Protein 5TUI (pdb70)

Nearest PDB structures (foldseek):
  5tue-assembly1_A  TM=1.002E+00  e=2.661E-87  uncultured bacterium
  8twf-assembly1_C  TM=9.209E-01  e=4.257E-73  Legionella massiliensis
  8twf-assembly1_A  TM=9.353E-01  e=1.758E-71  Legionella massiliensis
  8twg-assembly1_B  TM=9.298E-01  e=1.982E-71  Legionella clemsonensis
  8twf-assembly1_D  TM=9.293E-01  e=1.826E-70  Legionella massiliensis

B-factor: mean 25.85, std 11.7, range [9.49, 98.24]

Secondary structure (DSSP, 8-state):
-GGG-EEEEE-SSSHHHHHHHHHHHTT-EEEEE-SSSSPPPS-SEEEE-THHHHHHHHHT-HHHHHHT-----EEEEE-TT--EEEEEEHHHHTT--TT-EEEEHHHHHHHHHHHTTTS-EESS--EEEEEE-SS-EEEEETTS-EEEESEEEE---TT-HHHHHHS-GGG-EEEEEEEEEEEEEEE-TT---SEEEEEE-SSEEEEEEE-S-TTEEEEEEEEE-----SSTT-HHHHHHHHHHHHTT--TTHHHHHHTGGG-SS-EEEEEEEEE-S-SEETTEEE-THHHH---TTTS-HHHHHHHHHHHHHHHHHHTTT-HHHHHHHHHHHHHHHHHHHHHHHHHHHHHSS-SSS---HHHHHHHHHHHHHHHHHHHT-S------/--EEEEE-SSSHHHHHHHHHHHTT-EEEEE-SSSSPPPS-SEEEE-THHHHHHHHTT-HHHHHHT-----EEEEE-TT--EEEEEEHHHHTT--TT-EEEEHHHHHHHHHHHTTTS-EESS--EEEEEE-SS-EEEEETTS-EEEESEEEE---TT-HHHHHHS-GGG-EEEEEEEEEEEEEEE-TT---SEEEEEEETTEEEEEEE-S-TTEEEEEEEEE---HHHHHHHHHHHTTT--TTHHHHHTTSTT-SS-EEEEEEEEE-S-SEETTEEE-THHHH---TTTS-HHHHHHHHHHHHHHHHHHTTT-HHHHHHHHHHHHHHHHHHHHHHHHHHHH--HHHHHHHHHHHHHHHHHHTT-S------

Organism: Unknown prokaryotic organism (NCBI:txid2725)

Foldseek 3Di:
DQQPAEEEFEALFQLRLLLCLLLVVLRYAYAYEHQAPDQDPFADKAKQAAPSLVLCVVLVCLVVQQVQFWQQQKEFEAELVGDGFAMDGDQLVVLHDDSMTIHGRSSVSVSSCVSVVVHHYYYSKDFPAWDDDQQWIWTAIPVGDIDTGQAYEYAPAQVDPVCVRPDDPVFKDKAFLQKKKKKFKFFPPVQAESYKYWYDDQFKIKMWHDTDDRGMIMIMIMGGHPDDFPDQPPVVSVLVVVCVVCVPVHHCVVVVNVRVVVTDPIDMDTFIWMGGLAQDDNRYGYAQSNHTNLGPLLSCRSVRSNQLSNQLSLLCSVVVNPNVRSSVRSSVQCPVLSVLSSVSSSCSSPPVGNNPDDDGSVNVVVSSVVNSVSSNCSSNVHPRDDRD/DAEEEEEALFQLRLLLVLLLVVLPHAYAYEAQAQDQDPFADKAKQAAPSLVLCVVLVQLVVQQVQFFQQQKEFEAELVRHTLDMDGDQLLVLHDDSMTMHGRSSNSVSSCVSVVPRHYYYNKDFDAWDDDQAWIWTAIPVGDIDTGQAYEYAPAQVDPVCPRPDDPVFKDKAFLFKKKKKFKFFPPVQAESYKYWYDDDQKIKMWHDTPDSGMIMIMIMGGHVPPVVQLVVVLVRCVVVHHCSVVVSVRPVVTPPIDMDTFIWMGGLFQDDNRYGYAASNHTQLGVLLSCRSVRSNQLSNQLSLLCSVVVNPNVRSRVCSSVQCPVLSVLSSVLSSVSSVHGSVVVVVVSVVNSVSVVCRSNVHPRDDSD

Solvent-accessible surface area: 33813 Å² total; per-residue (Å²): 181,20,117,146,32,83,1,0,0,16,7,5,11,14,6,0,0,0,0,0,33,0,0,70,97,14,20,0,43,3,42,2,5,26,131,25,44,62,37,168,188,24,40,111,46,24,17,0,6,11,24,0,6,93,1,0,98,65,8,57,2,33,116,79,0,30,123,89,72,14,109,25,131,18,0,70,4,7,41,72,176,42,84,74,36,10,85,16,143,6,55,48,15,19,35,8,52,115,49,10,0,28,0,47,57,3,31,0,0,78,10,1,34,130,37,4,90,99,9,83,43,87,60,110,20,20,14,19,64,22,101,64,95,154,110,24,0,44,0,8,14,83,67,3,164,80,65,65,10,47,1,0,0,0,12,45,26,36,91,2,33,2,12,6,12,20,11,56,86,148,60,13,102,76,48,103,14,19,5,14,16,0,25,0,32,3,70,19,59,74,55,23,95,40,39,31,21,15,0,11,40,41,84,42,9,0,24,0,45,3,21,91,108,89,99,77,2,66,0,11,1,58,4,87,29,198,90,123,10,174,34,61,69,56,80,110,38,14,26,127,25,0,88,55,20,1,123,119,17,32,42,33,1,119,61,0,10,109,76,8,92,148,14,145,68,30,103,16,24,13,0,22,3,2,91,6,196,42,2,16,76,46,32,2,0,0,0,2,52,0,0,1,7,1,4,74,24,2,30,0,22,11,2,0,6,0,0,0,0,12,0,0,0,0,9,0,58,116,11,114,10,74,30,121,98,0,6,67,103,0,19,110,58,0,28,84,4,4,79,37,0,11,102,10,0,31,54,17,9,128,53,23,34,25,151,120,92,136,28,41,102,142,77,0,66,61,20,2,81,116,4,37,64,56,6,88,79,18,0,69,65,25,146,25,34,160,6,138,216,41,73,0,0,0,17,8,6,11,16,8,0,0,0,0,0,36,1,0,113,94,21,60,16,48,3,34,2,5,26,143,38,71,59,41,172,187,24,36,114,47,24,18,0,12,18,25,0,7,84,2,0,93,82,9,66,5,33,110,79,0,28,108,81,65,10,98,20,124,13,0,71,17,7,40,53,175,36,83,66,37,30,82,18,126,6,53,52,13,17,37,8,74,132,51,15,0,27,0,52,57,3,33,0,0,114,14,2,27,166,46,8,68,144,15,83,43,53,51,87,7,26,17,20,65,27,102,62,99,154,111,25,0,44,0,11,2,82,65,2,112,70,49,71,8,48,2,0,0,0,10,44,26,33,111,3,36,4,12,5,14,22,9,57,84,150,63,10,112,75,53,95,35,22,14,61,15,1,28,0,32,1,61,20,66,76,56,20,99,49,33,33,19,26,0,77,35,104,117,48,42,0,29,2,38,3,20,95,105,87,95,77,2,62,0,12,3,37,8,122,29,219,64,84,103,113,49,15,119,90,0,74,61,22,3,93,156,14,37,46,35,5,137,60,0,5,90,66,6,93,140,9,144,62,23,99,27,31,31,0,21,0,3,63,11,195,38,3,17,72,47,30,1,0,0,0,2,56,0,0,1,8,1,4,69,28,4,31,2,21,11,2,0,6,0,0,0,0,22,0,0,0,0,3,0,78,142,19,139,16,72,35,116,85,0,5,58,69,0,16,96,52,0,30,82,4,4,74,31,0,2,111,11,0,43,66,35,42,145,100,75,137,144,89,8,78,60,126,2,82,123,44,30,60,68,5,96,73,12,6,96,58,24,150,31,33,164,19,139

Radius of gyration: 29.06 Å; Cα contacts (8 Å, |Δi|>4): 1616; chains: 2; bounding box: 58×61×89 Å

InterPro domains:
  IPR002938 FAD-binding domain [PF01494] (6-316)
  IPR036188 FAD/NAD(P)-binding domain superfamily [G3DSA:3.50.50.60] (9-342)
  IPR036188 FAD/NAD(P)-binding domain superfamily [SSF51905] (5-356)
  IPR051704 Flavin-dependent aromatic-ring hydroxylase [PTHR46865] (2-348)

Structure (mmCIF, N/CA/C/O backbone):
data_5TUI
#
_entry.id   5TUI
#
_cell.length_a   51.100
_cell.length_b   107.220
_cell.length_c   152.630
_cell.angle_alpha   90.00
_cell.angle_beta   90.00
_cell.angle_gamma   90.00
#
_symmetry.space_group_name_H-M   'P 21 21 21'
#
loop_
_entity.id
_entity.type
_entity.pdbx_description
1 polymer 'Tetracycline destructase Tet(50)'
2 non-polymer 'SULFATE ION'
3 non-polymer 'FLAVIN-ADENINE DINUCLEOTIDE'
4 non-polymer 7-CHLOROTETRACYCLINE
5 water water
#
loop_
_atom_site.group_PDB
_atom_site.id
_atom_site.type_symbol
_atom_site.label_atom_id
_atom_site.label_alt_id
_atom_site.label_comp_id
_atom_site.label_asym_id
_atom_site.label_entity_id
_atom_site.label_seq_id
_atom_site.pdbx_PDB_ins_code
_atom_site.Cartn_x
_atom_site.Cartn_y
_atom_site.Cartn_z
_atom_site.occupancy
_atom_site.B_iso_or_equiv
_atom_site.auth_seq_id
_atom_site.auth_comp_id
_atom_site.auth_asym_id
_atom_site.auth_atom_id
_atom_site.pdbx_PDB_model_num
ATOM 1 N N . MET A 1 22 ? 35.269 26.532 93.327 1.00 62.66 1 MET A N 1
ATOM 2 C CA . MET A 1 22 ? 35.605 27.288 94.570 1.00 63.80 1 MET A CA 1
ATOM 3 C C . MET A 1 22 ? 34.795 28.592 94.640 1.00 52.87 1 MET A C 1
ATOM 4 O O . MET A 1 22 ? 34.046 28.911 93.709 1.00 51.72 1 MET A O 1
ATOM 18 N N . THR A 1 23 ? 34.932 29.342 95.744 1.00 49.12 2 THR A N 1
ATOM 19 C CA . THR A 1 23 ? 34.200 30.600 95.865 1.00 43.35 2 THR A CA 1
ATOM 20 C C . THR A 1 23 ? 34.577 31.560 94.741 1.00 40.36 2 THR A C 1
ATOM 21 O O . THR A 1 23 ? 33.731 32.325 94.271 1.00 36.23 2 THR A O 1
ATOM 32 N N . LYS A 1 24 ? 35.828 31.503 94.270 1.00 43.47 3 LYS A N 1
ATOM 33 C CA . LYS A 1 24 ? 36.261 32.342 93.153 1.00 43.70 3 LYS A CA 1
ATOM 34 C C . LYS A 1 24 ? 35.368 32.187 91.929 1.00 42.85 3 LYS A C 1
ATOM 35 O O . LYS A 1 24 ? 35.168 33.149 91.182 1.00 37.79 3 LYS A O 1
ATOM 54 N N . HIS A 1 25 ? 34.835 30.996 91.691 1.00 34.54 4 HIS A N 1
ATOM 55 C CA . HIS A 1 25 ? 34.081 30.748 90.474 1.00 39.21 4 HIS A CA 1
ATOM 56 C C . HIS A 1 25 ? 32.594 31.022 90.638 1.00 40.16 4 HIS A C 1
ATOM 57 O O . HIS A 1 25 ? 31.838 30.847 89.675 1.00 35.02 4 HIS A O 1
ATOM 70 N N . ILE A 1 26 ? 32.161 31.467 91.822 1.00 32.99 5 ILE A N 1
ATOM 71 C CA . ILE A 1 26 ? 30.782 31.907 91.986 1.00 31.37 5 ILE A CA 1
ATOM 72 C C . ILE A 1 26 ? 30.589 33.234 91.262 1.00 24.21 5 ILE A C 1
ATOM 73 O O . ILE A 1 26 ? 31.346 34.187 91.472 1.00 29.04 5 ILE A O 1
ATOM 89 N N . LYS A 1 27 ? 29.576 33.301 90.402 1.00 24.08 6 LYS A N 1
ATOM 90 C CA . LYS A 1 27 ? 29.288 34.511 89.632 1.00 24.56 6 LYS A CA 1
ATOM 91 C C . LYS A 1 27 ? 28.315 35.396 90.405 1.00 16.72 6 LYS A C 1
ATOM 92 O O . LYS A 1 27 ? 27.173 34.989 90.636 1.00 24.24 6 LYS A O 1
ATOM 111 N N . ILE A 1 28 ? 28.739 36.610 90.759 1.00 19.65 7 ILE A N 1
ATOM 112 C CA . ILE A 1 28 ? 27.900 37.533 91.521 1.00 17.70 7 ILE A CA 1
ATOM 113 C C . ILE A 1 28 ? 27.756 38.844 90.769 1.00 19.59 7 ILE A C 1
ATOM 114 O O . ILE A 1 28 ? 28.756 39.524 90.498 1.00 24.27 7 ILE A O 1
ATOM 130 N N . LEU A 1 29 ? 26.508 39.235 90.512 1.00 16.35 8 LEU A N 1
ATOM 131 C CA . LEU A 1 29 ? 26.184 40.523 89.893 1.00 17.43 8 LEU A CA 1
ATOM 132 C C . LEU A 1 29 ? 25.810 41.488 91.009 1.00 20.89 8 LEU A C 1
ATOM 133 O O . LEU A 1 29 ? 24.879 41.214 91.780 1.00 16.80 8 LEU A O 1
ATOM 149 N N . VAL A 1 30 ? 26.506 42.617 91.075 1.00 14.59 9 VAL A N 1
ATOM 150 C CA . VAL A 1 30 ? 26.164 43.704 91.989 1.00 14.61 9 VAL A CA 1
ATOM 151 C C . VAL A 1 30 ? 25.582 44.877 91.209 1.00 18.31 9 VAL A C 1
ATOM 152 O O . VAL A 1 30 ? 26.231 45.420 90.304 1.00 16.02 9 VAL A O 1
ATOM 165 N N . ILE A 1 31 ? 24.359 45.273 91.562 1.00 15.02 10 ILE A N 1
ATOM 166 C CA . ILE A 1 31 ? 23.628 46.313 90.844 1.00 16.59 10 ILE A CA 1
ATOM 167 C C . ILE A 1 31 ? 23.699 47.617 91.629 1.00 17.95 10 ILE A C 1
ATOM 168 O O . ILE A 1 31 ? 23.097 47.770 92.707 1.00 15.14 10 ILE A O 1
ATOM 184 N N . GLY A 1 32 ? 24.335 48.592 91.004 1.00 13.18 11 GLY A N 1
ATOM 185 C CA . GLY A 1 32 ? 24.467 50.013 91.309 1.00 17.91 11 GLY A CA 1
ATOM 186 C C . GLY A 1 32 ? 25.806 50.436 91.869 1.00 23.06 11 GLY A C 1
ATOM 187 O O . GLY A 1 32 ? 26.363 49.808 92.786 1.00 16.64 11 GLY A O 1
ATOM 191 N N . VAL A 1 33 ? 26.279 51.597 91.384 1.00 14.13 12 VAL A N 1
ATOM 192 C CA . VAL A 1 33 ? 27.507 52.161 91.911 1.00 20.86 12 VAL A CA 1
ATOM 193 C C . VAL A 1 33 ? 27.104 53.380 92.723 1.00 27.11 12 VAL A C 1
ATOM 194 O O . VAL A 1 33 ? 27.345 54.542 92.357 1.00 22.92 12 VAL A O 1
ATOM 207 N N . GLY A 1 34 ? 26.746 53.078 93.946 1.00 16.71 13 GLY A N 1
ATOM 208 C CA . GLY A 1 34 ? 26.487 53.928 95.071 1.00 20.96 13 GLY A CA 1
ATOM 209 C C . GLY A 1 34 ? 27.557 53.719 96.083 1.00 17.18 13 GLY A C 1
ATOM 210 O O . GLY A 1 34 ? 28.742 53.641 95.789 1.00 14.94 13 GLY A O 1
ATOM 214 N N . VAL A 1 35 ? 27.098 53.682 97.332 1.00 12.80 14 VAL A N 1
ATOM 215 C CA . VAL A 1 35 ? 27.916 53.256 98.447 1.00 14.34 14 VAL A CA 1
ATOM 216 C C . VAL A 1 35 ? 27.897 51.741 98.628 1.00 13.95 14 VAL A C 1
ATOM 217 O O . VAL A 1 35 ? 28.941 51.114 98.680 1.00 12.95 14 VAL A O 1
ATOM 230 N N . ALA A 1 36 ? 26.704 51.175 98.846 1.00 15.93 15 ALA A N 1
ATOM 231 C CA . ALA A 1 36 ? 26.585 49.765 99.215 1.00 13.84 15 ALA A CA 1
ATOM 232 C C . ALA A 1 36 ? 27.131 48.820 98.158 1.00 13.56 15 ALA A C 1
ATOM 233 O O . ALA A 1 36 ? 27.757 47.813 98.492 1.00 13.65 15 ALA A O 1
ATOM 240 N N . GLY A 1 37 ? 26.882 49.106 96.867 1.00 14.87 16 GLY A N 1
ATOM 241 C CA . GLY A 1 37 ? 27.301 48.224 95.797 1.00 16.09 16 GLY A CA 1
ATOM 242 C C . GLY A 1 37 ? 28.810 48.091 95.744 1.00 12.39 16 GLY A C 1
ATOM 243 O O . GLY A 1 37 ? 29.358 46.993 95.837 1.00 12.83 16 GLY A O 1
ATOM 247 N N . PRO A 1 38 ? 29.504 49.228 95.609 1.00 13.99 17 PRO A N 1
ATOM 248 C CA . PRO A 1 38 ? 30.968 49.202 95.603 1.00 11.48 17 PRO A CA 1
ATOM 249 C C . PRO A 1 38 ? 31.570 48.686 96.904 1.00 12.74 17 PRO A C 1
ATOM 250 O O . PRO A 1 38 ? 32.595 47.992 96.864 1.00 14.59 17 PRO A O 1
ATOM 261 N N . ALA A 1 39 ? 30.928 48.947 98.042 1.00 14.52 18 ALA A N 1
ATOM 262 C CA . ALA A 1 39 ? 31.445 48.428 99.301 1.00 14.97 18 ALA A CA 1
ATOM 263 C C . ALA A 1 39 ? 31.279 46.918 99.395 1.00 17.68 18 ALA A C 1
ATOM 264 O O . ALA A 1 39 ? 32.194 46.230 99.845 1.00 14.61 18 ALA A O 1
ATOM 271 N N . VAL A 1 40 ? 30.127 46.376 98.983 1.00 12.98 19 VAL A N 1
ATOM 272 C CA . VAL A 1 40 ? 29.968 44.925 99.077 1.00 16.29 19 VAL A CA 1
ATOM 273 C C . VAL A 1 40 ? 30.845 44.260 98.042 1.00 17.48 19 VAL A C 1
ATOM 274 O O . VAL A 1 40 ? 31.384 43.173 98.280 1.00 15.93 19 VAL A O 1
ATOM 287 N N . ALA A 1 41 ? 31.073 44.929 96.906 1.00 12.96 20 ALA A N 1
ATOM 288 C CA . ALA A 1 41 ? 31.978 44.370 95.908 1.00 13.60 20 ALA A CA 1
ATOM 289 C C . ALA A 1 41 ? 33.391 44.305 96.463 1.00 12.80 20 ALA A C 1
ATOM 290 O O . ALA A 1 41 ? 34.096 43.309 96.268 1.00 16.66 20 ALA A O 1
ATOM 297 N N . TYR A 1 42 ? 33.823 45.368 97.131 1.00 12.25 21 TYR A N 1
ATOM 298 C CA . TYR A 1 42 ? 35.119 45.373 97.785 1.00 16.50 21 TYR A CA 1
ATOM 299 C C . TYR A 1 42 ? 35.247 44.162 98.716 1.00 20.52 21 TYR A C 1
ATOM 300 O O . TYR A 1 42 ? 36.222 43.402 98.646 1.00 17.36 21 TYR A O 1
ATOM 318 N N . TRP A 1 43 ? 34.259 43.958 99.590 1.00 15.20 22 TRP A N 1
ATOM 319 C CA . TRP A 1 43 ? 34.431 42.936 100.612 1.00 16.13 22 TRP A CA 1
ATOM 320 C C . TRP A 1 43 ? 34.324 41.544 100.021 1.00 17.40 22 TRP A C 1
ATOM 321 O O . TRP A 1 43 ? 35.051 40.636 100.433 1.00 19.83 22 TRP A O 1
ATOM 342 N N . LEU A 1 44 ? 33.450 41.362 99.035 1.00 15.64 23 LEU A N 1
ATOM 343 C CA . LEU A 1 44 ? 33.328 40.063 98.396 1.00 18.60 23 LEU A CA 1
ATOM 344 C C . LEU A 1 44 ? 34.643 39.656 97.762 1.00 17.44 23 LEU A C 1
ATOM 345 O O . LEU A 1 44 ? 35.083 38.508 97.906 1.00 17.57 23 LEU A O 1
ATOM 361 N N . LYS A 1 45 ? 35.284 40.594 97.047 1.00 19.32 24 LYS A N 1
ATOM 362 C CA . LYS A 1 45 ? 36.559 40.322 96.398 1.00 22.21 24 LYS A CA 1
ATOM 363 C C . LYS A 1 45 ? 37.621 39.967 97.427 1.00 21.59 24 LYS A C 1
ATOM 364 O O . LYS A 1 45 ? 38.336 38.961 97.280 1.00 19.85 24 LYS A O 1
ATOM 383 N N . ARG A 1 46 ? 37.719 40.770 98.490 1.00 19.01 25 ARG A N 1
ATOM 384 C CA . ARG A 1 46 ? 38.705 40.536 99.532 1.00 23.29 25 ARG A CA 1
ATOM 385 C C . ARG A 1 46 ? 38.505 39.168 100.168 1.00 23.77 25 ARG A C 1
ATOM 386 O O . ARG A 1 46 ? 39.473 38.525 100.589 1.00 22.49 25 ARG A O 1
ATOM 407 N N . PHE A 1 47 ? 37.267 38.718 100.222 1.00 17.69 26 PHE A N 1
ATOM 408 C CA . PHE A 1 47 ? 36.876 37.476 100.858 1.00 21.60 26 PHE A CA 1
ATOM 409 C C . PHE A 1 47 ? 36.883 36.308 99.899 1.00 21.64 26 PHE A C 1
ATOM 410 O O . PHE A 1 47 ? 36.370 35.238 100.252 1.00 20.78 26 PHE A O 1
ATOM 427 N N . GLY A 1 48 ? 37.373 36.497 98.668 1.00 21.12 27 GLY A N 1
ATOM 428 C CA . GLY A 1 48 ? 37.590 35.401 97.738 1.00 24.13 27 GLY A CA 1
ATOM 429 C C . GLY A 1 48 ? 36.561 35.203 96.652 1.00 23.94 27 GLY A C 1
ATOM 430 O O . GLY A 1 48 ? 36.627 34.190 95.940 1.00 30.84 27 GLY A O 1
ATOM 434 N N . PHE A 1 49 ? 35.632 36.130 96.477 1.00 24.44 28 PHE A N 1
ATOM 435 C CA . PHE A 1 49 ? 34.649 36.012 95.419 1.00 23.19 28 PHE A CA 1
ATOM 436 C C . PHE A 1 49 ? 35.008 36.935 94.242 1.00 20.26 28 PHE A C 1
ATOM 437 O O . PHE A 1 49 ? 35.960 37.724 94.292 1.00 24.33 28 PHE A O 1
ATOM 454 N N . SER A 1 50 ? 34.188 36.851 93.199 1.00 21.37 29 SER A N 1
ATOM 455 C CA . SER A 1 50 ? 34.451 37.472 91.896 1.00 22.88 29 SER A CA 1
ATOM 456 C C . SER A 1 50 ? 33.229 38.263 91.466 1.00 25.59 29 SER A C 1
ATOM 457 O O . SER A 1 50 ? 32.530 37.882 90.524 1.00 32.63 29 SER A O 1
ATOM 465 N N . PRO A 1 51 ? 32.922 39.362 92.157 1.00 18.91 30 PRO A N 1
ATOM 466 C CA . PRO A 1 51 ? 31.770 40.186 91.774 1.00 18.81 30 PRO A CA 1
ATOM 467 C C . PRO A 1 51 ? 32.054 41.016 90.531 1.00 22.47 30 PRO A C 1
ATOM 468 O O . PRO A 1 51 ? 33.203 41.321 90.213 1.00 22.57 30 PRO A O 1
ATOM 479 N N . VAL A 1 52 ? 30.967 41.389 89.842 1.00 18.69 31 VAL A N 1
ATOM 480 C CA . VAL A 1 52 ? 30.985 42.392 88.784 1.00 20.83 31 VAL A CA 1
ATOM 481 C C . VAL A 1 52 ? 29.891 43.406 89.095 1.00 17.43 31 VAL A C 1
ATOM 482 O O . VAL A 1 52 ? 28.895 43.083 89.755 1.00 20.58 31 VAL A O 1
ATOM 495 N N . LEU A 1 53 ? 30.087 44.652 88.640 1.00 18.25 32 LEU A N 1
ATOM 496 C CA . LEU A 1 53 ? 29.159 45.745 88.915 1.00 17.26 32 LEU A CA 1
ATOM 497 C C . LEU A 1 53 ? 28.528 46.312 87.649 1.00 21.81 32 LEU A C 1
ATOM 498 O O . LEU A 1 53 ? 29.157 46.370 86.592 1.00 20.14 32 LEU A O 1
ATOM 514 N N . ILE A 1 54 ? 27.289 46.778 87.774 1.00 18.73 33 ILE A N 1
ATOM 515 C CA . ILE A 1 54 ? 26.658 47.574 86.731 1.00 17.25 33 ILE A CA 1
ATOM 516 C C . ILE A 1 54 ? 26.086 48.835 87.370 1.00 21.16 33 ILE A C 1
ATOM 517 O O . ILE A 1 54 ? 25.818 48.894 88.572 1.00 18.17 33 ILE A O 1
ATOM 533 N N . GLU A 1 55 ? 25.953 49.872 86.551 1.00 16.80 34 GLU A N 1
ATOM 534 C CA . GLU A 1 55 ? 25.374 51.138 86.952 1.00 14.98 34 GLU A CA 1
ATOM 535 C C . GLU A 1 55 ? 24.549 51.691 85.789 1.00 18.00 34 GLU A C 1
ATOM 536 O O . GLU A 1 55 ? 25.020 51.718 84.650 1.00 19.83 34 GLU A O 1
ATOM 548 N N . LYS A 1 56 ? 23.321 52.108 86.079 1.00 18.94 35 LYS A N 1
ATOM 549 C CA . LYS A 1 56 ? 22.439 52.669 85.050 1.00 21.10 35 LYS A CA 1
ATOM 550 C C . LYS A 1 56 ? 22.971 53.983 84.488 1.00 29.89 35 LYS A C 1
ATOM 551 O O . LYS A 1 56 ? 22.880 54.218 83.276 1.00 24.56 35 LYS A O 1
ATOM 570 N N . SER A 1 57 ? 23.521 54.838 85.352 1.00 20.53 36 SER A N 1
ATOM 571 C CA . SER A 1 57 ? 24.027 56.163 84.985 1.00 24.89 36 SER A CA 1
ATOM 572 C C . SER A 1 57 ? 25.293 56.053 84.156 1.00 27.16 36 SER A C 1
ATOM 573 O O . SER A 1 57 ? 25.970 55.022 84.139 1.00 21.22 36 SER A O 1
ATOM 581 N N . ALA A 1 58 ? 25.624 57.150 83.456 1.00 20.27 37 ALA A N 1
ATOM 582 C CA . ALA A 1 58 ? 26.837 57.132 82.650 1.00 26.23 37 ALA A CA 1
ATOM 583 C C . ALA A 1 58 ? 28.101 57.163 83.504 1.00 22.00 37 ALA A C 1
ATOM 584 O O . ALA A 1 58 ? 29.135 56.622 83.094 1.00 26.18 37 ALA A O 1
ATOM 591 N N . ALA A 1 59 ? 28.055 57.800 84.669 1.00 20.48 38 ALA A N 1
ATOM 592 C CA . ALA A 1 59 ? 29.238 57.920 85.508 1.00 27.89 38 ALA A CA 1
ATOM 593 C C . ALA A 1 59 ? 28.802 58.241 86.925 1.00 22.14 38 ALA A C 1
ATOM 594 O O . ALA A 1 59 ? 27.659 58.634 87.177 1.00 27.99 38 ALA A O 1
ATOM 601 N N . VAL A 1 60 ? 29.753 58.081 87.844 1.00 31.51 39 VAL A N 1
ATOM 602 C CA . VAL A 1 60 ? 29.562 58.529 89.217 1.00 29.64 39 VAL A CA 1
ATOM 603 C C . VAL A 1 60 ? 29.103 59.979 89.220 1.00 27.86 39 VAL A C 1
ATOM 604 O O . VAL A 1 60 ? 29.742 60.849 88.623 1.00 34.07 39 VAL A O 1
ATOM 617 N N . ARG A 1 61 ? 28.007 60.250 89.923 1.00 27.89 40 ARG A N 1
ATOM 618 C CA . ARG A 1 61 ? 27.502 61.616 90.038 1.00 28.48 40 ARG A CA 1
ATOM 619 C C . ARG A 1 61 ? 28.388 62.401 90.992 1.00 29.04 40 ARG A C 1
ATOM 620 O O . ARG A 1 61 ? 28.641 61.969 92.113 1.00 30.48 40 ARG A O 1
ATOM 641 N N . LYS A 1 62 ? 28.882 63.544 90.545 1.00 30.00 41 LYS A N 1
ATOM 642 C CA . LYS A 1 62 ? 29.732 64.352 91.404 1.00 33.27 41 LYS A CA 1
ATOM 643 C C . LYS A 1 62 ? 28.910 65.078 92.474 1.00 28.73 41 LYS A C 1
ATOM 644 O O . LYS A 1 62 ? 27.721 65.347 92.315 1.00 26.84 41 LYS A O 1
ATOM 663 N N . GLY A 1 63 ? 29.560 65.384 93.583 1.00 27.33 42 GLY A N 1
ATOM 664 C CA . GLY A 1 63 ? 28.896 66.145 94.634 1.00 25.64 42 GLY A CA 1
ATOM 665 C C . GLY A 1 63 ? 27.755 65.363 95.260 1.00 24.46 42 GLY A C 1
ATOM 666 O O . GLY A 1 63 ? 27.881 64.173 95.558 1.00 28.64 42 GLY A O 1
ATOM 670 N N . GLY A 1 64 ? 26.615 66.018 95.439 1.00 19.61 43 GLY A N 1
ATOM 671 C CA . GLY A 1 64 ? 25.474 65.389 96.054 1.00 26.23 43 GLY A CA 1
ATOM 672 C C . GLY A 1 64 ? 25.428 65.616 97.552 1.00 24.44 43 GLY A C 1
ATOM 673 O O . GLY A 1 64 ? 26.103 66.478 98.129 1.00 19.23 43 GLY A O 1
ATOM 677 N N . GLN A 1 65 ? 24.575 64.829 98.185 1.00 23.97 44 GLN A N 1
ATOM 678 C CA . GLN A 1 65 ? 24.346 64.966 99.613 1.00 20.80 44 GLN A CA 1
ATOM 679 C C . GLN A 1 65 ? 25.605 64.596 100.405 1.00 18.46 44 GLN A C 1
ATOM 680 O O . GLN A 1 65 ? 26.441 63.801 99.961 1.00 16.45 44 GLN A O 1
ATOM 694 N N . ALA A 1 66 ? 25.714 65.173 101.601 1.00 17.46 45 ALA A N 1
ATOM 695 C CA . ALA A 1 66 ? 26.817 64.926 102.511 1.00 17.87 45 ALA A CA 1
ATOM 696 C C . ALA A 1 66 ? 26.499 63.682 103.335 1.00 19.33 45 ALA A C 1
ATOM 697 O O . ALA A 1 66 ? 25.449 63.612 103.965 1.00 20.82 45 ALA A O 1
ATOM 704 N N . LEU A 1 67 ? 27.401 62.709 103.320 1.00 17.85 46 LEU A N 1
ATOM 705 C CA . LEU A 1 67 ? 27.237 61.439 104.027 1.00 16.01 46 LEU A CA 1
ATOM 706 C C . LEU A 1 67 ? 28.117 61.404 105.265 1.00 20.76 46 LEU A C 1
ATOM 707 O O . LEU A 1 67 ? 29.250 61.872 105.240 1.00 17.05 46 LEU A O 1
ATOM 723 N N . ASP A 1 68 ? 27.602 60.798 106.337 1.00 18.81 47 ASP A N 1
ATOM 724 C CA . ASP A 1 68 ? 28.335 60.636 107.585 1.00 17.68 47 ASP A CA 1
ATOM 725 C C . ASP A 1 68 ? 28.864 59.220 107.715 1.00 18.37 47 ASP A C 1
ATOM 726 O O . ASP A 1 68 ? 28.211 58.263 107.287 1.00 17.62 47 ASP A O 1
ATOM 735 N N . ILE A 1 69 ? 30.080 59.096 108.246 1.00 18.70 48 ILE A N 1
ATOM 736 C CA . ILE A 1 69 ? 30.626 57.835 108.701 1.00 15.44 48 ILE A CA 1
ATOM 737 C C . ILE A 1 69 ? 30.817 57.951 110.201 1.00 19.90 48 ILE A C 1
ATOM 738 O O . ILE A 1 69 ? 31.675 58.715 110.666 1.00 19.49 48 ILE A O 1
ATOM 754 N N . ARG A 1 70 ? 30.008 57.202 110.957 1.00 18.94 49 ARG A N 1
ATOM 755 C CA . ARG A 1 70 ? 29.945 57.309 112.404 1.00 19.78 49 ARG A CA 1
ATOM 756 C C . ARG A 1 70 ? 30.053 55.931 113.040 1.00 21.01 49 ARG A C 1
ATOM 757 O O . ARG A 1 70 ? 29.813 54.901 112.395 1.00 24.48 49 ARG A O 1
ATOM 778 N N . GLY A 1 71 ? 30.405 55.931 114.327 1.00 20.61 50 GLY A N 1
ATOM 779 C CA . GLY A 1 71 ? 30.411 54.692 115.106 1.00 18.97 50 GLY A CA 1
ATOM 780 C C . GLY A 1 71 ? 31.206 53.575 114.445 1.00 24.64 50 GLY A C 1
ATOM 781 O O . GLY A 1 71 ? 32.315 53.786 113.946 1.00 22.40 50 GLY A O 1
ATOM 785 N N . ILE A 1 72 ? 30.621 52.365 114.426 1.00 22.44 51 ILE A N 1
ATOM 786 C CA A ILE A 1 72 ? 31.341 51.202 113.920 0.22 23.13 51 ILE A CA 1
ATOM 787 C CA B ILE A 1 72 ? 31.289 51.167 113.894 0.78 23.06 51 ILE A CA 1
ATOM 788 C C . ILE A 1 72 ? 31.741 51.353 112.454 1.00 25.35 51 ILE A C 1
ATOM 789 O O . ILE A 1 72 ? 32.685 50.694 112.001 1.00 23.66 51 ILE A O 1
ATOM 820 N N . ALA A 1 73 ? 31.047 52.195 111.680 1.00 20.04 52 ALA A N 1
ATOM 821 C CA . ALA A 1 73 ? 31.395 52.311 110.279 1.00 21.56 52 ALA A CA 1
ATOM 822 C C . ALA A 1 73 ? 32.783 52.909 110.054 1.00 18.77 52 ALA A C 1
ATOM 823 O O . ALA A 1 73 ? 33.382 52.643 109.013 1.00 18.96 52 ALA A O 1
ATOM 830 N N . THR A 1 74 ? 33.331 53.683 110.995 1.00 19.90 53 THR A N 1
ATOM 831 C CA . THR A 1 74 ? 34.692 54.173 110.797 1.00 21.37 53 THR A CA 1
ATOM 832 C C . THR A 1 74 ? 35.685 53.015 110.837 1.00 18.94 53 THR A C 1
ATOM 833 O O . THR A 1 74 ? 36.652 52.999 110.078 1.00 20.16 53 THR A O 1
ATOM 844 N N . HIS A 1 75 ? 35.430 52.016 111.687 1.00 20.18 54 HIS A N 1
ATOM 845 C CA . HIS A 1 75 ? 36.272 50.828 111.715 1.00 25.05 54 HIS A CA 1
ATOM 846 C C . HIS A 1 75 ? 36.283 50.143 110.362 1.00 22.03 54 HIS A C 1
ATOM 847 O O . HIS A 1 75 ? 37.341 49.748 109.868 1.00 17.20 54 HIS A O 1
ATOM 860 N N . ILE A 1 76 ? 35.105 49.994 109.740 1.00 16.66 55 ILE A N 1
ATOM 861 C CA . ILE A 1 76 ? 35.026 49.299 108.465 1.00 18.79 55 ILE A CA 1
ATOM 862 C C . ILE A 1 76 ? 35.795 50.084 107.413 1.00 17.53 55 ILE A C 1
ATOM 863 O O . ILE A 1 76 ? 36.562 49.520 106.622 1.00 16.03 55 ILE A O 1
ATOM 879 N N . ALA A 1 77 ? 35.621 51.410 107.400 1.00 19.36 56 ALA A N 1
ATOM 880 C CA . ALA A 1 77 ? 36.334 52.220 106.424 1.00 19.29 56 ALA A CA 1
ATOM 881 C C . ALA A 1 77 ? 37.833 52.097 106.612 1.00 16.82 56 ALA A C 1
ATOM 882 O O . ALA A 1 77 ? 38.579 52.022 105.630 1.00 21.11 56 ALA A O 1
ATOM 889 N N . LYS A 1 78 ? 38.296 52.122 107.867 1.00 18.49 57 LYS A N 1
ATOM 890 C CA . LYS A 1 78 ? 39.725 51.952 108.124 1.00 18.54 57 LYS A CA 1
ATOM 891 C C . LYS A 1 78 ? 40.215 50.599 107.622 1.00 19.42 57 LYS A C 1
ATOM 892 O O . LYS A 1 78 ? 41.264 50.517 106.974 1.00 18.05 57 LYS A O 1
ATOM 911 N N . GLU A 1 79 ? 39.444 49.535 107.836 1.00 18.58 58 GLU A N 1
ATOM 912 C CA . GLU A 1 79 ? 39.878 48.226 107.326 1.00 18.38 58 GLU A CA 1
ATOM 913 C C . GLU A 1 79 ? 39.923 48.159 105.799 1.00 20.67 58 GLU A C 1
ATOM 914 O O . GLU A 1 79 ? 40.753 47.428 105.240 1.00 24.45 58 GLU A O 1
ATOM 926 N N . MET A 1 80 ? 39.036 48.887 105.108 1.00 19.08 59 MET A N 1
ATOM 927 C CA . MET A 1 80 ? 39.006 48.918 103.650 1.00 18.81 59 MET A CA 1
ATOM 928 C C . MET A 1 80 ? 40.181 49.686 103.075 1.00 16.90 59 MET A C 1
ATOM 929 O O . MET A 1 80 ? 40.391 49.651 101.858 1.00 19.51 59 MET A O 1
ATOM 943 N N . GLY A 1 81 ? 40.907 50.424 103.918 1.00 19.60 60 GLY A N 1
ATOM 944 C CA . GLY A 1 81 ? 42.066 51.169 103.501 1.00 21.38 60 GLY A CA 1
ATOM 945 C C . GLY A 1 81 ? 41.766 52.531 102.923 1.00 29.27 60 GLY A C 1
ATOM 946 O O . GLY A 1 81 ? 42.609 53.078 102.200 1.00 23.28 60 GLY A O 1
ATOM 950 N N . ILE A 1 82 ? 40.532 53.001 103.066 1.00 22.06 61 ILE A N 1
ATOM 951 C CA . ILE A 1 82 ? 40.063 54.246 102.471 1.00 22.72 61 ILE A CA 1
ATOM 952 C C . ILE A 1 82 ? 39.896 55.384 103.473 1.00 20.99 61 ILE A C 1
ATOM 953 O O . ILE A 1 82 ? 39.470 56.470 103.072 1.00 17.13 61 ILE A O 1
ATOM 969 N N . TYR A 1 83 ? 40.143 55.165 104.765 1.00 21.22 62 TYR A N 1
ATOM 970 C CA . TYR A 1 83 ? 39.741 56.163 105.749 1.00 23.74 62 TYR A CA 1
ATOM 971 C C . TYR A 1 83 ? 40.506 57.468 105.558 1.00 23.41 62 TYR A C 1
ATOM 972 O O . TYR A 1 83 ? 39.917 58.555 105.578 1.00 17.56 62 TYR A O 1
ATOM 990 N N . ASP A 1 84 ? 41.822 57.384 105.350 1.00 21.64 63 ASP A N 1
ATOM 991 C CA . ASP A 1 84 ? 42.594 58.605 105.147 1.00 23.46 63 ASP A CA 1
ATOM 992 C C . ASP A 1 84 ? 42.146 59.340 103.890 1.00 21.86 63 ASP A C 1
ATOM 993 O O . ASP A 1 84 ? 42.117 60.577 103.873 1.00 21.86 63 ASP A O 1
ATOM 1002 N N . GLN A 1 85 ? 41.809 58.602 102.818 1.00 20.13 64 GLN A N 1
ATOM 1003 C CA . GLN A 1 85 ? 41.364 59.267 101.594 1.00 19.71 64 GLN A CA 1
ATOM 1004 C C . GLN A 1 85 ? 40.045 59.976 101.831 1.00 19.17 64 GLN A C 1
ATOM 1005 O O . GLN A 1 85 ? 39.848 61.103 101.367 1.00 20.78 64 GLN A O 1
ATOM 1019 N N . ILE A 1 86 ? 39.138 59.348 102.584 1.00 16.94 65 ILE A N 1
ATOM 1020 C CA . ILE A 1 86 ? 37.897 60.029 102.952 1.00 13.95 65 ILE A CA 1
ATOM 1021 C C . ILE A 1 86 ? 38.201 61.311 103.717 1.00 14.42 65 ILE A C 1
ATOM 1022 O O . ILE A 1 86 ? 37.625 62.379 103.437 1.00 20.45 65 ILE A O 1
ATOM 1038 N N . CYS A 1 87 ? 39.109 61.239 104.697 1.00 16.94 66 CYS A N 1
ATOM 1039 C CA . CYS A 1 87 ? 39.370 62.418 105.508 1.00 19.89 66 CYS A CA 1
ATOM 1040 C C . CYS A 1 87 ? 39.976 63.537 104.654 1.00 20.83 66 CYS A C 1
ATOM 1041 O O . CYS A 1 87 ? 39.673 64.715 104.873 1.00 17.37 66 CYS A O 1
ATOM 1049 N N . ASN A 1 88 ? 40.779 63.184 103.642 1.00 23.18 67 ASN A N 1
ATOM 1050 C CA . ASN A 1 88 ? 41.339 64.196 102.744 1.00 22.22 67 ASN A CA 1
ATOM 1051 C C . ASN A 1 88 ? 40.246 64.942 101.980 1.00 26.22 67 ASN A C 1
ATOM 1052 O O . ASN A 1 88 ? 40.395 66.131 101.686 1.00 24.93 67 ASN A O 1
ATOM 1063 N N . MET A 1 89 ? 39.158 64.254 101.628 1.00 18.81 68 MET A N 1
ATOM 1064 C CA . MET A 1 89 ? 38.014 64.794 100.911 1.00 23.63 68 MET A CA 1
ATOM 1065 C C . MET A 1 89 ? 36.856 65.215 101.818 1.00 17.60 68 MET A C 1
ATOM 1066 O O . MET A 1 89 ? 35.748 65.393 101.326 1.00 21.46 68 MET A O 1
ATOM 1080 N N . ARG A 1 90 ? 37.051 65.281 103.133 1.00 18.08 69 ARG A N 1
ATOM 1081 C CA . ARG A 1 90 ? 35.954 65.551 104.041 1.00 16.43 69 ARG A CA 1
ATOM 1082 C C . ARG A 1 90 ? 35.381 66.961 103.846 1.00 20.05 69 ARG A C 1
ATOM 1083 O O . ARG A 1 90 ? 36.046 67.882 103.344 1.00 18.59 69 ARG A O 1
ATOM 1104 N N . THR A 1 91 ? 34.114 67.111 104.248 1.00 14.84 70 THR A N 1
ATOM 1105 C CA . THR A 1 91 ? 33.485 68.420 104.335 1.00 15.15 70 THR A CA 1
ATOM 1106 C C . THR A 1 91 ? 34.184 69.262 105.398 1.00 17.07 70 THR A C 1
ATOM 1107 O O . THR A 1 91 ? 34.749 68.739 106.375 1.00 19.20 70 THR A O 1
ATOM 1118 N N . GLN A 1 92 ? 34.305 70.542 105.081 1.00 13.62 71 GLN A N 1
ATOM 1119 C CA . GLN A 1 92 ? 35.060 71.544 105.835 1.00 19.79 71 GLN A CA 1
ATOM 1120 C C . GLN A 1 92 ? 34.259 72.646 106.528 1.00 20.62 71 GLN A C 1
ATOM 1121 O O . GLN A 1 92 ? 34.723 73.793 106.512 1.00 19.13 71 GLN A O 1
ATOM 1135 N N . ILE A 1 93 ? 32.974 72.454 106.833 1.00 17.50 72 ILE A N 1
ATOM 1136 C CA . ILE A 1 93 ? 32.262 73.489 107.583 1.00 16.04 72 ILE A CA 1
ATOM 1137 C C . ILE A 1 93 ? 33.001 73.790 108.876 1.00 19.29 72 ILE A C 1
ATOM 1138 O O . ILE A 1 93 ? 33.241 72.883 109.680 1.00 17.58 72 ILE A O 1
ATOM 1154 N N . LYS A 1 94 ? 33.337 75.067 109.096 1.00 16.72 73 LYS A N 1
ATOM 1155 C CA . LYS A 1 94 ? 34.024 75.496 110.322 1.00 16.55 73 LYS A CA 1
ATOM 1156 C C . LYS A 1 94 ? 33.057 75.739 111.458 1.00 13.98 73 LYS A C 1
ATOM 1157 O O . LYS A 1 94 ? 33.395 75.460 112.621 1.00 17.71 73 LYS A O 1
ATOM 1176 N N . CYS A 1 95 ? 31.889 76.322 111.173 1.00 15.75 74 CYS A N 1
ATOM 1177 C CA . CYS A 1 95 ? 30.904 76.493 112.220 1.00 17.54 74 CYS A CA 1
ATOM 1178 C C . CYS A 1 95 ? 29.497 76.501 111.626 1.00 19.92 74 CYS A C 1
ATOM 1179 O O . CYS A 1 95 ? 29.310 76.805 110.443 1.00 16.69 74 CYS A O 1
ATOM 1187 N N . GLY A 1 96 ? 28.580 75.888 112.351 1.00 19.09 75 GLY A N 1
ATOM 1188 C CA . GLY A 1 96 ? 27.156 76.030 112.105 1.00 14.50 75 GLY A CA 1
ATOM 1189 C C . GLY A 1 96 ? 26.498 76.960 113.117 1.00 17.56 75 GLY A C 1
ATOM 1190 O O . GLY A 1 96 ? 26.803 76.894 114.298 1.00 16.68 75 GLY A O 1
ATOM 1194 N N . ARG A 1 97 ? 25.451 77.626 112.684 1.00 12.30 76 ARG A N 1
ATOM 1195 C CA . ARG A 1 97 ? 24.698 78.509 113.545 1.00 12.77 76 ARG A CA 1
ATOM 1196 C C . ARG A 1 97 ? 23.214 78.244 113.409 1.00 15.65 76 ARG A C 1
ATOM 1197 O O . ARG A 1 97 ? 22.681 78.260 112.295 1.00 16.81 76 ARG A O 1
ATOM 1218 N N . TYR A 1 98 ? 22.565 78.092 114.548 1.00 10.06 77 TYR A N 1
ATOM 1219 C CA . TYR A 1 98 ? 21.130 78.187 114.682 1.00 10.22 77 TYR A CA 1
ATOM 1220 C C . TYR A 1 98 ? 20.783 79.675 114.764 1.00 13.91 77 TYR A C 1
ATOM 1221 O O . TYR A 1 98 ? 21.236 80.369 115.681 1.00 14.98 77 TYR A O 1
ATOM 1239 N N . VAL A 1 99 ? 19.982 80.164 113.821 1.00 11.75 78 VAL A N 1
ATOM 1240 C CA . VAL A 1 99 ? 19.601 81.571 113.761 1.00 12.55 78 VAL A CA 1
ATOM 1241 C C . VAL A 1 99 ? 18.081 81.700 113.806 1.00 15.47 78 VAL A C 1
ATOM 1242 O O . VAL A 1 99 ? 17.343 80.838 113.312 1.00 15.38 78 VAL A O 1
ATOM 1255 N N . ASP A 1 100 ? 17.604 82.801 114.396 1.00 12.27 79 ASP A N 1
ATOM 1256 C CA . ASP A 1 100 ? 16.191 83.114 114.323 1.00 16.96 79 ASP A CA 1
ATOM 1257 C C . ASP A 1 100 ? 15.885 83.797 112.982 1.00 12.42 79 ASP A C 1
ATOM 1258 O O . ASP A 1 100 ? 16.778 84.076 112.175 1.00 14.52 79 ASP A O 1
ATOM 1267 N N . VAL A 1 101 ? 14.604 84.081 112.732 1.00 14.78 80 VAL A N 1
ATOM 1268 C CA . VAL A 1 101 ? 14.207 84.605 111.437 1.00 15.21 80 VAL A CA 1
ATOM 1269 C C . VAL A 1 101 ? 14.727 86.009 111.199 1.00 16.93 80 VAL A C 1
ATOM 1270 O O . VAL A 1 101 ? 14.744 86.463 110.042 1.00 15.74 80 VAL A O 1
ATOM 1283 N N . LYS A 1 102 ? 15.172 86.706 112.256 1.00 14.79 81 LYS A N 1
ATOM 1284 C CA . LYS A 1 102 ? 15.777 88.016 112.122 1.00 16.64 81 LYS A CA 1
ATOM 1285 C C . LYS A 1 102 ? 17.296 87.952 112.031 1.00 19.05 81 LYS A C 1
ATOM 1286 O O . LYS A 1 102 ? 17.950 88.991 112.077 1.00 18.99 81 LYS A O 1
ATOM 1305 N N . GLY A 1 103 ? 17.869 86.762 111.943 1.00 17.03 82 GLY A N 1
ATOM 1306 C CA . GLY A 1 103 ? 19.289 86.606 111.704 1.00 17.71 82 GLY A CA 1
ATOM 1307 C C . GLY A 1 103 ? 20.152 86.649 112.946 1.00 12.44 82 GLY A C 1
ATOM 1308 O O . GLY A 1 103 ? 21.378 86.544 112.825 1.00 15.86 82 GLY A O 1
ATOM 1312 N N . ASN A 1 104 ? 19.555 86.762 114.121 1.00 13.60 83 ASN A N 1
ATOM 1313 C CA . ASN A 1 104 ? 20.321 86.661 115.362 1.00 13.35 83 ASN A CA 1
ATOM 1314 C C . ASN A 1 104 ? 20.812 85.234 115.548 1.00 14.41 83 ASN A C 1
ATOM 1315 O O . ASN A 1 104 ? 20.084 84.272 115.291 1.00 14.52 83 ASN A O 1
ATOM 1326 N N . VAL A 1 105 ? 22.039 85.103 116.030 1.00 15.69 84 VAL A N 1
ATOM 1327 C CA . VAL A 1 105 ? 22.583 83.798 116.385 1.00 16.64 84 VAL A CA 1
ATOM 1328 C C . VAL A 1 105 ? 22.052 83.358 117.739 1.00 19.57 84 VAL A C 1
ATOM 1329 O O . VAL A 1 105 ? 22.265 84.021 118.760 1.00 14.36 84 VAL A O 1
ATOM 1342 N N . LEU A 1 106 ? 21.333 82.256 117.744 1.00 14.86 85 LEU A N 1
ATOM 1343 C CA . LEU A 1 106 ? 20.916 81.603 118.980 1.00 14.97 85 LEU A CA 1
ATOM 1344 C C . LEU A 1 106 ? 21.970 80.654 119.551 1.00 18.55 85 LEU A C 1
ATOM 1345 O O . LEU A 1 106 ? 22.163 80.593 120.765 1.00 17.09 85 LEU A O 1
ATOM 1361 N N . HIS A 1 107 ? 22.563 79.818 118.705 1.00 13.63 86 HIS A N 1
ATOM 1362 C CA . HIS A 1 107 ? 23.521 78.825 119.156 1.00 17.67 86 HIS A CA 1
ATOM 1363 C C . HIS A 1 107 ? 24.488 78.553 118.027 1.00 17.94 86 HIS A C 1
ATOM 1364 O O . HIS A 1 107 ? 24.041 78.306 116.906 1.00 19.22 86 HIS A O 1
ATOM 1377 N N . GLU A 1 108 ? 25.777 78.533 118.328 1.00 17.88 87 GLU A N 1
ATOM 1378 C CA . GLU A 1 108 ? 26.829 78.268 117.359 1.00 16.83 87 GLU A CA 1
ATOM 1379 C C . GLU A 1 108 ? 27.659 77.072 117.829 1.00 15.29 87 GLU A C 1
ATOM 1380 O O . GLU A 1 108 ? 27.990 76.975 119.013 1.00 17.47 87 GLU A O 1
ATOM 1392 N N . GLU A 1 109 ? 27.998 76.169 116.898 1.00 14.84 88 GLU A N 1
ATOM 1393 C CA . GLU A 1 109 ? 28.878 75.043 117.166 1.00 14.56 88 GLU A CA 1
ATOM 1394 C C . GLU A 1 109 ? 29.942 74.908 116.086 1.00 15.39 88 GLU A C 1
ATOM 1395 O O . GLU A 1 109 ? 29.733 75.280 114.923 1.00 14.57 88 GLU A O 1
ATOM 1407 N N . GLN A 1 110 ? 31.094 74.365 116.492 1.00 14.48 89 GLN A N 1
ATOM 1408 C CA . GLN A 1 110 ? 32.118 73.974 115.542 1.00 15.61 89 GLN A CA 1
ATOM 1409 C C . GLN A 1 110 ? 31.531 72.934 114.600 1.00 13.11 89 GLN A C 1
ATOM 1410 O O . GLN A 1 110 ? 30.586 72.221 114.943 1.00 16.62 89 GLN A O 1
ATOM 1424 N N . GLY A 1 111 ? 32.096 72.863 113.398 1.00 14.56 90 GLY A N 1
ATOM 1425 C CA . GLY A 1 111 ? 31.436 72.138 112.312 1.00 17.34 90 GLY A CA 1
ATOM 1426 C C . GLY A 1 111 ? 31.116 70.668 112.606 1.00 18.18 90 GLY A C 1
ATOM 1427 O O . GLY A 1 111 ? 30.022 70.188 112.292 1.00 16.72 90 GLY A O 1
ATOM 1431 N N . GLU A 1 112 ? 32.074 69.914 113.155 1.00 15.73 91 GLU A N 1
ATOM 1432 C CA . GLU A 1 112 ? 31.818 68.490 113.414 1.00 19.79 91 GLU A CA 1
ATOM 1433 C C . GLU A 1 112 ? 30.731 68.309 114.466 1.00 1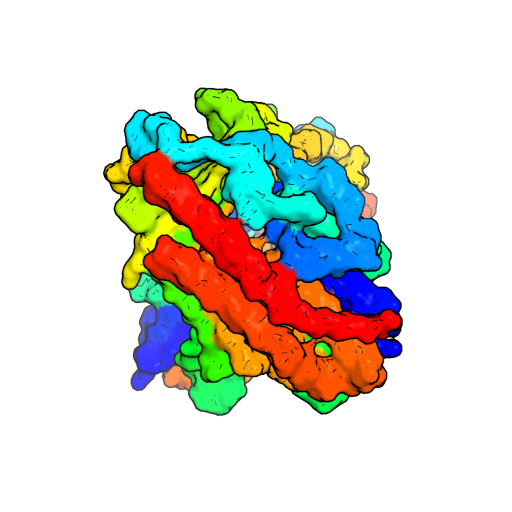9.06 91 GLU A C 1
ATOM 1434 O O . GLU A 1 112 ? 29.785 67.543 114.267 1.00 15.97 91 GLU A O 1
ATOM 1446 N N . THR A 1 113 ? 30.844 69.031 115.582 1.00 19.47 92 THR A N 1
ATOM 1447 C CA . THR A 1 113 ? 29.801 69.013 116.595 1.00 15.13 92 THR A CA 1
ATOM 1448 C C . THR A 1 113 ? 28.444 69.407 116.015 1.00 19.65 92 THR A C 1
ATOM 1449 O O . THR A 1 113 ? 27.417 68.795 116.345 1.00 16.79 92 THR A O 1
ATOM 1460 N N . PHE A 1 114 ? 28.421 70.435 115.161 1.00 15.47 93 PHE A N 1
ATOM 1461 C CA . PHE A 1 114 ? 27.181 70.898 114.562 1.00 13.28 93 PHE A CA 1
ATOM 1462 C C . PHE A 1 114 ? 26.481 69.781 113.800 1.00 14.10 93 PHE A C 1
ATOM 1463 O O . PHE A 1 114 ? 25.247 69.712 113.784 1.00 14.81 93 PHE A O 1
ATOM 1480 N N . GLY A 1 115 ? 27.255 68.943 113.123 1.00 13.94 94 GLY A N 1
ATOM 1481 C CA . GLY A 1 115 ? 26.801 67.810 112.358 1.00 18.57 94 GLY A CA 1
ATOM 1482 C C . GLY A 1 115 ? 26.624 66.531 113.148 1.00 18.37 94 GLY A C 1
ATOM 1483 O O . GLY A 1 115 ? 26.380 65.474 112.555 1.00 15.83 94 GLY A O 1
ATOM 1487 N N . PHE A 1 116 ? 26.726 66.605 114.459 1.00 15.11 95 PHE A N 1
ATOM 1488 C CA . PHE A 1 116 ? 26.551 65.459 115.372 1.00 14.67 95 PHE A CA 1
ATOM 1489 C C . PHE A 1 116 ? 27.614 64.378 115.143 1.00 14.85 95 PHE A C 1
ATOM 1490 O O . PHE A 1 116 ? 27.323 63.173 115.141 1.00 18.39 95 PHE A O 1
ATOM 1507 N N . ARG A 1 117 ? 28.861 64.817 114.925 1.00 14.72 96 ARG A N 1
ATOM 1508 C CA . ARG A 1 117 ? 30.027 63.962 114.771 1.00 14.23 96 ARG A CA 1
ATOM 1509 C C . ARG A 1 117 ? 31.049 64.267 115.857 1.00 22.41 96 ARG A C 1
ATOM 1510 O O . ARG A 1 117 ? 31.127 65.391 116.366 1.00 19.44 96 ARG A O 1
ATOM 1531 N N . GLN A 1 118 ? 31.826 63.247 116.219 1.00 17.55 97 GLN A N 1
ATOM 1532 C CA . GLN A 1 118 ? 32.882 63.388 117.217 1.00 22.04 97 GLN A CA 1
ATOM 1533 C C . GLN A 1 118 ? 33.956 62.352 116.918 1.00 18.86 97 GLN A C 1
ATOM 1534 O O . GLN A 1 118 ? 33.770 61.456 116.090 1.00 17.95 97 GLN A O 1
ATOM 1548 N N . ASP A 1 119 ? 35.107 62.501 117.561 1.00 28.92 98 ASP A N 1
ATOM 1549 C CA . ASP A 1 119 ? 36.155 61.462 117.518 1.00 29.70 98 ASP A CA 1
ATOM 1550 C C . ASP A 1 119 ? 36.642 61.312 116.078 1.00 23.83 98 ASP A C 1
ATOM 1551 O O . ASP A 1 119 ? 36.983 62.309 115.428 1.00 24.64 98 ASP A O 1
ATOM 1560 N N . ASP A 1 120 ? 36.683 60.095 115.544 1.00 21.85 99 ASP A N 1
ATOM 1561 C CA . ASP A 1 120 ? 37.207 59.789 114.228 1.00 23.22 99 ASP A CA 1
ATOM 1562 C C . ASP A 1 120 ? 36.130 59.886 113.161 1.00 21.84 99 ASP A C 1
ATOM 1563 O O . ASP A 1 120 ? 36.378 59.521 112.005 1.00 19.31 99 ASP A O 1
ATOM 1572 N N . GLU A 1 121 ? 34.930 60.316 113.536 1.00 17.86 100 GLU A N 1
ATOM 1573 C CA . GLU A 1 121 ? 33.814 60.338 112.606 1.00 15.05 100 GLU A CA 1
ATOM 1574 C C . GLU A 1 121 ? 34.030 61.453 111.584 1.00 14.59 100 GLU A C 1
ATOM 1575 O O . GLU A 1 121 ? 34.763 62.405 111.835 1.00 18.46 100 GLU A O 1
ATOM 1587 N N . VAL A 1 122 ? 33.442 61.299 110.398 1.00 18.40 101 VAL A N 1
ATOM 1588 C CA . VAL A 1 122 ? 33.777 62.186 109.280 1.00 17.08 101 VAL A CA 1
ATOM 1589 C C . VAL A 1 122 ? 32.591 62.287 108.333 1.00 16.19 101 VAL A C 1
ATOM 1590 O O . VAL A 1 122 ? 31.778 61.371 108.215 1.00 18.88 101 VAL A O 1
ATOM 1603 N N . GLU A 1 123 ? 32.528 63.395 107.591 1.00 18.23 102 GLU A N 1
ATOM 1604 C CA . GLU A 1 123 ? 31.476 63.623 1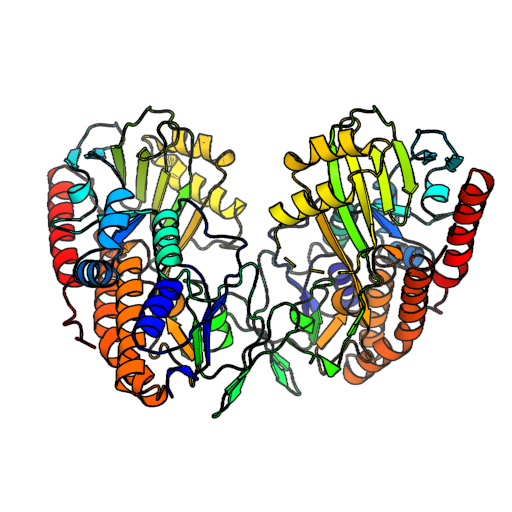06.620 1.00 12.91 102 GLU A CA 1
ATOM 1605 C C . GLU A 1 123 ? 32.095 63.899 105.257 1.00 13.82 102 GLU A C 1
ATOM 1606 O O . GLU A 1 123 ? 33.146 64.544 105.164 1.00 16.41 102 GLU A O 1
ATOM 1618 N N . ILE A 1 124 ? 31.457 63.381 104.210 1.00 14.92 103 ILE A N 1
ATOM 1619 C CA . ILE A 1 124 ? 32.008 63.470 102.863 1.00 16.05 103 ILE A CA 1
ATOM 1620 C C . ILE A 1 124 ? 30.840 63.531 101.884 1.00 13.42 103 ILE A C 1
ATOM 1621 O O . ILE A 1 124 ? 29.849 62.811 102.039 1.00 14.63 103 ILE A O 1
ATOM 1637 N N . LEU A 1 125 ? 30.958 64.341 100.825 1.00 13.97 104 LEU A N 1
ATOM 1638 C CA . LEU A 1 125 ? 29.916 64.328 99.814 1.00 14.66 104 LEU A CA 1
ATOM 1639 C C . LEU A 1 125 ? 29.859 62.979 99.101 1.00 12.39 104 LEU A C 1
ATOM 1640 O O . LEU A 1 125 ? 30.888 62.334 98.859 1.00 15.51 104 LEU A O 1
ATOM 1656 N N . ARG A 1 126 ? 28.636 62.548 98.777 1.00 15.26 105 ARG A N 1
ATOM 1657 C CA . ARG A 1 126 ? 28.417 61.211 98.222 1.00 14.37 105 ARG A CA 1
ATOM 1658 C C . ARG A 1 126 ? 29.355 60.949 97.040 1.00 14.62 105 ARG A C 1
ATOM 1659 O O . ARG A 1 126 ? 30.006 59.897 96.953 1.00 14.04 105 ARG A O 1
ATOM 1680 N N . GLY A 1 127 ? 29.411 61.885 96.090 1.00 13.90 106 GLY A N 1
ATOM 1681 C CA . GLY A 1 127 ? 30.189 61.640 94.893 1.00 14.22 106 GLY A CA 1
ATOM 1682 C C . GLY A 1 127 ? 31.659 61.448 95.179 1.00 16.59 106 GLY A C 1
ATOM 1683 O O . GLY A 1 127 ? 32.345 60.692 94.479 1.00 16.38 106 GLY A O 1
ATO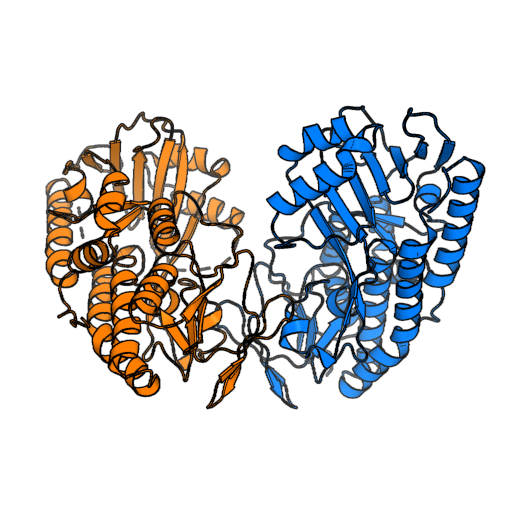M 1687 N N . ASP A 1 128 ? 32.183 62.189 96.146 1.00 15.48 107 ASP A N 1
ATOM 1688 C CA . ASP A 1 128 ? 33.585 62.020 96.509 1.00 16.27 107 ASP A CA 1
ATOM 1689 C C . ASP 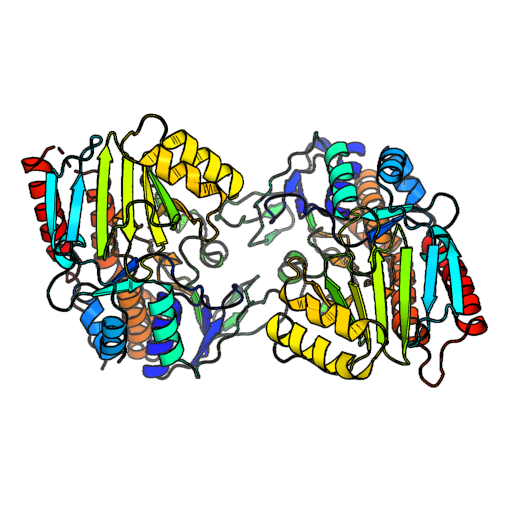A 1 128 ? 33.820 60.670 97.191 1.00 17.21 107 ASP A C 1
ATOM 1690 O O . ASP A 1 128 ? 34.856 60.031 96.979 1.00 13.50 107 ASP A O 1
ATOM 1699 N N . LEU A 1 129 ? 32.843 60.201 97.967 1.00 13.09 108 LEU A N 1
ATOM 1700 C CA . LEU A 1 129 ? 32.988 58.888 98.602 1.00 15.20 108 LEU A CA 1
ATOM 1701 C C . LEU A 1 129 ? 32.930 57.779 97.560 1.00 12.58 108 LEU A C 1
ATOM 1702 O O . LEU A 1 129 ? 33.698 56.798 97.622 1.00 17.54 108 LEU A O 1
ATOM 1718 N N . VAL A 1 130 ? 32.003 57.891 96.620 1.00 13.63 109 VAL A N 1
ATOM 1719 C CA . VAL A 1 130 ? 31.855 56.848 95.613 1.00 13.20 109 VAL A CA 1
ATOM 1720 C C . VAL A 1 130 ? 33.109 56.766 94.751 1.00 12.72 109 VAL A C 1
ATOM 1721 O O . VAL A 1 130 ? 33.565 55.673 94.398 1.00 16.48 109 VAL A O 1
ATOM 1734 N N . GLU A 1 131 ? 33.700 57.912 94.428 1.00 15.13 110 GLU A N 1
ATOM 1735 C CA . GLU A 1 131 ? 34.961 57.927 93.690 1.00 16.65 110 GLU A CA 1
ATOM 1736 C C . GLU A 1 131 ? 36.043 57.124 94.417 1.00 15.02 110 GLU A C 1
ATOM 1737 O O . GLU A 1 131 ? 36.761 56.319 93.810 1.00 17.71 110 GLU A O 1
ATOM 1749 N N . ILE A 1 132 ? 36.185 57.351 95.716 1.00 15.25 111 ILE A N 1
ATOM 1750 C CA . ILE A 1 132 ? 37.159 56.628 96.529 1.00 15.36 111 ILE A CA 1
ATOM 1751 C C . ILE A 1 132 ? 36.847 55.146 96.562 1.00 16.54 111 ILE A C 1
ATOM 1752 O O . ILE A 1 132 ? 37.757 54.304 96.524 1.00 16.08 111 ILE A O 1
ATOM 1768 N N . LEU A 1 133 ? 35.568 54.803 96.734 1.00 17.12 112 LEU A N 1
ATOM 1769 C CA . LEU A 1 133 ? 35.186 53.395 96.746 1.00 16.03 112 LEU A CA 1
ATOM 1770 C C . LEU A 1 133 ? 35.556 52.729 95.427 1.00 19.67 112 LEU A C 1
ATOM 1771 O O . LEU A 1 133 ? 36.097 51.620 95.414 1.00 19.97 112 LEU A O 1
ATOM 1787 N N . MET A 1 134 ? 35.317 53.415 94.304 1.00 15.53 113 MET A N 1
ATOM 1788 C CA . MET A 1 134 ? 35.598 52.807 93.011 1.00 17.78 113 MET A CA 1
ATOM 1789 C C . MET A 1 134 ? 37.096 52.690 92.768 1.00 17.14 113 MET A C 1
ATOM 1790 O O . MET A 1 134 ? 37.539 51.712 92.157 1.00 18.78 113 MET A O 1
ATOM 1804 N N . LYS A 1 135 ? 37.891 53.655 93.247 1.00 19.19 114 LYS A N 1
ATOM 1805 C CA . LYS A 1 135 ? 39.346 53.526 93.157 1.00 17.27 114 LYS A CA 1
ATOM 1806 C C . LYS A 1 135 ? 39.854 52.357 93.994 1.00 26.71 114 LYS A C 1
ATOM 1807 O O . LYS A 1 135 ? 40.880 51.756 93.657 1.00 25.56 114 LYS A O 1
ATOM 1826 N N . ALA A 1 136 ? 39.124 51.964 95.041 1.00 21.14 115 ALA A N 1
ATOM 1827 C CA . ALA A 1 136 ? 39.578 50.845 95.845 1.00 20.27 115 ALA A CA 1
ATOM 1828 C C . ALA A 1 136 ? 39.270 49.485 95.219 1.00 22.41 115 ALA A C 1
ATOM 1829 O O . ALA A 1 136 ? 39.809 48.474 95.682 1.00 25.28 115 ALA A O 1
ATOM 1836 N N . ILE A 1 137 ? 38.323 49.428 94.293 1.00 18.97 116 ILE A N 1
ATOM 1837 C CA . ILE A 1 137 ? 37.939 48.249 93.526 1.00 23.17 116 ILE A CA 1
ATOM 1838 C C . ILE A 1 137 ? 38.403 48.294 92.058 1.00 20.19 116 ILE A C 1
ATOM 1839 O O . ILE A 1 137 ? 37.656 47.873 91.188 1.00 22.19 116 ILE A O 1
ATOM 1855 N N . ALA A 1 138 ? 39.430 49.070 91.732 1.00 25.70 117 ALA A N 1
ATOM 1856 C CA . ALA A 1 138 ? 39.806 49.256 90.326 1.00 25.73 117 ALA A CA 1
ATOM 1857 C C . ALA A 1 138 ? 39.904 47.935 89.565 1.00 26.65 117 ALA A C 1
ATOM 1858 O O . ALA A 1 138 ? 39.730 47.910 88.342 1.00 30.69 117 ALA A O 1
ATOM 1865 N N . ASP A 1 139 ? 40.197 46.841 90.259 1.00 32.02 118 ASP A N 1
ATOM 1866 C CA . ASP A 1 139 ? 40.315 45.525 89.645 1.00 30.94 118 ASP A CA 1
ATOM 1867 C C . ASP A 1 139 ? 38.972 44.845 89.339 1.00 33.26 118 ASP A C 1
ATOM 1868 O O . ASP A 1 139 ? 38.976 43.781 88.716 1.00 40.85 118 ASP A O 1
ATOM 1877 N N . ILE A 1 140 ? 37.837 45.403 89.739 1.00 25.43 119 ILE A N 1
ATOM 1878 C CA . ILE A 1 140 ? 36.535 44.735 89.620 1.00 27.04 119 ILE A CA 1
ATOM 1879 C C . ILE A 1 140 ? 35.836 45.237 88.359 1.00 22.53 119 ILE A C 1
ATOM 1880 O O . ILE A 1 140 ? 35.678 46.447 88.206 1.00 23.36 119 ILE A O 1
ATOM 1896 N N . PRO A 1 141 ? 35.365 44.352 87.475 1.00 18.68 120 PRO A N 1
ATOM 1897 C CA . PRO A 1 141 ? 34.670 44.827 86.269 1.00 21.97 120 PRO A CA 1
ATOM 1898 C C . PRO A 1 141 ? 33.440 45.645 86.622 1.00 29.49 120 PRO A C 1
ATOM 1899 O O . PRO A 1 141 ? 32.647 45.259 87.487 1.00 22.05 120 PRO A O 1
ATOM 1910 N N . CYS A 1 142 ? 33.282 46.781 85.935 1.00 22.87 121 CYS A N 1
ATOM 1911 C CA . CYS A 1 142 ? 32.154 47.675 86.130 1.00 20.55 121 CYS A CA 1
ATOM 1912 C C . CYS A 1 142 ? 31.664 48.183 84.777 1.00 27.49 121 CYS A C 1
ATOM 1913 O O . CYS A 1 142 ? 32.464 48.684 83.985 1.00 30.44 121 CYS A O 1
ATOM 1921 N N . GLU A 1 143 ? 30.361 48.075 84.527 1.00 24.53 122 GLU A N 1
ATOM 1922 C CA . GLU A 1 143 ? 29.730 48.537 83.294 1.00 23.84 122 GLU A CA 1
ATOM 1923 C C . GLU A 1 143 ? 28.736 49.646 83.634 1.00 27.03 122 GLU A C 1
ATOM 1924 O O . GLU A 1 143 ? 27.731 49.390 84.315 1.00 22.25 122 GLU A O 1
ATOM 1936 N N . PHE A 1 144 ? 29.009 50.879 83.169 1.00 23.81 123 PHE A N 1
ATOM 1937 C CA . PHE A 1 144 ? 28.035 51.956 83.290 1.00 22.31 123 PHE A CA 1
ATOM 1938 C C . PHE A 1 144 ? 27.079 51.941 82.100 1.00 21.03 123 PHE A C 1
ATOM 1939 O O . PHE A 1 144 ? 27.278 51.217 81.138 1.00 21.44 123 PHE A O 1
ATOM 1956 N N . LYS A 1 145 ? 26.063 52.797 82.162 1.00 24.49 124 LYS A N 1
ATOM 1957 C CA . LYS A 1 145 ? 24.982 52.802 81.174 1.00 23.27 124 LYS A CA 1
ATOM 1958 C C . LYS A 1 145 ? 24.360 51.425 80.995 1.00 26.06 124 LYS A C 1
ATOM 1959 O O . LYS A 1 145 ? 24.102 50.983 79.875 1.00 23.10 124 LYS A O 1
ATOM 1978 N N . GLN A 1 146 ? 24.149 50.705 82.098 1.00 19.48 125 GLN A N 1
ATOM 1979 C CA . GLN A 1 146 ? 23.667 49.337 82.001 1.00 18.16 125 GLN A CA 1
ATOM 1980 C C . GLN A 1 146 ? 22.616 49.141 83.081 1.00 28.48 125 GLN A C 1
ATOM 1981 O O . GLN A 1 146 ? 22.744 49.708 84.171 1.00 22.07 125 GLN A O 1
ATOM 1995 N N . SER A 1 147 ? 21.575 48.367 82.773 1.00 22.01 126 SER A N 1
ATOM 1996 C CA . SER A 1 147 ? 20.520 48.076 83.745 1.00 25.08 126 SER A CA 1
ATOM 1997 C C . SER A 1 147 ? 19.847 46.766 83.370 1.00 21.96 126 SER A C 1
ATOM 1998 O O . SER A 1 147 ? 19.911 46.324 82.218 1.00 22.31 126 SER A O 1
ATOM 2006 N N . VAL A 1 148 ? 19.199 46.158 84.363 1.00 19.32 127 VAL A N 1
ATOM 2007 C CA . VAL A 1 148 ? 18.500 44.883 84.223 1.00 20.26 127 VAL A CA 1
ATOM 2008 C C . VAL A 1 148 ? 17.012 45.168 84.026 1.00 24.56 127 VAL A C 1
ATOM 2009 O O . VAL A 1 148 ? 16.410 45.879 84.834 1.00 22.67 127 VAL A O 1
ATOM 2022 N N . ILE A 1 149 ? 16.410 44.661 82.952 1.00 18.51 128 ILE A N 1
ATOM 2023 C CA . ILE A 1 149 ? 14.964 44.846 82.778 1.00 16.23 128 ILE A CA 1
ATOM 2024 C C . ILE A 1 149 ? 14.118 43.635 83.140 1.00 17.57 128 ILE A C 1
ATOM 2025 O O . ILE A 1 149 ? 12.885 43.771 83.192 1.00 18.14 128 ILE A O 1
ATOM 2041 N N . LYS A 1 150 ? 14.720 42.475 83.414 1.00 17.18 129 LYS A N 1
ATOM 2042 C CA . LYS A 1 150 ? 14.001 41.276 83.812 1.00 18.03 129 LYS A CA 1
ATOM 2043 C C . LYS A 1 150 ? 14.929 40.390 84.636 1.00 20.26 129 LYS A C 1
ATOM 2044 O O . LYS A 1 150 ? 16.120 40.263 84.316 1.00 17.33 129 LYS A O 1
ATOM 2063 N N . ILE A 1 151 ? 14.362 39.754 85.672 1.00 18.21 130 ILE A N 1
ATOM 2064 C CA . ILE A 1 151 ? 15.072 38.808 86.531 1.00 19.06 130 ILE A CA 1
ATOM 2065 C C . ILE A 1 151 ? 14.172 37.613 86.710 1.00 21.98 130 ILE A C 1
ATOM 2066 O O . ILE A 1 151 ? 12.988 37.758 87.047 1.00 23.45 130 ILE A O 1
ATOM 2082 N N . GLU A 1 152 ? 14.746 36.444 86.546 1.00 21.20 131 GLU A N 1
ATOM 2083 C CA . GLU A 1 152 ? 14.056 35.204 86.798 1.00 26.29 131 GLU A CA 1
ATOM 2084 C C . GLU A 1 152 ? 15.035 34.318 87.532 1.00 23.92 131 GLU A C 1
ATOM 2085 O O . GLU A 1 152 ? 16.243 34.401 87.313 1.00 28.67 131 GLU A O 1
ATOM 2097 N N . GLN A 1 153 ? 14.523 33.503 88.429 1.00 22.86 132 GLN A N 1
ATOM 2098 C CA . GLN A 1 153 ? 15.436 32.610 89.118 1.00 21.57 132 GLN A CA 1
ATOM 2099 C C . GLN A 1 153 ? 14.775 31.255 89.313 1.00 19.22 132 GLN A C 1
ATOM 2100 O O . GLN A 1 153 ? 13.556 31.119 89.301 1.00 26.02 132 GLN A O 1
ATOM 2114 N N . ASN A 1 154 ? 15.631 30.256 89.457 1.00 26.69 133 ASN A N 1
ATOM 2115 C CA . ASN A 1 154 ? 15.256 28.898 89.804 1.00 29.65 133 ASN A CA 1
ATOM 2116 C C . ASN A 1 154 ? 16.268 28.440 90.849 1.00 32.77 133 ASN A C 1
ATOM 2117 O O . ASN A 1 154 ? 17.061 29.241 91.352 1.00 24.15 133 ASN A O 1
ATOM 2128 N N . GLU A 1 155 ? 16.232 27.159 91.221 1.00 33.22 134 GLU A N 1
ATOM 2129 C CA . GLU A 1 155 ? 17.148 26.702 92.258 1.00 29.42 134 GLU A CA 1
ATOM 2130 C C . GLU A 1 155 ? 18.612 26.822 91.830 1.00 33.31 134 GLU A C 1
ATOM 2131 O O . GLU A 1 155 ? 19.489 26.966 92.684 1.00 35.28 134 GLU A O 1
ATOM 2143 N N . ASP A 1 156 ? 18.907 26.703 90.533 1.00 34.81 135 ASP A N 1
ATOM 2144 C CA . ASP A 1 156 ? 20.283 26.713 90.042 1.00 34.49 135 ASP A CA 1
ATOM 2145 C C . ASP A 1 156 ? 20.882 28.086 89.758 1.00 28.81 135 ASP A C 1
ATOM 2146 O O . ASP A 1 156 ? 22.106 28.224 89.805 1.00 27.18 135 ASP A O 1
ATOM 2155 N N . SER A 1 157 ? 20.090 29.073 89.339 1.00 27.34 136 SER A N 1
ATOM 2156 C CA . SER A 1 157 ? 20.679 30.219 88.661 1.00 24.37 136 SER A CA 1
ATOM 2157 C C . SER A 1 157 ? 19.759 31.432 88.737 1.00 18.19 136 SER A C 1
ATOM 2158 O O . SER A 1 157 ? 18.545 31.300 88.902 1.00 25.17 136 SER A O 1
ATOM 2166 N N . VAL A 1 158 ? 20.349 32.624 88.593 1.00 20.29 137 VAL A N 1
ATOM 2167 C CA . VAL A 1 158 ? 19.587 33.836 88.309 1.00 22.40 137 VAL A CA 1
ATOM 2168 C C . VAL A 1 158 ? 19.842 34.219 86.863 1.00 20.18 137 VAL A C 1
ATOM 2169 O O . VAL A 1 158 ? 20.989 34.459 86.467 1.00 22.88 137 VAL A O 1
ATOM 2182 N N . THR A 1 159 ? 18.777 34.238 86.067 1.00 23.24 138 THR A N 1
ATOM 2183 C CA . THR A 1 159 ? 18.842 34.731 84.702 1.00 23.61 138 THR A CA 1
ATOM 2184 C C . THR A 1 159 ? 18.469 36.208 84.679 1.00 18.67 138 THR A C 1
ATOM 2185 O O . THR A 1 159 ? 17.341 36.577 85.030 1.00 18.39 138 THR A O 1
ATOM 2196 N N . VAL A 1 160 ? 19.389 37.029 84.194 1.00 18.91 139 VAL A N 1
ATOM 2197 C CA A VAL A 1 160 ? 19.228 38.474 84.101 0.64 20.55 139 VAL A CA 1
ATOM 2198 C CA B VAL A 1 160 ? 19.190 38.468 84.104 0.36 20.55 139 VAL A CA 1
ATOM 2199 C C . VAL A 1 160 ? 19.099 38.868 82.637 1.00 26.60 139 VAL A C 1
ATOM 2200 O O . VAL A 1 160 ? 19.870 38.390 81.801 1.00 23.96 139 VAL A O 1
ATOM 2225 N N . THR A 1 161 ? 18.148 39.754 82.328 1.00 19.58 140 THR A N 1
ATOM 2226 C CA . THR A 1 161 ? 18.026 40.339 80.996 1.00 16.58 140 THR A CA 1
ATOM 2227 C C . THR A 1 161 ? 18.428 41.800 81.094 1.00 18.29 140 THR A C 1
ATOM 2228 O O . THR A 1 161 ? 17.815 42.569 81.838 1.00 18.20 140 THR A O 1
ATOM 2239 N N . TYR A 1 162 ? 19.453 42.182 80.347 1.00 18.94 141 TYR A N 1
ATOM 2240 C CA . TYR A 1 162 ? 19.856 43.570 80.312 1.00 23.55 141 TYR A CA 1
ATOM 2241 C C . TYR A 1 162 ? 18.944 44.382 79.394 1.00 22.84 141 TYR A C 1
ATOM 2242 O O . TYR A 1 162 ? 18.120 43.841 78.649 1.00 23.86 141 TYR A O 1
ATOM 2260 N N . LYS A 1 163 ? 19.162 45.700 79.397 1.00 21.86 142 LYS A N 1
ATOM 2261 C CA . LYS A 1 163 ? 18.213 46.606 78.759 1.00 18.77 142 LYS A CA 1
ATOM 2262 C C . LYS A 1 163 ? 18.118 46.337 77.260 1.00 22.99 142 LYS A C 1
ATOM 2263 O O . LYS A 1 163 ? 17.057 46.547 76.653 1.00 23.55 142 LYS A O 1
ATOM 2282 N N . ASP A 1 164 ? 19.196 45.860 76.653 1.00 25.75 143 ASP A N 1
ATOM 2283 C CA . ASP A 1 164 ? 19.219 45.628 75.209 1.00 27.69 143 ASP A CA 1
ATOM 2284 C C . ASP A 1 164 ? 18.767 44.226 74.815 1.00 33.83 143 ASP A C 1
ATOM 2285 O O . ASP A 1 164 ? 18.890 43.856 73.648 1.00 32.26 143 ASP A O 1
ATOM 2294 N N . GLY A 1 165 ? 18.295 43.427 75.754 1.00 26.12 144 GLY A N 1
ATOM 2295 C CA . GLY A 1 165 ? 17.832 42.082 75.485 1.00 28.25 144 GLY A CA 1
ATOM 2296 C C . GLY A 1 165 ? 18.842 40.986 75.767 1.00 21.74 144 GLY A C 1
ATOM 2297 O O . GLY A 1 165 ? 18.442 39.815 75.886 1.00 29.43 144 GLY A O 1
ATOM 2301 N N . ARG A 1 166 ? 20.126 41.330 75.879 1.00 24.73 145 ARG A N 1
ATOM 2302 C CA . ARG A 1 166 ? 21.147 40.338 76.197 1.00 23.96 145 ARG A CA 1
ATOM 2303 C C . ARG A 1 166 ? 20.837 39.697 77.538 1.00 26.16 145 ARG A C 1
ATOM 2304 O O . ARG A 1 166 ? 20.422 40.374 78.478 1.00 24.20 145 ARG A O 1
ATOM 2325 N N . VAL A 1 167 ? 21.082 38.395 77.618 1.00 24.42 146 VAL A N 1
ATOM 2326 C CA . VAL A 1 167 ? 20.813 37.586 78.794 1.00 26.30 146 VAL A CA 1
ATOM 2327 C C . VAL A 1 167 ? 22.131 37.082 79.360 1.00 25.34 146 VAL A C 1
ATOM 2328 O O . VAL A 1 167 ? 23.047 36.735 78.612 1.00 25.24 146 VAL A O 1
ATOM 2341 N N . GLU A 1 168 ? 22.221 37.023 80.686 1.00 23.32 147 GLU A N 1
ATOM 2342 C CA . GLU A 1 168 ? 23.336 36.373 81.345 1.00 23.19 147 GLU A CA 1
ATOM 2343 C C . GLU A 1 168 ? 22.860 35.684 82.621 1.00 21.94 147 GLU A C 1
ATOM 2344 O O . GLU A 1 168 ? 21.891 36.097 83.257 1.00 22.33 147 GLU A O 1
ATOM 2356 N N . ASN A 1 169 ? 23.564 34.644 83.007 1.00 24.62 148 ASN A N 1
ATOM 2357 C CA . ASN A 1 169 ? 23.203 33.893 84.196 1.00 23.33 148 ASN A CA 1
ATOM 2358 C C . ASN A 1 169 ? 24.240 34.108 85.283 1.00 26.68 148 ASN A C 1
ATOM 2359 O O . ASN A 1 169 ? 25.445 34.149 85.007 1.00 23.96 148 ASN A O 1
ATOM 2370 N N . TYR A 1 170 ? 23.750 34.286 86.508 1.00 21.96 149 TYR A N 1
ATOM 2371 C CA . TYR A 1 170 ? 24.594 34.488 87.664 1.00 23.20 149 TYR A CA 1
ATOM 2372 C C . TYR A 1 170 ? 24.172 33.524 88.760 1.00 23.36 149 TYR A C 1
ATOM 2373 O O . TYR A 1 170 ? 23.016 33.077 88.822 1.00 21.76 149 TYR A O 1
ATOM 2391 N N . ASP A 1 171 ? 25.126 33.224 89.648 1.00 22.69 150 ASP A N 1
ATOM 2392 C CA . ASP A 1 171 ? 24.801 32.433 90.827 1.00 16.74 150 ASP A CA 1
ATOM 2393 C C . ASP A 1 171 ? 23.990 33.257 91.823 1.00 18.25 150 ASP A C 1
ATOM 2394 O O . ASP A 1 171 ? 23.020 32.764 92.415 1.00 20.50 150 ASP A O 1
ATOM 2403 N N . LEU A 1 172 ? 24.403 34.503 92.040 1.00 16.64 151 LEU A N 1
ATOM 2404 C CA . LEU A 1 172 ? 23.736 35.414 92.967 1.00 16.83 151 LEU A CA 1
ATOM 2405 C C . LEU A 1 172 ? 23.623 36.789 92.335 1.00 20.19 151 LEU A C 1
ATOM 2406 O O . LEU A 1 172 ? 24.497 37.171 91.556 1.00 18.44 151 LEU A O 1
ATOM 2422 N N . VAL A 1 173 ? 22.595 37.548 92.742 1.00 14.17 152 VAL A N 1
ATOM 2423 C CA . VAL A 1 173 ? 22.451 38.977 92.424 1.00 13.74 152 VAL A CA 1
ATOM 2424 C C . VAL A 1 173 ? 22.296 39.768 93.726 1.00 14.30 152 VAL A C 1
ATOM 2425 O O . VAL A 1 173 ? 21.400 39.475 94.528 1.00 14.26 152 VAL A O 1
ATOM 2438 N N . ILE A 1 174 ? 23.127 40.793 93.909 1.00 13.06 153 ILE A N 1
ATOM 2439 C CA . ILE A 1 174 ? 23.043 41.699 95.055 1.00 14.76 153 ILE A CA 1
ATOM 2440 C C . ILE A 1 174 ? 22.686 43.088 94.514 1.00 14.65 153 ILE A C 1
ATOM 2441 O O . ILE A 1 174 ? 23.469 43.682 93.774 1.00 15.59 153 ILE A O 1
ATOM 2457 N N . ALA A 1 175 ? 21.512 43.590 94.883 1.00 13.34 154 ALA A N 1
ATOM 2458 C CA . ALA A 1 175 ? 20.994 44.846 94.366 1.00 14.08 154 ALA A CA 1
ATOM 2459 C C . ALA A 1 175 ? 21.143 45.955 95.379 1.00 20.03 154 ALA A C 1
ATOM 2460 O O . ALA A 1 175 ? 20.580 45.884 96.476 1.00 17.12 154 ALA A O 1
ATOM 2467 N N . ALA A 1 176 ? 22.004 46.892 95.030 1.00 13.98 155 ALA A N 1
ATOM 2468 C CA . ALA A 1 176 ? 22.373 48.145 95.689 1.00 12.35 155 ALA A CA 1
ATOM 2469 C C . ALA A 1 176 ? 21.794 49.394 95.023 1.00 15.67 155 ALA A C 1
ATOM 2470 O O . ALA A 1 176 ? 22.540 50.353 94.828 1.00 13.63 155 ALA A O 1
ATOM 2477 N N . ASP A 1 177 ? 20.652 49.283 94.346 1.00 15.15 156 ASP A N 1
ATOM 2478 C CA . ASP A 1 177 ? 20.140 50.290 93.412 1.00 16.23 156 ASP A CA 1
ATOM 2479 C C . ASP A 1 177 ? 19.299 51.421 94.040 1.00 16.97 156 ASP A C 1
ATOM 2480 O O . ASP A 1 177 ? 18.567 52.118 93.315 1.00 19.31 156 ASP A O 1
ATOM 2489 N N . GLY A 1 178 ? 19.317 51.599 95.361 1.00 11.39 157 GLY A N 1
ATOM 2490 C CA . GLY A 1 178 ? 18.838 52.818 95.983 1.00 14.80 157 GLY A CA 1
ATOM 2491 C C . GLY A 1 178 ? 17.402 52.693 96.459 1.00 11.62 157 GLY A C 1
ATOM 2492 O O . GLY A 1 178 ? 16.726 51.676 96.280 1.00 13.58 157 GLY A O 1
ATOM 2496 N N . ILE A 1 179 ? 16.951 53.769 97.095 1.00 12.86 158 ILE A N 1
ATOM 2497 C CA . ILE A 1 179 ? 15.700 53.726 97.847 1.00 16.47 158 ILE A CA 1
ATOM 2498 C C . ILE A 1 179 ? 14.525 53.396 96.944 1.00 18.50 158 ILE A C 1
ATOM 2499 O O . ILE A 1 179 ? 13.576 52.738 97.372 1.00 17.62 158 ILE A O 1
ATOM 2515 N N . HIS A 1 180 ? 14.568 53.827 95.681 1.00 17.84 159 HIS A N 1
ATOM 2516 C CA . HIS A 1 180 ? 13.486 53.621 94.715 1.00 15.67 159 HIS A CA 1
ATOM 2517 C C . HIS A 1 180 ? 13.626 52.314 93.926 1.00 22.88 159 HIS A C 1
ATOM 2518 O O . HIS A 1 180 ? 12.996 52.154 92.878 1.00 28.30 159 HIS A O 1
ATOM 2531 N N . SER A 1 181 ? 14.404 51.367 94.436 1.00 21.84 160 SER A N 1
ATOM 2532 C CA . SER A 1 181 ? 14.963 50.211 93.752 1.00 14.75 160 SER A CA 1
ATOM 2533 C C . SER A 1 181 ? 13.995 49.498 92.811 1.00 21.47 160 SER A C 1
ATOM 2534 O O . SER A 1 181 ? 12.965 48.936 93.220 1.00 17.15 160 SER A O 1
ATOM 2542 N N . ALA A 1 182 ? 14.420 49.402 91.557 1.00 15.32 161 ALA A N 1
ATOM 2543 C CA . ALA A 1 182 ? 13.673 48.601 90.599 1.00 17.42 161 ALA A CA 1
ATOM 2544 C C . ALA A 1 182 ? 13.753 47.119 90.934 1.00 17.60 161 ALA A C 1
ATOM 2545 O O . ALA A 1 182 ? 12.784 46.378 90.722 1.00 18.52 161 ALA A O 1
ATOM 2552 N N . THR A 1 183 ? 14.906 46.651 91.435 1.00 16.20 162 THR A N 1
ATOM 2553 C CA . THR A 1 183 ? 15.033 45.237 91.729 1.00 18.22 162 THR A CA 1
ATOM 2554 C C . THR A 1 183 ? 14.053 44.821 92.808 1.00 14.62 162 THR A C 1
ATOM 2555 O O . THR A 1 183 ? 13.442 43.743 92.728 1.00 19.15 162 THR A O 1
ATOM 2566 N N . ARG A 1 184 ? 13.868 45.673 93.816 1.00 14.44 163 ARG A N 1
ATOM 2567 C CA . ARG A 1 184 ? 12.929 45.351 94.885 1.00 17.61 163 ARG A CA 1
ATOM 2568 C C . ARG A 1 184 ? 11.535 45.163 94.322 1.00 19.09 163 ARG A C 1
ATOM 2569 O O . ARG A 1 184 ? 10.852 44.188 94.629 1.00 15.58 163 ARG A O 1
ATOM 2590 N N . GLY A 1 185 ? 11.115 46.074 93.457 1.00 14.76 164 GLY A N 1
ATOM 2591 C CA . GLY A 1 185 ? 9.828 45.922 92.816 1.00 17.04 164 GLY A CA 1
ATOM 2592 C C . GLY A 1 185 ? 9.724 44.722 91.894 1.00 16.65 164 GLY A C 1
ATOM 2593 O O . GLY A 1 185 ? 8.630 44.176 91.719 1.00 23.21 164 GLY A O 1
ATOM 2597 N N . MET A 1 186 ? 10.837 44.301 91.284 1.00 19.36 165 MET A N 1
ATOM 2598 C CA . MET A 1 186 ? 10.812 43.181 90.343 1.00 20.50 165 MET A CA 1
ATOM 2599 C C . MET A 1 186 ? 10.746 41.832 91.061 1.00 23.11 165 MET A C 1
ATOM 2600 O O . MET A 1 186 ? 10.204 40.852 90.534 1.00 21.13 165 MET A O 1
ATOM 2614 N N . VAL A 1 187 ? 11.276 41.780 92.268 1.00 15.91 166 VAL A N 1
ATOM 2615 C CA . VAL A 1 187 ? 11.545 40.544 92.979 1.00 15.34 166 VAL A CA 1
ATOM 2616 C C . VAL A 1 187 ? 10.484 40.287 94.048 1.00 15.58 166 VAL A C 1
ATOM 2617 O O . VAL A 1 187 ? 10.051 39.143 94.249 1.00 17.82 166 VAL A O 1
ATOM 2630 N N . PHE A 1 188 ? 10.203 41.296 94.865 1.00 18.28 167 PHE A N 1
ATOM 2631 C CA . PHE A 1 188 ? 9.327 41.180 96.026 1.00 17.55 167 PHE A CA 1
ATOM 2632 C C . PHE A 1 188 ? 7.925 41.696 95.722 1.00 23.95 167 PHE A C 1
ATOM 2633 O O . PHE A 1 188 ? 7.750 42.585 94.892 1.00 22.26 167 PHE A O 1
ATOM 2650 N N . SER A 1 189 ? 6.918 41.115 96.382 1.00 20.98 168 SER A N 1
ATOM 2651 C CA . SER A 1 189 ? 5.572 41.690 96.326 1.00 20.70 168 SER A CA 1
ATOM 2652 C C . SER A 1 189 ? 5.367 42.766 97.394 1.00 27.13 168 SER A C 1
ATOM 2653 O O . SER A 1 189 ? 6.148 42.908 98.334 1.00 25.24 168 SER A O 1
ATOM 2661 N N . LYS A 1 190 ? 4.223 43.454 97.307 1.00 29.50 169 LYS A N 1
ATOM 2662 C CA . LYS A 1 190 ? 3.929 44.545 98.237 1.00 24.01 169 LYS A CA 1
ATOM 2663 C C . LYS A 1 190 ? 3.639 44.033 99.619 1.00 31.79 169 LYS A C 1
ATOM 2664 O O . LYS A 1 190 ? 3.694 44.800 100.583 1.00 32.83 169 LYS A O 1
ATOM 2683 N N . ASN A 1 191 ? 3.330 42.748 99.730 1.00 31.77 170 ASN A N 1
ATOM 2684 C CA . ASN A 1 191 ? 3.169 42.141 101.029 1.00 29.66 170 ASN A CA 1
ATOM 2685 C C . ASN A 1 191 ? 4.499 41.970 101.733 1.00 27.66 170 ASN A C 1
ATOM 2686 O O . ASN A 1 191 ? 4.517 41.705 102.934 1.00 30.62 170 ASN A O 1
ATOM 2697 N N . GLU A 1 192 ? 5.605 42.041 100.991 1.00 21.32 171 GLU A N 1
ATOM 2698 C CA . GLU A 1 192 ? 6.932 41.751 101.502 1.00 19.05 171 GLU A CA 1
ATOM 2699 C C . GLU A 1 192 ? 7.762 42.986 101.831 1.00 20.52 171 GLU A C 1
ATOM 2700 O O . GLU A 1 192 ? 8.929 42.846 102.182 1.00 19.65 171 GLU A O 1
ATOM 2712 N N . TYR A 1 193 ? 7.231 44.183 101.656 1.00 19.80 172 TYR A N 1
ATOM 2713 C CA . TYR A 1 193 ? 7.948 45.357 102.122 1.00 19.64 172 TYR A CA 1
ATOM 2714 C C . TYR A 1 193 ? 6.932 46.449 102.362 1.00 21.63 172 TYR A C 1
ATOM 2715 O O . TYR A 1 193 ? 5.854 46.438 101.761 1.00 22.73 172 TYR A O 1
ATOM 2733 N N . GLN A 1 194 ? 7.279 47.371 103.262 1.00 19.72 173 GLN A N 1
ATOM 2734 C CA . GLN A 1 194 ? 6.498 48.577 103.491 1.00 22.07 173 GLN A CA 1
ATOM 2735 C C . GLN A 1 194 ? 7.304 49.815 103.150 1.00 21.44 173 GLN A C 1
ATOM 2736 O O . GLN A 1 194 ? 8.484 49.894 103.477 1.00 17.49 173 GLN A O 1
ATOM 2750 N N . LEU A 1 195 ? 6.633 50.814 102.574 1.00 23.20 174 LEU A N 1
ATOM 2751 C CA . LEU A 1 195 ? 7.213 52.134 102.364 1.00 24.72 174 LEU A CA 1
ATOM 2752 C C . LEU A 1 195 ? 6.662 53.016 103.468 1.00 23.06 174 LEU A C 1
ATOM 2753 O O . LEU A 1 195 ? 5.500 53.416 103.435 1.00 29.11 174 LEU A O 1
ATOM 2769 N N . ILE A 1 196 ? 7.504 53.338 104.430 1.00 16.54 175 ILE A N 1
ATOM 2770 C CA . ILE A 1 196 ? 7.042 54.004 105.638 1.00 24.45 175 ILE A CA 1
ATOM 2771 C C . ILE A 1 196 ? 7.209 55.498 105.409 1.00 23.13 175 ILE A C 1
ATOM 2772 O O . ILE A 1 196 ? 8.330 55.989 105.243 1.00 21.02 175 ILE A O 1
ATOM 2788 N N . ASN A 1 197 ? 6.093 56.211 105.393 1.00 21.87 176 ASN A N 1
ATOM 2789 C CA . ASN A 1 197 ? 6.085 57.651 105.155 1.00 21.61 176 ASN A CA 1
ATOM 2790 C C . ASN A 1 197 ? 6.174 58.354 106.502 1.00 23.42 176 ASN A C 1
ATOM 2791 O O . ASN A 1 197 ? 5.360 58.100 107.392 1.00 25.86 176 ASN A O 1
ATOM 2802 N N . LEU A 1 198 ? 7.193 59.192 106.675 1.00 19.92 177 LEU A N 1
ATOM 2803 C CA . LEU A 1 198 ? 7.403 59.880 107.941 1.00 18.06 177 LEU A CA 1
ATOM 2804 C C . LEU A 1 198 ? 6.706 61.229 108.013 1.00 17.88 177 LEU A C 1
ATOM 2805 O O . LEU A 1 198 ? 6.905 61.953 108.989 1.00 26.25 177 LEU A O 1
ATOM 2821 N N . GLY A 1 199 ? 5.919 61.599 107.006 1.00 15.68 178 GLY A N 1
ATOM 2822 C CA . GLY A 1 199 ? 5.065 62.766 107.157 1.00 19.43 178 GLY A CA 1
ATOM 2823 C C . GLY A 1 199 ? 5.768 64.056 106.839 1.00 18.15 178 GLY A C 1
ATOM 2824 O O . GLY A 1 199 ? 5.327 65.125 107.250 1.00 20.38 178 GLY A O 1
ATOM 2828 N N . SER A 1 200 ? 6.825 63.987 106.053 1.00 20.91 179 SER A N 1
ATOM 2829 C CA . SER A 1 200 ? 7.653 65.148 105.807 1.00 12.33 179 SER A CA 1
ATOM 2830 C C . SER A 1 200 ? 8.291 65.044 104.430 1.00 16.05 179 SER A C 1
ATOM 2831 O O . SER A 1 200 ? 8.262 64.005 103.752 1.00 17.57 179 SER A O 1
ATOM 2839 N N . TYR A 1 201 ? 8.811 66.178 104.003 1.00 15.18 180 TYR A N 1
ATOM 2840 C CA . TYR A 1 201 ? 9.404 66.352 102.701 1.00 13.30 180 TYR A CA 1
ATOM 2841 C C . TYR A 1 201 ? 10.773 66.976 102.876 1.00 15.36 180 TYR A C 1
ATOM 2842 O O . TYR A 1 201 ? 11.007 67.721 103.834 1.00 15.03 180 TYR A O 1
ATOM 2860 N N . VAL A 1 202 ? 11.634 66.720 101.908 1.00 10.78 181 VAL A N 1
ATOM 2861 C CA . VAL A 1 202 ? 12.986 67.279 101.874 1.00 16.30 181 VAL A CA 1
ATOM 2862 C C . VAL A 1 202 ? 13.276 67.797 100.476 1.00 20.07 181 VAL A C 1
ATOM 2863 O O . VAL A 1 202 ? 12.871 67.191 99.474 1.00 16.13 181 VAL A O 1
ATOM 2876 N N . SER A 1 203 ? 13.973 68.937 100.406 1.00 14.00 182 SER A N 1
ATOM 2877 C CA . SER A 1 203 ? 14.348 69.525 99.136 1.00 10.76 182 SER A CA 1
ATOM 2878 C C . SER A 1 203 ? 15.717 70.168 99.305 1.00 14.39 182 SER A C 1
ATOM 2879 O O . SER A 1 203 ? 16.047 70.683 100.378 1.00 15.67 182 SER A O 1
ATOM 2887 N N . ALA A 1 204 ? 16.522 70.124 98.246 1.00 13.17 183 ALA A N 1
ATOM 2888 C CA . ALA A 1 204 ? 17.817 70.780 98.265 1.00 17.09 183 ALA A CA 1
ATOM 2889 C C . ALA A 1 204 ? 18.142 71.246 96.858 1.00 19.25 183 ALA A C 1
ATOM 2890 O O . ALA A 1 204 ? 17.703 70.655 95.862 1.00 16.70 183 ALA A O 1
ATOM 2897 N N . PHE A 1 205 ? 18.874 72.348 96.792 1.00 12.98 184 PHE A N 1
ATOM 2898 C CA . PHE A 1 205 ? 19.368 72.819 95.511 1.00 13.37 184 PHE A CA 1
ATOM 2899 C C . PHE A 1 205 ? 20.522 73.792 95.718 1.00 15.08 184 PHE A C 1
ATOM 2900 O O . PHE A 1 205 ? 20.651 74.435 96.770 1.00 15.89 184 PHE A O 1
ATOM 2917 N N . THR A 1 206 ? 21.324 73.929 94.666 1.00 13.28 185 THR A N 1
ATOM 2918 C CA . THR A 1 206 ? 22.504 74.798 94.675 1.00 14.37 185 THR A CA 1
ATOM 2919 C C . THR A 1 206 ? 22.220 76.113 93.963 1.00 16.60 185 THR A C 1
ATOM 2920 O O . THR A 1 206 ? 21.588 76.154 92.904 1.00 16.46 185 THR A O 1
ATOM 2931 N N . ILE A 1 207 ? 22.713 77.192 94.565 1.00 12.03 186 ILE A N 1
ATOM 2932 C CA . ILE A 1 207 ? 22.498 78.569 94.123 1.00 10.36 186 ILE A CA 1
ATOM 2933 C C . ILE A 1 207 ? 23.814 79.317 94.281 1.00 15.30 186 ILE A C 1
ATOM 2934 O O . ILE A 1 207 ? 24.740 78.823 94.934 1.00 13.11 186 ILE A O 1
ATOM 2950 N N . PRO A 1 208 ? 23.943 80.491 93.660 1.00 13.21 187 PRO A N 1
ATOM 2951 C CA . PRO A 1 208 ? 25.158 81.296 93.893 1.00 9.95 187 PRO A CA 1
ATOM 2952 C C . PRO A 1 208 ? 25.263 81.650 95.363 1.00 11.33 187 PRO A C 1
ATOM 2953 O O . PRO A 1 208 ? 24.253 81.868 96.033 1.00 12.01 187 PRO A O 1
ATOM 2964 N N . ASN A 1 209 ? 26.488 81.820 95.837 1.00 13.12 188 ASN A N 1
ATOM 2965 C CA . ASN A 1 209 ? 26.651 82.130 97.247 1.00 12.54 188 ASN A CA 1
ATOM 2966 C C . ASN A 1 209 ? 26.565 83.651 97.339 1.00 11.69 188 ASN A C 1
ATOM 2967 O O . ASN A 1 209 ? 27.539 84.334 97.701 1.00 14.41 188 ASN A O 1
ATOM 2978 N N . TYR A 1 210 ? 25.331 84.107 97.451 1.00 11.88 189 TYR A N 1
ATOM 2979 C CA . TYR A 1 210 ? 25.020 85.529 97.353 1.00 14.14 189 TYR A CA 1
ATOM 2980 C C . TYR A 1 210 ? 25.292 86.246 98.673 1.00 12.36 189 TYR A C 1
ATOM 2981 O O . TYR A 1 210 ? 25.494 87.469 98.668 1.00 14.59 189 TYR A O 1
ATOM 2999 N N . LEU A 1 211 ? 25.344 85.507 99.785 1.00 14.29 190 LEU A N 1
ATOM 3000 C CA . LEU A 1 211 ? 25.704 86.082 101.077 1.00 13.01 190 LEU A CA 1
ATOM 3001 C C . LEU A 1 211 ? 27.190 86.063 101.334 1.00 13.51 190 LEU A C 1
ATOM 3002 O O . LEU A 1 211 ? 27.628 86.641 102.330 1.00 16.72 190 LEU A O 1
ATOM 3018 N N . GLY A 1 212 ? 27.957 85.344 100.524 1.00 13.31 191 GLY A N 1
ATOM 3019 C CA . GLY A 1 212 ? 29.377 85.206 100.761 1.00 14.95 191 GLY A CA 1
ATOM 3020 C C . GLY A 1 212 ? 29.692 84.394 101.996 1.00 17.05 191 GLY A C 1
ATOM 3021 O O . GLY A 1 212 ? 30.667 84.701 102.708 1.00 13.24 191 GLY A O 1
ATOM 3025 N N . LEU A 1 213 ? 28.924 83.337 102.244 1.00 16.96 192 LEU A N 1
ATOM 3026 C CA . LEU A 1 213 ? 29.266 82.427 103.328 1.00 12.48 192 LEU A CA 1
ATOM 3027 C C . LEU A 1 213 ? 30.613 81.781 103.068 1.00 15.27 192 LEU A C 1
ATOM 3028 O O . LEU A 1 213 ? 30.975 81.496 101.921 1.00 14.24 192 LEU A O 1
ATOM 3044 N N . ASP A 1 214 ? 31.362 81.542 104.156 1.00 15.46 193 ASP A N 1
ATOM 3045 C CA . ASP A 1 214 ? 32.684 80.931 104.077 1.00 17.76 193 ASP A CA 1
ATOM 3046 C C . ASP A 1 214 ? 32.708 79.733 105.014 1.00 14.56 193 ASP A C 1
ATOM 3047 O O . ASP A 1 214 ? 32.828 79.900 106.231 1.00 14.91 193 ASP A O 1
ATOM 3056 N N . HIS A 1 215 ? 32.674 78.531 104.455 1.00 14.07 194 HIS A N 1
ATOM 3057 C CA . HIS A 1 215 ? 32.709 77.305 105.278 1.00 17.12 194 HIS A CA 1
ATOM 3058 C C . HI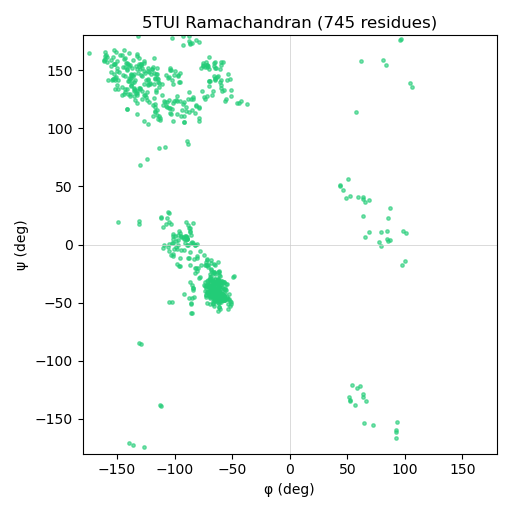S A 1 215 ? 31.789 77.414 106.505 1.00 14.24 194 HIS A C 1
ATOM 3059 O O . HIS A 1 215 ? 32.183 77.126 107.638 1.00 13.51 194 HIS A O 1
ATOM 3072 N N . MET A 1 216 ? 30.541 77.789 106.263 1.00 13.08 195 MET A N 1
ATOM 3073 C CA . MET A 1 216 ? 29.586 78.064 107.327 1.00 16.02 195 MET A CA 1
ATOM 3074 C C . MET A 1 216 ? 28.211 77.578 106.903 1.00 15.99 195 MET A C 1
ATOM 3075 O O . MET A 1 216 ? 27.856 77.663 105.727 1.00 13.91 195 MET A O 1
ATOM 3089 N N . GLU A 1 217 ? 27.448 77.082 107.875 1.00 14.29 196 GLU A N 1
ATOM 3090 C CA . GLU A 1 217 ? 26.055 76.697 107.681 1.00 12.97 196 GLU A CA 1
ATOM 3091 C C . GLU A 1 217 ? 25.188 77.451 108.661 1.00 18.64 196 GLU A C 1
ATOM 3092 O O . GLU A 1 217 ? 25.539 77.597 109.841 1.00 14.59 196 GLU A O 1
ATOM 3104 N N . LEU A 1 218 ? 24.056 77.903 108.152 1.00 16.45 197 LEU A N 1
ATOM 3105 C CA . LEU A 1 218 ? 23.017 78.565 108.918 1.00 13.68 197 LEU A CA 1
ATOM 3106 C C . LEU A 1 218 ? 21.774 77.703 108.922 1.00 16.87 197 LEU A C 1
ATOM 3107 O O . LEU A 1 218 ? 21.407 77.144 107.896 1.00 17.75 197 LEU A O 1
ATOM 3123 N N . LEU A 1 219 ? 21.102 77.625 110.062 1.00 13.64 198 LEU A N 1
ATOM 3124 C CA . LEU A 1 219 ? 19.895 76.833 110.166 1.00 10.05 198 LEU A CA 1
ATOM 3125 C C . LEU A 1 219 ? 18.800 77.609 110.892 1.00 14.11 198 LEU A C 1
ATOM 3126 O O . LEU A 1 219 ? 18.970 78.024 112.039 1.00 16.25 198 LEU A O 1
ATOM 3142 N N . CYS A 1 220 ? 17.654 77.747 110.248 1.00 13.28 199 CYS A N 1
ATOM 3143 C CA . CYS A 1 220 ? 16.515 78.475 110.793 1.00 12.88 199 CYS A CA 1
ATOM 3144 C C . CYS A 1 220 ? 15.333 77.525 110.857 1.00 16.25 199 CYS A C 1
ATOM 3145 O O . CYS A 1 220 ? 15.144 76.711 109.954 1.00 15.48 199 CYS A O 1
ATOM 3153 N N . GLU A 1 221 ? 14.550 77.583 111.933 1.00 12.99 200 GLU A N 1
ATOM 3154 C CA . GLU A 1 221 ? 13.410 76.691 112.021 1.00 15.69 200 GLU A CA 1
ATOM 3155 C C . GLU A 1 221 ? 12.178 77.421 112.521 1.00 24.23 200 GLU A C 1
ATOM 3156 O O . GLU A 1 221 ? 12.254 78.473 113.152 1.00 20.97 200 GLU A O 1
ATOM 3168 N N . SER A 1 222 ? 11.040 76.806 112.210 1.00 18.91 201 SER A N 1
ATOM 3169 C CA . SER A 1 222 ? 9.717 77.095 112.745 1.00 23.23 201 SER A CA 1
ATOM 3170 C C . SER A 1 222 ? 9.125 75.791 113.301 1.00 33.05 201 SER A C 1
ATOM 3171 O O . SER A 1 222 ? 9.800 74.751 113.314 1.00 27.23 201 SER A O 1
ATOM 3179 N N . ASN A 1 223 ? 7.860 75.806 113.733 1.00 26.79 202 ASN A N 1
ATOM 3180 C CA . ASN A 1 223 ? 7.326 74.632 114.421 1.00 32.79 202 ASN A CA 1
ATOM 3181 C C . ASN A 1 223 ? 7.391 73.396 113.535 1.00 33.69 202 ASN A C 1
ATOM 3182 O O . ASN A 1 223 ? 7.598 72.281 114.034 1.00 37.34 202 ASN A O 1
ATOM 3193 N N . HIS A 1 224 ? 7.012 73.545 112.269 1.00 20.29 203 HIS A N 1
ATOM 3194 C CA . HIS A 1 224 ? 6.973 72.425 111.333 1.00 23.85 203 HIS A CA 1
ATOM 3195 C C . HIS A 1 224 ? 8.039 72.430 110.238 1.00 20.10 203 HIS A C 1
ATOM 3196 O O . HIS A 1 224 ? 8.008 71.539 109.401 1.00 20.32 203 HIS A O 1
ATOM 3209 N N . LYS A 1 225 ? 8.934 73.425 110.182 1.00 17.69 204 LYS A N 1
ATOM 3210 C CA . LYS A 1 225 ? 9.817 73.566 109.033 1.00 18.64 204 LYS A CA 1
ATOM 3211 C C . LYS A 1 225 ? 11.229 73.938 109.449 1.00 20.18 204 LYS A C 1
ATOM 3212 O O . LYS A 1 225 ? 11.457 74.580 110.473 1.00 18.85 204 LYS A O 1
ATOM 3231 N N . LEU A 1 226 ? 12.163 73.581 108.585 1.00 17.79 205 LEU A N 1
ATOM 3232 C CA . LEU A 1 226 ? 13.568 73.894 108.769 1.00 18.81 205 LEU A CA 1
ATOM 3233 C C . LEU A 1 226 ? 14.159 74.298 107.432 1.00 21.93 205 LEU A C 1
ATOM 3234 O O . LEU A 1 226 ? 13.829 73.704 106.406 1.00 21.78 205 LEU A O 1
ATOM 3250 N N . VAL A 1 227 ? 15.028 75.302 107.445 1.00 18.03 206 VAL A N 1
ATOM 3251 C CA . VAL A 1 227 ? 15.747 75.726 106.243 1.00 12.98 206 VAL A CA 1
ATOM 3252 C C . VAL A 1 227 ? 17.222 75.834 106.590 1.00 20.18 206 VAL A C 1
ATOM 3253 O O . VAL A 1 227 ? 17.575 76.420 107.620 1.00 16.86 206 VAL A O 1
ATOM 3266 N N . THR A 1 228 ? 18.080 75.309 105.727 1.00 16.52 207 THR A N 1
ATOM 3267 C CA . THR A 1 228 ? 19.518 75.446 105.907 1.00 15.72 207 THR A CA 1
ATOM 3268 C C . THR A 1 228 ? 20.103 76.106 104.670 1.00 18.27 207 THR A C 1
ATOM 3269 O O . THR A 1 228 ? 19.577 75.978 103.561 1.00 16.99 207 THR A O 1
ATOM 3280 N N . LEU A 1 229 ? 21.178 76.853 104.888 1.00 15.77 208 LEU A N 1
ATOM 3281 C CA . LEU A 1 229 ? 21.949 77.432 103.798 1.00 14.40 208 LEU A CA 1
ATOM 3282 C C . LEU A 1 229 ? 23.412 77.350 104.183 1.00 16.57 208 LEU A C 1
ATOM 3283 O O . LEU A 1 229 ? 23.770 77.757 105.288 1.00 13.56 208 LEU A O 1
ATOM 3299 N N . GLN A 1 230 ? 24.259 76.908 103.264 1.00 13.39 209 GLN A N 1
ATOM 3300 C CA . GLN A 1 230 ? 25.663 76.722 103.586 1.00 13.43 209 GLN A CA 1
ATOM 3301 C C . GLN A 1 230 ? 26.522 76.931 102.350 1.00 15.06 209 GLN A C 1
ATOM 3302 O O . GLN A 1 230 ? 26.075 76.753 101.219 1.00 16.34 209 GLN A O 1
ATOM 3316 N N . SER A 1 231 ? 27.790 77.247 102.594 1.00 14.14 210 SER A N 1
ATOM 3317 C CA . SER A 1 231 ? 28.822 77.185 101.566 1.00 11.96 210 SER A CA 1
ATOM 3318 C C . SER A 1 231 ? 30.030 76.448 102.140 1.00 13.96 210 SER A C 1
ATOM 3319 O O . SER A 1 231 ? 30.393 76.663 103.310 1.00 12.31 210 SER A O 1
ATOM 3327 N N . ASP A 1 232 ? 30.562 75.481 101.382 1.00 14.93 211 ASP A N 1
ATOM 3328 C CA . ASP A 1 232 ? 31.749 74.771 101.852 1.00 17.94 211 ASP A CA 1
ATOM 3329 C C . ASP A 1 232 ? 32.855 74.671 100.805 1.00 17.41 211 ASP A C 1
ATOM 3330 O O . ASP A 1 232 ? 33.657 75.602 100.647 1.00 19.54 211 ASP A O 1
ATOM 3339 N N . SER A 1 233 ? 32.796 73.677 99.934 1.00 17.92 212 SER A N 1
ATOM 3340 C CA . SER A 1 233 ? 33.942 73.434 99.053 1.00 18.81 212 SER A CA 1
ATOM 3341 C C . SER A 1 233 ? 33.990 74.357 97.840 1.00 19.17 212 SER A C 1
ATOM 3342 O O . SER A 1 233 ? 35.059 74.506 97.241 1.00 20.63 212 SER A O 1
ATOM 3350 N N . GLN A 1 234 ? 32.863 74.929 97.427 1.00 16.56 213 GLN A N 1
ATOM 3351 C CA . GLN A 1 234 ? 32.822 75.845 96.281 1.00 13.40 213 GLN A CA 1
ATOM 3352 C C . GLN A 1 234 ? 32.493 77.234 96.803 1.00 12.48 213 GLN A C 1
ATOM 3353 O O . GLN A 1 234 ? 31.362 77.491 97.209 1.00 14.00 213 GLN A O 1
ATOM 3367 N N . ALA A 1 235 ? 33.489 78.128 96.769 1.00 15.90 214 ALA A N 1
ATOM 3368 C CA . ALA A 1 235 ? 33.355 79.436 97.400 1.00 15.65 214 ALA A CA 1
ATOM 3369 C C . ALA A 1 235 ? 32.236 80.263 96.780 1.00 13.96 214 ALA A C 1
ATOM 3370 O O . ALA A 1 235 ? 31.670 81.144 97.435 1.00 14.91 214 ALA A O 1
ATOM 3377 N N . ASP A 1 236 ? 31.943 80.065 95.498 1.00 13.86 215 ASP A N 1
ATOM 3378 C CA . ASP A 1 236 ? 30.895 80.849 94.877 1.00 15.22 215 ASP A CA 1
ATOM 3379 C C . ASP A 1 236 ? 29.547 80.150 94.821 1.00 15.77 215 ASP A C 1
ATOM 3380 O O . ASP A 1 236 ? 28.626 80.682 94.182 1.00 13.98 215 ASP A O 1
ATOM 3389 N N . LYS A 1 237 ? 29.402 78.987 95.468 1.00 14.03 216 LYS A N 1
ATOM 3390 C CA . LYS A 1 237 ? 28.119 78.295 95.547 1.00 12.41 216 LYS A CA 1
ATOM 3391 C C . LYS A 1 237 ? 27.665 78.129 96.991 1.00 13.60 216 LYS A C 1
ATOM 3392 O O . LYS A 1 237 ? 28.477 78.045 97.920 1.00 12.44 216 LYS A O 1
ATOM 3411 N N . ALA A 1 238 ? 26.343 78.080 97.162 1.00 15.18 217 ALA A N 1
ATOM 3412 C CA . ALA A 1 238 ? 25.716 77.730 98.429 1.00 13.99 217 ALA A CA 1
ATOM 3413 C C . ALA A 1 238 ? 24.687 76.637 98.161 1.00 15.21 217 ALA A C 1
ATOM 3414 O O . ALA A 1 238 ? 24.069 76.600 97.101 1.00 16.30 217 ALA A O 1
ATOM 3421 N N . MET A 1 239 ? 24.536 75.732 99.113 1.00 15.76 218 MET A N 1
ATOM 3422 C CA A MET A 1 239 ? 23.522 74.686 99.070 0.54 16.64 218 MET A CA 1
ATOM 3423 C CA B MET A 1 239 ? 23.500 74.712 99.046 0.46 16.66 218 MET A CA 1
ATOM 3424 C C . MET A 1 239 ? 22.403 75.066 100.031 1.00 14.79 218 MET A C 1
ATOM 3425 O O . MET A 1 239 ? 22.671 75.300 101.213 1.00 16.47 218 MET A O 1
ATOM 3452 N N . ALA A 1 240 ? 21.178 75.128 99.526 1.00 11.84 219 ALA A N 1
ATOM 3453 C CA . ALA A 1 240 ? 19.977 75.359 100.318 1.00 14.86 219 ALA A CA 1
ATOM 3454 C C . ALA A 1 240 ? 19.321 74.023 100.637 1.00 16.47 219 ALA A C 1
ATOM 3455 O O . ALA A 1 240 ? 19.237 73.139 99.777 1.00 16.22 219 ALA A O 1
ATOM 3462 N N . GLY A 1 241 ? 18.731 73.920 101.821 1.00 12.59 220 GLY A N 1
ATOM 3463 C CA . GLY A 1 241 ? 17.962 72.736 102.150 1.00 17.06 220 GLY A CA 1
ATOM 3464 C C . GLY A 1 241 ? 16.725 73.107 102.928 1.00 17.37 220 GLY A C 1
ATOM 3465 O O . GLY A 1 241 ? 16.694 74.096 103.666 1.00 16.36 220 GLY A O 1
ATOM 3469 N N . PHE A 1 242 ? 15.696 72.272 102.751 1.00 16.76 221 PHE A N 1
ATOM 3470 C CA . PHE A 1 242 ? 14.347 72.489 103.263 1.00 17.64 221 PHE A CA 1
ATOM 3471 C C . PHE A 1 242 ? 13.851 71.156 103.782 1.00 19.51 221 PHE A C 1
ATOM 3472 O O . PHE A 1 242 ? 13.956 70.136 103.085 1.00 14.71 221 PHE A O 1
ATOM 3489 N N . MET A 1 243 ? 13.372 71.138 105.025 1.00 18.28 222 MET A N 1
ATOM 3490 C CA . MET A 1 243 ? 12.734 69.943 105.554 1.00 18.09 222 MET A CA 1
ATOM 3491 C C . MET A 1 243 ? 11.478 70.418 106.250 1.00 21.40 222 MET A C 1
ATOM 3492 O O . MET A 1 243 ? 11.513 71.434 106.946 1.00 25.31 222 MET A O 1
ATOM 3506 N N . PHE A 1 244 ? 10.352 69.769 105.974 1.00 18.84 223 PHE A N 1
ATOM 3507 C CA . PHE A 1 244 ? 9.129 70.225 106.602 1.00 18.34 223 PHE A CA 1
ATOM 3508 C C . PHE A 1 244 ? 8.121 69.099 106.690 1.00 19.70 223 PHE A C 1
ATOM 3509 O O . PHE A 1 244 ? 8.064 68.218 105.823 1.00 17.24 223 PHE A O 1
ATOM 3526 N N . ARG A 1 245 ? 7.323 69.173 107.751 1.00 18.66 224 ARG A N 1
ATOM 3527 C CA . ARG A 1 245 ? 6.225 68.251 107.982 1.00 16.38 224 ARG A CA 1
ATOM 3528 C C . ARG A 1 245 ? 4.985 68.777 107.278 1.00 26.08 224 ARG A C 1
ATOM 3529 O O . ARG A 1 245 ? 4.675 69.971 107.342 1.00 25.14 224 ARG A O 1
ATOM 3550 N N . SER A 1 246 ? 4.334 67.905 106.526 1.00 26.96 225 SER A N 1
ATOM 3551 C CA . SER A 1 246 ? 3.098 68.259 105.847 1.00 27.18 225 SER A CA 1
ATOM 3552 C C . SER A 1 246 ? 2.266 67.006 105.635 1.00 38.02 225 SER A C 1
ATOM 3553 O O . SER A 1 246 ? 2.817 65.960 105.296 1.00 27.70 225 SER A O 1
ATOM 3561 N N . LYS A 1 247 ? 0.947 67.117 105.763 1.00 35.17 226 LYS A N 1
ATOM 3562 C CA . LYS A 1 247 ? 0.081 66.000 105.394 1.00 39.92 226 LYS A CA 1
ATOM 3563 C C . LYS A 1 247 ? -0.385 66.077 103.953 1.00 32.59 226 LYS A C 1
ATOM 3564 O O . LYS A 1 247 ? -1.195 65.246 103.533 1.00 36.33 226 LYS A O 1
ATOM 3583 N N . HIS A 1 248 ? 0.102 67.057 103.201 1.00 32.63 227 HIS A N 1
ATOM 3584 C CA . HIS A 1 248 ? -0.275 67.225 101.809 1.00 35.20 227 HIS A CA 1
ATOM 3585 C C . HIS A 1 248 ? 0.315 66.112 100.953 1.00 43.23 227 HIS A C 1
ATOM 3586 O O . HIS A 1 248 ? 1.453 65.676 101.163 1.00 38.29 227 HIS A O 1
ATOM 3599 N N . VAL A 1 249 ? -0.473 65.646 99.988 1.00 32.98 228 VAL A N 1
ATOM 3600 C CA . VAL A 1 249 ? -0.035 64.669 99.001 1.00 39.11 228 VAL A CA 1
ATOM 3601 C C . VAL A 1 249 ? -0.087 65.339 97.645 1.00 40.57 228 VAL A C 1
ATOM 3602 O O . VAL A 1 249 ? -1.097 65.957 97.293 1.00 42.24 228 VAL A O 1
ATOM 3615 N N . LEU A 1 250 ? 0.991 65.206 96.885 1.00 38.90 229 LEU A N 1
ATOM 3616 C CA . LEU A 1 250 ? 1.027 65.767 95.550 1.00 34.09 229 LEU A CA 1
ATOM 3617 C C . LEU A 1 250 ? 0.158 64.932 94.610 1.00 42.94 229 LEU A C 1
ATOM 3618 O O . LEU A 1 250 ? -0.048 63.734 94.821 1.00 41.17 229 LEU A O 1
ATOM 3634 N N . GLU A 1 251 ? -0.357 65.579 93.562 1.00 47.47 230 GLU A N 1
ATOM 3635 C CA . GLU A 1 251 ? -1.039 64.836 92.505 1.00 41.17 230 GLU A CA 1
A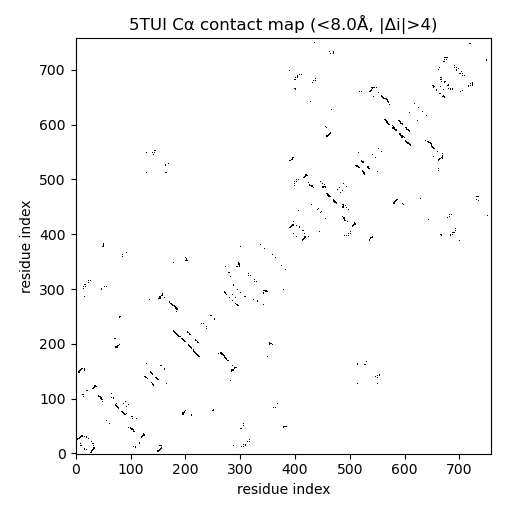TOM 3636 C C . GLU A 1 251 ? -0.077 63.853 91.854 1.00 43.19 230 GLU A C 1
ATOM 3637 O O . GLU A 1 251 ? -0.410 62.677 91.657 1.00 49.85 230 GLU A O 1
ATOM 3649 N N . ASP A 1 252 ? 1.116 64.327 91.489 1.00 34.21 231 ASP A N 1
ATOM 3650 C CA . ASP A 1 252 ? 2.197 63.469 91.010 1.00 40.94 231 ASP A CA 1
ATOM 3651 C C . ASP A 1 252 ? 3.447 63.905 91.759 1.00 41.02 231 ASP A C 1
ATOM 3652 O O . ASP A 1 252 ? 3.978 64.990 91.493 1.00 37.39 231 ASP A O 1
ATOM 3661 N N . ILE A 1 253 ? 3.947 63.028 92.635 1.00 33.07 232 ILE A N 1
ATOM 3662 C CA . ILE A 1 253 ? 5.089 63.346 93.488 1.00 35.35 232 ILE A CA 1
ATOM 3663 C C . ILE A 1 253 ? 6.387 63.411 92.712 1.00 37.54 232 ILE A C 1
ATOM 3664 O O . ILE A 1 253 ? 7.394 63.886 93.243 1.00 29.83 232 ILE A O 1
ATOM 3680 N N . ARG A 1 254 ? 6.405 62.923 91.475 1.00 30.88 233 ARG A N 1
ATOM 3681 C CA . ARG A 1 254 ? 7.573 63.068 90.633 1.00 25.16 233 ARG A CA 1
ATOM 3682 C C . ARG A 1 254 ? 7.477 64.251 89.683 1.00 29.55 233 ARG A C 1
ATOM 3683 O O . ARG A 1 254 ? 8.402 64.458 88.898 1.00 28.40 233 ARG A O 1
ATOM 3704 N N . ASP A 1 255 ? 6.411 65.054 89.763 1.00 27.99 234 ASP A N 1
ATOM 3705 C CA . ASP A 1 255 ? 6.251 66.200 88.872 1.00 26.75 234 ASP A CA 1
ATOM 3706 C C . ASP A 1 255 ? 7.059 67.350 89.457 1.00 22.33 234 ASP A C 1
ATOM 3707 O O . ASP A 1 255 ? 6.671 67.932 90.470 1.00 28.59 234 ASP A O 1
ATOM 3716 N N . GLU A 1 256 ? 8.114 67.758 88.761 1.00 23.56 235 GLU A N 1
ATOM 3717 C CA . GLU A 1 256 ? 9.013 68.739 89.355 1.00 29.77 235 GLU A CA 1
ATOM 3718 C C . GLU A 1 256 ? 8.369 70.119 89.447 1.00 34.47 235 GLU A C 1
ATOM 3719 O O . GLU A 1 256 ? 8.624 70.858 90.406 1.00 24.91 235 GLU A O 1
ATOM 3731 N N . GLN A 1 257 ? 7.527 70.491 88.487 1.00 26.64 236 GLN A N 1
ATOM 3732 C CA . GLN A 1 257 ? 6.881 71.798 88.577 1.00 25.77 236 GLN A CA 1
ATOM 3733 C C . GLN A 1 257 ? 5.874 71.839 89.716 1.00 26.97 236 GLN A C 1
ATOM 3734 O O . GLN A 1 257 ? 5.692 72.891 90.345 1.00 27.03 236 GLN A O 1
ATOM 3748 N N . GLU A 1 258 ? 5.217 70.712 90.008 1.00 22.88 237 GLU A N 1
ATOM 3749 C CA . GLU A 1 258 ? 4.360 70.663 91.184 1.00 28.46 237 GLU A CA 1
ATOM 3750 C C . GLU A 1 258 ? 5.205 70.736 92.448 1.00 29.23 237 GLU A C 1
ATOM 3751 O O . GLU A 1 258 ? 4.829 71.421 93.404 1.00 26.35 237 GLU A O 1
ATOM 3763 N N . GLN A 1 259 ? 6.366 70.064 92.452 1.00 24.71 238 GLN A N 1
ATOM 3764 C CA . GLN A 1 259 ? 7.248 70.117 93.621 1.00 22.82 238 GLN A CA 1
ATOM 3765 C C . GLN A 1 259 ? 7.645 71.556 93.944 1.00 20.38 238 GLN A C 1
ATOM 3766 O O . GLN A 1 259 ? 7.593 71.981 95.103 1.00 22.48 238 GLN A O 1
ATOM 3780 N N . LYS A 1 260 ? 8.039 72.316 92.927 1.00 21.12 239 LYS A N 1
ATOM 3781 C CA . LYS A 1 260 ? 8.519 73.674 93.140 1.00 23.65 239 LYS A CA 1
ATOM 3782 C C . LYS A 1 260 ? 7.386 74.596 93.570 1.00 26.25 239 LYS A C 1
ATOM 3783 O O . LYS A 1 260 ? 7.569 75.423 94.470 1.00 22.94 239 LYS A O 1
ATOM 3802 N N . HIS A 1 261 ? 6.185 74.432 93.000 1.00 21.97 240 HIS A N 1
ATOM 3803 C CA . HIS A 1 261 ? 5.047 75.217 93.467 1.00 22.48 240 HIS A CA 1
ATOM 3804 C C . HIS A 1 261 ? 4.707 74.893 94.917 1.00 20.93 240 HIS A C 1
ATOM 3805 O O . HIS A 1 261 ? 4.372 75.796 95.689 1.00 22.09 240 HIS A O 1
ATOM 3818 N N . PHE A 1 262 ? 4.794 73.613 95.309 1.00 21.30 241 PHE A N 1
ATOM 3819 C CA . PHE A 1 262 ? 4.477 73.220 96.679 1.00 21.57 241 PHE A CA 1
ATOM 3820 C C . PHE A 1 262 ? 5.516 73.756 97.655 1.00 17.99 241 PHE A C 1
ATOM 3821 O O . PHE A 1 262 ? 5.180 74.216 98.752 1.00 20.08 241 PHE A O 1
ATOM 3838 N N . LEU A 1 263 ? 6.788 73.687 97.274 1.00 24.63 242 LEU A N 1
ATOM 3839 C CA . LEU A 1 263 ? 7.835 74.217 98.128 1.00 19.85 242 LEU A CA 1
ATOM 3840 C C . LEU A 1 263 ? 7.655 75.713 98.291 1.00 24.41 242 LEU A C 1
ATOM 3841 O O . LEU A 1 263 ? 7.630 76.249 99.403 1.00 21.92 242 LEU A O 1
ATOM 3857 N N . HIS A 1 264 ? 7.430 76.405 97.184 1.00 24.89 243 HIS A N 1
ATOM 3858 C CA . HIS A 1 264 ? 7.249 77.841 97.273 1.00 23.70 243 HIS A CA 1
ATOM 3859 C C . HIS A 1 264 ? 6.044 78.195 98.146 1.00 23.96 243 HIS A C 1
ATOM 3860 O O . HIS A 1 264 ? 6.138 79.043 99.036 1.00 25.71 243 HIS A O 1
ATOM 3873 N N . ALA A 1 265 ? 4.905 77.515 97.949 1.00 25.68 244 ALA A N 1
ATOM 3874 C CA . ALA A 1 265 ? 3.709 77.821 98.732 1.00 19.82 244 ALA A CA 1
ATOM 3875 C C . ALA A 1 265 ? 3.895 77.494 100.201 1.00 25.78 244 ALA A C 1
ATOM 3876 O O . ALA A 1 265 ? 3.363 78.198 101.062 1.00 25.36 244 ALA A O 1
ATOM 3883 N N . SER A 1 266 ? 4.645 76.437 100.505 1.00 21.87 245 SER A N 1
ATOM 3884 C CA . SER A 1 266 ? 4.850 76.044 101.886 1.00 17.40 245 SER A CA 1
ATOM 3885 C C . SER A 1 266 ? 5.684 77.069 102.638 1.00 19.27 245 SER A C 1
ATOM 3886 O O . SER A 1 266 ? 5.543 77.216 103.853 1.00 23.87 245 SER A O 1
ATOM 3894 N N . PHE A 1 267 ? 6.648 77.682 101.962 1.00 13.61 246 PHE A N 1
ATOM 3895 C CA . PHE A 1 267 ? 7.593 78.586 102.597 1.00 14.85 246 PHE A CA 1
ATOM 3896 C C . PHE A 1 267 ? 7.293 80.072 102.378 1.00 21.93 246 PHE A C 1
ATOM 3897 O O . PHE A 1 267 ? 8.123 80.908 102.743 1.00 17.39 246 PHE A O 1
ATOM 3914 N N . GLN A 1 268 ? 6.168 80.416 101.734 1.00 24.06 247 GLN A N 1
ATOM 3915 C CA . GLN A 1 268 ? 5.897 81.816 101.397 1.00 24.62 247 GLN A CA 1
ATOM 3916 C C . GLN A 1 268 ? 5.911 82.722 102.633 1.00 23.14 247 GLN A C 1
ATOM 3917 O O . GLN A 1 268 ? 6.229 83.907 102.516 1.00 29.48 247 GLN A O 1
ATOM 3931 N N . ASN A 1 269 ? 5.499 82.214 103.798 1.00 21.03 248 ASN A N 1
ATOM 3932 C CA . ASN A 1 269 ? 5.450 82.981 105.040 1.00 23.38 248 ASN A CA 1
ATOM 3933 C C . ASN A 1 269 ? 6.644 82.751 105.993 1.00 19.69 248 ASN A C 1
ATOM 3934 O O . ASN A 1 269 ? 6.578 83.156 107.148 1.00 22.41 248 ASN A O 1
ATOM 3945 N N . PHE A 1 270 ? 7.670 82.018 105.590 1.00 17.36 249 PHE A N 1
ATOM 3946 C CA . PHE A 1 270 ? 8.680 81.586 106.565 1.00 16.65 249 PHE A CA 1
ATOM 3947 C C . PHE A 1 270 ? 9.549 82.751 107.058 1.00 17.32 249 PHE A C 1
ATOM 3948 O O . PHE A 1 270 ? 9.948 82.784 108.236 1.00 17.52 249 PHE A O 1
ATOM 3965 N N . GLY A 1 271 ? 9.940 83.644 106.150 1.00 19.22 250 GLY A N 1
ATOM 3966 C CA . GLY A 1 271 ? 10.819 84.749 106.504 1.00 19.51 250 GLY A CA 1
ATOM 3967 C C . GLY A 1 271 ? 12.283 84.411 106.289 1.00 14.15 250 GLY A C 1
ATOM 3968 O O . GLY A 1 271 ? 12.654 83.520 105.521 1.00 15.10 250 GLY A O 1
ATOM 3972 N N . TRP A 1 272 ? 13.130 85.164 106.970 1.00 16.50 251 TRP A N 1
ATOM 3973 C CA . TRP A 1 272 ? 14.591 84.923 106.952 1.00 14.90 251 TRP A CA 1
ATOM 3974 C C . TRP A 1 272 ? 15.037 84.982 105.481 1.00 15.84 251 TRP A C 1
ATOM 3975 O O . TRP A 1 272 ? 14.541 85.837 104.731 1.00 16.33 251 TRP A O 1
ATOM 3996 N N . GLU A 1 273 ? 15.916 84.079 105.036 1.00 15.14 252 GLU A N 1
ATOM 3997 C CA . GLU A 1 273 ? 16.535 84.102 103.731 1.00 14.90 252 GLU A CA 1
ATOM 3998 C C . GLU A 1 273 ? 15.718 83.346 102.667 1.00 15.40 252 GLU A C 1
ATOM 3999 O O . GLU A 1 273 ? 16.192 83.184 101.541 1.00 15.92 252 GLU A O 1
ATOM 4011 N N . THR A 1 274 ? 14.522 82.858 103.008 1.00 16.43 253 THR A N 1
ATOM 4012 C CA . THR A 1 274 ? 13.807 81.960 102.102 1.00 16.67 253 THR A CA 1
ATOM 4013 C C . THR A 1 274 ? 13.310 82.661 100.843 1.00 14.52 253 THR A C 1
ATOM 4014 O O . THR A 1 274 ? 13.194 82.014 99.801 1.00 16.58 253 THR A O 1
ATOM 4025 N N . GLN A 1 275 ? 13.007 83.953 100.893 1.00 18.25 254 GLN A N 1
ATOM 4026 C CA . GLN A 1 275 ? 12.695 84.660 99.651 1.00 16.65 254 GLN A CA 1
ATOM 4027 C C . GLN A 1 275 ? 13.929 84.729 98.763 1.00 13.84 254 GLN A C 1
ATOM 4028 O O . GLN A 1 275 ? 13.871 84.425 97.568 1.00 16.22 254 GLN A O 1
ATOM 4042 N N . ASN A 1 276 ? 15.059 85.117 99.336 1.00 14.90 255 ASN A N 1
ATOM 4043 C CA . ASN A 1 276 ? 16.288 85.183 98.556 1.00 15.75 255 ASN A CA 1
ATOM 4044 C C . ASN A 1 276 ? 16.674 83.821 97.989 1.00 17.10 255 ASN A C 1
ATOM 4045 O O . ASN A 1 276 ? 17.242 83.738 96.889 1.00 16.45 255 ASN A O 1
ATOM 4056 N N . ILE A 1 277 ? 16.433 82.742 98.745 1.00 14.56 256 ILE A N 1
ATOM 4057 C CA . ILE A 1 277 ? 16.764 81.400 98.274 1.00 11.59 256 ILE A CA 1
ATOM 4058 C C . ILE A 1 277 ? 15.802 80.978 97.179 1.00 13.90 256 ILE A C 1
ATOM 4059 O O . ILE A 1 277 ? 16.210 80.510 96.119 1.00 19.07 256 ILE A O 1
ATOM 4075 N N . LEU A 1 278 ? 14.505 81.114 97.442 1.00 16.89 257 LEU A N 1
ATOM 4076 C CA . LEU A 1 278 ? 13.516 80.672 96.471 1.00 16.92 257 LEU A CA 1
ATOM 4077 C C . LEU A 1 278 ? 13.513 81.531 95.220 1.00 20.61 257 LEU A C 1
ATOM 4078 O O . LEU A 1 278 ? 13.128 81.044 94.149 1.00 18.92 257 LEU A O 1
ATOM 4094 N N . ASN A 1 279 ? 13.919 82.799 95.320 1.00 17.85 258 ASN A N 1
ATOM 4095 C CA . ASN A 1 279 ? 14.027 83.622 94.130 1.00 18.35 258 ASN A CA 1
ATOM 4096 C C . ASN A 1 279 ? 15.112 83.108 93.196 1.00 22.82 258 ASN A C 1
ATOM 4097 O O . ASN A 1 279 ? 15.036 83.366 92.000 1.00 22.98 258 ASN A O 1
ATOM 4108 N N . ARG A 1 280 ? 16.097 82.373 93.714 1.00 15.87 259 ARG A N 1
ATOM 4109 C CA . ARG A 1 280 ? 17.159 81.778 92.906 1.00 18.08 259 ARG A CA 1
ATOM 4110 C C . ARG A 1 280 ? 16.864 80.330 92.504 1.00 18.52 259 ARG A C 1
ATOM 4111 O O . ARG A 1 280 ? 17.651 79.719 91.760 1.00 19.23 259 ARG A O 1
ATOM 4132 N N . MET A 1 281 ? 15.761 79.761 92.988 1.00 17.64 260 MET A N 1
ATOM 4133 C CA . MET A 1 281 ? 15.484 78.351 92.705 1.00 17.32 260 MET A CA 1
ATOM 4134 C C . MET A 1 281 ? 15.328 78.077 91.216 1.00 20.77 260 MET A C 1
ATOM 4135 O O . MET A 1 281 ? 15.790 77.010 90.761 1.00 22.42 260 MET A O 1
ATOM 4149 N N . PRO A 1 282 ? 14.685 78.940 90.430 1.00 20.68 261 PRO A N 1
ATOM 4150 C CA . PRO A 1 282 ? 14.451 78.594 89.020 1.00 31.79 261 PRO A CA 1
ATOM 4151 C C . PRO A 1 282 ? 15.727 78.344 88.252 1.00 27.51 261 PRO A C 1
ATOM 4152 O O . PRO A 1 282 ? 15.737 77.498 87.353 1.00 29.38 261 PRO A O 1
ATOM 4163 N N . GLU A 1 283 ? 16.806 79.042 88.586 1.00 24.76 262 GLU A N 1
ATOM 4164 C CA . GLU A 1 283 ? 18.088 78.873 87.902 1.00 20.97 262 GLU A CA 1
ATOM 4165 C C . GLU A 1 283 ? 18.982 77.758 88.467 1.00 25.39 262 GLU A C 1
ATOM 4166 O O . GLU A 1 283 ? 20.023 77.466 87.863 1.00 25.51 262 GLU A O 1
ATOM 4178 N N . SER A 1 284 ? 18.628 77.114 89.580 1.00 24.35 263 SER A N 1
ATOM 4179 C CA . SER A 1 284 ? 19.448 76.010 90.093 1.00 25.21 263 SER A CA 1
ATOM 4180 C C . SER A 1 284 ? 19.343 74.779 89.190 1.00 28.09 263 SER A C 1
ATOM 4181 O O . SER A 1 284 ? 18.273 74.496 88.650 1.00 36.56 263 SER A O 1
ATOM 4189 N N . ASP A 1 285 ? 20.471 74.068 88.982 1.00 35.72 264 ASP A N 1
ATOM 4190 C CA . ASP A 1 285 ? 20.493 72.902 88.076 1.00 35.84 264 ASP A CA 1
ATOM 4191 C C . ASP A 1 285 ? 20.491 71.509 88.729 1.00 37.40 264 ASP A C 1
ATOM 4192 O O . ASP A 1 285 ? 20.437 70.517 87.995 1.00 34.73 264 ASP A O 1
ATOM 4201 N N . ASP A 1 286 ? 20.661 71.413 90.056 1.00 21.54 265 ASP A N 1
ATOM 4202 C CA . ASP A 1 286 ? 20.669 70.188 90.867 1.00 18.77 265 ASP A CA 1
ATOM 4203 C C . ASP A 1 286 ? 19.397 69.954 91.706 1.00 13.58 265 ASP A C 1
ATOM 4204 O O . ASP A 1 286 ? 19.516 69.432 92.829 1.00 21.33 265 ASP A O 1
ATOM 4213 N N . PHE A 1 287 ? 18.291 70.586 91.385 1.00 17.33 266 PHE A N 1
ATOM 4214 C CA . PHE A 1 287 ? 17.136 70.532 92.269 1.00 13.13 266 PHE A CA 1
ATOM 4215 C C . PHE A 1 287 ? 16.775 69.096 92.651 1.00 24.88 266 PHE A C 1
ATOM 4216 O O . PHE A 1 287 ? 16.716 68.208 91.796 1.00 19.32 266 PHE A O 1
ATOM 4233 N N . TYR A 1 288 ? 16.543 68.884 93.952 1.00 18.75 267 TYR A N 1
ATOM 4234 C CA . TYR A 1 288 ? 16.150 67.593 94.525 1.00 15.31 267 TYR A CA 1
ATOM 4235 C C . TYR A 1 288 ? 14.929 67.820 95.408 1.00 16.82 267 TYR A C 1
ATOM 4236 O O . TYR A 1 288 ? 14.869 68.807 96.152 1.00 15.43 267 TYR A O 1
ATOM 4254 N N . PHE A 1 289 ? 13.928 66.951 95.280 1.00 17.07 268 PHE A N 1
ATOM 4255 C CA . PHE A 1 289 ? 12.764 66.967 96.151 1.00 15.43 268 PHE A CA 1
ATOM 4256 C C . PHE A 1 289 ? 12.279 65.545 96.366 1.00 16.73 268 PHE A C 1
ATOM 4257 O O . PHE A 1 289 ? 12.192 64.795 95.399 1.00 17.53 268 PHE A O 1
ATOM 4274 N N . ASP A 1 290 ? 11.943 65.175 97.606 1.00 15.82 269 ASP A N 1
ATOM 4275 C CA . ASP A 1 290 ? 11.304 63.873 97.832 1.00 14.78 269 ASP A CA 1
ATOM 4276 C C . ASP A 1 290 ? 10.555 63.843 99.149 1.00 15.00 269 ASP A C 1
ATOM 4277 O O . ASP A 1 290 ? 10.813 64.622 100.069 1.00 17.16 269 ASP A O 1
ATOM 4286 N N . ALA A 1 291 ? 9.647 62.883 99.245 1.00 14.07 270 ALA A N 1
ATOM 4287 C CA . ALA A 1 291 ? 9.110 62.519 100.545 1.00 18.24 270 ALA A CA 1
ATOM 4288 C C . ALA A 1 291 ? 10.165 61.807 101.368 1.00 17.72 270 ALA A C 1
ATOM 4289 O O . ALA A 1 291 ? 11.080 61.166 100.851 1.00 18.08 270 ALA A O 1
ATOM 4296 N N . ILE A 1 292 ? 10.047 61.948 102.678 1.00 14.84 271 ILE A N 1
ATOM 4297 C CA . ILE A 1 292 ? 10.938 61.265 103.602 1.00 13.63 271 ILE A CA 1
ATOM 4298 C C . ILE A 1 292 ? 10.308 59.911 103.935 1.00 17.85 271 ILE A C 1
ATOM 4299 O O . ILE A 1 292 ? 9.208 59.843 104.490 1.00 20.88 271 ILE A O 1
ATOM 4315 N N . THR A 1 293 ? 10.988 58.838 103.518 1.00 16.81 272 THR A N 1
ATOM 4316 C CA . THR A 1 293 ? 10.454 57.482 103.467 1.00 19.72 272 THR A CA 1
ATOM 4317 C C . THR A 1 293 ? 11.509 56.505 103.980 1.00 20.75 272 THR A C 1
ATOM 4318 O O . THR A 1 293 ? 12.700 56.688 103.740 1.00 19.32 272 THR A O 1
ATOM 4329 N N . GLN A 1 294 ? 11.052 55.433 104.648 1.00 16.47 273 GLN A N 1
ATOM 4330 C CA . GLN A 1 294 ? 11.890 54.307 105.033 1.00 12.46 273 GLN A CA 1
ATOM 4331 C C . GLN A 1 294 ? 11.407 53.020 104.379 1.00 17.05 273 GLN A C 1
ATOM 4332 O O . GLN A 1 294 ? 10.221 52.856 104.083 1.00 17.42 273 GLN A O 1
ATOM 4346 N N . ILE A 1 295 ? 12.341 52.095 104.186 1.00 11.64 274 ILE A N 1
ATOM 4347 C CA . ILE A 1 295 ? 12.035 50.803 103.596 1.00 16.04 274 ILE A CA 1
ATOM 4348 C C . ILE A 1 295 ? 12.099 49.774 104.719 1.00 14.42 274 ILE A C 1
ATOM 4349 O O . ILE A 1 295 ? 13.164 49.584 105.326 1.00 12.24 274 ILE A O 1
ATOM 4365 N N . LYS A 1 296 ? 10.977 49.109 104.988 1.00 16.22 275 LYS A N 1
ATOM 4366 C CA . LYS A 1 296 ? 10.896 48.090 106.045 1.00 17.62 275 LYS A CA 1
ATOM 4367 C C . LYS A 1 296 ? 10.567 46.732 105.426 1.00 14.24 275 LYS A C 1
ATOM 4368 O O . LYS A 1 296 ? 9.505 46.563 104.822 1.00 16.64 275 LYS A O 1
ATOM 4387 N N . MET A 1 297 ? 11.492 45.781 105.520 1.00 14.84 276 MET A N 1
ATOM 4388 C CA . MET A 1 297 ? 11.311 44.444 104.947 1.00 15.30 276 MET A CA 1
ATOM 4389 C C . MET A 1 297 ? 11.593 43.377 106.004 1.00 16.53 276 MET A C 1
ATOM 4390 O O . MET A 1 297 ? 12.665 43.363 106.604 1.00 17.63 276 MET A O 1
ATOM 4404 N N . LYS A 1 298 ? 10.699 42.396 106.124 1.00 17.34 277 LYS A N 1
ATOM 4405 C CA . LYS A 1 298 ? 11.001 41.256 106.997 1.00 20.61 277 LYS A CA 1
ATOM 4406 C C . LYS A 1 298 ? 12.223 40.473 106.481 1.00 13.67 277 LYS A C 1
ATOM 4407 O O . LYS A 1 298 ? 13.108 40.085 107.267 1.00 14.96 277 LYS A O 1
ATOM 4426 N N . SER A 1 299 ? 12.300 40.252 105.169 1.00 14.44 278 SER A N 1
ATOM 4427 C CA . SER A 1 299 ? 13.450 39.631 104.536 1.00 11.95 278 SER A CA 1
ATOM 4428 C C . SER A 1 299 ? 13.968 40.528 103.419 1.00 12.80 278 SER A C 1
ATOM 4429 O O . SER A 1 299 ? 13.199 40.923 102.542 1.00 15.26 278 SER A O 1
ATOM 4437 N N . TRP A 1 300 ? 15.280 40.808 103.434 1.00 15.33 279 TRP A N 1
ATOM 4438 C CA . TRP A 1 300 ? 15.933 41.532 102.338 1.00 16.13 279 TRP A CA 1
ATOM 4439 C C . TRP A 1 300 ? 16.287 40.630 101.169 1.00 15.98 279 TRP A C 1
ATOM 4440 O O . TRP A 1 300 ? 16.887 41.100 100.190 1.00 15.34 279 TRP A O 1
ATOM 4461 N N . THR A 1 301 ? 15.985 39.338 101.268 1.00 12.67 280 THR A N 1
ATOM 4462 C CA . THR A 1 301 ? 16.506 38.349 100.345 1.00 12.07 280 THR A CA 1
ATOM 4463 C C . THR A 1 301 ? 15.365 37.420 99.943 1.00 16.35 280 THR A C 1
ATOM 4464 O O . THR A 1 301 ? 14.370 37.274 100.676 1.00 17.58 280 THR A O 1
ATOM 4475 N N . LYS A 1 302 ? 15.435 36.964 98.699 1.00 16.05 281 LYS A N 1
ATOM 4476 C CA . LYS A 1 302 ? 14.548 35.946 98.141 1.00 15.94 281 LYS A CA 1
ATOM 4477 C C . LYS A 1 302 ? 15.356 35.033 97.228 1.00 20.58 281 LYS A C 1
ATOM 4478 O O . LYS A 1 302 ? 15.837 35.458 96.167 1.00 17.16 281 LYS A O 1
ATOM 4497 N N . GLY A 1 303 ? 15.439 33.782 97.579 1.00 16.52 282 GLY A N 1
ATOM 4498 C CA . GLY A 1 303 ? 16.238 32.877 96.785 1.00 16.52 282 GLY A CA 1
ATOM 4499 C C . GLY A 1 303 ? 17.683 33.317 96.697 1.00 22.02 282 GLY A C 1
ATOM 4500 O O . GLY A 1 303 ? 18.383 33.483 97.706 1.00 20.91 282 GLY A O 1
ATOM 4504 N N . ARG A 1 304 ? 18.143 33.487 95.461 1.00 13.09 283 ARG A N 1
ATOM 4505 C CA . ARG A 1 304 ? 19.523 33.854 95.105 1.00 16.46 283 ARG A CA 1
ATOM 4506 C C . ARG A 1 304 ? 19.745 35.375 95.006 1.00 15.36 283 ARG A C 1
ATOM 4507 O O . ARG A 1 304 ? 20.813 35.805 94.547 1.00 17.55 283 ARG A O 1
ATOM 4528 N N . ILE A 1 305 ? 18.748 36.169 95.380 1.00 13.90 284 ILE A N 1
ATOM 4529 C CA . ILE A 1 305 ? 18.774 37.625 95.248 1.00 12.34 284 ILE A CA 1
ATOM 4530 C C . ILE A 1 305 ? 18.718 38.269 96.621 1.00 16.68 284 ILE A C 1
ATOM 4531 O O . ILE A 1 305 ? 17.895 37.891 97.466 1.00 15.74 284 ILE A O 1
ATOM 4547 N N . ALA A 1 306 ? 19.605 39.234 96.838 1.00 13.40 285 ALA A N 1
ATOM 4548 C CA . ALA A 1 306 ? 19.653 39.998 98.077 1.00 11.09 285 ALA A CA 1
ATOM 4549 C C . ALA A 1 306 ? 19.600 41.488 97.766 1.00 13.43 285 ALA A C 1
ATOM 4550 O O . ALA A 1 306 ? 20.279 41.961 96.852 1.00 16.92 285 ALA A O 1
ATOM 4557 N N . LEU A 1 307 ? 18.837 42.216 98.556 1.00 11.45 286 LEU A N 1
ATOM 4558 C CA . LEU A 1 307 ? 18.873 43.675 98.537 1.00 13.08 286 LEU A CA 1
ATOM 4559 C C . LEU A 1 307 ? 19.819 44.178 99.619 1.00 15.70 286 LEU A C 1
ATOM 4560 O O . LEU A 1 307 ? 20.012 43.545 100.669 1.00 14.56 286 LEU A O 1
ATOM 4576 N N . ILE A 1 308 ? 20.465 45.303 99.337 1.00 11.75 287 ILE A N 1
ATOM 4577 C CA . ILE A 1 308 ? 21.372 45.908 100.292 1.00 11.43 287 ILE A CA 1
ATOM 4578 C C . ILE A 1 308 ? 21.301 47.434 100.166 1.00 15.10 287 ILE A C 1
ATOM 4579 O O . ILE A 1 308 ? 20.815 47.965 99.178 1.00 13.33 287 ILE A O 1
ATOM 4595 N N . GLY A 1 309 ? 21.794 48.137 101.177 1.00 13.33 288 GLY A N 1
ATOM 4596 C CA . GLY A 1 309 ? 21.733 49.609 101.197 1.00 12.21 288 GLY A CA 1
ATOM 4597 C C . GLY A 1 309 ? 20.313 50.143 101.253 1.00 14.43 288 GLY A C 1
ATOM 4598 O O . GLY A 1 309 ? 19.395 49.497 101.728 1.00 13.52 288 GLY A O 1
ATOM 4602 N N . ASP A 1 310 ? 20.124 51.363 100.731 1.00 12.99 289 ASP A N 1
ATOM 4603 C CA . ASP A 1 310 ? 18.813 51.997 100.771 1.00 14.31 289 ASP A CA 1
ATOM 4604 C C . ASP A 1 310 ? 17.720 51.123 100.144 1.00 10.20 289 ASP A C 1
ATOM 4605 O O . ASP A 1 310 ? 16.574 51.181 100.589 1.00 14.50 289 ASP A O 1
ATOM 4614 N N . ALA A 1 311 ? 18.043 50.336 99.105 1.00 11.37 290 ALA A N 1
ATOM 4615 C CA . ALA A 1 311 ? 17.036 49.491 98.462 1.00 13.87 290 ALA A CA 1
ATOM 4616 C C . ALA A 1 311 ? 16.360 48.574 99.476 1.00 18.07 290 ALA A C 1
ATOM 4617 O O . ALA A 1 311 ? 15.169 48.262 99.353 1.00 15.23 290 ALA A O 1
ATOM 4624 N N . ALA A 1 312 ? 17.139 48.061 100.412 1.00 12.97 291 ALA A N 1
ATOM 4625 C CA . ALA A 1 312 ? 16.644 47.176 101.436 1.00 13.05 291 ALA A CA 1
ATOM 4626 C C . ALA A 1 312 ? 16.069 47.894 102.655 1.00 15.72 291 ALA A C 1
ATOM 4627 O O . ALA A 1 312 ? 15.123 47.389 103.281 1.00 13.94 291 ALA A O 1
ATOM 4634 N N . TYR A 1 313 ? 16.871 48.814 103.191 1.00 13.71 292 TYR A N 1
ATOM 4635 C CA . TYR A 1 313 ? 16.661 49.348 104.528 1.00 12.63 292 TYR A CA 1
ATOM 4636 C C . TYR A 1 313 ? 16.678 50.877 104.691 1.00 13.62 292 TYR A C 1
ATOM 4637 O O . TYR A 1 313 ? 17.066 51.356 105.764 1.00 14.98 292 TYR A O 1
ATOM 4655 N N . CYS A 1 314 ? 16.520 51.683 103.636 1.00 14.18 293 CYS A N 1
ATOM 4656 C CA . CYS A 1 314 ? 16.766 53.122 103.776 1.00 14.63 293 CYS A CA 1
ATOM 4657 C C . CYS A 1 314 ? 16.156 53.688 105.067 1.00 14.00 293 CYS A C 1
ATOM 4658 O O . CYS A 1 314 ? 14.965 53.474 105.340 1.00 15.95 293 CYS A O 1
ATOM 4666 N N . PRO A 1 315 ? 16.975 54.296 105.938 1.00 12.72 294 PRO A N 1
ATOM 4667 C CA . PRO A 1 315 ? 16.509 54.959 107.169 1.00 16.77 294 PRO A CA 1
ATOM 4668 C C . PRO A 1 315 ? 15.931 56.363 107.036 1.00 12.91 294 PRO A C 1
ATOM 4669 O O . PRO A 1 315 ? 15.485 56.932 108.041 1.00 17.34 294 PRO A O 1
ATOM 4680 N N . SER A 1 316 ? 16.075 56.962 105.851 1.00 16.62 295 SER A N 1
ATOM 4681 C CA . SER A 1 316 ? 15.681 58.310 105.453 1.00 12.59 295 SER A CA 1
ATOM 4682 C C . SER A 1 316 ? 16.708 59.328 105.907 1.00 18.67 295 SER A C 1
ATOM 4683 O O . SER A 1 316 ? 17.418 59.101 106.891 1.00 17.77 295 SER A O 1
ATOM 4691 N N . PRO A 1 317 ? 16.729 60.495 105.261 1.00 18.97 296 PRO A N 1
ATOM 4692 C CA . PRO A 1 317 ? 17.639 61.582 105.671 1.00 18.63 296 PRO A CA 1
ATOM 4693 C C . PRO A 1 317 ? 17.408 62.110 107.064 1.00 24.85 296 PRO A C 1
ATOM 4694 O O . PRO A 1 317 ? 18.334 62.689 107.644 1.00 25.62 296 PRO A O 1
ATOM 4705 N N . LEU A 1 318 ? 16.211 61.964 107.634 1.00 19.28 297 LEU A N 1
ATOM 4706 C CA . LEU A 1 318 ? 16.050 62.409 109.006 1.00 23.01 297 LEU A CA 1
ATOM 4707 C C . LEU A 1 318 ? 16.909 61.599 109.969 1.00 26.33 297 LEU A C 1
ATOM 4708 O O . LEU A 1 318 ? 17.118 62.035 111.109 1.00 20.17 297 LEU A O 1
ATOM 4724 N N . SER A 1 319 ? 17.382 60.415 109.559 1.00 17.75 298 SER A N 1
ATOM 4725 C CA . SER A 1 319 ? 18.205 59.586 110.446 1.00 18.90 298 SER A CA 1
ATOM 4726 C C . SER A 1 319 ? 19.676 59.982 110.427 1.00 22.20 298 SER A C 1
ATOM 4727 O O . SER A 1 319 ? 20.353 59.896 111.465 1.00 19.73 298 SER A O 1
ATOM 4735 N N . GLY A 1 320 ? 20.198 60.356 109.256 1.00 20.26 299 GLY A N 1
ATOM 4736 C CA . GLY A 1 320 ? 21.627 60.578 109.088 1.00 26.42 299 GLY A CA 1
ATOM 4737 C C . GLY A 1 320 ? 22.485 59.336 109.168 1.00 24.95 299 GLY A C 1
ATOM 4738 O O . GLY A 1 320 ? 23.694 59.460 109.371 1.00 25.12 299 GLY A O 1
ATOM 4742 N N . GLN A 1 321 ? 21.872 58.153 109.156 1.00 18.02 300 GLN A N 1
ATOM 4743 C CA . GLN A 1 321 ? 22.542 56.868 109.236 1.00 17.59 300 GLN A CA 1
ATOM 4744 C C . GLN A 1 321 ? 22.623 56.078 107.929 1.00 15.51 300 GLN A C 1
ATOM 4745 O O . GLN A 1 321 ? 23.071 54.934 107.961 1.00 15.73 300 GLN A O 1
ATOM 4759 N N . GLY A 1 322 ? 22.114 56.571 106.799 1.00 13.60 301 GLY A N 1
ATOM 4760 C CA . GLY A 1 322 ? 22.021 55.690 105.644 1.00 16.61 301 GLY A CA 1
ATOM 4761 C C . GLY A 1 322 ? 23.370 55.140 105.221 1.00 15.61 301 GLY A C 1
ATOM 4762 O O . GLY A 1 322 ? 23.518 53.952 104.883 1.00 12.26 301 GLY A O 1
ATOM 4766 N N . ASN A 1 323 ? 24.368 55.996 105.198 1.00 16.41 302 ASN A N 1
ATOM 4767 C CA . ASN A 1 323 ? 25.679 55.561 104.777 1.00 13.92 302 ASN A CA 1
ATOM 4768 C C . ASN A 1 323 ? 26.247 54.522 105.736 1.00 16.05 302 ASN A C 1
ATOM 4769 O O . ASN A 1 323 ? 26.820 53.521 105.305 1.00 19.78 302 ASN A O 1
ATOM 4780 N N . ASN A 1 324 ? 26.037 54.710 107.041 1.00 12.71 303 ASN A N 1
ATOM 4781 C CA . ASN A 1 324 ? 26.456 53.715 108.018 1.00 13.20 303 ASN A CA 1
ATOM 4782 C C . ASN A 1 324 ? 25.821 52.354 107.740 1.00 14.30 303 ASN A C 1
ATOM 4783 O O . ASN A 1 324 ? 26.482 51.314 107.840 1.00 15.70 303 ASN A O 1
ATOM 4794 N N . LEU A 1 325 ? 24.521 52.339 107.444 1.00 13.72 304 LEU A N 1
ATOM 4795 C CA . LEU A 1 325 ? 23.862 51.069 107.154 1.00 10.55 304 LEU A CA 1
ATOM 4796 C C . LEU A 1 325 ? 24.373 50.446 105.856 1.00 11.37 304 LEU A C 1
ATOM 4797 O O . LEU A 1 325 ? 24.395 49.230 105.736 1.00 14.14 304 LEU A O 1
ATOM 4813 N N . ALA A 1 326 ? 24.747 51.254 104.871 1.00 11.27 305 ALA A N 1
ATOM 4814 C CA . ALA A 1 326 ? 25.332 50.703 103.651 1.00 13.98 305 ALA A CA 1
ATOM 4815 C C . ALA A 1 326 ? 26.651 49.982 103.942 1.00 11.78 305 ALA A C 1
ATOM 4816 O O . ALA A 1 326 ? 26.882 48.870 103.448 1.00 14.62 305 ALA A O 1
ATOM 4823 N N . PHE A 1 327 ? 27.528 50.610 104.726 1.00 11.25 306 PHE A N 1
ATOM 4824 C CA . PHE A 1 327 ? 28.824 50.036 105.071 1.00 13.93 306 PHE A CA 1
ATOM 4825 C C . PHE A 1 327 ? 28.657 48.767 105.911 1.00 15.77 306 PHE A C 1
ATOM 4826 O O . PHE A 1 327 ? 29.331 47.758 105.676 1.00 14.55 306 PHE A O 1
ATOM 4843 N N . VAL A 1 328 ? 27.794 48.824 106.918 1.00 16.62 307 VAL A N 1
ATOM 4844 C CA . VAL A 1 328 ? 27.648 47.667 107.785 1.00 15.12 307 VAL A CA 1
ATOM 4845 C C . VAL A 1 328 ? 27.008 46.506 107.028 1.00 12.53 307 VAL A C 1
ATOM 4846 O O . VAL A 1 328 ? 27.424 45.349 107.164 1.00 15.38 307 VAL A O 1
ATOM 4859 N N . GLY A 1 329 ? 25.978 46.797 106.230 1.00 11.35 308 GLY A N 1
ATOM 4860 C CA . GLY A 1 329 ? 25.361 45.754 105.430 1.00 15.63 308 GLY A CA 1
ATOM 4861 C C . GLY A 1 329 ? 26.353 45.107 104.481 1.00 14.88 308 GLY A C 1
ATOM 4862 O O . GLY A 1 329 ? 26.370 43.890 104.324 1.00 15.70 308 GLY A O 1
ATOM 4866 N N . ALA A 1 330 ? 27.181 45.914 103.826 1.00 12.58 309 ALA A N 1
ATOM 4867 C CA . ALA A 1 330 ? 28.149 45.361 102.882 1.00 10.55 309 ALA A CA 1
ATOM 4868 C C . ALA A 1 330 ? 29.107 44.400 103.577 1.00 14.57 309 ALA A C 1
ATOM 4869 O O . ALA A 1 330 ? 29.359 43.299 103.084 1.00 14.40 309 ALA A O 1
ATOM 4876 N N . TYR A 1 331 ? 29.656 44.811 104.721 1.00 12.88 310 TYR A N 1
ATOM 4877 C CA . TYR A 1 331 ? 30.565 43.964 105.481 1.00 14.57 310 TYR A CA 1
ATOM 4878 C C . TYR A 1 331 ? 29.876 42.662 105.928 1.00 13.62 310 TYR A C 1
ATOM 4879 O O . TYR A 1 331 ? 30.437 41.563 105.787 1.00 13.39 310 TYR A O 1
ATOM 4897 N N . ILE A 1 332 ? 28.646 42.747 106.429 1.00 14.12 311 ILE A N 1
ATOM 4898 C CA . ILE A 1 332 ? 28.014 41.554 106.975 1.00 14.09 311 ILE A CA 1
ATOM 4899 C C . ILE A 1 332 ? 27.613 40.597 105.861 1.00 14.57 311 ILE A C 1
ATOM 4900 O O . ILE A 1 332 ? 27.827 39.381 105.946 1.00 12.36 311 ILE A O 1
ATOM 4916 N N . LEU A 1 333 ? 27.002 41.109 104.795 1.00 12.44 312 LEU A N 1
ATOM 4917 C CA . LEU A 1 333 ? 26.593 40.191 103.745 1.00 12.62 312 LEU A CA 1
ATOM 4918 C C . LEU A 1 333 ? 27.803 39.462 103.174 1.00 12.01 312 LEU A C 1
ATOM 4919 O O . LEU A 1 333 ? 27.771 38.243 102.982 1.00 12.23 312 LEU A O 1
ATOM 4935 N N . ALA A 1 334 ? 28.893 40.191 102.885 1.00 12.11 313 ALA A N 1
ATOM 4936 C CA . ALA A 1 334 ? 30.075 39.557 102.323 1.00 12.70 313 ALA A CA 1
ATOM 4937 C C . ALA A 1 334 ? 30.687 38.554 103.297 1.00 14.74 313 ALA A C 1
ATOM 4938 O O . ALA A 1 334 ? 31.049 37.435 102.917 1.00 13.21 313 ALA A O 1
ATOM 4945 N N . GLY A 1 335 ? 30.787 38.928 104.567 1.00 15.03 314 GLY A N 1
ATOM 4946 C CA . GLY A 1 335 ? 31.385 38.027 105.542 1.00 15.62 314 GLY A CA 1
ATOM 4947 C C . GLY A 1 335 ? 30.554 36.781 105.781 1.00 14.23 314 GLY A C 1
ATOM 4948 O O . GLY A 1 335 ? 31.097 35.676 105.935 1.00 16.20 314 GLY A O 1
ATOM 4952 N N . GLU A 1 336 ? 29.231 36.917 105.780 1.00 15.61 315 GLU A N 1
ATOM 4953 C CA . GLU A 1 336 ? 28.426 35.717 105.952 1.00 12.40 315 GLU A CA 1
ATOM 4954 C C . GLU A 1 336 ? 28.516 34.809 104.734 1.00 16.27 315 GLU A C 1
ATOM 4955 O O . GLU A 1 336 ? 28.520 33.575 104.871 1.00 13.26 315 GLU A O 1
ATOM 4967 N N . LEU A 1 337 ? 28.604 35.384 103.525 1.00 14.80 316 LEU A N 1
ATOM 4968 C CA . LEU A 1 337 ? 28.895 34.550 102.366 1.00 13.85 316 LEU A CA 1
ATOM 4969 C C . LEU A 1 337 ? 30.254 33.868 102.505 1.00 11.85 316 LEU A C 1
ATOM 4970 O O . LEU A 1 337 ? 30.396 32.676 102.163 1.00 19.04 316 LEU A O 1
ATOM 4986 N N . LYS A 1 338 ? 31.249 34.575 103.039 1.00 14.25 317 LYS A N 1
ATOM 4987 C CA . LYS A 1 338 ? 32.571 33.986 103.243 1.00 12.06 317 LYS A CA 1
ATOM 4988 C C . LYS A 1 338 ? 32.495 32.802 104.211 1.00 13.83 317 LYS A C 1
ATOM 4989 O O . LYS A 1 338 ? 32.997 31.711 103.919 1.00 18.01 317 LYS A O 1
ATOM 5008 N N . LYS A 1 339 ? 31.869 33.011 105.360 1.00 15.46 318 LYS A N 1
ATOM 5009 C CA . LYS A 1 339 ? 31.751 31.976 106.382 1.00 15.47 318 LYS A CA 1
ATOM 5010 C C . LYS A 1 339 ? 30.847 30.820 105.965 1.00 17.08 318 LYS A C 1
ATOM 5011 O O . LYS A 1 339 ? 31.064 29.695 106.451 1.00 18.45 318 LYS A O 1
ATOM 5030 N N . ALA A 1 340 ? 29.934 31.023 105.008 1.00 13.88 319 ALA A N 1
ATOM 5031 C CA . ALA A 1 340 ? 29.145 29.958 104.419 1.00 20.77 319 ALA A CA 1
ATOM 5032 C C . ALA A 1 340 ? 29.806 29.305 103.213 1.00 16.83 319 ALA A C 1
ATOM 5033 O O . ALA A 1 340 ? 29.165 28.454 102.588 1.00 16.07 319 ALA A O 1
ATOM 5040 N N . ASP A 1 341 ? 31.050 29.679 102.873 1.00 16.74 320 ASP A N 1
ATOM 5041 C CA . ASP A 1 341 ? 31.724 29.198 101.672 1.00 23.20 320 ASP A CA 1
ATOM 5042 C C . ASP A 1 341 ? 30.818 29.325 100.451 1.00 23.78 320 ASP A C 1
ATOM 5043 O O . ASP A 1 341 ? 30.744 28.428 99.596 1.00 20.32 320 ASP A O 1
ATOM 5052 N N . GLY A 1 342 ? 30.094 30.435 100.395 1.00 17.65 321 GLY A N 1
ATOM 5053 C CA . GLY A 1 342 ? 29.236 30.743 99.281 1.00 20.41 321 GLY A CA 1
ATOM 5054 C C . GLY A 1 342 ? 27.855 30.134 99.329 1.00 20.68 321 GLY A C 1
ATOM 5055 O O . GLY A 1 342 ? 27.089 30.307 98.371 1.00 21.69 321 GLY A O 1
ATOM 5059 N N . ASP A 1 343 ? 27.483 29.450 100.411 1.00 19.95 322 ASP A N 1
ATOM 5060 C CA . ASP A 1 343 ? 26.146 28.892 100.477 1.00 19.98 322 ASP A CA 1
ATOM 5061 C C . ASP A 1 343 ? 25.248 30.060 100.839 1.00 18.39 322 ASP A C 1
ATOM 5062 O O . ASP A 1 343 ? 25.147 30.436 102.006 1.00 16.75 322 ASP A O 1
ATOM 5071 N N . TYR A 1 344 ? 24.455 30.488 99.863 1.00 20.91 323 TYR A N 1
ATOM 5072 C CA . TYR A 1 344 ? 23.694 31.721 99.984 1.00 17.20 323 TYR A CA 1
ATOM 5073 C C . TYR A 1 344 ? 22.467 31.512 100.833 1.00 15.78 323 TYR A C 1
ATOM 5074 O O . TYR A 1 344 ? 21.997 32.456 101.477 1.00 17.48 323 TYR A O 1
ATOM 5092 N N . ILE A 1 345 ? 21.912 30.294 100.854 1.00 22.02 324 ILE A N 1
ATOM 5093 C CA . ILE A 1 345 ? 20.766 30.067 101.720 1.00 19.34 324 ILE A CA 1
ATOM 5094 C C . ILE A 1 345 ? 21.171 30.313 103.167 1.00 16.70 324 ILE A C 1
ATOM 5095 O O . ILE A 1 345 ? 20.525 31.085 103.875 1.00 19.56 324 ILE A O 1
ATOM 5111 N N . GLN A 1 346 ? 22.305 29.752 103.584 1.00 16.77 325 GLN A N 1
ATOM 5112 C CA . GLN A 1 346 ? 22.805 29.967 104.940 1.00 17.77 325 GLN A CA 1
ATOM 5113 C C . GLN A 1 346 ? 23.173 31.428 105.168 1.00 18.14 325 GLN A C 1
ATOM 5114 O O . GLN A 1 346 ? 22.788 32.027 106.177 1.00 17.21 325 GLN A O 1
ATOM 5128 N N . ALA A 1 347 ? 23.934 32.007 104.238 1.00 18.31 326 ALA A N 1
ATOM 5129 C CA . ALA A 1 347 ? 24.462 33.358 104.431 1.00 12.97 326 ALA A CA 1
ATOM 5130 C C . ALA A 1 347 ? 23.357 34.410 104.434 1.00 12.00 326 ALA A C 1
ATOM 5131 O O . ALA A 1 347 ? 23.420 35.382 105.207 1.00 12.74 326 ALA A O 1
ATOM 5138 N N . PHE A 1 348 ? 22.384 34.289 103.522 1.00 13.71 327 PHE A N 1
ATOM 5139 C CA . PHE A 1 348 ? 21.305 35.274 103.481 1.00 13.40 327 PHE A CA 1
ATOM 5140 C C . PHE A 1 348 ? 20.490 35.253 104.770 1.00 18.39 327 PHE A C 1
ATOM 5141 O O . PHE A 1 348 ? 20.059 36.312 105.269 1.00 16.64 327 PHE A O 1
ATOM 5158 N N . THR A 1 349 ? 20.259 34.062 105.328 1.00 14.25 328 THR A N 1
ATOM 5159 C CA . THR A 1 349 ? 19.539 33.982 106.594 1.00 16.36 328 THR A CA 1
ATOM 5160 C C . THR A 1 349 ? 20.287 34.729 107.685 1.00 15.60 328 THR A C 1
ATOM 5161 O O . THR A 1 349 ? 19.704 35.534 108.425 1.00 15.10 328 THR A O 1
ATOM 5172 N N . ARG A 1 350 ? 21.596 34.515 107.758 1.00 13.60 329 ARG A N 1
ATOM 5173 C CA . ARG A 1 350 ? 22.421 35.189 108.744 1.00 13.35 329 ARG A CA 1
ATOM 5174 C C . ARG A 1 350 ? 22.463 36.697 108.520 1.00 14.76 329 ARG A C 1
ATOM 5175 O O . ARG A 1 350 ? 22.423 37.477 109.476 1.00 13.71 329 ARG A O 1
ATOM 5196 N N . TYR A 1 351 ? 22.581 37.127 107.257 1.00 13.28 330 TYR A N 1
ATOM 5197 C CA . TYR A 1 351 ? 22.513 38.537 106.913 1.00 12.91 330 TYR A CA 1
ATOM 5198 C C . TYR A 1 351 ? 21.258 39.167 107.495 1.00 12.82 330 TYR A C 1
ATOM 5199 O O . TYR A 1 351 ? 21.332 40.156 108.223 1.00 12.96 330 TYR A O 1
ATOM 5217 N N . ASN A 1 352 ? 20.097 38.568 107.220 1.00 12.79 331 ASN A N 1
ATOM 5218 C CA . ASN A 1 352 ? 18.841 39.075 107.768 1.00 12.00 331 ASN A CA 1
ATOM 5219 C C . ASN A 1 352 ? 18.861 39.103 109.285 1.00 17.23 331 ASN A C 1
ATOM 5220 O O . ASN A 1 352 ? 18.479 40.102 109.903 1.00 12.76 331 ASN A O 1
ATOM 5231 N N . GLU A 1 353 ? 19.295 37.997 109.904 1.00 14.62 332 GLU A N 1
ATOM 5232 C CA . GLU A 1 353 ? 19.128 37.871 111.349 1.00 12.96 332 GLU A CA 1
ATOM 5233 C C . GLU A 1 353 ? 20.076 38.793 112.098 1.00 13.47 332 GLU A C 1
ATOM 5234 O O . GLU A 1 353 ? 19.714 39.364 113.149 1.00 15.05 332 GLU A O 1
ATOM 5246 N N . LEU A 1 354 ? 21.319 38.889 111.634 1.00 14.42 333 LEU A N 1
ATOM 5247 C CA . LEU A 1 354 ? 22.319 39.642 112.372 1.00 14.04 333 LEU A CA 1
ATOM 5248 C C . LEU A 1 354 ? 22.108 41.147 112.244 1.00 19.38 333 LEU A C 1
ATOM 5249 O O . LEU A 1 354 ? 22.442 41.885 113.170 1.00 20.70 333 LEU A O 1
ATOM 5265 N N . LEU A 1 355 ? 21.638 41.619 111.091 1.00 15.93 334 LEU A N 1
ATOM 5266 C CA . LEU A 1 355 ? 21.541 43.055 110.821 1.00 13.22 334 LEU A CA 1
ATOM 5267 C C . LEU A 1 355 ? 20.186 43.701 111.111 1.00 12.29 334 LEU A C 1
ATOM 5268 O O . LEU A 1 355 ? 20.143 44.920 111.317 1.00 15.23 334 LEU A O 1
ATOM 5284 N N . HIS A 1 356 ? 19.095 42.949 111.230 1.00 11.29 335 HIS A N 1
ATOM 5285 C CA . HIS A 1 356 ? 17.803 43.615 111.369 1.00 12.43 335 HIS A CA 1
ATOM 5286 C C . HIS A 1 356 ? 17.726 44.473 112.624 1.00 15.16 335 HIS A C 1
ATOM 5287 O O . HIS A 1 356 ? 17.227 45.604 112.531 1.00 11.94 335 HIS A O 1
ATOM 5300 N N . PRO A 1 357 ? 18.173 44.023 113.795 1.00 15.48 336 PRO A N 1
ATOM 5301 C CA . PRO A 1 357 ? 18.033 44.882 114.981 1.00 15.29 336 PRO A CA 1
ATOM 5302 C C . PRO A 1 357 ? 18.786 46.190 114.831 1.00 12.52 336 PRO A C 1
ATOM 5303 O O . PRO A 1 357 ? 18.256 47.260 115.152 1.00 14.42 336 PRO A O 1
ATOM 5314 N N . PHE A 1 358 ? 20.003 46.142 114.284 1.00 13.33 337 PHE A N 1
ATOM 5315 C CA . PHE A 1 358 ? 20.758 47.370 114.101 1.00 14.57 337 PHE A CA 1
ATOM 5316 C C . PHE A 1 358 ? 20.046 48.287 113.107 1.00 14.46 337 PHE A C 1
ATOM 5317 O O . PHE A 1 358 ? 19.927 49.495 113.333 1.00 14.46 337 PHE A O 1
ATOM 5334 N N . VAL A 1 359 ? 19.525 47.729 112.022 1.00 14.68 338 VAL A N 1
ATOM 5335 C CA . VAL A 1 359 ? 18.781 48.570 111.073 1.00 13.00 338 VAL A CA 1
ATOM 5336 C C . VAL A 1 359 ? 17.580 49.216 111.746 1.00 17.87 338 VAL A C 1
ATOM 5337 O O . VAL A 1 359 ? 17.300 50.417 111.571 1.00 12.15 338 VAL A O 1
ATOM 5350 N N . GLU A 1 360 ? 16.823 48.409 112.483 1.00 17.24 339 GLU A N 1
ATOM 5351 C CA . GLU A 1 360 ? 15.641 48.902 113.174 1.00 15.88 339 GLU A CA 1
ATOM 5352 C C . GLU A 1 360 ? 15.998 50.007 114.156 1.00 15.84 339 GLU A C 1
ATOM 5353 O O . GLU A 1 360 ? 15.267 50.996 114.265 1.00 17.29 339 GLU A O 1
ATOM 5365 N N . ALA A 1 361 ? 17.138 49.890 114.848 1.00 14.07 340 ALA A N 1
ATOM 5366 C CA . ALA A 1 361 ? 17.522 50.946 115.792 1.00 14.49 340 ALA A CA 1
ATOM 5367 C C . ALA A 1 361 ? 17.780 52.257 115.070 1.00 15.88 340 ALA A C 1
ATOM 5368 O O . ALA A 1 361 ? 17.424 53.352 115.546 1.00 17.14 340 ALA A O 1
ATOM 5375 N N . ASN A 1 362 ? 18.452 52.165 113.933 1.00 12.71 341 ASN A N 1
ATOM 5376 C CA . ASN A 1 362 ? 18.788 53.360 113.177 1.00 13.12 341 ASN A CA 1
ATOM 5377 C C . ASN A 1 362 ? 17.570 53.951 112.484 1.00 12.85 341 ASN A C 1
ATOM 5378 O O . ASN A 1 362 ? 17.451 55.171 112.384 1.00 13.77 341 ASN A O 1
ATOM 5389 N N . GLN A 1 363 ? 16.651 53.117 112.011 1.00 15.37 342 GLN A N 1
ATOM 5390 C CA . GLN A 1 363 ? 15.405 53.640 111.476 1.00 12.88 342 GLN A CA 1
ATOM 5391 C C . GLN A 1 363 ? 14.582 54.315 112.555 1.00 18.27 342 GLN A C 1
ATOM 5392 O O . GLN A 1 363 ? 14.016 55.389 112.327 1.00 16.13 342 GLN A O 1
ATOM 5406 N N . GLN A 1 364 ? 14.525 53.716 113.749 1.00 17.09 343 GLN A N 1
ATOM 5407 C CA . GLN A 1 364 ? 13.704 54.303 114.804 1.00 16.28 343 GLN A CA 1
ATOM 5408 C C . GLN A 1 364 ? 14.282 55.630 115.259 1.00 20.71 343 GLN A C 1
ATOM 5409 O O . GLN A 1 364 ? 13.539 56.504 115.697 1.00 19.96 343 GLN A O 1
ATOM 5423 N N . PHE A 1 365 ? 15.599 55.790 115.175 1.00 18.08 344 PHE A N 1
ATOM 5424 C CA . PHE A 1 365 ? 16.188 57.095 115.414 1.00 16.97 344 PHE A CA 1
ATOM 5425 C C . PHE A 1 365 ? 15.669 58.124 114.414 1.00 16.26 344 PHE A C 1
ATOM 5426 O O . PHE A 1 365 ? 15.315 59.252 114.795 1.00 21.60 344 PHE A O 1
ATOM 5443 N N . GLY A 1 366 ? 15.580 57.751 113.137 1.00 15.19 345 GLY A N 1
ATOM 5444 C CA . GLY A 1 366 ? 14.953 58.636 112.171 1.00 22.12 345 GLY A CA 1
ATOM 5445 C C . GLY A 1 366 ? 13.508 58.946 112.525 1.00 24.59 345 GLY A C 1
ATOM 5446 O O . GLY A 1 366 ? 13.065 60.099 112.457 1.00 24.58 345 GLY A O 1
ATOM 5450 N N . VAL A 1 367 ? 12.732 57.921 112.873 1.00 21.41 346 VAL A N 1
ATOM 5451 C CA . VAL A 1 367 ? 11.349 58.179 113.279 1.00 27.03 346 VAL A CA 1
ATOM 5452 C C . VAL A 1 367 ? 11.325 59.201 114.411 1.00 24.71 346 VAL A C 1
ATOM 5453 O O . VAL A 1 367 ? 10.533 60.153 114.402 1.00 25.75 346 VAL A O 1
ATOM 5466 N N . TRP A 1 368 ? 12.200 59.017 115.398 1.00 23.93 347 TRP A N 1
ATOM 5467 C CA . TRP A 1 368 ? 12.251 59.926 116.534 1.00 29.98 347 TRP A CA 1
ATOM 5468 C C . TRP A 1 368 ? 12.503 61.352 116.071 1.00 29.42 347 TRP A C 1
ATOM 5469 O O . TRP A 1 368 ? 11.833 62.290 116.518 1.00 27.90 347 TRP A O 1
ATOM 5490 N N . VAL A 1 369 ? 13.464 61.536 115.170 1.00 24.22 348 VAL A N 1
ATOM 5491 C CA . VAL A 1 369 ? 13.720 62.863 114.616 1.00 29.23 348 VAL A CA 1
ATOM 5492 C C . VAL A 1 369 ? 12.453 63.421 113.964 1.00 26.00 348 VAL A C 1
ATOM 5493 O O . VAL A 1 369 ? 12.067 64.579 114.198 1.00 31.30 348 VAL A O 1
ATOM 5506 N N . SER A 1 370 ? 11.788 62.612 113.127 1.00 26.37 349 SER A N 1
ATOM 5507 C CA . SER A 1 370 ? 10.587 63.086 112.437 1.00 25.89 349 SER A CA 1
ATOM 5508 C C . SER A 1 370 ? 9.520 63.558 113.411 1.00 32.65 349 SER A C 1
ATOM 5509 O O . SER A 1 370 ? 8.670 64.381 113.040 1.00 29.64 349 SER A O 1
ATOM 5517 N N . GLU A 1 371 ? 9.437 62.932 114.585 1.00 30.25 350 GLU A N 1
ATOM 5518 C CA . GLU A 1 371 ? 8.450 63.297 115.595 1.00 36.95 350 GLU A CA 1
ATOM 5519 C C . GLU A 1 371 ? 8.878 64.399 116.560 1.00 33.45 350 GLU A C 1
ATOM 5520 O O . GLU A 1 371 ? 8.029 65.205 116.942 1.00 43.52 350 GLU A O 1
ATOM 5532 N N . SER A 1 372 ? 10.099 64.352 117.114 1.00 30.21 351 SER A N 1
ATOM 5533 C CA . SER A 1 372 ? 10.515 65.317 118.139 1.00 40.46 351 SER A CA 1
ATOM 5534 C C . SER A 1 372 ? 11.575 66.372 117.798 1.00 31.87 351 SER A C 1
ATOM 5535 O O . SER A 1 372 ? 11.885 67.176 118.685 1.00 34.21 351 SER A O 1
ATOM 5543 N N . PHE A 1 373 ? 12.182 66.396 116.606 1.00 21.57 352 PHE A N 1
ATOM 5544 C CA . PHE A 1 373 ? 13.228 67.401 116.375 1.00 28.47 352 PHE A CA 1
ATOM 5545 C C . PHE A 1 373 ? 12.657 68.801 116.490 1.00 30.75 352 PHE A C 1
ATOM 5546 O O . PHE A 1 373 ? 13.149 69.624 117.264 1.00 25.03 352 PHE A O 1
ATOM 5563 N N . LEU A 1 374 ? 11.604 69.079 115.746 1.00 34.74 353 LEU A N 1
ATOM 5564 C CA . LEU A 1 374 ? 10.994 70.390 115.756 1.00 32.34 353 LEU A CA 1
ATOM 5565 C C . LEU A 1 374 ? 10.185 70.606 117.027 1.00 39.39 353 LEU A C 1
ATOM 5566 O O . LEU A 1 374 ? 9.703 69.659 117.669 1.00 33.13 353 LEU A O 1
ATOM 5582 N N . LEU A 1 375 ? 10.040 71.872 117.390 1.00 35.22 354 LEU A N 1
ATOM 5583 C CA . LEU A 1 375 ? 9.198 72.245 118.517 1.00 41.54 354 LEU A CA 1
ATOM 5584 C C . LEU A 1 375 ? 7.793 72.418 117.963 1.00 42.84 354 LEU A C 1
ATOM 5585 O O . LEU A 1 375 ? 7.534 73.341 117.188 1.00 41.31 354 LEU A O 1
ATOM 5601 N N . LYS A 1 376 ? 6.878 71.551 118.372 1.00 47.17 355 LYS A N 1
ATOM 5602 C CA . LYS A 1 376 ? 5.529 71.637 117.830 1.00 58.89 355 LYS A CA 1
ATOM 5603 C C . LYS A 1 376 ? 4.858 72.937 118.274 1.00 55.89 355 LYS A C 1
ATOM 5604 O O . LYS A 1 376 ? 4.333 73.693 117.446 1.00 53.65 355 LYS A O 1
ATOM 5623 N N . ASP A 1 377 ? 4.837 73.198 119.584 1.00 55.48 356 ASP A N 1
ATOM 5624 C CA . ASP A 1 377 ? 4.135 74.353 120.142 1.00 60.91 356 ASP A CA 1
ATOM 5625 C C . ASP A 1 377 ? 5.018 75.556 120.505 1.00 63.57 356 ASP A C 1
ATOM 5626 O O . ASP A 1 377 ? 4.469 76.585 120.913 1.00 66.26 356 ASP A O 1
ATOM 5635 N N . ASP A 1 378 ? 6.350 75.482 120.374 1.00 58.84 357 ASP A N 1
ATOM 5636 C CA . ASP A 1 378 ? 7.218 76.486 120.987 1.00 52.02 357 ASP A CA 1
ATOM 5637 C C . ASP A 1 378 ? 8.277 76.997 120.013 1.00 52.48 357 ASP A C 1
ATOM 5638 O O . ASP A 1 378 ? 8.563 76.386 118.981 1.00 44.43 357 ASP A O 1
ATOM 5647 N N . GLU A 1 379 ? 8.853 78.146 120.364 1.00 45.16 358 GLU A N 1
ATOM 5648 C CA . GLU A 1 379 ? 9.862 78.808 119.549 1.00 42.77 358 GLU A CA 1
ATOM 5649 C C . GLU A 1 379 ? 11.252 78.421 120.034 1.00 40.59 358 GLU A C 1
ATOM 5650 O O . GLU A 1 379 ? 11.508 78.330 121.246 1.00 30.96 358 GLU A O 1
ATOM 5662 N N . VAL A 1 380 ? 12.158 78.197 119.083 1.00 28.24 359 VAL A N 1
ATOM 5663 C CA . VAL A 1 380 ? 13.468 77.715 119.469 1.00 25.86 359 VAL A CA 1
ATOM 5664 C C . VAL A 1 380 ? 14.228 78.839 120.152 1.00 26.30 359 VAL A C 1
ATOM 5665 O O . VAL A 1 380 ? 13.970 80.033 119.943 1.00 29.49 359 VAL A O 1
ATOM 5678 N N . SER A 1 381 ? 15.156 78.440 120.997 1.00 25.07 360 SER A N 1
ATOM 5679 C CA . SER A 1 381 ? 15.952 79.320 121.823 1.00 21.89 360 SER A CA 1
ATOM 5680 C C . SER A 1 381 ? 17.330 78.707 121.896 1.00 21.60 360 SER A C 1
ATOM 5681 O O . SER A 1 381 ? 17.517 77.529 121.557 1.00 20.99 360 SER A O 1
ATOM 5689 N N . LYS A 1 382 ? 18.293 79.478 122.396 1.00 19.74 361 LYS A N 1
ATOM 5690 C CA . LYS A 1 382 ? 19.615 78.911 122.654 1.00 16.92 361 LYS A CA 1
ATOM 5691 C C . LYS A 1 382 ? 19.521 77.640 123.501 1.00 21.78 361 LYS A C 1
ATOM 5692 O O . LYS A 1 382 ? 20.134 76.618 123.184 1.00 18.85 361 LYS A O 1
ATOM 5711 N N . GLU A 1 383 ? 18.775 77.699 124.600 1.00 19.03 362 GLU A N 1
ATOM 5712 C CA . GLU A 1 383 ? 18.737 76.580 125.534 1.00 24.54 362 GLU A CA 1
ATOM 5713 C C . GLU A 1 383 ? 18.208 75.319 124.870 1.00 18.23 362 GLU A C 1
ATOM 5714 O O . GLU A 1 383 ? 18.760 74.234 125.059 1.00 18.71 362 GLU A O 1
ATOM 5726 N N . ILE A 1 384 ? 17.141 75.454 124.096 1.00 16.64 363 ILE A N 1
ATOM 5727 C CA . ILE A 1 384 ? 16.544 74.318 123.404 1.00 17.61 363 ILE A CA 1
ATOM 5728 C C . ILE A 1 384 ? 17.493 73.771 122.338 1.00 18.38 363 ILE A C 1
ATOM 5729 O O . ILE A 1 384 ? 17.737 72.555 122.267 1.00 18.35 363 ILE A O 1
ATOM 5745 N N . ALA A 1 385 ? 18.011 74.649 121.464 1.00 16.39 364 ALA A N 1
ATOM 5746 C CA . ALA A 1 385 ? 18.915 74.192 120.412 1.00 17.21 364 ALA A CA 1
ATOM 5747 C C . ALA A 1 385 ? 20.140 73.511 120.994 1.00 17.50 364 ALA A C 1
ATOM 5748 O O . ALA A 1 385 ? 20.588 72.480 120.485 1.00 15.94 364 ALA A O 1
ATOM 5755 N N . GLU A 1 386 ? 20.720 74.076 122.046 1.00 17.83 365 GLU A N 1
ATOM 5756 C CA . GLU A 1 386 ? 21.896 73.454 122.643 1.00 15.08 365 GLU A CA 1
ATOM 5757 C C . GLU A 1 386 ? 21.552 72.103 123.279 1.00 14.98 365 GLU A C 1
ATOM 5758 O O . GLU A 1 386 ? 22.271 71.118 123.074 1.00 16.15 365 GLU A O 1
ATOM 5770 N N . ALA A 1 387 ? 20.463 72.029 124.058 1.00 16.57 366 ALA A N 1
ATOM 5771 C CA . ALA A 1 387 ? 20.131 70.772 124.715 1.00 16.77 366 ALA A CA 1
ATOM 5772 C C . ALA A 1 387 ? 19.781 69.700 123.697 1.00 16.81 366 ALA A C 1
ATOM 5773 O O . ALA A 1 387 ? 20.151 68.531 123.866 1.00 17.84 366 ALA A O 1
ATOM 5780 N N . ARG A 1 388 ? 19.018 70.087 122.675 1.00 16.37 367 ARG A N 1
ATOM 5781 C CA . ARG A 1 388 ? 18.656 69.180 121.584 1.00 15.56 367 ARG A CA 1
ATOM 5782 C C . ARG A 1 388 ? 19.898 68.679 120.859 1.00 15.70 367 ARG A C 1
ATOM 5783 O O . ARG A 1 388 ? 20.029 67.477 120.578 1.00 13.59 367 ARG A O 1
ATOM 5804 N N . SER A 1 389 ? 20.822 69.594 120.531 1.00 14.44 368 SER A N 1
ATOM 5805 C CA . SER A 1 389 ? 22.048 69.185 119.856 1.00 15.01 368 SER A CA 1
ATOM 5806 C C . SER A 1 389 ? 22.852 68.197 120.705 1.00 18.66 368 SER A C 1
ATOM 5807 O O . SER A 1 389 ? 23.362 67.185 120.199 1.00 14.72 368 SER A O 1
ATOM 5815 N N . ASN A 1 390 ? 23.004 68.487 121.998 1.00 14.13 369 ASN A N 1
ATOM 5816 C CA . ASN A 1 390 ? 23.730 67.573 122.864 1.00 15.12 369 ASN A CA 1
ATOM 5817 C C . ASN A 1 390 ? 23.032 66.217 122.938 1.00 14.98 369 ASN A C 1
ATOM 5818 O O . ASN A 1 390 ? 23.689 65.175 122.930 1.00 16.39 369 ASN A O 1
ATOM 5829 N N . LYS A 1 391 ? 21.704 66.224 123.046 1.00 14.69 370 LYS A N 1
ATOM 5830 C CA . LYS A 1 391 ? 20.944 64.979 123.120 1.00 14.88 370 LYS A CA 1
ATOM 5831 C C . LYS A 1 391 ? 21.118 64.148 121.845 1.00 15.53 370 LYS A C 1
ATOM 5832 O O . LYS A 1 391 ? 21.277 62.930 121.905 1.00 15.19 370 LYS A O 1
ATOM 5851 N N . ILE A 1 392 ? 21.022 64.777 120.675 1.00 16.01 371 ILE A N 1
ATOM 5852 C CA . ILE A 1 392 ? 21.168 64.039 119.427 1.00 18.49 371 ILE A CA 1
ATOM 5853 C C . ILE A 1 392 ? 22.562 63.431 119.312 1.00 13.37 371 ILE A C 1
ATOM 5854 O O . ILE A 1 392 ? 22.725 62.282 118.882 1.00 15.05 371 ILE A O 1
ATOM 5870 N N . LEU A 1 393 ? 23.587 64.208 119.656 1.00 14.18 372 LEU A N 1
ATOM 5871 C CA . LEU A 1 393 ? 24.953 63.727 119.621 1.00 14.48 372 LEU A CA 1
ATOM 5872 C C . LEU A 1 393 ? 25.080 62.458 120.446 1.00 14.53 372 LEU A C 1
ATOM 5873 O O . LEU A 1 393 ? 25.627 61.450 119.985 1.00 16.34 372 LEU A O 1
ATOM 5889 N N . ALA A 1 394 ? 24.501 62.480 121.641 1.00 15.27 373 ALA A N 1
ATOM 5890 C CA . ALA A 1 394 ? 24.591 61.329 122.533 1.00 19.40 373 ALA A CA 1
ATOM 5891 C C . ALA A 1 394 ? 23.775 60.149 122.011 1.00 14.04 373 ALA A C 1
ATOM 5892 O O . ALA A 1 394 ? 24.219 58.994 122.096 1.00 17.55 373 ALA A O 1
ATOM 5899 N N . MET A 1 395 ? 22.572 60.409 121.480 1.00 15.14 374 MET A N 1
ATOM 5900 C CA . MET A 1 395 ? 21.741 59.331 120.976 1.00 14.48 374 MET A CA 1
ATOM 5901 C C . MET A 1 395 ? 22.352 58.715 119.741 1.00 18.22 374 MET A C 1
ATOM 5902 O O . MET A 1 395 ? 22.281 57.502 119.555 1.00 15.36 374 MET A O 1
ATOM 5916 N N . ILE A 1 396 ? 22.926 59.541 118.869 1.00 15.64 375 ILE A N 1
ATOM 5917 C CA . ILE A 1 396 ? 23.524 58.994 117.661 1.00 14.20 375 ILE A CA 1
ATOM 5918 C C . ILE A 1 396 ? 24.737 58.157 117.994 1.00 15.67 375 ILE A C 1
ATOM 5919 O O . ILE A 1 396 ? 24.965 57.120 117.369 1.00 16.40 375 ILE A O 1
ATOM 5935 N N . LYS A 1 397 ? 25.544 58.593 118.963 1.00 16.35 376 LYS A N 1
ATOM 5936 C CA . LYS A 1 397 ? 26.680 57.774 119.361 1.00 20.63 376 LYS A CA 1
ATOM 5937 C C . LYS A 1 397 ? 26.191 56.440 119.921 1.00 19.23 376 LYS A C 1
ATOM 5938 O O . LYS A 1 397 ? 26.770 55.380 119.646 1.00 19.31 376 LYS A O 1
ATOM 5957 N N . SER A 1 398 ? 25.078 56.464 120.645 1.00 16.96 377 SER A N 1
ATOM 5958 C CA . SER A 1 398 ? 24.546 55.229 121.200 1.00 15.72 377 SER A CA 1
ATOM 5959 C C . SER A 1 398 ? 24.067 54.299 120.085 1.00 23.43 377 SER A C 1
ATOM 5960 O O . SER A 1 398 ? 24.408 53.097 120.051 1.00 16.20 377 SER A O 1
ATOM 5968 N N . VAL A 1 399 ? 23.286 54.843 119.147 1.00 14.08 378 VAL A N 1
ATOM 5969 C CA . VAL A 1 399 ? 22.665 53.982 118.153 1.00 15.57 378 VAL A CA 1
ATOM 5970 C C . VAL A 1 399 ? 23.708 53.490 117.145 1.00 16.74 378 VAL A C 1
ATOM 5971 O O . VAL A 1 399 ? 23.687 52.324 116.752 1.00 19.77 378 VAL A O 1
ATOM 5984 N N . SER A 1 400 ? 24.676 54.335 116.773 1.00 15.67 379 SER A N 1
ATOM 5985 C CA . SER A 1 400 ? 25.666 53.994 115.749 1.00 18.66 379 SER A CA 1
ATOM 5986 C C . SER A 1 400 ? 26.701 52.975 116.205 1.00 20.93 379 SER A C 1
ATOM 5987 O O . SER A 1 400 ? 27.452 52.460 115.364 1.00 21.07 379 SER A O 1
ATOM 5995 N N . ASN A 1 401 ? 26.843 52.769 117.508 1.00 19.30 380 ASN A N 1
ATOM 5996 C CA . ASN A 1 401 ? 27.720 51.760 118.093 1.00 17.67 380 ASN A CA 1
ATOM 5997 C C . ASN A 1 401 ? 26.984 50.499 118.566 1.00 18.68 380 ASN A C 1
ATOM 5998 O O . ASN A 1 401 ? 27.594 49.656 119.217 1.00 24.09 380 ASN A O 1
ATOM 6009 N N . SER A 1 402 ? 25.694 50.373 118.284 1.00 19.38 381 SER A N 1
ATOM 6010 C CA . SER A 1 402 ? 24.793 49.434 118.953 1.00 20.62 381 SER A CA 1
ATOM 6011 C C . SER A 1 402 ? 24.791 48.042 118.321 1.00 21.65 381 SER A C 1
ATOM 6012 O O . SER A 1 402 ? 23.849 47.276 118.550 1.00 25.00 381 SER A O 1
ATOM 6020 N N . ILE A 1 403 ? 25.726 47.745 117.434 1.00 17.39 382 ILE A N 1
ATOM 6021 C CA . ILE A 1 403 ? 25.924 46.384 116.972 1.00 16.34 382 ILE A CA 1
ATOM 6022 C C . ILE A 1 403 ? 27.296 45.906 117.423 1.00 22.14 382 ILE A C 1
ATOM 6023 O O . ILE A 1 403 ? 28.269 46.672 117.448 1.00 19.32 382 ILE A O 1
ATOM 6039 N N . ASN A 1 404 ? 27.363 44.629 117.777 1.00 21.34 383 ASN A N 1
ATOM 6040 C CA . ASN A 1 404 ? 28.637 43.982 118.021 1.00 23.36 383 ASN A CA 1
ATOM 6041 C C . ASN A 1 404 ? 29.020 43.377 116.684 1.00 20.26 383 ASN A C 1
ATOM 6042 O O . ASN A 1 404 ? 28.480 42.337 116.284 1.00 20.78 383 ASN A O 1
ATOM 6053 N N . LEU A 1 405 ? 29.979 44.002 116.020 1.00 19.13 384 LEU A N 1
ATOM 6054 C CA . LEU A 1 405 ? 30.235 43.674 114.626 1.00 20.77 384 LEU A CA 1
ATOM 6055 C C . LEU A 1 405 ? 30.980 42.355 114.565 1.00 18.35 384 LEU A C 1
ATOM 6056 O O . LEU A 1 405 ? 31.974 42.180 115.282 1.00 17.95 384 LEU A O 1
ATOM 6072 N N . PRO A 1 406 ? 30.560 41.423 113.725 1.00 16.48 385 PRO A N 1
ATOM 6073 C CA . PRO A 1 406 ? 31.332 40.196 113.564 1.00 17.47 385 PRO A CA 1
ATOM 6074 C C . PRO A 1 406 ? 32.735 40.495 113.076 1.00 21.86 385 PRO A C 1
ATOM 6075 O O . PRO A 1 406 ? 33.017 41.539 112.486 1.00 19.98 385 PRO A O 1
ATOM 6086 N N . GLN A 1 407 ? 33.623 39.554 113.348 1.00 17.38 386 GLN A N 1
ATOM 6087 C CA . GLN A 1 407 ? 34.989 39.576 112.844 1.00 13.75 386 GLN A CA 1
ATOM 6088 C C . GLN A 1 407 ? 35.155 38.408 111.885 1.00 24.53 386 GLN A C 1
ATOM 6089 O O . GLN A 1 407 ? 35.114 37.242 112.303 1.00 18.11 386 GLN A O 1
ATOM 6103 N N . TYR A 1 408 ? 35.297 38.708 110.598 1.00 19.93 387 TYR A N 1
ATOM 6104 C CA . TYR A 1 408 ? 35.265 37.666 109.570 1.00 19.23 387 TYR A CA 1
ATOM 6105 C C . TYR A 1 408 ? 36.645 37.206 109.128 1.00 19.35 387 TYR A C 1
ATOM 6106 O O . TYR A 1 408 ? 36.736 36.276 108.317 1.00 19.25 387 TYR A O 1
ATOM 6124 N N . GLU A 1 409 ? 37.711 37.823 109.638 1.00 19.65 388 GLU A N 1
ATOM 6125 C CA . GLU A 1 409 ? 39.083 37.436 109.303 1.00 26.76 388 GLU A CA 1
ATOM 6126 C C . GLU A 1 409 ? 39.838 37.051 110.571 1.00 32.88 388 GLU A C 1
ATOM 6127 O O . GLU A 1 409 ? 41.057 36.917 110.550 1.00 31.76 388 GLU A O 1
ATOM 6140 N N . HIS B 1 25 ? -15.448 47.412 77.865 1.00 46.42 4 HIS B N 1
ATOM 6141 C CA . HIS B 1 25 ? -14.804 47.385 79.170 1.00 51.50 4 HIS B CA 1
ATOM 6142 C C . HIS B 1 25 ? -13.411 46.807 79.100 1.00 52.25 4 HIS B C 1
ATOM 6143 O O . HIS B 1 25 ? -12.867 46.337 80.118 1.00 49.11 4 HIS B O 1
ATOM 6155 N N . ILE B 1 26 ? -12.825 46.841 77.909 1.00 44.54 5 ILE B N 1
ATOM 6156 C CA . ILE B 1 26 ? -11.474 46.328 77.732 1.00 37.79 5 ILE B CA 1
ATOM 6157 C C . ILE B 1 26 ? -10.512 47.444 78.112 1.00 31.96 5 ILE B C 1
ATOM 6158 O O . ILE B 1 26 ? -10.449 48.481 77.443 1.00 31.31 5 ILE B O 1
ATOM 6174 N N . LYS B 1 27 ? -9.749 47.211 79.172 1.00 31.29 6 LYS B N 1
ATOM 6175 C CA . LYS B 1 27 ? -8.817 48.173 79.741 1.00 31.88 6 LYS B CA 1
ATOM 6176 C C . LYS B 1 27 ? -7.435 47.885 79.159 1.00 23.12 6 LYS B C 1
ATOM 6177 O O . LYS B 1 27 ? -6.941 46.749 79.253 1.00 21.97 6 LYS B O 1
ATOM 6196 N N . ILE B 1 28 ? -6.829 48.892 78.532 1.00 23.02 7 ILE B N 1
ATOM 6197 C CA . ILE B 1 28 ? -5.621 48.694 77.752 1.00 17.28 7 ILE B CA 1
ATOM 6198 C C . ILE B 1 28 ? -4.584 49.700 78.227 1.00 15.13 7 ILE B C 1
ATOM 6199 O O . ILE B 1 28 ? -4.828 50.909 78.206 1.00 19.87 7 ILE B O 1
ATOM 6215 N N . LEU B 1 29 ? -3.419 49.213 78.616 1.00 14.66 8 LEU B N 1
ATOM 6216 C CA . LEU B 1 29 ? -2.293 50.085 78.921 1.00 17.22 8 LEU B CA 1
ATOM 6217 C C . LEU B 1 29 ? -1.509 50.332 77.639 1.00 12.02 8 LEU B C 1
ATOM 6218 O O . LEU B 1 29 ? -1.090 49.368 76.984 1.00 16.80 8 LEU B O 1
ATOM 6234 N N . VAL B 1 30 ? -1.311 51.600 77.280 1.00 16.86 9 VAL B N 1
ATOM 6235 C CA . VAL B 1 30 ? -0.465 51.960 76.148 1.00 14.34 9 VAL B CA 1
ATOM 6236 C C . VAL B 1 30 ? 0.808 52.603 76.706 1.00 13.06 9 VAL B C 1
ATOM 6237 O O . VAL B 1 30 ? 0.744 53.610 77.422 1.00 15.48 9 VAL B O 1
ATOM 6250 N N . ILE B 1 31 ? 1.965 52.045 76.357 1.00 11.98 10 ILE B N 1
ATOM 6251 C CA . ILE B 1 31 ? 3.248 52.462 76.908 1.00 13.46 10 ILE B CA 1
ATOM 6252 C C . ILE B 1 31 ? 3.978 53.277 75.852 1.00 13.56 10 ILE B C 1
ATOM 6253 O O . ILE B 1 31 ? 4.380 52.750 74.808 1.00 14.97 10 ILE B O 1
ATOM 6269 N N . GLY B 1 32 ? 4.221 54.526 76.190 1.00 16.66 11 GLY B N 1
ATOM 6270 C CA . GLY B 1 32 ? 4.957 55.536 75.467 1.00 16.53 11 GLY B CA 1
ATOM 6271 C C . GLY B 1 32 ? 4.145 56.633 74.819 1.00 15.61 11 GLY B C 1
ATOM 6272 O O . GLY B 1 32 ? 3.209 56.406 74.040 1.00 16.38 11 GLY B O 1
ATOM 6276 N N . VAL B 1 33 ? 4.640 57.849 75.007 1.00 13.96 12 VAL B N 1
ATOM 6277 C CA . VAL B 1 33 ? 3.972 58.971 74.380 1.00 16.01 12 VAL B CA 1
ATOM 6278 C C . VAL B 1 33 ? 4.960 59.486 73.367 1.00 20.05 12 VAL B C 1
ATOM 6279 O O . VAL B 1 33 ? 5.538 60.566 73.516 1.00 19.78 12 VAL B O 1
ATOM 6292 N N . GLY B 1 34 ? 4.937 58.822 72.244 1.00 17.38 13 GLY B N 1
ATOM 6293 C CA . GLY B 1 34 ? 5.548 59.108 70.970 1.00 18.01 13 GLY B CA 1
ATOM 6294 C C . GLY B 1 34 ? 4.501 59.398 69.931 1.00 14.73 13 GLY B C 1
ATOM 6295 O O . GLY B 1 34 ? 3.548 60.159 70.121 1.00 15.15 13 GLY B O 1
ATOM 6299 N N . VAL B 1 35 ? 4.754 58.828 68.763 1.00 12.75 14 VAL B N 1
ATOM 6300 C CA . VAL B 1 35 ? 3.777 58.826 67.702 1.00 15.58 14 VAL B CA 1
ATOM 6301 C C . VAL B 1 35 ? 2.806 57.664 67.848 1.00 16.07 14 VAL B C 1
ATOM 6302 O O . VAL B 1 35 ? 1.591 57.865 67.843 1.00 13.40 14 VAL B O 1
ATOM 6315 N N . ALA B 1 36 ? 3.331 56.434 67.854 1.00 14.33 15 ALA B N 1
ATOM 6316 C CA . ALA B 1 36 ? 2.499 55.235 67.781 1.00 17.05 15 ALA B CA 1
ATOM 6317 C C . ALA B 1 36 ? 1.578 55.072 68.984 1.00 10.97 15 ALA B C 1
ATOM 6318 O O . ALA B 1 36 ? 0.429 54.618 68.830 1.00 14.28 15 ALA B O 1
ATOM 6325 N N . GLY B 1 37 ? 2.058 55.357 70.194 1.00 11.73 16 GLY B N 1
ATOM 6326 C CA . GLY B 1 37 ? 1.230 55.251 71.374 1.00 14.60 16 GLY B CA 1
ATOM 6327 C C . GLY B 1 37 ? -0.002 56.150 71.394 1.00 10.84 16 GLY B C 1
ATOM 6328 O O . GLY B 1 37 ? -1.133 55.676 71.566 1.00 13.83 16 GLY B O 1
ATOM 6332 N N . PRO B 1 38 ? 0.184 57.457 71.223 1.00 11.77 17 PRO B N 1
ATOM 6333 C CA . PRO B 1 38 ? -0.992 58.337 71.191 1.00 15.10 17 PRO B CA 1
ATOM 6334 C C . PRO B 1 38 ? -1.899 58.019 69.998 1.00 17.72 17 PRO B C 1
ATOM 6335 O O . PRO B 1 38 ? -3.132 58.124 70.087 1.00 13.53 17 PRO B O 1
ATOM 6346 N N . ALA B 1 39 ? -1.314 57.621 68.872 1.00 14.14 18 ALA B N 1
ATOM 6347 C CA . ALA B 1 39 ? -2.132 57.278 67.715 1.00 12.50 18 ALA B CA 1
ATOM 6348 C C . ALA B 1 39 ? -2.997 56.052 67.981 1.00 15.50 18 ALA B C 1
ATOM 6349 O O . ALA B 1 39 ? -4.181 56.021 67.617 1.00 12.59 18 ALA B O 1
ATOM 6356 N N . VAL B 1 40 ? -2.423 55.015 68.596 1.00 14.41 19 VAL B N 1
ATOM 6357 C CA . VAL B 1 40 ? -3.215 53.821 68.833 1.00 14.29 19 VAL B CA 1
ATOM 6358 C C . VAL B 1 40 ? -4.209 54.091 69.956 1.00 16.19 19 VAL B C 1
ATOM 6359 O O . VAL B 1 40 ? -5.328 53.553 69.950 1.00 16.73 19 VAL B O 1
ATOM 6372 N N . ALA B 1 41 ? -3.832 54.940 70.927 1.00 17.54 20 ALA B N 1
ATOM 6373 C CA . ALA B 1 41 ? -4.796 55.344 71.948 1.00 17.38 20 ALA B CA 1
ATOM 6374 C C . ALA B 1 41 ? -5.981 56.073 71.337 1.00 15.09 20 ALA B C 1
ATOM 6375 O O . ALA B 1 41 ? -7.127 55.824 71.712 1.00 15.32 20 ALA B O 1
ATOM 6382 N N . TYR B 1 42 ? -5.725 56.999 70.404 1.00 13.76 21 TYR B N 1
ATOM 6383 C CA . TYR B 1 42 ? -6.786 57.686 69.678 1.00 14.82 21 TYR B CA 1
ATOM 6384 C C . TYR B 1 42 ? -7.746 56.684 69.019 1.00 16.67 21 TYR B C 1
ATOM 6385 O O . TYR B 1 42 ? -8.960 56.736 69.232 1.00 16.27 21 TYR B O 1
ATOM 6403 N N . TRP B 1 43 ? -7.216 55.778 68.194 1.00 13.40 22 TRP B N 1
ATOM 6404 C CA . TRP B 1 43 ? -8.067 54.847 67.465 1.00 17.99 22 TRP B CA 1
ATOM 6405 C C . TRP B 1 43 ? -8.766 53.865 68.413 1.00 23.10 22 TRP B C 1
ATOM 6406 O O . TRP B 1 43 ? -9.941 53.527 68.215 1.00 21.62 22 TRP B O 1
ATOM 6427 N N . LEU B 1 44 ? -8.086 53.431 69.474 1.00 17.18 23 LEU B N 1
ATOM 6428 C CA . LEU B 1 44 ? -8.728 52.524 70.428 1.00 21.06 23 LEU B CA 1
ATOM 6429 C C . LEU B 1 44 ? -9.941 53.189 71.072 1.00 23.06 23 LEU B C 1
ATOM 6430 O O . LEU B 1 44 ? -11.030 52.597 71.149 1.00 22.61 23 LEU B O 1
ATOM 6446 N N . LYS B 1 45 ? -9.772 54.432 71.534 1.00 13.97 24 LYS B N 1
ATOM 6447 C CA . LYS B 1 45 ? -10.872 55.162 72.158 1.00 20.30 24 LYS B CA 1
ATOM 6448 C C . LYS B 1 45 ? -11.986 55.434 71.152 1.00 23.52 24 LYS B C 1
ATOM 6449 O O . LYS B 1 45 ? -13.178 55.302 71.468 1.00 25.51 24 LYS B O 1
ATOM 6468 N N . ARG B 1 46 ? -11.612 55.804 69.928 1.00 17.84 25 ARG B N 1
ATOM 6469 C CA . ARG B 1 46 ? -12.604 56.014 68.887 1.00 15.90 25 ARG B CA 1
ATOM 6470 C C . ARG B 1 46 ? -13.425 54.750 68.643 1.00 27.96 25 ARG B C 1
ATOM 6471 O O . ARG B 1 46 ? -14.625 54.833 68.362 1.00 28.24 25 ARG B O 1
ATOM 6492 N N . PHE B 1 47 ? -12.798 53.573 68.729 1.00 19.57 26 PHE B N 1
ATOM 6493 C CA . PHE B 1 47 ? -13.455 52.315 68.452 1.00 25.80 26 PHE B CA 1
ATOM 6494 C C . PHE B 1 47 ? -14.112 51.727 69.695 1.00 26.22 26 PHE B C 1
ATOM 6495 O O . PHE B 1 47 ? -14.557 50.583 69.656 1.00 33.26 26 PHE B O 1
ATOM 6512 N N . GLY B 1 48 ? -14.129 52.461 70.803 1.00 30.17 27 GLY B N 1
ATOM 6513 C CA . GLY B 1 48 ? -14.906 52.084 71.967 1.00 30.59 27 GLY B CA 1
ATOM 6514 C C . GLY B 1 48 ? -14.162 51.383 73.086 1.00 36.12 27 GLY B C 1
ATOM 6515 O O . GLY B 1 48 ? -14.811 50.862 73.997 1.00 29.74 27 GLY B O 1
ATOM 6519 N N . PHE B 1 49 ? -12.834 51.354 73.053 1.00 26.52 28 PHE B N 1
ATOM 6520 C CA . PHE B 1 49 ? -12.054 50.753 74.113 1.00 21.41 28 PHE B CA 1
ATOM 6521 C C . PHE B 1 49 ? -11.679 51.829 75.129 1.00 22.59 28 PHE B C 1
ATOM 6522 O O . PHE B 1 49 ? -12.002 53.014 74.965 1.00 24.99 28 PHE B O 1
ATOM 6539 N N . SER B 1 50 ? -10.964 51.419 76.185 1.00 20.85 29 SER B N 1
ATOM 6540 C CA . SER B 1 50 ? -10.573 52.297 77.283 1.00 21.92 29 SER B CA 1
ATOM 6541 C C . SER B 1 50 ? -9.058 52.275 77.480 1.00 23.63 29 SER B C 1
ATOM 6542 O O . SER B 1 50 ? -8.532 51.693 78.437 1.00 21.93 29 SER B O 1
ATOM 6550 N N . PRO B 1 51 ? -8.323 52.906 76.594 1.00 20.23 30 PRO B N 1
ATOM 6551 C CA . PRO B 1 51 ? -6.873 52.992 76.776 1.00 18.52 30 PRO B CA 1
ATOM 6552 C C . PRO B 1 51 ? -6.490 54.029 77.822 1.00 19.29 30 PRO B C 1
ATOM 6553 O O . PRO B 1 51 ? -7.194 55.028 78.041 1.00 19.10 30 PRO B O 1
ATOM 6564 N N . VAL B 1 52 ? -5.348 53.774 78.458 1.00 20.35 31 VAL B N 1
ATOM 6565 C CA . VAL B 1 52 ? -4.623 54.762 79.245 1.00 15.56 31 VAL B CA 1
ATOM 6566 C C . VAL B 1 52 ? -3.159 54.740 78.830 1.00 16.02 31 VAL B C 1
ATOM 6567 O O . VAL B 1 52 ? -2.647 53.715 78.370 1.00 17.67 31 VAL B O 1
ATOM 6580 N N . LEU B 1 53 ? -2.485 55.877 79.008 1.00 16.73 32 LEU B N 1
ATOM 6581 C CA . LEU B 1 53 ? -1.120 56.076 78.537 1.00 17.07 32 LEU B CA 1
ATOM 6582 C C . LEU B 1 53 ? -0.148 56.269 79.694 1.00 19.98 32 LEU B C 1
ATOM 6583 O O . LEU B 1 53 ? -0.478 56.892 80.708 1.00 19.48 32 LEU B O 1
ATOM 6599 N N . ILE B 1 54 ? 1.081 55.786 79.514 1.00 16.77 33 ILE B N 1
ATOM 6600 C CA . ILE B 1 54 ? 2.175 56.181 80.396 1.00 15.77 33 ILE B CA 1
ATOM 6601 C C . ILE B 1 54 ? 3.380 56.592 79.561 1.00 17.71 33 ILE B C 1
ATOM 6602 O O . ILE B 1 54 ? 3.559 56.154 78.425 1.00 16.03 33 ILE B O 1
ATOM 6618 N N . GLU B 1 55 ? 4.216 57.434 80.159 1.00 16.27 34 GLU B N 1
ATOM 6619 C CA . GLU B 1 55 ? 5.442 57.932 79.543 1.00 16.35 34 GLU B CA 1
ATOM 6620 C C . GLU B 1 55 ? 6.529 58.048 80.608 1.00 13.79 34 GLU B C 1
ATOM 6621 O O . GLU B 1 55 ? 6.295 58.586 81.697 1.00 18.52 34 GLU B O 1
ATOM 6633 N N . LYS B 1 56 ? 7.721 57.562 80.275 1.00 16.82 35 LYS B N 1
ATOM 6634 C CA . LYS B 1 56 ? 8.831 57.574 81.229 1.00 19.63 35 LYS B CA 1
ATOM 6635 C C . LYS B 1 56 ? 9.364 58.979 81.439 1.00 20.00 35 LYS B C 1
ATOM 6636 O O . LYS B 1 56 ? 9.727 59.359 82.565 1.00 18.13 35 LYS B O 1
ATOM 6655 N N . SER B 1 57 ? 9.460 59.745 80.352 1.00 18.16 36 SER B N 1
ATOM 6656 C CA A SER B 1 57 ? 9.993 61.099 80.407 0.55 22.06 36 SER B CA 1
ATOM 6657 C CA B SER B 1 57 ? 9.991 61.101 80.400 0.45 22.04 36 SER B CA 1
ATOM 6658 C C . SER B 1 57 ? 9.036 62.012 81.159 1.00 22.23 36 SER B C 1
ATOM 6659 O O . SER B 1 57 ? 7.872 61.683 81.377 1.00 16.13 36 SER B O 1
ATOM 6674 N N . ALA B 1 58 ? 9.561 63.168 81.585 1.00 22.85 37 ALA B N 1
ATOM 6675 C CA . ALA B 1 58 ? 8.748 64.119 82.332 1.00 24.82 37 ALA B CA 1
ATOM 6676 C C . ALA B 1 58 ? 7.644 64.744 81.497 1.00 24.04 37 ALA B C 1
ATOM 6677 O O . ALA B 1 58 ? 6.615 65.135 82.053 1.00 23.19 37 ALA B O 1
ATOM 6684 N N . ALA B 1 59 ? 7.782 64.778 80.180 1.00 21.23 38 ALA B N 1
ATOM 6685 C CA . ALA B 1 59 ? 6.900 65.592 79.355 1.00 22.89 38 ALA B CA 1
ATOM 6686 C C . ALA B 1 59 ? 7.222 65.296 77.899 1.00 19.02 38 ALA B C 1
ATOM 6687 O O . ALA B 1 59 ? 8.251 64.695 77.587 1.00 21.49 38 ALA B O 1
ATOM 6694 N N . VAL B 1 60 ? 6.307 65.711 77.019 1.00 22.65 39 VAL B N 1
ATOM 6695 C CA . VAL B 1 60 ? 6.541 65.573 75.586 1.00 23.06 39 VAL B CA 1
ATOM 6696 C C . VAL B 1 60 ? 7.808 66.328 75.220 1.00 26.88 39 VAL B C 1
ATOM 6697 O O . VAL B 1 60 ? 7.995 67.491 75.601 1.00 25.22 39 VAL B O 1
ATOM 6710 N N . ARG B 1 61 ? 8.681 65.674 74.463 1.00 22.14 40 ARG B N 1
ATOM 6711 C CA . ARG B 1 61 ? 9.966 66.254 74.101 1.00 25.57 40 ARG B CA 1
ATOM 6712 C C . ARG B 1 61 ? 9.786 67.203 72.914 1.00 29.55 40 ARG B C 1
ATOM 6713 O O . ARG B 1 61 ? 9.371 66.780 71.831 1.00 28.22 40 ARG B O 1
ATOM 6734 N N . LYS B 1 62 ? 10.114 68.479 73.099 1.00 27.96 41 LYS B N 1
ATOM 6735 C CA . LYS B 1 62 ? 9.883 69.471 72.049 1.00 29.45 41 LYS B CA 1
ATOM 6736 C C . LYS B 1 62 ? 10.861 69.311 70.879 1.00 23.44 41 LYS B C 1
ATOM 6737 O O . LYS B 1 62 ? 11.949 68.750 71.010 1.00 26.62 41 LYS B O 1
ATOM 6756 N N . GLY B 1 63 ? 10.453 69.810 69.711 1.00 19.87 42 GLY B N 1
ATOM 6757 C CA . GLY B 1 63 ? 11.348 69.802 68.562 1.00 17.83 42 GLY B CA 1
ATOM 6758 C C . GLY B 1 63 ? 11.715 68.393 68.124 1.00 22.02 42 GLY B C 1
ATOM 6759 O O . GLY B 1 63 ? 10.858 67.517 67.984 1.00 21.59 42 GLY B O 1
ATOM 6763 N N . GLY B 1 64 ? 13.010 68.139 67.925 1.00 21.92 43 GLY B N 1
ATOM 6764 C CA . GLY B 1 64 ? 13.442 66.821 67.537 1.00 17.14 43 GLY B CA 1
ATOM 6765 C C . GLY B 1 64 ? 13.543 66.630 66.029 1.00 18.44 43 GLY B C 1
ATOM 6766 O O . GLY B 1 64 ? 13.576 67.574 65.220 1.00 21.86 43 GLY B O 1
ATOM 6770 N N . GLN B 1 65 ? 13.545 65.353 65.650 1.00 18.28 44 GLN B N 1
ATOM 6771 C CA . GLN B 1 65 ? 13.745 64.976 64.255 1.00 17.91 44 GLN B CA 1
ATOM 6772 C C . GLN B 1 65 ? 12.513 65.327 63.422 1.00 21.25 44 GLN B C 1
ATOM 6773 O O . GLN B 1 65 ? 11.393 65.383 63.931 1.00 19.55 44 GLN B O 1
ATOM 6787 N N . ALA B 1 66 ? 12.735 65.563 62.125 1.00 17.77 45 ALA B N 1
ATOM 6788 C CA . ALA B 1 66 ? 11.646 65.871 61.197 1.00 17.33 45 ALA B CA 1
ATOM 6789 C C . ALA B 1 66 ? 11.012 64.573 60.709 1.00 19.71 45 ALA B C 1
ATOM 6790 O O . ALA B 1 66 ? 11.713 63.668 60.247 1.00 22.22 45 ALA B O 1
ATOM 6797 N N . LEU B 1 67 ? 9.697 64.468 60.848 1.00 14.70 46 LEU B N 1
ATOM 6798 C CA . LEU B 1 67 ? 8.952 63.286 60.456 1.00 13.82 46 LEU B CA 1
ATOM 6799 C C . LEU B 1 67 ? 8.137 63.563 59.195 1.00 19.16 46 LEU B C 1
ATOM 6800 O O . LEU B 1 67 ? 7.625 64.669 58.999 1.00 15.28 46 LEU B O 1
ATOM 6816 N N . ASP B 1 68 ? 8.006 62.538 58.355 1.00 18.83 47 ASP B N 1
ATOM 6817 C CA . ASP B 1 68 ? 7.225 62.631 57.127 1.00 16.95 47 ASP B CA 1
ATOM 6818 C C . ASP B 1 68 ? 5.907 61.899 57.266 1.00 17.60 47 ASP B C 1
ATOM 6819 O O . ASP B 1 68 ? 5.804 60.870 57.950 1.00 18.43 47 ASP B O 1
ATOM 6828 N N . ILE B 1 69 ? 4.883 62.451 56.641 1.00 15.19 48 ILE B N 1
ATOM 6829 C CA . ILE B 1 69 ? 3.626 61.753 56.453 1.00 12.97 48 ILE B CA 1
ATOM 6830 C C . ILE B 1 69 ? 3.435 61.659 54.950 1.00 18.16 48 ILE B C 1
ATOM 6831 O O . ILE B 1 69 ? 3.189 62.677 54.290 1.00 15.10 48 ILE B O 1
ATOM 6847 N N . ARG B 1 70 ? 3.534 60.436 54.418 1.00 14.05 49 ARG B N 1
ATOM 6848 C CA . ARG B 1 70 ? 3.457 60.177 52.978 1.00 12.81 49 ARG B CA 1
ATOM 6849 C C . ARG B 1 70 ? 2.413 59.125 52.656 1.00 13.90 49 ARG B C 1
ATOM 6850 O O . ARG B 1 70 ? 2.059 58.296 53.498 1.00 15.57 49 ARG B O 1
ATOM 6871 N N . GLY B 1 71 ? 1.948 59.157 51.399 1.00 15.66 50 GLY B N 1
ATOM 6872 C CA . GLY B 1 71 ? 1.072 58.095 50.897 1.00 18.06 50 GLY B CA 1
ATOM 6873 C C . GLY B 1 71 ? -0.107 57.841 51.827 1.00 16.46 50 GLY B C 1
ATOM 6874 O O . GLY B 1 71 ? -0.816 58.763 52.243 1.00 17.37 50 GLY B O 1
ATOM 6878 N N . ILE B 1 72 ? -0.334 56.570 52.149 1.00 13.99 51 ILE B N 1
ATOM 6879 C CA . ILE B 1 72 ? -1.541 56.184 52.878 1.00 18.03 51 ILE B CA 1
ATOM 6880 C C . ILE B 1 72 ? -1.621 56.831 54.251 1.00 17.72 51 ILE B C 1
ATOM 6881 O O . ILE B 1 72 ? -2.713 56.958 54.819 1.00 14.88 51 ILE B O 1
ATOM 6897 N N . ALA B 1 73 ? -0.500 57.246 54.826 1.00 17.69 52 ALA B N 1
ATOM 6898 C CA . ALA B 1 73 ? -0.583 57.855 56.155 1.00 16.76 52 ALA B CA 1
ATOM 6899 C C . ALA B 1 73 ? -1.267 59.228 56.148 1.00 18.10 52 ALA B C 1
ATOM 6900 O O . ALA B 1 73 ? -1.794 59.653 57.189 1.00 18.54 52 ALA B O 1
ATOM 6907 N N . THR B 1 74 ? -1.251 59.954 55.025 1.00 14.05 53 THR B N 1
ATOM 6908 C CA . THR B 1 74 ? -1.965 61.231 54.986 1.00 16.39 53 THR B CA 1
ATOM 6909 C C . THR B 1 74 ? -3.459 61.006 55.182 1.00 16.38 53 THR B C 1
ATOM 6910 O O . THR B 1 74 ? -4.128 61.770 55.892 1.00 14.30 53 THR B O 1
ATOM 6921 N N . HIS B 1 75 ? -3.986 59.938 54.583 1.00 18.75 54 HIS B N 1
ATOM 6922 C CA . HIS B 1 75 ? -5.393 59.585 54.779 1.00 18.00 54 HIS B CA 1
ATOM 6923 C C . HIS B 1 75 ? -5.681 59.322 56.259 1.00 17.66 54 HIS B C 1
ATOM 6924 O O . HIS B 1 75 ? -6.663 59.844 56.824 1.00 15.16 54 HIS B O 1
ATOM 6937 N N . ILE B 1 76 ? -4.803 58.568 56.933 1.00 16.13 55 ILE B N 1
ATOM 6938 C CA . ILE B 1 76 ? -5.057 58.264 58.337 1.00 11.97 55 ILE B CA 1
ATOM 6939 C C . ILE B 1 76 ? -5.064 59.553 59.159 1.00 14.34 55 ILE B C 1
ATOM 6940 O O . ILE B 1 76 ? -5.930 59.755 60.022 1.00 15.05 55 ILE B O 1
ATOM 6956 N N . ALA B 1 77 ? -4.089 60.437 58.902 1.00 15.32 56 ALA B N 1
ATOM 6957 C CA . ALA B 1 77 ? -3.999 61.712 59.612 1.00 14.14 56 ALA B CA 1
ATOM 6958 C C . ALA B 1 77 ? -5.270 62.535 59.414 1.00 12.75 56 ALA B C 1
ATOM 6959 O O . ALA B 1 77 ? -5.759 63.173 60.346 1.00 12.89 56 ALA B O 1
ATOM 6966 N N . LYS B 1 78 ? -5.747 62.602 58.168 1.00 16.93 57 LYS B N 1
ATOM 6967 C CA . LYS B 1 78 ? -6.972 63.326 57.866 1.00 15.01 57 LYS B CA 1
ATOM 6968 C C . LYS B 1 78 ? -8.154 62.767 58.651 1.00 14.69 57 LYS B C 1
ATOM 6969 O O . LYS B 1 78 ? -8.953 63.531 59.201 1.00 13.85 57 LYS B O 1
ATOM 6988 N N . GLU B 1 79 ? -8.266 61.432 58.731 1.00 15.06 58 GLU B N 1
ATOM 6989 C CA . GLU B 1 79 ? -9.396 60.808 59.416 1.00 17.16 58 GLU B CA 1
ATOM 6990 C C . GLU B 1 79 ? -9.331 61.040 60.919 1.00 14.51 58 GLU B C 1
ATOM 6991 O O . GLU B 1 79 ? -10.370 61.096 61.589 1.00 18.60 58 GLU B O 1
ATOM 7003 N N . MET B 1 80 ? -8.122 61.204 61.470 1.00 18.57 59 MET B N 1
ATOM 7004 C CA . MET B 1 80 ? -7.926 61.534 62.868 1.00 19.77 59 MET B CA 1
ATOM 7005 C C . MET B 1 80 ? -8.253 62.985 63.204 1.00 16.28 59 MET B C 1
ATOM 7006 O O . MET B 1 80 ? -8.315 63.322 64.387 1.00 17.39 59 MET B O 1
ATOM 7020 N N . GLY B 1 81 ? -8.495 63.835 62.209 1.00 16.94 60 GLY B N 1
ATOM 7021 C CA . GLY B 1 81 ? -8.790 65.232 62.429 1.00 16.96 60 GLY B CA 1
ATOM 7022 C C . GLY B 1 81 ? -7.567 66.072 62.700 1.00 18.80 60 GLY B C 1
ATOM 7023 O O . GLY B 1 81 ? -7.707 67.149 63.284 1.00 16.93 60 GLY B O 1
ATOM 7027 N N . ILE B 1 82 ? -6.365 65.525 62.490 1.00 16.15 61 ILE B N 1
ATOM 7028 C CA . ILE B 1 82 ? -5.147 66.249 62.829 1.00 12.23 61 ILE B CA 1
ATOM 7029 C C . ILE B 1 82 ? -4.414 66.821 61.625 1.00 12.39 61 ILE B C 1
ATOM 7030 O O . ILE B 1 82 ? -3.431 67.547 61.806 1.00 14.47 61 ILE B O 1
ATOM 7046 N N . TYR B 1 83 ? -4.857 66.531 60.419 1.00 11.63 62 TYR B N 1
ATOM 7047 C CA . TYR B 1 83 ? -4.084 66.898 59.221 1.00 11.89 62 TYR B CA 1
ATOM 7048 C C . TYR B 1 83 ? -3.949 68.415 59.026 1.00 12.51 62 TYR B C 1
ATOM 7049 O O . TYR B 1 83 ? -2.852 68.905 58.711 1.00 12.95 62 TYR B O 1
ATOM 7067 N N . ASP B 1 84 ? -5.017 69.191 59.273 1.00 14.02 63 ASP B N 1
ATOM 7068 C CA . ASP B 1 84 ? -4.931 70.630 59.074 1.00 16.57 63 ASP B CA 1
ATOM 7069 C C . ASP B 1 84 ? -3.923 71.253 60.034 1.00 11.44 63 ASP B C 1
ATOM 7070 O O . ASP B 1 84 ? -3.111 72.099 59.641 1.00 13.83 63 ASP B O 1
ATOM 7079 N N . GLN B 1 85 ? -3.929 70.808 61.291 1.00 14.03 64 GLN B N 1
ATOM 7080 C CA . GLN B 1 85 ? -3.002 71.380 62.249 1.00 16.33 64 GLN B CA 1
ATOM 7081 C C . GLN B 1 85 ? -1.573 70.933 61.958 1.00 14.92 64 GLN B C 1
ATOM 7082 O O . GLN B 1 85 ? -0.625 71.700 62.173 1.00 16.54 64 GLN B O 1
ATOM 7096 N N . ILE B 1 86 ? -1.394 69.681 61.510 1.00 13.03 65 ILE B N 1
ATOM 7097 C CA . ILE B 1 86 ? -0.073 69.247 61.048 1.00 11.73 65 ILE B CA 1
ATOM 7098 C C . ILE B 1 86 ? 0.423 70.183 59.959 1.00 14.73 65 ILE B C 1
ATOM 7099 O O . ILE B 1 86 ? 1.552 70.699 60.020 1.00 14.04 65 ILE B O 1
ATOM 7115 N N . CYS B 1 87 ? -0.433 70.495 58.984 1.00 13.36 66 CYS B N 1
ATOM 7116 C CA . CYS B 1 87 ? 0.032 71.368 57.916 1.00 13.56 66 CYS B CA 1
ATOM 7117 C C . CYS B 1 87 ? 0.312 72.773 58.429 1.00 11.23 66 CYS B C 1
ATOM 7118 O O . CYS B 1 87 ? 1.189 73.467 57.897 1.00 15.28 66 CYS B O 1
ATOM 7126 N N . ASN B 1 88 ? -0.429 73.222 59.440 1.00 13.84 67 ASN B N 1
ATOM 7127 C CA . ASN B 1 88 ? -0.151 74.540 59.995 1.00 15.25 67 ASN B CA 1
ATOM 7128 C C . ASN B 1 88 ? 1.234 74.585 60.596 1.00 15.53 67 ASN B C 1
ATOM 7129 O O . ASN B 1 88 ? 1.868 75.651 60.617 1.00 16.90 67 ASN B O 1
ATOM 7140 N N . MET B 1 89 ? 1.683 73.461 61.154 1.00 14.84 68 MET B N 1
ATOM 7141 C CA . MET B 1 89 ? 2.977 73.319 61.801 1.00 13.67 68 MET B CA 1
ATOM 7142 C C . MET B 1 89 ? 4.066 72.754 60.886 1.00 14.03 68 MET B C 1
ATOM 7143 O O . MET B 1 89 ? 5.082 72.260 61.400 1.00 17.69 68 MET B O 1
ATOM 7157 N N . ARG B 1 90 ? 3.810 72.645 59.582 1.00 15.99 69 ARG B N 1
ATOM 7158 C CA . ARG B 1 90 ? 4.737 71.952 58.691 1.00 11.55 69 ARG B CA 1
ATOM 7159 C C . ARG B 1 90 ? 6.079 72.671 58.625 1.00 12.25 69 ARG B C 1
ATOM 7160 O O . ARG B 1 90 ? 6.181 73.884 58.875 1.00 12.19 69 ARG B O 1
ATOM 7181 N N . THR B 1 91 ? 7.130 71.887 58.359 1.00 16.01 70 THR B N 1
ATOM 7182 C CA . THR B 1 91 ? 8.425 72.470 58.044 1.00 13.98 70 THR B CA 1
ATOM 7183 C C . THR B 1 91 ? 8.307 73.264 56.760 1.00 17.07 70 THR B C 1
ATOM 7184 O O . THR B 1 91 ? 7.441 72.995 55.935 1.00 17.39 70 THR B O 1
ATOM 7195 N N . GLN B 1 92 ? 9.038 74.372 56.712 1.00 16.49 71 GLN B N 1
ATOM 7196 C CA . GLN B 1 92 ? 9.011 75.355 55.633 1.00 16.56 71 GLN B CA 1
ATOM 7197 C C . GLN B 1 92 ? 10.274 75.452 54.766 1.00 22.48 71 GLN B C 1
ATOM 7198 O O . GLN B 1 92 ? 10.658 76.592 54.451 1.00 18.94 71 GLN B O 1
ATOM 7212 N N . ILE B 1 93 ? 11.104 74.411 54.678 1.00 13.70 72 ILE B N 1
ATOM 7213 C CA . ILE B 1 93 ? 12.281 74.481 53.812 1.00 13.21 72 ILE B CA 1
ATOM 7214 C C . ILE B 1 93 ? 11.846 74.818 52.394 1.00 15.61 72 ILE B C 1
ATOM 7215 O O . ILE B 1 93 ? 11.016 74.123 51.791 1.00 16.74 72 ILE B O 1
ATOM 7231 N N . LYS B 1 94 ? 12.403 75.895 51.854 1.00 16.83 73 LYS B N 1
ATOM 7232 C CA . LYS B 1 94 ? 12.057 76.332 50.513 1.00 17.00 73 LYS B CA 1
ATOM 7233 C C . LYS B 1 94 ? 12.853 75.599 49.455 1.00 21.44 73 LYS B C 1
ATOM 7234 O O . LYS B 1 94 ? 12.351 75.365 48.352 1.00 21.05 73 LYS B O 1
ATOM 7253 N N . CYS B 1 95 ? 14.119 75.330 49.750 1.00 18.13 74 CYS B N 1
ATOM 7254 C CA . CYS B 1 95 ? 15.101 74.888 48.778 1.00 21.28 74 CYS B CA 1
ATOM 7255 C C . CYS B 1 95 ? 16.063 73.910 49.458 1.00 21.44 74 CYS B C 1
ATOM 7256 O O . CYS B 1 95 ? 16.511 74.183 50.573 1.00 17.05 74 CYS B O 1
ATOM 7264 N N . GLY B 1 96 ? 16.291 72.732 48.879 1.00 14.14 75 GLY B N 1
ATOM 7265 C CA . GLY B 1 96 ? 17.464 71.934 49.197 1.00 15.76 75 GLY B CA 1
ATOM 7266 C C . GLY B 1 96 ? 18.539 71.971 48.130 1.00 19.16 75 GLY B C 1
ATOM 7267 O O . GLY B 1 96 ? 18.237 71.927 46.946 1.00 20.22 75 GLY B O 1
ATOM 7271 N N . ARG B 1 97 ? 19.786 71.815 48.560 1.00 15.83 76 ARG B N 1
ATOM 7272 C CA . ARG B 1 97 ? 20.919 71.758 47.645 1.00 17.32 76 ARG B CA 1
ATOM 7273 C C . ARG B 1 97 ? 21.808 70.584 48.024 1.00 24.82 76 ARG B C 1
ATOM 7274 O O . ARG B 1 97 ? 22.188 70.423 49.191 1.00 16.98 76 ARG B O 1
ATOM 7295 N N . TYR B 1 98 ? 22.118 69.764 47.018 1.00 17.00 77 TYR B N 1
ATOM 7296 C CA . TYR B 1 98 ? 23.224 68.827 47.087 1.00 18.51 77 TYR B CA 1
ATOM 7297 C C . TYR B 1 98 ? 24.504 69.568 46.713 1.00 18.74 77 TYR B C 1
ATOM 7298 O O . TYR B 1 98 ? 24.561 70.225 45.669 1.00 17.53 77 TYR B O 1
ATOM 7316 N N . VAL B 1 99 ? 25.510 69.509 47.587 1.00 15.79 78 VAL B N 1
ATOM 7317 C CA . VAL B 1 99 ? 26.779 70.204 47.393 1.00 16.64 78 VAL B CA 1
ATOM 7318 C C . VAL B 1 99 ? 27.927 69.208 47.513 1.00 16.88 78 VAL B C 1
ATOM 7319 O O . VAL B 1 99 ? 27.842 68.237 48.262 1.00 15.58 78 VAL B O 1
ATOM 7332 N N . ASP B 1 100 ? 29.031 69.463 46.793 1.00 16.36 79 ASP B N 1
ATOM 7333 C CA . ASP B 1 100 ? 30.202 68.605 46.938 1.00 19.06 79 ASP B CA 1
ATOM 7334 C C . ASP B 1 100 ? 31.059 69.133 48.076 1.00 13.98 79 ASP B C 1
ATOM 7335 O O . ASP B 1 100 ? 30.713 70.118 48.718 1.00 18.43 79 ASP B O 1
ATOM 7344 N N . VAL B 1 101 ? 32.181 68.466 48.365 1.00 15.78 80 VAL B N 1
ATOM 7345 C CA . VAL B 1 101 ? 32.903 68.853 49.570 1.00 23.15 80 VAL B CA 1
ATOM 7346 C C . VAL B 1 101 ? 33.531 70.229 49.442 1.00 24.50 80 VAL B C 1
ATOM 7347 O O . VAL B 1 101 ? 33.924 70.813 50.456 1.00 22.08 80 VAL B O 1
ATOM 7360 N N . LYS B 1 102 ? 33.591 70.786 48.232 1.00 22.14 81 LYS B N 1
ATOM 7361 C CA . LYS B 1 102 ? 34.080 72.144 48.023 1.00 21.32 81 LYS B CA 1
ATOM 7362 C C . LYS B 1 102 ? 32.988 73.200 48.106 1.00 28.68 81 LYS B C 1
ATOM 7363 O O . LYS B 1 102 ? 33.282 74.391 47.965 1.00 25.96 81 LYS B O 1
ATOM 7382 N N . GLY B 1 103 ? 31.743 72.804 48.342 1.00 18.62 82 GLY B N 1
ATOM 7383 C CA . GLY B 1 103 ? 30.624 73.718 48.394 1.00 20.54 82 GLY B CA 1
ATOM 7384 C C . GLY B 1 103 ? 29.978 74.010 47.064 1.00 23.90 82 GLY B C 1
ATOM 7385 O O . GLY B 1 103 ? 29.064 74.841 47.007 1.00 21.21 82 GLY B O 1
ATOM 7389 N N . ASN B 1 104 ? 30.417 73.370 45.990 1.00 21.85 83 ASN B N 1
ATOM 7390 C CA . ASN B 1 104 ? 29.751 73.560 44.710 1.00 19.96 83 ASN B CA 1
ATOM 7391 C C . ASN B 1 104 ? 28.386 72.915 44.712 1.00 23.48 83 ASN B C 1
ATOM 7392 O O . ASN B 1 104 ? 28.229 71.744 45.093 1.00 21.46 83 ASN B O 1
ATOM 7403 N N . VAL B 1 105 ? 27.419 73.643 44.176 1.00 18.72 84 VAL B N 1
ATOM 7404 C CA . VAL B 1 105 ? 26.055 73.148 44.119 1.00 21.88 84 VAL B CA 1
ATOM 7405 C C . VAL B 1 105 ? 25.962 72.162 42.967 1.00 23.30 84 VAL B C 1
ATOM 7406 O O . VAL B 1 105 ? 26.183 72.513 41.796 1.00 22.87 84 VAL B O 1
ATOM 7419 N N . LEU B 1 106 ? 25.659 70.917 43.305 1.00 23.02 85 LEU B N 1
ATOM 7420 C CA . LEU B 1 106 ? 25.476 69.876 42.311 1.00 18.81 85 LEU B CA 1
ATOM 7421 C C . LEU B 1 106 ? 24.069 69.906 41.751 1.00 30.41 85 LEU B C 1
ATOM 7422 O O . LEU B 1 106 ? 23.861 69.712 40.556 1.00 22.15 85 LEU B O 1
ATOM 7438 N N . HIS B 1 107 ? 23.085 70.029 42.633 1.00 27.04 86 HIS B N 1
ATOM 7439 C CA . HIS B 1 107 ? 21.696 69.971 42.224 1.00 22.87 86 HIS B CA 1
ATOM 7440 C C . HIS B 1 107 ? 20.874 70.676 43.287 1.00 30.41 86 HIS B C 1
ATOM 7441 O O . HIS B 1 107 ? 21.158 70.523 44.484 1.00 19.83 86 HIS B O 1
ATOM 7454 N N . GLU B 1 108 ? 19.857 71.415 42.856 1.00 17.95 87 GLU B N 1
ATOM 7455 C CA . GLU B 1 108 ? 18.960 72.120 43.755 1.00 19.67 87 GLU B CA 1
ATOM 7456 C C . GLU B 1 108 ? 17.539 71.653 43.466 1.00 23.70 87 GLU B C 1
ATOM 7457 O O . GLU B 1 108 ? 17.193 71.372 42.311 1.00 24.01 87 GLU B O 1
ATOM 7469 N N . GLU B 1 109 ? 16.726 71.521 44.510 1.00 23.16 88 GLU B N 1
ATOM 7470 C CA . GLU B 1 109 ? 15.327 71.169 44.357 1.00 19.91 88 GLU B CA 1
ATOM 7471 C C . GLU B 1 109 ? 14.496 71.987 45.325 1.00 20.44 88 GLU B C 1
ATOM 7472 O O . GLU B 1 109 ? 14.978 72.409 46.377 1.00 17.28 88 GLU B O 1
ATOM 7484 N N . GLN B 1 110 ? 13.236 72.204 44.965 1.00 16.44 89 GLN B N 1
ATOM 7485 C CA . GLN B 1 110 ? 12.310 72.828 45.904 1.00 17.03 89 GLN B CA 1
ATOM 7486 C C . GLN B 1 110 ? 12.091 71.923 47.105 1.00 17.43 89 GLN B C 1
ATOM 7487 O O . GLN B 1 110 ? 12.276 70.701 47.054 1.00 16.77 89 GLN B O 1
ATOM 7501 N N . GLY B 1 111 ? 11.681 72.551 48.212 1.00 17.71 90 GLY B N 1
ATOM 7502 C CA . GLY B 1 111 ? 11.806 71.901 49.510 1.00 17.14 90 GLY B CA 1
ATOM 7503 C C . GLY B 1 111 ? 11.103 70.555 49.632 1.00 16.80 90 GLY B C 1
ATOM 7504 O O . GLY B 1 111 ? 11.669 69.594 50.167 1.00 15.99 90 GLY B O 1
ATOM 7508 N N . GLU B 1 112 ? 9.837 70.477 49.194 1.00 18.95 91 GLU B N 1
ATOM 7509 C CA . GLU B 1 112 ? 9.097 69.225 49.292 1.00 15.50 91 GLU B CA 1
ATOM 7510 C C . GLU B 1 112 ? 9.724 68.140 48.425 1.00 19.72 91 GLU B C 1
ATOM 7511 O O . GLU B 1 112 ? 9.895 67.004 48.872 1.00 17.26 91 GLU B O 1
ATOM 7523 N N . THR B 1 113 ? 10.033 68.461 47.159 1.00 20.25 92 THR B N 1
ATOM 7524 C CA . THR B 1 113 ? 10.710 67.483 46.299 1.00 19.26 92 THR B CA 1
ATOM 7525 C C . THR B 1 113 ? 12.034 67.051 46.910 1.00 19.10 92 THR B C 1
ATOM 7526 O O . THR B 1 113 ? 12.376 65.863 46.907 1.00 15.14 92 THR B O 1
ATOM 7537 N N . PHE B 1 114 ? 12.786 67.997 47.463 1.00 16.02 93 PHE B N 1
ATOM 7538 C CA . PHE B 1 114 ? 14.049 67.659 48.102 1.00 16.03 93 PHE B CA 1
ATOM 7539 C C . PHE B 1 114 ? 13.851 66.629 49.204 1.00 16.16 93 PHE B C 1
ATOM 7540 O O . PHE B 1 114 ? 14.678 65.720 49.371 1.00 21.08 93 PHE B O 1
ATOM 7557 N N . GLY B 1 115 ? 12.743 66.747 49.950 1.00 17.23 94 GLY B N 1
ATOM 7558 C CA . GLY B 1 115 ? 12.392 65.835 51.009 1.00 16.48 94 GLY B CA 1
ATOM 7559 C C . GLY B 1 115 ? 11.609 64.618 50.552 1.00 17.50 94 GLY B C 1
ATOM 7560 O O . GLY B 1 115 ? 11.061 63.909 51.395 1.00 18.28 94 GLY B O 1
ATOM 7564 N N . PHE B 1 116 ? 11.509 64.377 49.245 1.00 18.87 95 PHE B N 1
ATOM 7565 C CA . PHE B 1 116 ? 10.785 63.221 48.673 1.00 13.49 95 PHE B CA 1
ATOM 7566 C C . PHE B 1 116 ? 9.305 63.192 49.053 1.00 14.63 95 PHE B C 1
ATOM 7567 O O . PHE B 1 116 ? 8.736 62.130 49.289 1.00 16.39 95 PHE B O 1
ATOM 7584 N N . ARG B 1 117 ? 8.667 64.358 49.045 1.00 18.34 96 ARG B N 1
ATOM 7585 C CA . ARG B 1 117 ? 7.251 64.529 49.326 1.00 14.97 96 ARG B CA 1
ATOM 7586 C C . ARG B 1 117 ? 6.575 65.218 48.150 1.00 19.83 96 ARG B C 1
ATOM 7587 O O . ARG B 1 117 ? 7.219 65.966 47.410 1.00 17.79 96 ARG B O 1
ATOM 7608 N N . GLN B 1 118 ? 5.280 64.940 47.959 1.00 17.18 97 GLN B N 1
ATOM 7609 C CA . GLN B 1 118 ? 4.495 65.589 46.916 1.00 20.80 97 GLN B CA 1
ATOM 7610 C C . GLN B 1 118 ? 3.059 65.745 47.395 1.00 15.63 97 GLN B C 1
ATOM 7611 O O . GLN B 1 118 ? 2.613 65.066 48.323 1.00 17.00 97 GLN B O 1
ATOM 7625 N N . ASP B 1 119 ? 2.327 66.622 46.706 1.00 18.12 98 ASP B N 1
ATOM 7626 C CA . ASP B 1 119 ? 0.883 66.734 46.863 1.00 20.76 98 ASP B CA 1
ATOM 7627 C C . ASP B 1 119 ? 0.508 66.951 48.322 1.00 19.54 98 ASP B C 1
ATOM 7628 O O . ASP B 1 119 ? 0.945 67.945 48.912 1.00 17.94 98 ASP B O 1
ATOM 7637 N N . ASP B 1 120 ? -0.295 66.056 48.907 1.00 18.02 99 ASP B N 1
ATOM 7638 C CA . ASP B 1 120 ? -0.765 66.269 50.281 1.00 14.96 99 ASP B CA 1
ATOM 7639 C C . ASP B 1 120 ? 0.241 65.772 51.337 1.00 16.51 99 ASP B C 1
ATOM 7640 O O . ASP B 1 120 ? -0.019 65.911 52.534 1.00 20.10 99 ASP B O 1
ATOM 7649 N N . GLU B 1 121 ? 1.402 65.264 50.937 1.00 16.97 100 GLU B N 1
ATOM 7650 C CA . GLU B 1 121 ? 2.363 64.802 51.924 1.00 12.62 100 GLU B CA 1
ATOM 7651 C C . GLU B 1 121 ? 2.965 65.997 52.641 1.00 14.73 100 GLU B C 1
ATOM 7652 O O . GLU B 1 121 ? 2.969 67.121 52.128 1.00 13.26 100 GLU B O 1
ATOM 7664 N N . VAL B 1 122 ? 3.415 65.767 53.880 1.00 13.72 101 VAL B N 1
ATOM 7665 C CA . VAL B 1 122 ? 3.861 66.875 54.726 1.00 15.90 101 VAL B CA 1
ATOM 7666 C C . VAL B 1 122 ? 4.920 66.394 55.710 1.00 14.86 101 VAL B C 1
ATOM 7667 O O . VAL B 1 122 ? 5.001 65.211 56.055 1.00 15.60 101 VAL B O 1
ATOM 7680 N N . GLU B 1 123 ? 5.742 67.329 56.162 1.00 15.12 102 GLU B N 1
ATOM 7681 C CA . GLU B 1 123 ? 6.801 67.053 57.123 1.00 14.79 102 GLU B CA 1
ATOM 7682 C C . GLU B 1 123 ? 6.617 67.948 58.346 1.00 14.64 102 GLU B C 1
ATOM 7683 O O . GLU B 1 123 ? 6.181 69.088 58.223 1.00 15.45 102 GLU B O 1
ATOM 7695 N N . ILE B 1 124 ? 6.884 67.399 59.523 1.00 12.09 103 ILE B N 1
ATOM 7696 C CA . ILE B 1 124 ? 6.663 68.103 60.790 1.00 14.46 103 ILE B CA 1
ATOM 7697 C C . ILE B 1 124 ? 7.666 67.573 61.810 1.00 13.15 103 ILE B C 1
ATOM 7698 O O . ILE B 1 124 ? 8.017 66.398 61.794 1.00 14.36 103 ILE B O 1
ATOM 7714 N N . LEU B 1 125 ? 8.149 68.457 62.671 1.00 14.02 104 LEU B N 1
ATOM 7715 C CA . LEU B 1 125 ? 9.038 68.035 63.747 1.00 16.13 104 LEU B CA 1
ATOM 7716 C C . LEU B 1 125 ? 8.305 67.120 64.720 1.00 15.47 104 LEU B C 1
ATOM 7717 O O . LEU B 1 125 ? 7.127 67.327 65.040 1.00 12.94 104 LEU B O 1
ATOM 7733 N N . ARG B 1 126 ? 9.020 66.097 65.209 1.00 16.29 105 ARG B N 1
ATOM 7734 C CA . ARG B 1 126 ? 8.383 65.090 66.050 1.00 13.64 105 ARG B CA 1
ATOM 7735 C C . ARG B 1 126 ? 7.636 65.711 67.220 1.00 12.83 105 ARG B C 1
ATOM 7736 O O . ARG B 1 126 ? 6.493 65.337 67.499 1.00 15.69 105 ARG B O 1
ATOM 7757 N N . GLY B 1 127 ? 8.251 66.662 67.940 1.00 14.16 106 GLY B N 1
ATOM 7758 C CA . GLY B 1 127 ? 7.592 67.165 69.125 1.00 16.94 106 GLY B CA 1
ATOM 7759 C C . GLY B 1 127 ? 6.344 67.969 68.798 1.00 14.43 106 GLY B C 1
ATOM 7760 O O . GLY B 1 127 ? 5.383 67.969 69.575 1.00 15.09 106 GLY B O 1
ATOM 7764 N N . ASP B 1 128 ? 6.338 68.643 67.646 1.00 16.19 107 ASP B N 1
ATOM 7765 C CA . ASP B 1 128 ? 5.131 69.340 67.192 1.00 14.46 107 ASP B CA 1
ATOM 7766 C C . ASP B 1 128 ? 4.014 68.343 66.849 1.00 14.81 107 ASP B C 1
ATOM 7767 O O . ASP B 1 128 ? 2.830 68.586 67.132 1.00 13.35 107 ASP B O 1
ATOM 7776 N N . LEU B 1 129 ? 4.372 67.202 66.261 1.00 14.44 108 LEU B N 1
ATOM 7777 C CA . LEU B 1 129 ? 3.385 66.177 65.941 1.00 12.95 108 LEU B CA 1
ATOM 7778 C C . LEU B 1 129 ? 2.851 65.509 67.198 1.00 16.88 108 LEU B C 1
ATOM 7779 O O . LEU B 1 129 ? 1.646 65.293 67.319 1.00 13.24 108 LEU B O 1
ATOM 7795 N N . VAL B 1 130 ? 3.735 65.175 68.153 1.00 16.34 109 VAL B N 1
ATOM 7796 C CA . VAL B 1 130 ? 3.283 64.571 69.401 1.00 14.01 109 VAL B CA 1
ATOM 7797 C C . VAL B 1 130 ? 2.362 65.529 70.161 1.00 12.69 109 VAL B C 1
ATOM 7798 O O . VAL B 1 130 ? 1.328 65.105 70.691 1.00 14.73 109 VAL B O 1
ATOM 7811 N N . GLU B 1 131 ? 2.690 66.829 70.185 1.00 12.85 110 GLU B N 1
ATOM 7812 C CA . GLU B 1 131 ? 1.818 67.817 70.830 1.00 15.66 110 GLU B CA 1
ATOM 7813 C C . GLU B 1 131 ? 0.434 67.804 70.201 1.00 15.26 110 GLU B C 1
ATOM 7814 O O . GLU B 1 131 ? -0.577 67.828 70.916 1.00 15.33 110 GLU B O 1
ATOM 7826 N N . ILE B 1 132 ? 0.373 67.727 68.865 1.00 12.46 111 ILE B N 1
ATOM 7827 C CA . ILE B 1 132 ? -0.914 67.725 68.176 1.00 14.60 111 ILE B CA 1
ATOM 7828 C C . ILE B 1 132 ? -1.685 66.450 68.506 1.00 16.66 111 ILE B C 1
ATOM 7829 O O . ILE B 1 132 ? -2.896 66.489 68.771 1.00 16.44 111 ILE B O 1
ATOM 7845 N N . LEU B 1 133 ? -0.991 65.299 68.492 1.00 14.50 112 LEU B N 1
ATOM 7846 C CA . LEU B 1 133 ? -1.617 64.036 68.868 1.00 11.48 112 LEU B CA 1
ATOM 7847 C C . LEU B 1 133 ? -2.132 64.084 70.303 1.00 16.81 112 LEU B C 1
ATOM 7848 O O . LEU B 1 133 ? -3.274 63.697 70.565 1.00 16.53 112 LEU B O 1
ATOM 7864 N N . MET B 1 134 ? -1.316 64.571 71.248 1.00 14.44 113 MET B N 1
ATOM 7865 C CA . MET B 1 134 ? -1.756 64.606 72.649 1.00 17.07 113 MET B CA 1
ATOM 7866 C C . MET B 1 134 ? -2.914 65.580 72.853 1.00 23.03 113 MET B C 1
ATOM 7867 O O . MET B 1 134 ? -3.816 65.310 73.654 1.00 22.48 113 MET B O 1
ATOM 7881 N N . LYS B 1 135 ? -2.950 66.696 72.123 1.00 21.27 114 LYS B N 1
ATOM 7882 C CA . LYS B 1 135 ? -4.122 67.570 72.239 1.00 23.61 114 LYS B CA 1
ATOM 7883 C C . LYS B 1 135 ? -5.378 66.853 71.756 1.00 20.11 114 LYS B C 1
ATOM 7884 O O . LYS B 1 135 ? -6.464 67.013 72.333 1.00 22.97 114 LYS B O 1
ATOM 7903 N N . ALA B 1 136 ? -5.255 66.059 70.704 1.00 20.54 115 ALA B N 1
ATOM 7904 C CA . ALA B 1 136 ? -6.394 65.331 70.168 1.00 20.47 115 ALA B CA 1
ATOM 7905 C C . ALA B 1 136 ? -6.939 64.292 71.151 1.00 22.61 115 ALA B C 1
ATOM 7906 O O . ALA B 1 136 ? -8.072 63.837 70.996 1.00 25.69 115 ALA B O 1
ATOM 7913 N N . ILE B 1 137 ? -6.089 63.746 72.009 1.00 20.19 116 ILE B N 1
ATOM 7914 C CA . ILE B 1 137 ? -6.477 62.803 73.067 1.00 18.90 116 ILE B CA 1
ATOM 7915 C C . ILE B 1 137 ? -6.458 63.332 74.503 1.00 22.67 116 ILE B C 1
ATOM 7916 O O . ILE B 1 137 ? -6.197 62.554 75.424 1.00 21.18 116 ILE B O 1
ATOM 7932 N N . ALA B 1 138 ? -6.459 64.655 74.682 1.00 23.28 117 ALA B N 1
ATOM 7933 C CA . ALA B 1 138 ? -6.084 65.276 75.961 1.00 26.41 117 ALA B CA 1
ATOM 7934 C C . ALA B 1 138 ? -6.787 64.671 77.179 1.00 28.56 117 ALA B C 1
ATOM 7935 O O . ALA B 1 138 ? -6.251 64.745 78.293 1.00 34.31 117 ALA B O 1
ATOM 7942 N N . ASP B 1 139 ? -7.983 64.124 77.018 1.00 27.14 118 ASP B N 1
ATOM 7943 C CA . ASP B 1 139 ? -8.690 63.597 78.180 1.00 33.48 118 ASP B CA 1
ATOM 7944 C C . ASP B 1 139 ? -8.522 62.085 78.363 1.00 32.23 118 ASP B C 1
ATOM 7945 O O . ASP B 1 139 ? -9.072 61.517 79.320 1.00 29.05 118 ASP B O 1
ATOM 7954 N N . ILE B 1 140 ? -7.786 61.414 77.492 1.00 25.18 119 ILE B N 1
ATOM 7955 C CA . ILE B 1 140 ? -7.384 60.039 77.808 1.00 18.42 119 ILE B CA 1
ATOM 7956 C C . ILE B 1 140 ? -6.422 60.088 78.991 1.00 25.58 119 ILE B C 1
ATOM 7957 O O . ILE B 1 140 ? -5.493 60.909 78.999 1.00 18.65 119 ILE B O 1
ATOM 7973 N N . PRO B 1 141 ? -6.601 59.270 80.020 1.00 21.61 120 PRO B N 1
ATOM 7974 C CA . PRO B 1 141 ? -5.660 59.321 81.141 1.00 23.83 120 PRO B CA 1
ATOM 7975 C C . PRO B 1 141 ? -4.244 59.075 80.652 1.00 23.70 120 PRO B C 1
ATOM 7976 O O . PRO B 1 141 ? -3.991 58.166 79.859 1.00 20.99 120 PRO B O 1
ATOM 7987 N N . CYS B 1 142 ? -3.332 59.924 81.096 1.00 19.37 121 CYS B N 1
ATOM 7988 C CA . CYS B 1 142 ? -1.928 59.806 80.751 1.00 22.80 121 CYS B CA 1
ATOM 7989 C C . CYS B 1 142 ? -1.074 60.212 81.942 1.00 23.25 121 CYS B C 1
ATOM 7990 O O . CYS B 1 142 ? -1.273 61.285 82.519 1.00 28.31 121 CYS B O 1
ATOM 7998 N N . GLU B 1 143 ? -0.112 59.369 82.295 1.00 22.42 122 GLU B N 1
ATOM 7999 C CA . GLU B 1 143 ? 0.781 59.632 83.414 1.00 19.24 122 GLU B CA 1
ATOM 8000 C C . GLU B 1 143 ? 2.216 59.752 82.905 1.00 18.57 122 GLU B C 1
ATOM 8001 O O . GLU B 1 143 ? 2.755 58.811 82.316 1.00 21.19 122 GLU B O 1
ATOM 8013 N N . PHE B 1 144 ? 2.839 60.891 83.151 1.00 18.08 123 PHE B N 1
ATOM 8014 C CA . PHE B 1 144 ? 4.258 61.026 82.855 1.00 17.96 123 PHE B CA 1
ATOM 8015 C C . PHE B 1 144 ? 5.104 60.553 84.044 1.00 17.82 123 PHE B C 1
ATOM 8016 O O . PHE B 1 144 ? 4.592 60.267 85.128 1.00 20.70 123 PHE B O 1
ATOM 8033 N N . LYS B 1 145 ? 6.422 60.541 83.855 1.00 18.49 124 LYS B N 1
ATOM 8034 C CA . LYS B 1 145 ? 7.371 60.015 84.830 1.00 19.91 124 LYS B CA 1
ATOM 8035 C C . LYS B 1 145 ? 6.918 58.666 85.381 1.00 23.18 124 LYS B C 1
ATOM 8036 O O . LYS B 1 145 ? 6.927 58.419 86.590 1.00 18.57 124 LYS B O 1
ATOM 8055 N N . GLN B 1 146 ? 6.513 57.775 84.482 1.00 19.07 125 GLN B N 1
ATOM 8056 C CA . GLN B 1 146 ? 5.985 56.482 84.896 1.00 16.52 125 GLN B CA 1
ATOM 8057 C C . GLN B 1 146 ? 6.550 55.416 83.978 1.00 19.02 125 GLN B C 1
ATOM 8058 O O . GLN B 1 146 ? 6.770 55.668 82.786 1.00 19.56 125 GLN B O 1
ATOM 8072 N N . SER B 1 147 ? 6.768 54.214 84.529 1.00 19.16 126 SER B N 1
ATOM 8073 C CA . SER B 1 147 ? 7.252 53.103 83.710 1.00 15.59 126 SER B CA 1
ATOM 8074 C C . SER B 1 147 ? 6.940 51.778 84.391 1.00 16.13 126 SER B C 1
ATOM 8075 O O . SER B 1 147 ? 6.625 51.713 85.583 1.00 20.53 126 SER B O 1
ATOM 8083 N N . VAL B 1 148 ? 7.009 50.731 83.590 1.00 15.56 127 VAL B N 1
ATOM 8084 C CA . VAL B 1 148 ? 6.702 49.370 84.014 1.00 14.79 127 VAL B CA 1
ATOM 8085 C C . VAL B 1 148 ? 8.009 48.669 84.278 1.00 16.29 127 VAL B C 1
ATOM 8086 O O . VAL B 1 148 ? 8.887 48.628 83.407 1.00 17.89 127 VAL B O 1
ATOM 8099 N N . ILE B 1 149 ? 8.179 48.140 85.484 1.00 17.45 128 ILE B N 1
ATOM 8100 C CA . ILE B 1 149 ? 9.364 47.321 85.733 1.00 13.64 128 ILE B CA 1
ATOM 8101 C C . ILE B 1 149 ? 9.131 45.809 85.704 1.00 17.59 128 ILE B C 1
ATOM 8102 O O . ILE B 1 149 ? 10.113 45.059 85.702 1.00 17.50 128 ILE B O 1
ATOM 8118 N N . LYS B 1 150 ? 7.883 45.336 85.658 1.00 19.96 129 LYS B N 1
ATOM 8119 C CA . LYS B 1 150 ? 7.613 43.902 85.588 1.00 19.19 129 LYS B CA 1
ATOM 8120 C C . LYS B 1 150 ? 6.275 43.695 84.912 1.00 17.83 129 LYS B C 1
ATOM 8121 O O . LYS B 1 150 ? 5.329 44.449 85.166 1.00 15.10 129 LYS B O 1
ATOM 8140 N N . ILE B 1 151 ? 6.199 42.646 84.093 1.00 20.63 130 ILE B N 1
ATOM 8141 C CA . ILE B 1 151 ? 4.986 42.253 83.380 1.00 20.33 130 ILE B CA 1
ATOM 8142 C C . ILE B 1 151 ? 4.825 40.749 83.501 1.00 20.82 130 ILE B C 1
ATOM 8143 O O . ILE B 1 151 ? 5.747 39.987 83.186 1.00 27.93 130 ILE B O 1
ATOM 8159 N N . GLU B 1 152 ? 3.649 40.329 83.931 1.00 22.17 131 GLU B N 1
ATOM 8160 C CA . GLU B 1 152 ? 3.290 38.924 83.969 1.00 24.46 131 GLU B CA 1
ATOM 8161 C C . GLU B 1 152 ? 1.887 38.803 83.420 1.00 23.37 131 GLU B C 1
ATOM 8162 O O . GLU B 1 152 ? 1.026 39.628 83.720 1.00 35.64 131 GLU B O 1
ATOM 8174 N N . GLN B 1 153 ? 1.650 37.772 82.635 1.00 22.32 132 GLN B N 1
ATOM 8175 C CA . GLN B 1 153 ? 0.330 37.594 82.066 1.00 24.51 132 GLN B CA 1
ATOM 8176 C C . GLN B 1 153 ? -0.119 36.156 82.234 1.00 27.14 132 GLN B C 1
ATOM 8177 O O . GLN B 1 153 ? 0.699 35.245 82.360 1.00 28.60 132 GLN B O 1
ATOM 8191 N N . ASN B 1 154 ? -1.434 35.982 82.269 1.00 28.24 133 ASN B N 1
ATOM 8192 C CA . ASN B 1 154 ? -2.050 34.661 82.254 1.00 35.44 133 ASN B CA 1
ATOM 8193 C C . ASN B 1 154 ? -3.273 34.743 81.353 1.00 38.31 133 ASN B C 1
ATOM 8194 O O . ASN B 1 154 ? -3.480 35.737 80.655 1.00 32.11 133 ASN B O 1
ATOM 8205 N N . GLU B 1 155 ? -4.086 33.684 81.354 1.00 33.16 134 GLU B N 1
ATOM 8206 C CA . GLU B 1 155 ? -5.183 33.611 80.403 1.00 41.53 134 GLU B CA 1
ATOM 8207 C C . GLU B 1 155 ? -6.099 34.814 80.520 1.00 31.75 134 GLU B C 1
ATOM 8208 O O . GLU B 1 155 ? -6.667 35.251 79.513 1.00 35.10 134 GLU B O 1
ATOM 8220 N N . ASP B 1 156 ? -6.334 35.305 81.749 1.00 27.38 135 ASP B N 1
ATOM 8221 C CA . ASP B 1 156 ? -7.336 36.348 81.982 1.00 29.69 135 ASP B CA 1
ATOM 8222 C C . ASP B 1 156 ? -6.830 37.791 82.035 1.00 33.14 135 ASP B C 1
ATOM 8223 O O . ASP B 1 156 ? -7.628 38.714 81.818 1.00 26.16 135 ASP B O 1
ATOM 8232 N N . SER B 1 157 ? -5.543 38.027 82.247 1.00 28.98 136 SER B N 1
ATOM 8233 C CA . SER B 1 157 ? -5.140 39.370 82.642 1.00 30.49 136 SER B CA 1
ATOM 8234 C C . SER B 1 157 ? -3.658 39.542 82.376 1.00 25.15 136 SER B C 1
ATOM 8235 O O . SER B 1 157 ? -2.918 38.563 82.312 1.00 23.33 136 SER B O 1
ATOM 8243 N N . VAL B 1 158 ? -3.230 40.807 82.265 1.00 25.77 137 VAL B N 1
ATOM 8244 C CA . VAL B 1 158 ? -1.824 41.182 82.361 1.00 22.11 137 VAL B CA 1
ATOM 8245 C C . VAL B 1 158 ? -1.655 41.950 83.661 1.00 22.59 137 VAL B C 1
ATOM 8246 O O . VAL B 1 158 ? -2.412 42.888 83.928 1.00 24.74 137 VAL B O 1
ATOM 8259 N N . THR B 1 159 ? -0.680 41.540 84.476 1.00 23.54 138 THR B N 1
ATOM 8260 C CA . THR B 1 159 ? -0.344 42.230 85.710 1.00 18.87 138 THR B CA 1
ATOM 8261 C C . THR B 1 159 ? 0.936 43.031 85.480 1.00 15.33 138 THR B C 1
ATOM 8262 O O . THR B 1 159 ? 1.992 42.450 85.206 1.00 19.05 138 THR B O 1
ATOM 8273 N N . VAL B 1 160 ? 0.833 44.349 85.597 1.00 20.55 139 VAL B N 1
ATOM 8274 C CA A VAL B 1 160 ? 1.940 45.282 85.440 0.37 18.57 139 VAL B CA 1
ATOM 8275 C CA B VAL B 1 160 ? 1.988 45.223 85.454 0.63 18.53 139 VAL B CA 1
ATOM 8276 C C . VAL B 1 160 ? 2.371 45.770 86.818 1.00 20.74 139 VAL B C 1
ATOM 8277 O O . VAL B 1 160 ? 1.523 46.156 87.629 1.00 21.86 139 VAL B O 1
ATOM 8302 N N . THR B 1 161 ? 3.668 45.750 87.087 1.00 17.27 140 THR B N 1
ATOM 8303 C CA . THR B 1 161 ? 4.239 46.411 88.243 1.00 16.73 140 THR B CA 1
ATOM 8304 C C . THR B 1 161 ? 4.935 47.676 87.777 1.00 20.28 140 THR B C 1
ATOM 8305 O O . THR B 1 161 ? 5.831 47.621 86.923 1.00 18.41 140 THR B O 1
ATOM 8316 N N . TYR B 1 162 ? 4.544 48.802 88.357 1.00 18.90 141 TYR B N 1
ATOM 8317 C CA . TYR B 1 162 ? 5.154 50.064 88.009 1.00 22.92 141 TYR B CA 1
ATOM 8318 C C . TYR B 1 162 ? 6.430 50.267 88.824 1.00 26.99 141 TYR B C 1
ATOM 8319 O O . TYR B 1 162 ? 6.706 49.540 89.788 1.00 19.64 141 TYR B O 1
ATOM 8337 N N . LYS B 1 163 ? 7.152 51.335 88.489 1.00 19.00 142 LYS B N 1
ATOM 8338 C CA . LYS B 1 163 ? 8.482 51.563 89.061 1.00 20.24 142 LYS B CA 1
ATOM 8339 C C . LYS B 1 163 ? 8.420 51.675 90.580 1.00 25.15 142 LYS B C 1
ATOM 8340 O O . LYS B 1 163 ? 9.354 51.247 91.267 1.00 25.06 142 LYS B O 1
ATOM 8359 N N . ASP B 1 164 ? 7.355 52.254 91.118 1.00 22.21 143 ASP B N 1
ATOM 8360 C CA . ASP B 1 164 ? 7.212 52.391 92.567 1.00 27.31 143 ASP B CA 1
ATOM 8361 C C . ASP B 1 164 ? 6.605 51.166 93.240 1.00 28.49 143 ASP B C 1
ATOM 8362 O O . ASP B 1 164 ? 6.467 51.165 94.464 1.00 32.40 143 ASP B O 1
ATOM 8371 N N . GLY B 1 165 ? 6.287 50.113 92.496 1.00 22.84 144 GLY B N 1
ATOM 8372 C CA . GLY B 1 165 ? 5.813 48.866 93.071 1.00 28.42 144 GLY B CA 1
ATOM 8373 C C . GLY B 1 165 ? 4.312 48.671 93.026 1.00 25.99 144 GLY B C 1
ATOM 8374 O O . GLY B 1 165 ? 3.846 47.543 93.244 1.00 29.34 144 GLY B O 1
ATOM 8378 N N . ARG B 1 166 ? 3.553 49.726 92.751 1.00 25.51 145 ARG B N 1
ATOM 8379 C CA . ARG B 1 166 ? 2.119 49.601 92.542 1.00 23.61 145 ARG B CA 1
ATOM 8380 C C . ARG B 1 166 ? 1.852 48.576 91.450 1.00 25.68 145 ARG B C 1
ATOM 8381 O O . ARG B 1 166 ? 2.574 48.497 90.452 1.00 24.13 145 ARG B O 1
ATOM 8402 N N . VAL B 1 167 ? 0.814 47.786 91.640 1.00 23.98 146 VAL B N 1
ATOM 8403 C CA . VAL B 1 167 ? 0.460 46.739 90.703 1.00 23.08 146 VAL B CA 1
ATOM 8404 C C . VAL B 1 167 ? -0.915 47.052 90.136 1.00 28.53 146 VAL B C 1
ATOM 8405 O O . VAL B 1 167 ? -1.783 47.595 90.826 1.00 25.11 146 VAL B O 1
ATOM 8418 N N . GLU B 1 168 ? -1.096 46.756 88.861 1.00 24.02 147 GLU B N 1
ATOM 8419 C CA . GLU B 1 168 ? -2.378 47.004 88.246 1.00 22.96 147 GLU B CA 1
ATOM 8420 C C . GLU B 1 168 ? -2.583 45.981 87.148 1.00 20.64 147 GLU B C 1
ATOM 8421 O O . GLU B 1 168 ? -1.627 45.504 86.535 1.00 20.83 147 GLU B O 1
ATOM 8433 N N . ASN B 1 169 ? -3.845 45.668 86.886 1.00 22.37 148 ASN B N 1
ATOM 8434 C CA . ASN B 1 169 ? -4.182 44.651 85.914 1.00 22.07 148 ASN B CA 1
ATOM 8435 C C . ASN B 1 169 ? -4.897 45.275 84.725 1.00 22.17 148 ASN B C 1
ATOM 8436 O O . ASN B 1 169 ? -5.748 46.151 84.888 1.00 24.30 148 ASN B O 1
ATOM 8447 N N . TYR B 1 170 ? -4.532 44.803 83.548 1.00 23.97 149 TYR B N 1
ATOM 8448 C CA . TYR B 1 170 ? -5.106 45.221 82.290 1.00 25.88 149 TYR B CA 1
ATOM 8449 C C . TYR B 1 170 ? -5.499 43.997 81.482 1.00 19.70 149 TYR B C 1
ATOM 8450 O O . TYR B 1 170 ? -4.881 42.931 81.583 1.00 23.63 149 TYR B O 1
ATOM 8468 N N . ASP B 1 171 ? -6.521 44.174 80.644 1.00 22.08 150 ASP B N 1
ATOM 8469 C CA . ASP B 1 171 ? -6.853 43.138 79.671 1.00 26.65 150 ASP B CA 1
ATOM 8470 C C . ASP B 1 171 ? -5.747 42.992 78.639 1.00 18.35 150 ASP B C 1
ATOM 8471 O O . ASP B 1 171 ? -5.381 41.868 78.256 1.00 20.43 150 ASP B O 1
ATOM 8480 N N . LEU B 1 172 ? -5.188 44.124 78.184 1.00 19.05 151 LEU B N 1
ATOM 8481 C CA . LEU B 1 172 ? -4.129 44.114 77.188 1.00 19.23 151 LEU B CA 1
ATOM 8482 C C . LEU B 1 172 ? -3.103 45.196 77.499 1.00 15.12 151 LEU B C 1
ATOM 8483 O O . LEU B 1 172 ? -3.412 46.231 78.096 1.00 16.56 151 LEU B O 1
ATOM 8499 N N . VAL B 1 173 ? -1.892 44.971 77.000 1.00 17.81 152 VAL B N 1
ATOM 8500 C CA . VAL B 1 173 ? -0.830 45.961 77.038 1.00 12.29 152 VAL B CA 1
ATOM 8501 C C . VAL B 1 173 ? -0.301 46.133 75.620 1.00 12.48 152 VAL B C 1
ATOM 8502 O O . VAL B 1 173 ? 0.074 45.143 74.975 1.00 15.24 152 VAL B O 1
ATOM 8515 N N . ILE B 1 174 ? -0.233 47.377 75.159 1.00 15.34 153 ILE B N 1
ATOM 8516 C CA . ILE B 1 174 ? 0.340 47.736 73.860 1.00 14.66 153 ILE B CA 1
ATOM 8517 C C . ILE B 1 174 ? 1.542 48.633 74.126 1.00 12.72 153 ILE B C 1
ATOM 8518 O O . ILE B 1 174 ? 1.386 49.739 74.659 1.00 18.94 153 ILE B O 1
ATOM 8534 N N . ALA B 1 175 ? 2.724 48.188 73.716 1.00 13.15 154 ALA B N 1
ATOM 8535 C CA . ALA B 1 175 ? 3.964 48.919 73.975 1.00 16.78 154 ALA B CA 1
ATOM 8536 C C . ALA B 1 175 ? 4.446 49.632 72.723 1.00 13.98 154 ALA B C 1
ATOM 8537 O O . ALA B 1 175 ? 4.634 49.013 71.668 1.00 15.62 154 ALA B O 1
ATOM 8544 N N . ALA B 1 176 ? 4.407 50.938 72.811 1.00 13.03 155 ALA B N 1
ATOM 8545 C CA . ALA B 1 176 ? 4.836 51.961 71.861 1.00 17.93 155 ALA B CA 1
ATOM 8546 C C . ALA B 1 176 ? 6.131 52.655 72.273 1.00 17.85 155 ALA B C 1
ATOM 8547 O O . ALA B 1 176 ? 6.165 53.879 72.279 1.00 15.34 155 ALA B O 1
ATOM 8554 N N . ASP B 1 177 ? 6.991 51.968 73.012 1.00 12.43 156 ASP B N 1
ATOM 8555 C CA . ASP B 1 177 ? 8.101 52.543 73.769 1.00 14.58 156 ASP B CA 1
ATOM 8556 C C . ASP B 1 177 ? 9.417 52.703 72.979 1.00 19.85 156 ASP B C 1
ATOM 8557 O O . ASP B 1 177 ? 10.491 52.825 73.590 1.00 16.32 156 ASP B O 1
ATOM 8566 N N . GLY B 1 178 ? 9.392 52.590 71.653 1.00 17.04 157 GLY B N 1
ATOM 8567 C CA . GLY B 1 178 ? 10.532 53.024 70.861 1.00 17.78 157 GLY B CA 1
ATOM 8568 C C . GLY B 1 178 ? 11.491 51.910 70.502 1.00 15.19 157 GLY B C 1
ATOM 8569 O O . GLY B 1 178 ? 11.348 50.759 70.901 1.00 15.19 157 GLY B O 1
ATOM 8573 N N . ILE B 1 179 ? 12.499 52.258 69.700 1.00 12.99 158 ILE B N 1
ATOM 8574 C CA . ILE B 1 179 ? 13.341 51.236 69.100 1.00 14.94 158 ILE B CA 1
ATOM 8575 C C . ILE B 1 179 ? 14.058 50.421 70.161 1.00 17.87 158 ILE B C 1
ATOM 8576 O O . ILE B 1 179 ? 14.295 49.237 69.968 1.00 15.75 158 ILE B O 1
ATOM 8592 N N . HIS B 1 180 ? 14.374 51.025 71.302 1.00 12.47 159 HIS B N 1
ATOM 8593 C CA . HIS B 1 180 ? 15.091 50.354 72.404 1.00 16.16 159 HIS B CA 1
ATOM 8594 C C . HIS B 1 180 ? 14.159 49.637 73.391 1.00 25.09 159 HIS B C 1
ATOM 8595 O O . HIS B 1 180 ? 14.601 49.261 74.491 1.00 23.92 159 HIS B O 1
ATOM 8608 N N . SER B 1 181 ? 12.908 49.385 73.001 1.00 18.17 160 SER B N 1
ATOM 8609 C CA . SER B 1 181 ? 11.831 48.964 73.879 1.00 19.04 160 SER B CA 1
ATOM 8610 C C . SER B 1 181 ? 12.287 48.015 74.985 1.00 15.40 160 SER B C 1
ATOM 8611 O O . SER B 1 181 ? 12.682 46.861 74.738 1.00 17.42 160 SER B O 1
ATOM 8619 N N . ALA B 1 182 ? 12.056 48.462 76.225 1.00 16.08 161 ALA B N 1
ATOM 8620 C CA . ALA B 1 182 ? 12.178 47.580 77.385 1.00 15.80 161 ALA B CA 1
ATOM 8621 C C . ALA B 1 182 ? 11.099 46.515 77.367 1.00 17.90 161 ALA B C 1
ATOM 8622 O O . ALA B 1 182 ? 11.322 45.371 77.795 1.00 15.22 161 ALA B O 1
ATOM 8629 N N . THR B 1 183 ? 9.904 46.870 76.916 1.00 15.88 162 THR B N 1
ATOM 8630 C CA . THR B 1 183 ? 8.851 45.871 76.890 1.00 16.44 162 THR B CA 1
ATOM 8631 C C . THR B 1 183 ? 9.224 44.692 76.004 1.00 16.70 162 THR B C 1
ATOM 8632 O O . THR B 1 183 ? 9.004 43.530 76.384 1.00 15.37 162 THR B O 1
ATOM 8643 N N . ARG B 1 184 ? 9.757 44.963 74.801 1.00 15.56 163 ARG B N 1
ATOM 8644 C CA . ARG B 1 184 ? 10.196 43.889 73.922 1.00 16.38 163 ARG B CA 1
ATOM 8645 C C . ARG B 1 184 ? 11.162 42.957 74.656 1.00 19.25 163 ARG B C 1
ATOM 8646 O O . ARG B 1 184 ? 11.010 41.730 74.615 1.00 17.21 163 ARG B O 1
ATOM 8667 N N . GLY B 1 185 ? 12.144 43.536 75.350 1.00 17.18 164 GLY B N 1
ATOM 8668 C CA . GLY B 1 185 ? 13.141 42.719 76.041 1.00 19.66 164 GLY B CA 1
ATOM 8669 C C . GLY B 1 185 ? 12.561 41.974 77.231 1.00 19.75 164 GLY B C 1
ATOM 8670 O O . GLY B 1 185 ? 13.055 40.907 77.605 1.00 21.47 164 GLY B O 1
ATOM 8674 N N . MET B 1 186 ? 11.534 42.536 77.862 1.00 16.70 165 MET B N 1
ATOM 8675 C CA A MET B 1 186 ? 10.925 41.869 79.007 0.44 16.60 165 MET B CA 1
ATOM 8676 C CA B MET B 1 186 ? 10.883 41.896 79.012 0.56 16.54 165 MET B CA 1
ATOM 8677 C C . MET B 1 186 ? 10.010 40.722 78.576 1.00 26.17 165 MET B C 1
ATOM 8678 O O . MET B 1 186 ? 9.859 39.744 79.316 1.00 22.63 165 MET B O 1
ATOM 8705 N N . VAL B 1 187 ? 9.308 40.879 77.453 1.00 15.83 166 VAL B N 1
ATOM 8706 C CA . VAL B 1 187 ? 8.280 39.929 77.013 1.00 15.09 166 VAL B CA 1
ATOM 8707 C C . VAL B 1 187 ? 8.803 38.831 76.094 1.00 19.20 166 VAL B C 1
ATOM 8708 O O . VAL B 1 187 ? 8.362 37.688 76.173 1.00 21.60 166 VAL B O 1
ATOM 8721 N N . PHE B 1 188 ? 9.659 39.174 75.146 1.00 15.58 167 PHE B N 1
ATOM 8722 C CA . PHE B 1 188 ? 10.113 38.284 74.077 1.00 15.22 167 PHE B CA 1
ATOM 8723 C C . PHE B 1 188 ? 11.527 37.798 74.362 1.00 21.83 167 PHE B C 1
ATOM 8724 O O . PHE B 1 188 ? 12.283 38.443 75.084 1.00 21.72 167 PHE B O 1
ATOM 8741 N N . SER B 1 189 ? 11.857 36.611 73.867 1.00 24.84 168 SER B N 1
ATOM 8742 C CA . SER B 1 189 ? 13.232 36.164 73.983 1.00 24.24 168 SER B CA 1
ATOM 8743 C C . SER B 1 189 ? 14.023 36.549 72.735 1.00 25.78 168 SER B C 1
ATOM 8744 O O . SER B 1 189 ? 13.456 36.903 71.697 1.00 25.18 168 SER B O 1
ATOM 8752 N N . LYS B 1 190 ? 15.342 36.343 72.794 1.00 26.24 169 LYS B N 1
ATOM 8753 C CA . LYS B 1 190 ? 16.216 36.764 71.696 1.00 29.96 169 LYS B CA 1
ATOM 8754 C C . LYS B 1 190 ? 15.990 35.955 70.434 1.00 33.67 169 LYS B C 1
ATOM 8755 O O . LYS B 1 190 ? 16.360 36.401 69.336 1.00 31.99 169 LYS B O 1
ATOM 8774 N N . ASN B 1 191 ? 15.408 34.775 70.575 1.00 25.59 170 ASN B N 1
ATOM 8775 C CA . ASN B 1 191 ? 15.043 33.956 69.432 1.00 34.14 170 ASN B CA 1
ATOM 8776 C C . ASN B 1 191 ? 13.870 34.541 68.661 1.00 26.99 170 ASN B C 1
ATOM 8777 O O . ASN B 1 191 ? 13.623 34.144 67.523 1.00 33.12 170 ASN B O 1
ATOM 8788 N N . GLU B 1 192 ? 13.107 35.428 69.285 1.00 25.61 171 GLU B N 1
ATOM 8789 C CA . GLU B 1 192 ? 11.872 35.949 68.707 1.00 22.97 171 GLU B CA 1
ATOM 8790 C C . GLU B 1 192 ? 12.002 37.313 68.038 1.00 22.98 171 GLU B C 1
ATOM 8791 O O . GLU B 1 192 ? 11.008 37.816 67.522 1.00 24.67 171 GLU B O 1
ATOM 8803 N N . TYR B 1 193 ? 13.171 37.941 68.054 1.00 22.97 172 TYR B N 1
ATOM 8804 C CA . TYR B 1 193 ? 13.326 39.185 67.322 1.00 24.56 172 TYR B CA 1
ATOM 8805 C C . TYR B 1 193 ? 14.783 39.344 66.912 1.00 25.27 172 TYR B C 1
ATOM 8806 O O . TYR B 1 193 ? 15.684 38.765 67.510 1.00 24.91 172 TYR B O 1
ATOM 8824 N N . GLN B 1 194 ? 15.002 40.107 65.852 1.00 21.63 173 GLN B N 1
ATOM 8825 C CA . GLN B 1 194 ? 16.350 40.410 65.398 1.00 20.10 173 GLN B CA 1
ATOM 8826 C C . GLN B 1 194 ? 16.541 41.916 65.329 1.00 30.87 173 GLN B C 1
ATOM 8827 O O . GLN B 1 194 ? 15.716 42.628 64.739 1.00 23.10 173 GLN B O 1
ATOM 8841 N N . LEU B 1 195 ? 17.643 42.388 65.905 1.00 22.45 174 LEU B N 1
ATOM 8842 C CA . LEU B 1 195 ? 18.092 43.762 65.720 1.00 21.94 174 LEU B CA 1
ATOM 8843 C C . LEU B 1 195 ? 19.047 43.764 64.533 1.00 30.59 174 LEU B C 1
ATOM 8844 O O . LEU B 1 195 ? 20.151 43.220 64.607 1.00 28.02 174 LEU B O 1
ATOM 8860 N N . ILE B 1 196 ? 18.631 44.361 63.429 1.00 20.02 175 ILE B N 1
ATOM 8861 C CA . ILE B 1 196 ? 19.411 44.325 62.201 1.00 20.78 175 ILE B CA 1
ATOM 8862 C C . ILE B 1 196 ? 20.203 45.620 62.120 1.00 23.17 175 ILE B C 1
ATOM 8863 O O . ILE B 1 196 ? 19.629 46.688 61.905 1.00 22.21 175 ILE B O 1
ATOM 8879 N N . ASN B 1 197 ? 21.518 45.543 62.241 1.00 26.27 176 ASN B N 1
ATOM 8880 C CA A ASN B 1 197 ? 22.355 46.731 62.089 0.42 28.18 176 ASN B CA 1
ATOM 8881 C CA B ASN B 1 197 ? 22.362 46.722 62.092 0.58 28.21 176 ASN B CA 1
ATOM 8882 C C . ASN B 1 197 ? 22.664 46.960 60.618 1.00 24.33 176 ASN B C 1
ATOM 8883 O O . ASN B 1 197 ? 23.234 46.103 59.950 1.00 26.69 176 ASN B O 1
ATOM 8904 N N . LEU B 1 198 ? 22.301 48.125 60.118 1.00 21.44 177 LEU B N 1
ATOM 8905 C CA . LEU B 1 198 ? 22.511 48.446 58.714 1.00 24.30 177 LEU B CA 1
ATOM 8906 C C . LEU B 1 198 ? 23.929 48.925 58.461 1.00 30.95 177 LEU B C 1
ATOM 8907 O O . LEU B 1 198 ? 24.285 49.199 57.312 1.00 31.03 177 LEU B O 1
ATOM 8923 N N . GLY B 1 199 ? 24.741 48.984 59.508 1.00 20.81 178 GLY B N 1
ATOM 8924 C CA . GLY B 1 199 ? 26.145 49.279 59.369 1.00 31.27 178 GLY B CA 1
ATOM 8925 C C . GLY B 1 199 ? 26.487 50.744 59.376 1.00 29.74 178 GLY B C 1
ATOM 8926 O O . GLY B 1 199 ? 27.442 51.145 58.705 1.00 27.62 178 GLY B O 1
ATOM 8930 N N . SER B 1 200 ? 25.721 51.562 60.099 1.00 23.94 179 SER B N 1
ATOM 8931 C CA . SER B 1 200 ? 25.903 53.007 60.079 1.00 24.34 179 SER B CA 1
ATOM 8932 C C . SER B 1 200 ? 25.410 53.617 61.383 1.00 23.92 179 SER B C 1
ATOM 8933 O O . SER B 1 200 ? 24.681 52.993 62.170 1.00 23.82 179 SER B O 1
ATOM 8941 N N . TYR B 1 201 ? 25.866 54.833 61.624 1.00 18.48 180 TYR B N 1
ATOM 8942 C CA . TYR B 1 201 ? 25.387 55.675 62.709 1.00 16.94 180 TYR B CA 1
ATOM 8943 C C . TYR B 1 201 ? 24.745 56.944 62.171 1.00 19.85 180 TYR B C 1
ATOM 8944 O O . TYR B 1 201 ? 24.986 57.363 61.035 1.00 19.61 180 TYR B O 1
ATOM 8962 N N . VAL B 1 202 ? 23.927 57.565 63.025 1.00 16.50 181 VAL B N 1
ATOM 8963 C CA . VAL B 1 202 ? 23.257 58.813 62.728 1.00 16.95 181 VAL B CA 1
ATOM 8964 C C . VAL B 1 202 ? 23.381 59.693 63.958 1.00 16.04 181 VAL B C 1
ATOM 8965 O O . VAL B 1 202 ? 23.433 59.196 65.090 1.00 17.47 181 VAL B O 1
ATOM 8978 N N . SER B 1 203 ? 23.517 60.992 63.726 1.00 14.91 182 SER B N 1
ATOM 8979 C CA . SER B 1 203 ? 23.698 61.954 64.790 1.00 17.13 182 SER B CA 1
ATOM 8980 C C . SER B 1 203 ? 23.096 63.275 64.342 1.00 14.75 182 SER B C 1
ATOM 8981 O O . SER B 1 203 ? 23.020 63.556 63.142 1.00 18.04 182 SER B O 1
ATOM 8989 N N . ALA B 1 204 ? 22.595 64.051 65.315 1.00 18.29 183 ALA B N 1
ATOM 8990 C CA . ALA B 1 204 ? 22.009 65.354 65.033 1.00 18.84 183 ALA B CA 1
ATOM 8991 C C . ALA B 1 204 ? 22.154 66.291 66.232 1.00 21.91 183 ALA B C 1
ATOM 8992 O O . ALA B 1 204 ? 22.049 65.858 67.388 1.00 20.26 183 ALA B O 1
ATOM 8999 N N . PHE B 1 205 ? 22.396 67.566 65.952 1.00 18.95 184 PHE B N 1
ATOM 9000 C CA . PHE B 1 205 ? 22.375 68.578 67.000 1.00 24.57 184 PHE B CA 1
ATOM 9001 C C . PHE B 1 205 ? 22.202 69.968 66.398 1.00 20.57 184 PHE B C 1
ATOM 9002 O O . PHE B 1 205 ? 22.535 70.216 65.240 1.00 20.18 184 PHE B O 1
ATOM 9019 N N . THR B 1 206 ? 21.751 70.899 67.235 1.00 16.70 185 THR B N 1
ATOM 9020 C CA . THR B 1 206 ? 21.526 72.268 66.822 1.00 18.98 185 THR B CA 1
ATOM 9021 C C . THR B 1 206 ? 22.710 73.155 67.151 1.00 25.57 185 THR B C 1
ATOM 9022 O O . THR B 1 206 ? 23.320 73.055 68.228 1.00 26.58 185 THR B O 1
ATOM 9033 N N . ILE B 1 207 ? 23.002 74.045 66.214 1.00 20.80 186 ILE B N 1
ATOM 9034 C CA . ILE B 1 207 ? 24.052 75.045 66.373 1.00 19.05 186 ILE B CA 1
ATOM 9035 C C . ILE B 1 207 ? 23.509 76.407 65.956 1.00 22.91 186 ILE B C 1
ATOM 9036 O O . ILE B 1 207 ? 22.489 76.520 65.260 1.00 23.47 186 ILE B O 1
ATOM 9052 N N . PRO B 1 208 ? 24.204 77.461 66.345 1.00 17.57 187 PRO B N 1
ATOM 9053 C CA . PRO B 1 208 ? 23.939 78.782 65.767 1.00 19.72 187 PRO B CA 1
ATOM 9054 C C . PRO B 1 208 ? 24.005 78.760 64.251 1.00 24.38 187 PRO B C 1
ATOM 9055 O O . PRO B 1 208 ? 24.857 78.085 63.661 1.00 25.92 187 PRO B O 1
ATOM 9066 N N . ASN B 1 209 ? 23.183 79.596 63.606 1.00 24.19 188 ASN B N 1
ATOM 9067 C CA . ASN B 1 209 ? 23.157 79.553 62.152 1.00 20.73 188 ASN B CA 1
ATOM 9068 C C . ASN B 1 209 ? 24.210 80.530 61.662 1.00 23.71 188 ASN B C 1
ATOM 9069 O O . ASN B 1 209 ? 23.898 81.586 61.096 1.00 21.62 188 ASN B O 1
ATOM 9080 N N . TYR B 1 210 ? 25.417 80.008 61.511 1.00 22.85 189 TYR B N 1
ATOM 9081 C CA . TYR B 1 210 ? 26.552 80.875 61.255 1.00 25.66 189 TYR B CA 1
ATOM 9082 C C . TYR B 1 210 ? 26.709 81.154 59.775 1.00 25.44 189 TYR B C 1
ATOM 9083 O O . TYR B 1 210 ? 27.350 82.143 59.410 1.00 26.32 189 TYR B O 1
ATOM 9101 N N . LEU B 1 211 ? 26.078 80.339 58.918 1.00 22.88 190 LEU B N 1
ATOM 9102 C CA . LEU B 1 211 ? 26.038 80.585 57.489 1.00 17.80 190 LEU B CA 1
ATOM 9103 C C . LEU B 1 211 ? 24.881 81.483 57.072 1.00 23.35 190 LEU B C 1
ATOM 9104 O O . LEU B 1 211 ? 24.849 81.940 55.926 1.00 27.36 190 LEU B O 1
ATOM 9120 N N . GLY B 1 212 ? 23.931 81.734 57.966 1.00 18.38 191 GLY B N 1
ATOM 9121 C CA . GLY B 1 212 ? 22.769 82.510 57.609 1.00 23.68 191 GLY B CA 1
ATOM 9122 C C . GLY B 1 212 ? 21.893 81.829 56.585 1.00 17.58 191 GLY B C 1
ATOM 9123 O O . GLY B 1 212 ? 21.387 82.497 55.671 1.00 21.73 191 GLY B O 1
ATOM 9127 N N . LEU B 1 213 ? 21.766 80.501 56.677 1.00 17.59 192 LEU B N 1
ATOM 9128 C CA . LEU B 1 213 ? 20.805 79.765 55.867 1.00 18.99 192 LEU B CA 1
ATOM 9129 C C . LEU B 1 213 ? 19.402 80.277 56.163 1.00 14.91 192 LEU B C 1
ATOM 9130 O O . LEU B 1 213 ? 19.058 80.549 57.323 1.00 18.28 192 LEU B O 1
ATOM 9146 N N . ASP B 1 214 ? 18.608 80.445 55.100 1.00 17.93 193 ASP B N 1
ATOM 9147 C CA . ASP B 1 214 ? 17.251 80.968 55.221 1.00 19.50 193 ASP B CA 1
ATOM 9148 C C . ASP B 1 214 ? 16.324 79.925 54.602 1.00 16.44 193 ASP B C 1
ATOM 9149 O O . ASP B 1 214 ? 16.149 79.887 53.385 1.00 16.11 193 ASP B O 1
ATOM 9158 N N . HIS B 1 215 ? 15.635 79.166 55.438 1.00 16.52 194 HIS B N 1
ATOM 9159 C CA . HIS B 1 215 ? 14.716 78.113 54.976 1.00 15.26 194 HIS B CA 1
ATOM 9160 C C . HIS B 1 215 ? 15.338 77.293 53.847 1.00 15.85 194 HIS B C 1
ATOM 9161 O O . HIS B 1 215 ? 14.751 77.094 52.789 1.00 16.87 194 HIS B O 1
ATOM 9174 N N . MET B 1 216 ? 16.568 76.826 54.098 1.00 13.93 195 MET B N 1
ATOM 9175 C CA . MET B 1 216 ? 17.367 76.094 53.133 1.00 16.36 195 MET B CA 1
ATOM 9176 C C . MET B 1 216 ? 18.084 74.958 53.835 1.00 14.64 195 MET B C 1
ATOM 9177 O O . MET B 1 216 ? 18.512 75.098 54.984 1.00 14.17 195 MET B O 1
ATOM 9191 N N . GLU B 1 217 ? 18.205 73.835 53.141 1.00 16.10 196 GLU B N 1
ATOM 9192 C CA . GLU B 1 217 ? 18.950 72.677 53.612 1.00 13.61 196 GLU B CA 1
ATOM 9193 C C . GLU B 1 217 ? 20.035 72.373 52.596 1.00 19.38 196 GLU B C 1
ATOM 9194 O O . GLU B 1 217 ? 19.808 72.433 51.378 1.00 15.51 196 GLU B O 1
ATOM 9206 N N . LEU B 1 218 ? 21.207 72.065 53.110 1.00 15.36 197 LEU B N 1
ATOM 9207 C CA . LEU B 1 218 ? 22.361 71.670 52.329 1.00 15.92 197 LEU B CA 1
ATOM 9208 C C . LEU B 1 218 ? 22.755 70.256 52.716 1.00 17.50 197 LEU B C 1
ATOM 9209 O O . LEU B 1 218 ? 22.755 69.898 53.904 1.00 18.58 197 LEU B O 1
ATOM 9225 N N . LEU B 1 219 ? 23.096 69.451 51.716 1.00 15.42 198 LEU B N 1
ATOM 9226 C CA . LEU B 1 219 ? 23.433 68.053 51.928 1.00 17.89 198 LEU B CA 1
ATOM 9227 C C . LEU B 1 219 ? 24.718 67.759 51.168 1.00 21.52 198 LEU B C 1
ATOM 9228 O O . LEU B 1 219 ? 24.781 67.967 49.953 1.00 17.10 198 LEU B O 1
ATOM 9244 N N . CYS B 1 220 ? 25.740 67.295 51.896 1.00 15.84 199 CYS B N 1
ATOM 9245 C CA . CYS B 1 220 ? 27.045 66.940 51.343 1.00 12.86 199 CYS B CA 1
ATOM 9246 C C . CYS B 1 220 ? 27.326 65.451 51.559 1.00 18.94 199 CYS B C 1
ATOM 9247 O O . CYS B 1 220 ? 27.303 64.963 52.686 1.00 16.78 199 CYS B O 1
ATOM 9255 N N . GLU B 1 221 ? 27.647 64.739 50.480 1.00 23.74 200 GLU B N 1
ATOM 9256 C CA . GLU B 1 221 ? 27.831 63.292 50.505 1.00 20.55 200 GLU B CA 1
ATOM 9257 C C . GLU B 1 221 ? 29.251 62.957 50.096 1.00 28.08 200 GLU B C 1
ATOM 9258 O O . GLU B 1 221 ? 29.661 63.289 48.978 1.00 26.00 200 GLU B O 1
ATOM 9270 N N . SER B 1 222 ? 30.004 62.305 50.979 1.00 21.69 201 SER B N 1
ATOM 9271 C CA . SER B 1 222 ? 31.326 61.851 50.575 1.00 27.49 201 SER B CA 1
ATOM 9272 C C . SER B 1 222 ? 31.775 60.590 51.305 1.00 23.29 201 SER B C 1
ATOM 9273 O O . SER B 1 222 ? 31.741 60.534 52.535 1.00 27.19 201 SER B O 1
ATOM 9281 N N . ASN B 1 223 ? 32.368 59.667 50.559 1.00 23.80 202 ASN B N 1
ATOM 9282 C CA . ASN B 1 223 ? 33.140 58.583 51.157 1.00 32.28 202 ASN B CA 1
ATOM 9283 C C . ASN B 1 223 ? 32.349 57.875 52.267 1.00 28.17 202 ASN B C 1
ATOM 9284 O O . ASN B 1 223 ? 32.777 57.770 53.422 1.00 29.18 202 ASN B O 1
ATOM 9295 N N . HIS B 1 224 ? 31.171 57.391 51.903 1.00 25.57 203 HIS B N 1
ATOM 9296 C CA . HIS B 1 224 ? 30.337 56.606 52.826 1.00 24.96 203 HIS B CA 1
ATOM 9297 C C . HIS B 1 224 ? 29.874 57.422 54.033 1.00 19.28 203 HIS B C 1
ATOM 9298 O O . HIS B 1 224 ? 29.581 56.865 55.091 1.00 19.16 203 HIS B O 1
ATOM 9311 N N . LYS B 1 225 ? 29.817 58.747 53.891 1.00 19.97 204 LYS B N 1
ATOM 9312 C CA . LYS B 1 225 ? 29.393 59.641 54.956 1.00 17.16 204 LYS B CA 1
ATOM 9313 C C . LYS B 1 225 ? 28.545 60.752 54.352 1.00 15.89 204 LYS B C 1
ATOM 9314 O O . LYS B 1 225 ? 28.689 61.105 53.176 1.00 18.56 204 LYS B O 1
ATOM 9333 N N . LEU B 1 226 ? 27.684 61.319 55.185 1.00 15.02 205 LEU B N 1
ATOM 9334 C CA . LEU B 1 226 ? 26.749 62.348 54.764 1.00 18.84 205 LEU B CA 1
ATOM 9335 C C . LEU B 1 226 ? 26.633 63.421 55.849 1.00 14.84 205 LEU B C 1
ATOM 9336 O O . LEU B 1 226 ? 26.683 63.102 57.034 1.00 16.53 205 LEU B O 1
ATOM 9352 N N . VAL B 1 227 ? 26.542 64.700 55.463 1.00 13.48 206 VAL B N 1
ATOM 9353 C CA . VAL B 1 227 ? 26.342 65.773 56.437 1.00 15.35 206 VAL B CA 1
ATOM 9354 C C . VAL B 1 227 ? 25.272 66.699 55.892 1.00 17.09 206 VAL B C 1
ATOM 9355 O O . VAL B 1 227 ? 25.268 67.005 54.697 1.00 16.22 206 VAL B O 1
ATOM 9368 N N . THR B 1 228 ? 24.322 67.091 56.747 1.00 17.76 207 THR B N 1
ATOM 9369 C CA . THR B 1 228 ? 23.273 68.017 56.351 1.00 16.58 207 THR B CA 1
ATOM 9370 C C . THR B 1 228 ? 23.287 69.171 57.323 1.00 14.54 207 THR B C 1
ATOM 9371 O O . THR B 1 228 ? 23.602 69.003 58.508 1.00 15.61 207 THR B O 1
ATOM 9382 N N . LEU B 1 229 ? 22.943 70.336 56.803 1.00 14.99 208 LEU B N 1
ATOM 9383 C CA . LEU B 1 229 ? 22.765 71.519 57.621 1.00 14.14 208 LEU B CA 1
ATOM 9384 C C . LEU B 1 229 ? 21.560 72.302 57.097 1.00 14.20 208 LEU B C 1
ATOM 9385 O O . LEU B 1 229 ? 21.439 72.554 55.893 1.00 14.20 208 LEU B O 1
ATOM 9401 N N . GLN B 1 230 ? 20.647 72.662 57.970 1.00 13.90 209 GLN B N 1
ATOM 9402 C CA . GLN B 1 230 ? 19.524 73.477 57.526 1.00 14.82 209 GLN B CA 1
ATOM 9403 C C . GLN B 1 230 ? 19.170 74.476 58.603 1.00 13.74 209 GLN B C 1
ATOM 9404 O O . GLN B 1 230 ? 19.525 74.302 59.759 1.00 17.11 209 GLN B O 1
ATOM 9418 N N . SER B 1 231 ? 18.460 75.530 58.184 1.00 12.91 210 SER B N 1
ATOM 9419 C CA . SER B 1 231 ? 17.775 76.442 59.092 1.00 15.25 210 SER B CA 1
ATOM 9420 C C . SER B 1 231 ? 16.337 76.607 58.605 1.00 13.48 210 SER B C 1
ATOM 9421 O O . SER B 1 231 ? 16.099 76.685 57.390 1.00 15.14 210 SER B O 1
ATOM 9429 N N . ASP B 1 232 ? 15.369 76.512 59.526 1.00 16.70 211 ASP B N 1
ATOM 9430 C CA . ASP B 1 232 ? 13.992 76.756 59.106 1.00 13.42 211 ASP B CA 1
ATOM 9431 C C . ASP B 1 232 ? 13.243 77.758 59.992 1.00 17.25 211 ASP B C 1
ATOM 9432 O O . ASP B 1 232 ? 13.360 78.969 59.801 1.00 18.41 211 ASP B O 1
ATOM 9441 N N . SER B 1 233 ? 12.665 77.278 61.080 1.00 20.21 212 SER B N 1
ATOM 9442 C CA . SER B 1 233 ? 11.737 78.123 61.823 1.00 23.51 212 SER B CA 1
ATOM 9443 C C . SER B 1 233 ? 12.452 79.078 62.757 1.00 22.39 212 SER B C 1
ATOM 9444 O O . SER B 1 233 ? 11.863 80.089 63.157 1.00 23.74 212 SER B O 1
ATOM 9452 N N . GLN B 1 234 ? 13.693 78.796 63.109 1.00 25.85 213 GLN B N 1
ATOM 9453 C CA . GLN B 1 234 ? 14.479 79.697 63.945 1.00 23.02 213 GLN B CA 1
ATOM 9454 C C . GLN B 1 234 ? 15.625 80.256 63.111 1.00 23.35 213 GLN B C 1
ATOM 9455 O O . GLN B 1 234 ? 16.618 79.574 62.885 1.00 21.98 213 GLN B O 1
ATOM 9469 N N . ALA B 1 235 ? 15.529 81.534 62.739 1.00 20.60 214 ALA B N 1
ATOM 9470 C CA . ALA B 1 235 ? 16.529 82.132 61.860 1.00 22.33 214 ALA B CA 1
ATOM 9471 C C . ALA B 1 235 ? 17.914 82.114 62.489 1.00 18.34 214 ALA B C 1
ATOM 9472 O O . ALA B 1 235 ? 18.913 82.104 61.775 1.00 23.58 214 ALA B O 1
ATOM 9479 N N . ASP B 1 236 ? 17.999 82.097 63.817 1.00 24.75 215 ASP B N 1
ATOM 9480 C CA . ASP B 1 236 ? 19.290 82.140 64.493 1.00 22.16 215 ASP B CA 1
ATOM 9481 C C . ASP B 1 236 ? 19.901 80.758 64.726 1.00 26.40 215 ASP B C 1
ATOM 9482 O O . ASP B 1 236 ? 21.005 80.664 65.282 1.00 23.52 215 ASP B O 1
ATOM 9491 N N . LYS B 1 237 ? 19.219 79.689 64.320 1.00 23.43 216 LYS B N 1
ATOM 9492 C CA . LYS B 1 237 ? 19.660 78.326 64.583 1.00 22.68 216 LYS B CA 1
ATOM 9493 C C . LYS B 1 237 ? 19.731 77.511 63.287 1.00 20.83 216 LYS B C 1
ATOM 9494 O O . LYS B 1 237 ? 19.075 77.815 62.288 1.00 17.99 216 LYS B O 1
ATOM 9513 N N . ALA B 1 238 ? 20.555 76.473 63.329 1.00 20.98 217 ALA B N 1
ATOM 9514 C CA . ALA B 1 238 ? 20.673 75.510 62.252 1.00 17.41 217 ALA B CA 1
ATOM 9515 C C . ALA B 1 238 ? 20.769 74.125 62.868 1.00 19.67 217 ALA B C 1
ATOM 9516 O O . ALA B 1 238 ? 21.394 73.935 63.913 1.00 23.67 217 ALA B O 1
ATOM 9523 N N . MET B 1 239 ? 20.140 73.172 62.209 1.00 17.23 218 MET B N 1
ATOM 9524 C CA . MET B 1 239 ? 20.151 71.786 62.616 1.00 15.98 218 MET B CA 1
ATOM 9525 C C . MET B 1 239 ? 21.145 71.042 61.734 1.00 18.14 218 MET B C 1
ATOM 9526 O O . MET B 1 239 ? 21.024 71.039 60.499 1.00 15.68 218 MET B O 1
ATOM 9540 N N . ALA B 1 240 ? 22.115 70.437 62.368 1.00 18.65 219 ALA B N 1
ATOM 9541 C CA . ALA B 1 240 ? 23.118 69.613 61.716 1.00 17.09 219 ALA B CA 1
ATOM 9542 C C . ALA B 1 240 ? 22.721 68.148 61.811 1.00 20.54 219 ALA B C 1
ATOM 9543 O O . ALA B 1 240 ? 22.199 67.692 62.832 1.00 19.60 219 ALA B O 1
ATOM 9550 N N . GLY B 1 241 ? 23.043 67.380 60.782 1.00 15.83 220 GLY B N 1
ATOM 9551 C CA . GLY B 1 241 ? 22.913 65.946 60.885 1.00 15.51 220 GLY B CA 1
ATOM 9552 C C . GLY B 1 241 ? 24.038 65.235 60.163 1.00 14.95 220 GLY B C 1
ATOM 9553 O O . GLY B 1 241 ? 24.636 65.752 59.216 1.00 17.23 220 GLY B O 1
ATOM 9557 N N . PHE B 1 242 ? 24.321 64.028 60.650 1.00 15.86 221 PHE B N 1
ATOM 9558 C CA . PHE B 1 242 ? 25.462 63.224 60.251 1.00 12.77 221 PHE B CA 1
ATOM 9559 C C . PHE B 1 242 ? 25.017 61.779 60.089 1.00 16.92 221 PHE B C 1
ATOM 9560 O O . PHE B 1 242 ? 24.277 61.245 60.916 1.00 19.36 221 PHE B O 1
ATOM 9577 N N . MET B 1 243 ? 25.470 61.142 59.018 1.00 16.51 222 MET B N 1
ATOM 9578 C CA . MET B 1 243 ? 25.325 59.706 58.890 1.00 17.03 222 MET B CA 1
ATOM 9579 C C . MET B 1 243 ? 26.637 59.154 58.362 1.00 21.81 222 MET B C 1
ATOM 9580 O O . MET B 1 243 ? 27.263 59.753 57.478 1.00 18.58 222 MET B O 1
ATOM 9594 N N . PHE B 1 244 ? 27.065 58.022 58.912 1.00 19.40 223 PHE B N 1
ATOM 9595 C CA . PHE B 1 244 ? 28.338 57.461 58.471 1.00 20.80 223 PHE B CA 1
ATOM 9596 C C . PHE B 1 244 ? 28.345 55.951 58.656 1.00 18.16 223 PHE B C 1
ATOM 9597 O O . PHE B 1 244 ? 27.758 55.424 59.601 1.00 20.05 223 PHE B O 1
ATOM 9614 N N . ARG B 1 245 ? 29.037 55.273 57.740 1.00 18.98 224 ARG B N 1
ATOM 9615 C CA . ARG B 1 245 ? 29.261 53.830 57.806 1.00 18.20 224 ARG B CA 1
ATOM 9616 C C . ARG B 1 245 ? 30.129 53.467 59.009 1.00 22.53 224 ARG B C 1
ATOM 9617 O O . ARG B 1 245 ? 31.059 54.189 59.381 1.00 27.80 224 ARG B O 1
ATOM 9638 N N . SER B 1 246 ? 29.837 52.312 59.604 1.00 27.20 225 SER B N 1
ATOM 9639 C CA . SER B 1 246 ? 30.696 51.715 60.625 1.00 29.41 225 SER B CA 1
ATOM 9640 C C . SER B 1 246 ? 30.945 50.241 60.312 1.00 33.51 225 SER B C 1
ATOM 9641 O O . SER B 1 246 ? 30.419 49.679 59.339 1.00 41.66 225 SER B O 1
ATOM 9649 N N . LYS B 1 247 ? 31.734 49.603 61.169 1.00 41.24 226 LYS B N 1
ATOM 9650 C CA . LYS B 1 247 ? 31.989 48.169 61.067 1.00 45.11 226 LYS B CA 1
ATOM 9651 C C . LYS B 1 247 ? 32.231 47.594 62.458 1.00 46.66 226 LYS B C 1
ATOM 9652 O O . LYS B 1 247 ? 32.373 46.383 62.617 1.00 53.96 226 LYS B O 1
ATOM 9671 N N . ASP B 1 255 ? 26.852 56.485 76.106 1.00 33.92 234 ASP B N 1
ATOM 9672 C CA . ASP B 1 255 ? 27.477 57.658 76.745 1.00 37.50 234 ASP B CA 1
ATOM 9673 C C . ASP B 1 255 ? 27.715 58.895 75.837 1.00 36.01 234 ASP B C 1
ATOM 9674 O O . ASP B 1 255 ? 28.567 58.875 74.939 1.00 29.90 234 ASP B O 1
ATOM 9682 N N . GLU B 1 256 ? 27.001 59.988 76.141 1.00 29.86 235 GLU B N 1
ATOM 9683 C CA . GLU B 1 256 ? 26.915 61.125 75.224 1.00 29.86 235 GLU B CA 1
ATOM 9684 C C . GLU B 1 256 ? 28.270 61.784 75.002 1.00 32.20 235 GLU B C 1
ATOM 9685 O O . GLU B 1 256 ? 28.582 62.195 73.880 1.00 26.83 235 GLU B O 1
ATOM 9697 N N . GLN B 1 257 ? 29.079 61.915 76.056 1.00 27.28 236 GLN B N 1
ATOM 9698 C CA . GLN B 1 257 ? 30.366 62.578 75.902 1.00 33.39 236 GLN B CA 1
ATOM 9699 C C . GLN B 1 257 ? 31.266 61.813 74.941 1.00 32.41 236 GLN B C 1
ATOM 9700 O O . GLN B 1 257 ? 31.983 62.410 74.128 1.00 30.68 236 GLN B O 1
ATOM 9714 N N . GLU B 1 258 ? 31.248 60.490 75.017 1.00 22.18 237 GLU B N 1
ATOM 9715 C CA . GLU B 1 258 ? 32.072 59.720 74.100 1.00 35.13 237 GLU B CA 1
ATOM 9716 C C . GLU B 1 258 ? 31.486 59.740 72.696 1.00 34.14 237 GLU B C 1
ATOM 9717 O O . GLU B 1 258 ? 32.235 59.855 71.714 1.00 26.58 237 GLU B O 1
ATOM 9729 N N . GLN B 1 259 ? 30.150 59.647 72.582 1.00 31.06 238 GLN B N 1
ATOM 9730 C CA . GLN B 1 259 ? 29.491 59.780 71.279 1.00 26.17 238 GLN B CA 1
ATOM 9731 C C . GLN B 1 259 ? 29.918 61.060 70.600 1.00 23.49 238 GLN B C 1
ATOM 9732 O O . GLN B 1 259 ? 30.171 61.076 69.392 1.00 24.90 238 GLN B O 1
ATOM 9746 N N . LYS B 1 260 ? 29.984 62.153 71.352 1.00 18.68 239 LYS B N 1
ATOM 9747 C CA . LYS B 1 260 ? 30.386 63.420 70.748 1.00 20.82 239 LYS B CA 1
ATOM 9748 C C . LYS B 1 260 ? 31.820 63.340 70.253 1.00 26.54 239 LYS B C 1
ATOM 9749 O O . LYS B 1 260 ? 32.120 63.700 69.112 1.00 20.19 239 LYS B O 1
ATOM 9768 N N . HIS B 1 261 ? 32.726 62.850 71.091 1.00 27.79 240 HIS B N 1
ATOM 9769 C CA . HIS B 1 261 ? 34.102 62.750 70.633 1.00 23.53 240 HIS B CA 1
ATOM 9770 C C . HIS B 1 261 ? 34.206 61.786 69.463 1.00 16.23 240 HIS B C 1
ATOM 9771 O O . HIS B 1 261 ? 34.968 62.036 68.520 1.00 21.94 240 HIS B O 1
ATOM 9784 N N . PHE B 1 262 ? 33.434 60.691 69.495 1.00 18.35 241 PHE B N 1
ATOM 9785 C CA . PHE B 1 262 ? 33.468 59.720 68.411 1.00 20.19 241 PHE B CA 1
ATOM 9786 C C . PHE B 1 262 ? 32.961 60.336 67.111 1.00 22.72 241 PHE B C 1
ATOM 9787 O O . PHE B 1 262 ? 33.556 60.135 66.045 1.00 19.49 241 PHE B O 1
ATOM 9804 N N . LEU B 1 263 ? 31.861 61.086 67.178 1.00 19.71 242 LEU B N 1
ATOM 9805 C CA . LEU B 1 263 ? 31.357 61.737 65.974 1.00 20.87 242 LEU B CA 1
ATOM 9806 C C . LEU B 1 263 ? 32.391 62.700 65.413 1.00 21.30 242 LEU B C 1
ATOM 9807 O O . LEU B 1 263 ? 32.612 62.755 64.207 1.00 18.28 242 LEU B O 1
ATOM 9823 N N . HIS B 1 264 ? 33.011 63.494 66.285 1.00 18.97 243 HIS B N 1
ATOM 9824 C CA . HIS B 1 264 ? 34.038 64.435 65.862 1.00 21.06 243 HIS B CA 1
ATOM 9825 C C . HIS B 1 264 ? 35.158 63.713 65.130 1.00 21.20 243 HIS B C 1
ATOM 9826 O O . HIS B 1 264 ? 35.582 64.142 64.053 1.00 21.49 243 HIS B O 1
ATOM 9839 N N . ALA B 1 265 ? 35.650 62.613 65.708 1.00 20.53 244 ALA B N 1
ATOM 9840 C CA . ALA B 1 265 ? 36.718 61.843 65.051 1.00 20.66 244 ALA B CA 1
ATOM 9841 C C . ALA B 1 265 ? 36.270 61.314 63.700 1.00 21.48 244 ALA B C 1
ATOM 9842 O O . ALA B 1 265 ? 37.028 61.366 62.718 1.00 19.29 244 ALA B O 1
ATOM 9849 N N . SER B 1 266 ? 35.041 60.804 63.629 1.00 18.22 245 SER B N 1
ATOM 9850 C CA . SER B 1 266 ? 34.553 60.122 62.438 1.00 21.40 245 SER B CA 1
ATOM 9851 C C . SER B 1 266 ? 34.444 61.069 61.248 1.00 23.19 245 SER B C 1
ATOM 9852 O O . SER B 1 266 ? 34.423 60.610 60.104 1.00 21.03 245 SER B O 1
ATOM 9860 N N . PHE B 1 267 ? 34.301 62.367 61.489 1.00 21.31 246 PHE B N 1
ATOM 9861 C CA . PHE B 1 267 ? 34.227 63.346 60.415 1.00 18.58 246 PHE B CA 1
ATOM 9862 C C . PHE B 1 267 ? 35.516 64.103 60.169 1.00 20.37 246 PHE B C 1
ATOM 9863 O O . PHE B 1 267 ? 35.483 65.137 59.505 1.00 20.03 246 PHE B O 1
ATOM 9880 N N . GLN B 1 268 ? 36.615 63.707 60.799 1.00 17.90 247 GLN B N 1
ATOM 9881 C CA . GLN B 1 268 ? 37.891 64.247 60.368 1.00 17.89 247 GLN B CA 1
ATOM 9882 C C . GLN B 1 268 ? 38.123 63.857 58.918 1.00 25.69 247 GLN B C 1
ATOM 9883 O O . GLN B 1 268 ? 37.772 62.757 58.476 1.00 25.95 247 GLN B O 1
ATOM 9897 N N . ASN B 1 269 ? 38.652 64.779 58.149 1.00 21.92 248 ASN B N 1
ATOM 9898 C CA . ASN B 1 269 ? 39.010 64.510 56.768 1.00 22.66 248 ASN B CA 1
ATOM 9899 C C . ASN B 1 269 ? 37.774 64.501 55.877 1.00 23.79 248 ASN B C 1
ATOM 9900 O O . ASN B 1 269 ? 37.889 64.088 54.736 1.00 23.62 248 ASN B O 1
ATOM 9911 N N . PHE B 1 270 ? 36.581 64.767 56.410 1.00 21.95 249 PHE B N 1
ATOM 9912 C CA . PHE B 1 270 ? 35.417 64.884 55.538 1.00 20.02 249 PHE B CA 1
ATOM 9913 C C . PHE B 1 270 ? 35.505 66.110 54.647 1.00 15.52 249 PHE B C 1
ATOM 9914 O O . PHE B 1 270 ? 35.230 66.027 53.443 1.00 17.82 249 PHE B O 1
ATOM 9931 N N . GLY B 1 271 ? 35.904 67.248 55.219 1.00 17.23 250 GLY B N 1
ATOM 9932 C CA . GLY B 1 271 ? 35.925 68.505 54.490 1.00 24.45 250 GLY B CA 1
ATOM 9933 C C . GLY B 1 271 ? 34.653 69.321 54.655 1.00 19.37 250 GLY B C 1
ATOM 9934 O O . GLY B 1 271 ? 33.971 69.238 55.686 1.00 18.04 250 GLY B O 1
ATOM 9938 N N . TRP B 1 272 ? 34.369 70.138 53.649 1.00 18.14 251 TRP B N 1
ATOM 9939 C CA . TRP B 1 272 ? 33.207 71.019 53.572 1.00 16.37 251 TRP B CA 1
ATOM 9940 C C . TRP B 1 272 ? 33.163 71.841 54.857 1.00 21.13 251 TRP B C 1
ATOM 9941 O O . TRP B 1 272 ? 34.214 72.355 55.267 1.00 19.50 251 TRP B O 1
ATOM 9962 N N . GLU B 1 273 ? 32.017 71.966 55.508 1.00 19.50 252 GLU B N 1
ATOM 9963 C CA . GLU B 1 273 ? 31.788 72.801 56.670 1.00 22.79 252 GLU B CA 1
ATOM 9964 C C . GLU B 1 273 ? 31.979 72.064 57.986 1.00 19.11 252 GLU B C 1
ATOM 9965 O O . GLU B 1 273 ? 31.605 72.597 59.035 1.00 21.62 252 GLU B O 1
ATOM 9977 N N . THR B 1 274 ? 32.454 70.816 57.951 1.00 20.50 253 THR B N 1
ATOM 9978 C CA . THR B 1 274 ? 32.342 69.955 59.120 1.00 20.32 253 THR B CA 1
ATOM 9979 C C . THR B 1 274 ? 33.174 70.487 60.291 1.00 20.44 253 THR B C 1
ATOM 9980 O O . THR B 1 274 ? 32.730 70.420 61.433 1.00 20.78 253 THR B O 1
ATOM 9991 N N . GLN B 1 275 ? 34.350 71.053 60.030 1.00 27.85 254 GLN B N 1
ATOM 9992 C CA . GLN B 1 275 ? 35.118 71.673 61.106 1.00 27.07 254 GLN B CA 1
ATOM 9993 C C . GLN B 1 275 ? 34.307 72.785 61.781 1.00 25.39 254 GLN B C 1
ATOM 9994 O O . GLN B 1 275 ? 34.248 72.865 63.016 1.00 31.08 254 GLN B O 1
ATOM 10008 N N . ASN B 1 276 ? 33.641 73.629 60.986 1.00 23.53 255 ASN B N 1
ATOM 10009 C CA . ASN B 1 276 ? 32.858 74.730 61.544 1.00 22.24 255 ASN B CA 1
ATOM 10010 C C . ASN B 1 276 ? 31.646 74.215 62.316 1.00 20.38 255 ASN B C 1
ATOM 10011 O O . ASN B 1 276 ? 31.295 74.754 63.377 1.00 26.88 255 ASN B O 1
ATOM 10022 N N . ILE B 1 277 ? 30.990 73.169 61.806 1.00 21.76 256 ILE B N 1
ATOM 10023 C CA . ILE B 1 277 ? 29.844 72.593 62.506 1.00 18.83 256 ILE B CA 1
ATOM 10024 C C . ILE B 1 277 ? 30.287 71.894 63.784 1.00 23.56 256 ILE B C 1
ATOM 10025 O O . ILE B 1 277 ? 29.694 72.072 64.857 1.00 23.09 256 ILE B O 1
ATOM 10041 N N . LEU B 1 278 ? 31.278 71.020 63.671 1.00 22.83 257 LEU B N 1
ATOM 10042 C CA . LEU B 1 278 ? 31.703 70.251 64.842 1.00 23.94 257 LEU B CA 1
ATOM 10043 C C . LEU B 1 278 ? 32.232 71.147 65.943 1.00 28.00 257 LEU B C 1
ATOM 10044 O O . LEU B 1 278 ? 32.100 70.804 67.129 1.00 31.67 257 LEU B O 1
ATOM 10060 N N . ASN B 1 279 ? 32.820 72.293 65.585 1.00 27.18 258 ASN B N 1
ATOM 10061 C CA . ASN B 1 279 ? 33.327 73.192 66.613 1.00 32.76 258 ASN B CA 1
ATOM 10062 C C . ASN B 1 279 ? 32.210 73.770 67.470 1.00 36.95 258 ASN B C 1
ATOM 10063 O O . ASN B 1 279 ? 32.491 74.330 68.539 1.00 32.91 258 ASN B O 1
ATOM 10074 N N . ARG B 1 280 ? 30.960 73.687 67.016 1.00 28.51 259 ARG B N 1
ATOM 10075 C CA . ARG B 1 280 ? 29.808 74.126 67.796 1.00 27.54 259 ARG B CA 1
ATOM 10076 C C . ARG B 1 280 ? 29.088 72.978 68.497 1.00 28.70 259 ARG B C 1
ATOM 10077 O O . ARG B 1 280 ? 28.050 73.206 69.116 1.00 32.60 259 ARG B O 1
ATOM 10098 N N . MET B 1 281 ? 29.599 71.744 68.377 1.00 29.64 260 MET B N 1
ATOM 10099 C CA . MET B 1 281 ? 28.919 70.583 68.952 1.00 28.77 260 MET B CA 1
ATOM 10100 C C . MET B 1 281 ? 28.947 70.577 70.468 1.00 40.66 260 MET B C 1
ATOM 10101 O O . MET B 1 281 ? 27.917 70.239 71.082 1.00 37.95 260 MET B O 1
ATOM 10115 N N . PRO B 1 282 ? 30.070 70.850 71.134 1.00 43.01 261 PRO B N 1
ATOM 10116 C CA . PRO B 1 282 ? 30.096 70.687 72.596 1.00 46.24 261 PRO B CA 1
ATOM 10117 C C . PRO B 1 282 ? 29.030 71.510 73.293 1.00 46.49 261 PRO B C 1
ATOM 10118 O O . PRO B 1 282 ? 28.480 71.059 74.306 1.00 47.45 261 PRO B O 1
ATOM 10129 N N . GLU B 1 283 ? 28.691 72.682 72.739 1.00 51.05 262 GLU B N 1
ATOM 10130 C CA . GLU B 1 283 ? 27.681 73.579 73.298 1.00 55.71 262 GLU B CA 1
ATOM 10131 C C . GLU B 1 283 ? 26.246 73.126 73.033 1.00 58.73 262 GLU B C 1
ATOM 10132 O O . GLU B 1 283 ? 25.324 73.616 73.699 1.00 51.10 262 GLU B O 1
ATOM 10144 N N . SER B 1 284 ? 26.034 72.234 72.066 1.00 49.50 263 SER B N 1
ATOM 10145 C CA . SER B 1 284 ? 24.687 71.826 71.678 1.00 49.42 263 SER B CA 1
ATOM 10146 C C . SER B 1 284 ? 23.997 71.027 72.787 1.00 52.49 263 SER B C 1
ATOM 10147 O O . SER B 1 284 ? 24.549 70.044 73.308 1.00 51.71 263 SER B O 1
ATOM 10155 N N . ASP B 1 285 ? 22.778 71.455 73.139 1.00 55.99 264 ASP B N 1
ATOM 10156 C CA . ASP B 1 285 ? 21.985 70.859 74.215 1.00 48.22 264 ASP B CA 1
ATOM 10157 C C . ASP B 1 285 ? 20.972 69.797 73.763 1.00 46.66 264 ASP B C 1
ATOM 10158 O O . ASP B 1 285 ? 20.345 69.168 74.620 1.00 45.52 264 ASP B O 1
ATOM 10167 N N . ASP B 1 286 ? 20.712 69.664 72.458 1.00 34.38 265 ASP B N 1
ATOM 10168 C CA . ASP B 1 286 ? 19.779 68.691 71.879 1.00 33.64 265 ASP B CA 1
ATOM 10169 C C . ASP B 1 286 ? 20.453 67.466 71.235 1.00 33.66 265 ASP B C 1
ATOM 10170 O O . ASP B 1 286 ? 19.911 66.917 70.266 1.00 36.31 265 ASP B O 1
ATOM 10179 N N . PHE B 1 287 ? 21.707 67.198 71.551 1.00 24.55 266 PHE B N 1
ATOM 10180 C CA . PHE B 1 287 ? 22.469 66.175 70.849 1.00 22.17 266 PHE B CA 1
ATOM 10181 C C . PHE B 1 287 ? 21.741 64.827 70.793 1.00 23.87 266 PHE B C 1
ATOM 10182 O O . PHE B 1 287 ? 21.080 64.399 71.743 1.00 26.35 266 PHE B O 1
ATOM 10199 N N . TYR B 1 288 ? 21.876 64.147 69.655 1.00 20.44 267 TYR B N 1
ATOM 10200 C CA . TYR B 1 288 ? 21.319 62.818 69.448 1.00 18.19 267 TYR B CA 1
ATOM 10201 C C . TYR B 1 288 ? 22.338 61.959 68.709 1.00 16.62 267 TYR B C 1
ATOM 10202 O O . TYR B 1 288 ? 23.032 62.458 67.818 1.00 17.29 267 TYR B O 1
ATOM 10220 N N . PHE B 1 289 ? 22.499 60.710 69.140 1.00 20.53 268 PHE B N 1
ATOM 10221 C CA . PHE B 1 289 ? 23.394 59.774 68.462 1.00 17.09 268 PHE B CA 1
ATOM 10222 C C . PHE B 1 289 ? 22.861 58.350 68.605 1.00 22.81 268 PHE B C 1
ATOM 10223 O O . PHE B 1 289 ? 22.473 57.944 69.706 1.00 20.00 268 PHE B O 1
ATOM 10240 N N . ASP B 1 290 ? 22.831 57.585 67.511 1.00 20.57 269 ASP B N 1
ATOM 10241 C CA . ASP B 1 290 ? 22.463 56.178 67.626 1.00 20.24 269 ASP B CA 1
ATOM 10242 C C . ASP B 1 290 ? 22.929 55.377 66.420 1.00 21.53 269 ASP B C 1
ATOM 10243 O O . ASP B 1 290 ? 23.240 55.921 65.354 1.00 20.95 269 ASP B O 1
ATOM 10252 N N . ALA B 1 291 ? 22.967 54.061 66.614 1.00 20.37 270 ALA B N 1
ATOM 10253 C CA . ALA B 1 291 ? 23.081 53.134 65.497 1.00 14.46 270 ALA B CA 1
ATOM 10254 C C . ALA B 1 291 ? 21.841 53.221 64.615 1.00 22.42 270 ALA B C 1
ATOM 10255 O O . ALA B 1 291 ? 20.741 53.551 65.074 1.00 21.23 270 ALA B O 1
ATOM 10262 N N . ILE B 1 292 ? 22.032 52.912 63.339 1.00 15.90 271 ILE B N 1
ATOM 10263 C CA . ILE B 1 292 ? 20.941 52.771 62.387 1.00 15.89 271 ILE B CA 1
ATOM 10264 C C . ILE B 1 292 ? 20.571 51.292 62.333 1.00 19.32 271 ILE B C 1
ATOM 10265 O O . ILE B 1 292 ? 21.330 50.467 61.829 1.00 21.46 271 ILE B O 1
ATOM 10281 N N . THR B 1 293 ? 19.393 50.950 62.859 1.00 14.01 272 THR B N 1
ATOM 10282 C CA . THR B 1 293 ? 19.017 49.560 63.093 1.00 19.43 272 THR B CA 1
ATOM 10283 C C . THR B 1 293 ? 17.551 49.369 62.764 1.00 18.49 272 THR B C 1
ATOM 10284 O O . THR B 1 293 ? 16.747 50.310 62.856 1.00 18.73 272 THR B O 1
ATOM 10295 N N . GLN B 1 294 ? 17.225 48.155 62.338 1.00 15.76 273 GLN B N 1
ATOM 10296 C CA . GLN B 1 294 ? 15.848 47.758 62.100 1.00 15.53 273 GLN B CA 1
ATOM 10297 C C . GLN B 1 294 ? 15.459 46.652 63.073 1.00 17.79 273 GLN B C 1
ATOM 10298 O O . GLN B 1 294 ? 16.319 45.917 63.547 1.00 17.58 273 GLN B O 1
ATOM 10312 N N . ILE B 1 295 ? 14.171 46.574 63.404 1.00 13.50 274 ILE B N 1
ATOM 10313 C CA . ILE B 1 295 ? 13.622 45.533 64.268 1.00 13.72 274 ILE B CA 1
ATOM 10314 C C . ILE B 1 295 ? 12.835 44.582 63.380 1.00 15.76 274 ILE B C 1
ATOM 10315 O O . ILE B 1 295 ? 11.902 45.009 62.689 1.00 16.46 274 ILE B O 1
ATOM 10331 N N . LYS B 1 296 ? 13.188 43.298 63.404 1.00 15.77 275 LYS B N 1
ATOM 10332 C CA . LYS B 1 296 ? 12.457 42.281 62.654 1.00 14.40 275 LYS B CA 1
ATOM 10333 C C . LYS B 1 296 ? 11.957 41.214 63.616 1.00 21.94 275 LYS B C 1
ATOM 10334 O O . LYS B 1 296 ? 12.750 40.636 64.363 1.00 22.05 275 LYS B O 1
ATOM 10353 N N . MET B 1 297 ? 10.643 40.998 63.624 1.00 15.92 276 MET B N 1
ATOM 10354 C CA . MET B 1 297 ? 9.991 40.031 64.496 1.00 17.17 276 MET B CA 1
ATOM 10355 C C . MET B 1 297 ? 8.983 39.235 63.685 1.00 23.67 276 MET B C 1
ATOM 10356 O O . MET B 1 297 ? 8.206 39.810 62.923 1.00 18.28 276 MET B O 1
ATOM 10370 N N . LYS B 1 298 ? 8.991 37.908 63.852 1.00 21.99 277 LYS B N 1
ATOM 10371 C CA . LYS B 1 298 ? 7.968 37.083 63.207 1.00 26.47 277 LYS B CA 1
ATOM 10372 C C . LYS B 1 298 ? 6.577 37.431 63.727 1.00 18.19 277 LYS B C 1
ATOM 10373 O O . LYS B 1 298 ? 5.591 37.426 62.971 1.00 20.86 277 LYS B O 1
ATOM 10392 N N . SER B 1 299 ? 6.479 37.700 65.023 1.00 15.85 278 SER B N 1
ATOM 10393 C CA . SER B 1 299 ? 5.256 38.125 65.671 1.00 14.32 278 SER B CA 1
ATOM 10394 C C . SER B 1 299 ? 5.543 39.313 66.575 1.00 16.37 278 SER B C 1
ATOM 10395 O O . SER B 1 299 ? 6.458 39.262 67.401 1.00 18.58 278 SER B O 1
ATOM 10403 N N . TRP B 1 300 ? 4.738 40.365 66.430 1.00 15.81 279 TRP B N 1
ATOM 10404 C CA . TRP B 1 300 ? 4.798 41.529 67.285 1.00 12.05 279 TRP B CA 1
ATOM 10405 C C . TRP B 1 300 ? 4.000 41.344 68.563 1.00 17.34 279 TRP B C 1
ATOM 10406 O O . TRP B 1 300 ? 3.961 42.257 69.397 1.00 16.43 279 TRP B O 1
ATOM 10427 N N . THR B 1 301 ? 3.397 40.181 68.748 1.00 16.75 280 THR B N 1
ATOM 10428 C CA . THR B 1 301 ? 2.479 39.944 69.841 1.00 15.41 280 THR B CA 1
ATOM 10429 C C . THR B 1 301 ? 2.825 38.645 70.543 1.00 15.78 280 THR B C 1
ATOM 10430 O O . THR B 1 301 ? 3.397 37.712 69.946 1.00 17.56 280 THR B O 1
ATOM 10441 N N . LYS B 1 302 ? 2.559 38.653 71.841 1.00 19.45 281 LYS B N 1
ATOM 10442 C CA . LYS B 1 302 ? 2.595 37.453 72.662 1.00 22.35 281 LYS B CA 1
ATOM 10443 C C . LYS B 1 302 ? 1.445 37.501 73.663 1.00 18.37 281 LYS B C 1
ATOM 10444 O O . LYS B 1 302 ? 1.418 38.358 74.554 1.00 18.00 281 LYS B O 1
ATOM 10463 N N . GLY B 1 303 ? 0.515 36.559 73.553 1.00 19.53 282 GLY B N 1
ATOM 10464 C CA . GLY B 1 303 ? -0.591 36.558 74.489 1.00 21.21 282 GLY B CA 1
ATOM 10465 C C . GLY B 1 303 ? -1.395 37.843 74.378 1.00 17.92 282 GLY B C 1
ATOM 10466 O O . GLY B 1 303 ? -1.938 38.201 73.315 1.00 22.49 282 GLY B O 1
ATOM 10470 N N . ARG B 1 304 ? -1.479 38.540 75.508 1.00 15.53 283 ARG B N 1
ATOM 10471 C CA . ARG B 1 304 ? -2.239 39.767 75.672 1.00 17.08 283 ARG B CA 1
ATOM 10472 C C . ARG B 1 304 ? -1.394 41.023 75.458 1.00 17.59 283 ARG B C 1
ATOM 10473 O O . ARG B 1 304 ? -1.871 42.122 75.740 1.00 17.94 283 ARG B O 1
ATOM 10494 N N . ILE B 1 305 ? -0.158 40.874 75.018 1.00 16.72 284 ILE B N 1
ATOM 10495 C CA . ILE B 1 305 ? 0.763 41.987 74.822 1.00 16.21 284 ILE B CA 1
ATOM 10496 C C . ILE B 1 305 ? 1.074 42.140 73.334 1.00 14.50 284 ILE B C 1
ATOM 10497 O O . ILE B 1 305 ? 1.398 41.167 72.646 1.00 16.76 284 ILE B O 1
ATOM 10513 N N . ALA B 1 306 ? 1.050 43.377 72.862 1.00 15.95 285 ALA B N 1
ATOM 10514 C CA . ALA B 1 306 ? 1.446 43.716 71.499 1.00 14.81 285 ALA B CA 1
ATOM 10515 C C . ALA B 1 306 ? 2.475 44.843 71.500 1.00 14.08 285 ALA B C 1
ATOM 10516 O O . ALA B 1 306 ? 2.383 45.780 72.299 1.00 17.13 285 ALA B O 1
ATOM 10523 N N . LEU B 1 307 ? 3.405 44.779 70.559 1.00 12.96 286 LEU B N 1
ATOM 10524 C CA . LEU B 1 307 ? 4.330 45.866 70.261 1.00 16.90 286 LEU B CA 1
ATOM 10525 C C . LEU B 1 307 ? 3.866 46.624 69.031 1.00 16.34 286 LEU B C 1
ATOM 10526 O O . LEU B 1 307 ? 3.260 46.050 68.133 1.00 13.54 286 LEU B O 1
ATOM 10542 N N . ILE B 1 308 ? 4.108 47.943 69.024 1.00 12.46 287 ILE B N 1
ATOM 10543 C CA . ILE B 1 308 ? 3.716 48.775 67.893 1.00 12.70 287 ILE B CA 1
ATOM 10544 C C . ILE B 1 308 ? 4.773 49.859 67.687 1.00 14.70 287 ILE B C 1
ATOM 10545 O O . ILE B 1 308 ? 5.568 50.160 68.571 1.00 12.86 287 ILE B O 1
ATOM 10561 N N . GLY B 1 309 ? 4.800 50.432 66.476 1.00 12.96 288 GLY B N 1
ATOM 10562 C CA . GLY B 1 309 ? 5.755 51.483 66.242 1.00 10.67 288 GLY B CA 1
ATOM 10563 C C . GLY B 1 309 ? 7.168 50.922 66.139 1.00 15.40 288 GLY B C 1
ATOM 10564 O O . GLY B 1 309 ? 7.389 49.766 65.845 1.00 13.30 288 GLY B O 1
ATOM 10568 N N . ASP B 1 310 ? 8.138 51.786 66.446 1.00 13.31 289 ASP B N 1
ATOM 10569 C CA . ASP B 1 310 ? 9.544 51.396 66.338 1.00 12.11 289 ASP B CA 1
ATOM 10570 C C . ASP B 1 310 ? 9.890 50.182 67.207 1.00 12.21 289 ASP B C 1
ATOM 10571 O O . ASP B 1 310 ? 10.777 49.410 66.843 1.00 12.61 289 ASP B O 1
ATOM 10580 N N . ALA B 1 311 ? 9.216 50.006 68.348 1.00 12.50 290 ALA B N 1
ATOM 10581 C CA . ALA B 1 311 ? 9.473 48.846 69.203 1.00 11.76 290 ALA B CA 1
ATOM 10582 C C . ALA B 1 311 ? 9.302 47.543 68.446 1.00 16.41 290 ALA B C 1
ATOM 10583 O O . ALA B 1 311 ? 9.989 46.546 68.717 1.00 15.15 290 ALA B O 1
ATOM 10590 N N . ALA B 1 312 ? 8.288 47.485 67.583 1.00 13.38 291 ALA B N 1
ATOM 10591 C CA . ALA B 1 312 ? 8.040 46.305 66.782 1.00 13.26 291 ALA B CA 1
ATOM 10592 C C . ALA B 1 312 ? 8.821 46.241 65.485 1.00 13.87 291 ALA B C 1
ATOM 10593 O O . ALA B 1 312 ? 9.114 45.147 65.033 1.00 15.35 291 ALA B O 1
ATOM 10600 N N . TYR B 1 313 ? 8.759 47.324 64.724 1.00 13.82 292 TYR B N 1
ATOM 10601 C CA . TYR B 1 313 ? 9.109 47.282 63.304 1.00 16.51 292 TYR B CA 1
ATOM 10602 C C . TYR B 1 313 ? 10.080 48.365 62.803 1.00 13.17 292 TYR B C 1
ATOM 10603 O O . TYR B 1 313 ? 9.974 48.774 61.636 1.00 14.56 292 TYR B O 1
ATOM 10621 N N . CYS B 1 314 ? 10.856 49.003 63.669 1.00 13.78 293 CYS B N 1
ATOM 10622 C CA . CYS B 1 314 ? 11.563 50.206 63.218 1.00 13.90 293 CYS B CA 1
ATOM 10623 C C . CYS B 1 314 ? 12.225 49.982 61.869 1.00 13.01 293 CYS B C 1
ATOM 10624 O O . CYS B 1 314 ? 12.957 48.999 61.696 1.00 13.28 293 CYS B O 1
ATOM 10632 N N . PRO B 1 315 ? 11.888 50.792 60.850 1.00 13.75 294 PRO B N 1
ATOM 10633 C CA . PRO B 1 315 ? 12.564 50.717 59.547 1.00 14.04 294 PRO B CA 1
ATOM 10634 C C . PRO B 1 315 ? 13.917 51.417 59.434 1.00 14.01 294 PRO B C 1
ATOM 10635 O O . PRO B 1 315 ? 14.569 51.335 58.366 1.00 15.62 294 PRO B O 1
ATOM 10646 N N . SER B 1 316 ? 14.261 52.224 60.435 1.00 14.84 295 SER B N 1
ATOM 10647 C CA . SER B 1 316 ? 15.478 53.000 60.587 1.00 14.76 295 SER B CA 1
ATOM 10648 C C . SER B 1 316 ? 15.396 54.332 59.850 1.00 11.69 295 SER B C 1
ATOM 10649 O O . SER B 1 316 ? 14.653 54.472 58.871 1.00 16.36 295 SER B O 1
ATOM 10657 N N . PRO B 1 317 ? 16.158 55.324 60.298 1.00 19.58 296 PRO B N 1
ATOM 10658 C CA . PRO B 1 317 ? 16.119 56.640 59.647 1.00 17.59 296 PRO B CA 1
ATOM 10659 C C . PRO B 1 317 ? 16.564 56.628 58.211 1.00 20.61 296 PRO B C 1
ATOM 10660 O O . PRO B 1 317 ? 16.333 57.616 57.515 1.00 27.75 296 PRO B O 1
ATOM 10671 N N . LEU B 1 318 ? 17.217 55.570 57.734 1.00 20.10 297 LEU B N 1
ATOM 10672 C CA . LEU B 1 318 ? 17.555 55.526 56.320 1.00 22.08 297 LEU B CA 1
ATOM 10673 C C . LEU B 1 318 ? 16.328 55.274 55.455 1.00 26.51 297 LEU B C 1
ATOM 10674 O O . LEU B 1 318 ? 16.418 55.379 54.222 1.00 27.49 297 LEU B O 1
ATOM 10690 N N . SER B 1 319 ? 15.219 54.830 56.060 1.00 16.04 298 SER B N 1
ATOM 10691 C CA . SER B 1 319 ? 13.982 54.601 55.312 1.00 15.93 298 SER B CA 1
ATOM 10692 C C . SER B 1 319 ? 13.152 55.868 55.152 1.00 17.78 298 SER B C 1
ATOM 10693 O O . SER B 1 319 ? 12.467 56.032 54.128 1.00 17.49 298 SER B O 1
ATOM 10701 N N . GLY B 1 320 ? 13.172 56.739 56.157 1.00 14.63 299 GLY B N 1
ATOM 10702 C CA . GLY B 1 320 ? 12.244 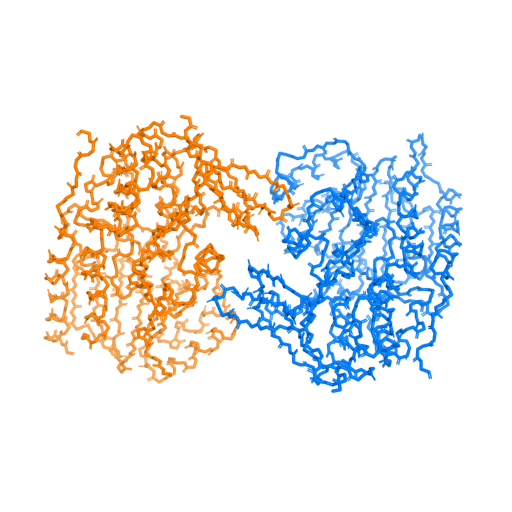57.847 56.223 1.00 17.59 299 GLY B CA 1
ATOM 10703 C C . GLY B 1 320 ? 10.784 57.469 56.391 1.00 18.23 299 GLY B C 1
ATOM 10704 O O . GLY B 1 320 ? 9.909 58.337 56.262 1.00 19.20 299 GLY B O 1
ATOM 10708 N N . GLN B 1 321 ? 10.497 56.180 56.603 1.00 14.51 300 GLN B N 1
ATOM 10709 C CA . GLN B 1 321 ? 9.133 55.660 56.698 1.00 14.79 300 GLN B CA 1
ATOM 10710 C C . GLN B 1 321 ? 8.648 55.378 58.125 1.00 15.04 300 GLN B C 1
ATOM 10711 O O . GLN B 1 321 ? 7.556 54.837 58.287 1.00 13.90 300 GLN B O 1
ATOM 10725 N N . GLY B 1 322 ? 9.457 55.642 59.146 1.00 15.84 301 GLY B N 1
ATOM 10726 C CA . GLY B 1 322 ? 9.108 55.212 60.489 1.00 14.98 301 GLY B CA 1
ATOM 10727 C C . GLY B 1 322 ? 7.779 55.770 60.956 1.00 13.10 301 GLY B C 1
ATOM 10728 O O . GLY B 1 322 ? 6.949 55.050 61.526 1.00 15.39 301 GLY B O 1
ATOM 10732 N N . ASN B 1 323 ? 7.584 57.069 60.761 1.00 16.63 302 ASN B N 1
ATOM 10733 C CA . ASN B 1 323 ? 6.342 57.715 61.155 1.00 13.04 302 ASN B CA 1
ATOM 10734 C C . ASN B 1 323 ? 5.147 57.111 60.426 1.00 12.92 302 ASN B C 1
ATOM 10735 O O . ASN B 1 323 ? 4.084 56.877 61.035 1.00 14.99 302 ASN B O 1
ATOM 10746 N N . ASN B 1 324 ? 5.306 56.851 59.119 1.00 14.58 303 ASN B N 1
ATOM 10747 C CA . ASN B 1 324 ? 4.247 56.210 58.351 1.00 11.52 303 ASN B CA 1
ATOM 10748 C C . ASN B 1 324 ? 3.874 54.862 58.966 1.00 13.84 303 ASN B C 1
ATOM 10749 O O . ASN B 1 324 ? 2.693 54.513 59.059 1.00 14.05 303 ASN B O 1
ATOM 10760 N N . LEU B 1 325 ? 4.874 54.065 59.343 1.00 12.18 304 LEU B N 1
ATOM 10761 C CA A LEU B 1 325 ? 4.587 52.746 59.894 0.14 10.72 304 LEU B CA 1
ATOM 10762 C CA B LEU B 1 325 ? 4.581 52.745 59.899 0.86 10.60 304 LEU B CA 1
ATOM 10763 C C . LEU B 1 325 ? 3.908 52.844 61.254 1.00 14.33 304 LEU B C 1
ATOM 10764 O O . LEU B 1 325 ? 3.083 51.997 61.587 1.00 15.28 304 LEU B O 1
ATOM 10795 N N . ALA B 1 326 ? 4.229 53.884 62.033 1.00 11.23 305 ALA B N 1
ATOM 10796 C CA . ALA B 1 326 ? 3.545 54.120 63.298 1.00 13.34 305 ALA B CA 1
ATOM 10797 C C . ALA B 1 326 ? 2.057 54.389 63.075 1.00 14.20 305 ALA B C 1
ATOM 10798 O O . ALA B 1 326 ? 1.196 53.796 63.733 1.00 16.30 305 ALA B O 1
ATOM 10805 N N . PHE B 1 327 ? 1.746 55.312 62.162 1.00 11.88 306 PHE B N 1
ATOM 10806 C CA . PHE B 1 327 ? 0.355 55.630 61.859 1.00 14.61 306 PHE B CA 1
ATOM 10807 C C . PHE B 1 327 ? -0.411 54.405 61.367 1.00 14.17 306 PHE B C 1
ATOM 10808 O O . PHE B 1 327 ? -1.544 54.162 61.790 1.00 15.35 306 PHE B O 1
ATOM 10825 N N . VAL B 1 328 ? 0.161 53.655 60.422 1.00 12.90 307 VAL B N 1
ATOM 10826 C CA . VAL B 1 328 ? -0.566 52.531 59.832 1.00 14.98 307 VAL B CA 1
ATOM 10827 C C . VAL B 1 328 ? -0.773 51.432 60.866 1.00 14.66 307 VAL B C 1
ATOM 10828 O O . VAL B 1 328 ? -1.865 50.855 60.987 1.00 14.23 307 VAL B O 1
ATOM 10841 N N . GLY B 1 329 ? 0.271 51.133 61.646 1.00 15.15 308 GLY B N 1
ATOM 10842 C CA . GLY B 1 329 ? 0.151 50.106 62.668 1.00 14.52 308 GLY B CA 1
ATOM 10843 C C . GLY B 1 329 ? -0.873 50.437 63.733 1.00 14.91 308 GLY B C 1
ATOM 10844 O O . GLY B 1 329 ? -1.618 49.554 64.184 1.00 15.21 308 GLY B O 1
ATOM 10848 N N . ALA B 1 330 ? -0.911 51.706 64.166 1.00 13.17 309 ALA B N 1
ATOM 10849 C CA . ALA B 1 330 ? -1.905 52.152 65.145 1.00 14.40 309 ALA B CA 1
ATOM 10850 C C . ALA B 1 330 ? -3.320 51.890 64.633 1.00 17.85 309 ALA B C 1
ATOM 10851 O O . ALA B 1 330 ? -4.179 51.364 65.357 1.00 15.99 309 ALA B O 1
ATOM 10858 N N . TYR B 1 331 ? -3.582 52.269 63.379 1.00 13.71 310 TYR B N 1
ATOM 10859 C CA . TYR B 1 331 ? -4.902 52.104 62.789 1.00 16.29 310 TYR B CA 1
ATOM 10860 C C . TYR B 1 331 ? -5.295 50.617 62.673 1.00 12.94 310 TYR B C 1
ATOM 10861 O O . TYR B 1 331 ? -6.399 50.218 63.063 1.00 16.63 310 TYR B O 1
ATOM 10879 N N . ILE B 1 332 ? -4.386 49.785 62.176 1.00 17.31 311 ILE B N 1
ATOM 10880 C CA . ILE B 1 332 ? -4.687 48.371 61.960 1.00 17.65 311 ILE B CA 1
ATOM 10881 C C . ILE B 1 332 ? -4.848 47.651 63.289 1.00 19.78 311 ILE B C 1
ATOM 10882 O O . ILE B 1 332 ? -5.762 46.839 63.460 1.00 16.88 311 ILE B O 1
ATOM 10898 N N . LEU B 1 333 ? -3.961 47.903 64.243 1.00 15.86 312 LEU B N 1
ATOM 10899 C CA . LEU B 1 333 ? -4.104 47.169 65.509 1.00 17.88 312 LEU B CA 1
ATOM 10900 C C . LEU B 1 333 ? -5.449 47.481 66.153 1.00 18.91 312 LEU B C 1
ATOM 10901 O O . LEU B 1 333 ? -6.188 46.568 66.548 1.00 17.67 312 LEU B O 1
ATOM 10917 N N . ALA B 1 334 ? -5.804 48.772 66.250 1.00 16.31 313 ALA B N 1
ATOM 10918 C CA . ALA B 1 334 ? -7.065 49.132 66.901 1.00 15.08 313 ALA B CA 1
ATOM 10919 C C . ALA B 1 334 ? -8.253 48.640 66.089 1.00 20.28 313 ALA B C 1
ATOM 10920 O O . ALA B 1 334 ? -9.247 48.135 66.640 1.00 17.05 313 ALA B O 1
ATOM 10927 N N . GLY B 1 335 ? -8.155 48.749 64.777 1.00 16.41 314 GLY B N 1
ATOM 10928 C CA . GLY B 1 335 ? -9.231 48.283 63.929 1.00 22.84 314 GLY B CA 1
ATOM 10929 C C . GLY B 1 335 ? -9.470 46.788 64.032 1.00 22.27 314 GLY B C 1
ATOM 10930 O O . GLY B 1 335 ? -10.619 46.340 64.090 1.00 20.65 314 GLY B O 1
ATOM 10934 N N . GLU B 1 336 ? -8.396 45.987 64.041 1.00 16.25 315 GLU B N 1
ATOM 10935 C CA . GLU B 1 336 ? -8.585 44.542 64.137 1.00 20.82 315 GLU B CA 1
ATOM 10936 C C . GLU B 1 336 ? -9.101 44.132 65.500 1.00 22.40 315 GLU B C 1
ATOM 10937 O O . GLU B 1 336 ? -9.813 43.133 65.609 1.00 21.63 315 GLU B O 1
ATOM 10949 N N . LEU B 1 337 ? -8.744 44.867 66.544 1.00 18.70 316 LEU B N 1
ATOM 10950 C CA . LEU B 1 337 ? -9.357 44.635 67.848 1.00 17.62 316 LEU B CA 1
ATOM 10951 C C . LEU B 1 337 ? -10.847 44.954 67.816 1.00 23.83 316 LEU B C 1
ATOM 10952 O O . LEU B 1 337 ? -11.655 44.212 68.379 1.00 23.12 316 LEU B O 1
ATOM 10968 N N . LYS B 1 338 ? -11.231 46.046 67.152 1.00 23.48 317 LYS B N 1
ATOM 10969 C CA . LYS B 1 338 ? -12.645 46.371 67.011 1.00 23.17 317 LYS B CA 1
ATOM 10970 C C . LYS B 1 338 ? -13.353 45.275 66.235 1.00 21.94 317 LYS B C 1
ATOM 10971 O O . LYS B 1 338 ? -14.397 44.766 66.657 1.00 25.97 317 LYS B O 1
ATOM 10990 N N . LYS B 1 339 ? -12.775 44.884 65.103 1.00 21.25 318 LYS B N 1
ATOM 10991 C CA . LYS B 1 339 ? -13.410 43.921 64.214 1.00 18.65 318 LYS B CA 1
ATOM 10992 C C . LYS B 1 339 ? -13.627 42.575 64.895 1.00 30.15 318 LYS B C 1
ATOM 10993 O O . LYS B 1 339 ? -14.645 41.908 64.666 1.00 27.28 318 LYS B O 1
ATOM 11012 N N . ALA B 1 340 ? -12.681 42.167 65.739 1.00 20.63 319 ALA B N 1
ATOM 11013 C CA . ALA B 1 340 ? -12.709 40.879 66.414 1.00 24.14 319 ALA B CA 1
ATOM 11014 C C . ALA B 1 340 ? -13.617 40.892 67.626 1.00 28.41 319 ALA B C 1
ATOM 11015 O O . ALA B 1 340 ? -13.693 39.880 68.332 1.00 29.11 319 ALA B O 1
ATOM 11022 N N . ASP B 1 341 ? -14.258 42.028 67.908 1.00 24.18 320 ASP B N 1
ATOM 11023 C CA . ASP B 1 341 ? -15.183 42.148 69.029 1.00 38.81 320 ASP B CA 1
ATOM 11024 C C . ASP B 1 341 ? -14.446 41.936 70.348 1.00 42.57 320 ASP B C 1
ATOM 11025 O O . ASP B 1 341 ? -14.955 41.317 71.279 1.00 39.79 320 ASP B O 1
ATOM 11034 N N . GLY B 1 342 ? -13.227 42.461 70.429 1.00 35.91 321 GLY B N 1
ATOM 11035 C CA . GLY B 1 342 ? -12.419 42.249 71.597 1.00 38.53 321 GLY B CA 1
ATOM 11036 C C . GLY B 1 342 ? -11.714 40.909 71.680 1.00 37.52 321 GLY B C 1
ATOM 11037 O O . GLY B 1 342 ? -10.957 40.704 72.637 1.00 34.65 321 GLY B O 1
ATOM 11041 N N . ASP B 1 343 ? -11.887 39.995 70.714 1.00 37.24 322 ASP B N 1
ATOM 11042 C CA . ASP B 1 343 ? -11.137 38.746 70.811 1.00 33.89 322 ASP B CA 1
ATOM 11043 C C . ASP B 1 343 ? -9.726 39.047 70.341 1.00 26.75 322 ASP B C 1
ATOM 11044 O O . ASP B 1 343 ? -9.432 38.976 69.142 1.00 21.96 322 ASP B O 1
ATOM 11053 N N . TYR B 1 344 ? -8.808 39.106 71.292 1.00 32.08 323 TYR B N 1
ATOM 11054 C CA . TYR B 1 344 ? -7.504 39.656 70.986 1.00 24.65 323 TYR B CA 1
ATOM 11055 C C . TYR B 1 344 ? -6.614 38.635 70.337 1.00 19.69 323 TYR B C 1
ATOM 11056 O O . TYR B 1 344 ? -5.703 39.002 69.595 1.00 22.36 323 TYR B O 1
ATOM 11074 N N . ILE B 1 345 ? -6.864 37.349 70.560 1.00 20.64 324 ILE B N 1
ATOM 11075 C CA . ILE B 1 345 ? -6.067 36.356 69.863 1.00 21.07 324 ILE B CA 1
ATOM 11076 C C . ILE B 1 345 ? -6.261 36.496 68.356 1.00 21.74 324 ILE B C 1
ATOM 11077 O O . ILE B 1 345 ? -5.294 36.518 67.586 1.00 21.43 324 ILE B O 1
ATOM 11093 N N . GLN B 1 346 ? -7.511 36.597 67.915 1.00 22.83 325 GLN B N 1
ATOM 11094 C CA . GLN B 1 346 ? -7.779 36.800 66.496 1.00 24.92 325 GLN B CA 1
ATOM 11095 C C . GLN B 1 346 ? -7.189 38.122 66.016 1.00 20.34 325 GLN B C 1
ATOM 11096 O O . GLN B 1 346 ? -6.546 38.186 64.961 1.00 20.71 325 GLN B O 1
ATOM 11110 N N . ALA B 1 347 ? -7.441 39.186 66.771 1.00 20.73 326 ALA B N 1
ATOM 11111 C CA . ALA B 1 347 ? -7.036 40.523 66.363 1.00 18.48 326 ALA B CA 1
ATOM 11112 C C . ALA B 1 347 ? -5.528 40.599 66.202 1.00 18.06 326 ALA B C 1
ATOM 11113 O O . ALA B 1 347 ? -5.017 41.128 65.211 1.00 17.22 326 ALA B O 1
ATOM 11120 N N . PHE B 1 348 ? -4.797 40.072 67.174 1.00 18.39 327 PHE B N 1
ATOM 11121 C CA . PHE B 1 348 ? -3.342 40.100 67.100 1.00 19.75 327 PHE B CA 1
ATOM 11122 C C . PHE B 1 348 ? -2.836 39.296 65.912 1.00 18.33 327 PHE B C 1
ATOM 11123 O O . PHE B 1 348 ? -1.870 39.686 65.239 1.00 17.28 327 PHE B O 1
ATOM 11140 N N . THR B 1 349 ? -3.461 38.156 65.639 1.00 20.66 328 THR B N 1
ATOM 11141 C CA . THR B 1 349 ? -3.035 37.374 64.488 1.00 17.68 328 THR B CA 1
ATOM 11142 C C 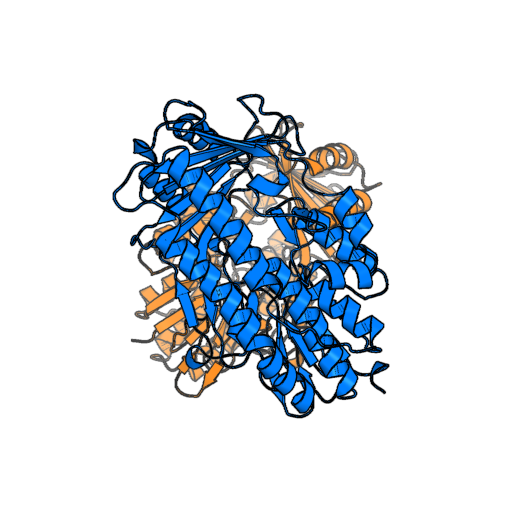. THR B 1 349 ? -3.206 38.180 63.208 1.00 16.99 328 THR B C 1
ATOM 11143 O O . THR B 1 349 ? -2.328 38.164 62.336 1.00 17.34 328 THR B O 1
ATOM 11154 N N . ARG B 1 350 ? -4.335 38.869 63.079 1.00 18.56 329 ARG B N 1
ATOM 11155 C CA . ARG B 1 350 ? -4.623 39.633 61.878 1.00 17.37 329 ARG B CA 1
ATOM 11156 C C . ARG B 1 350 ? -3.714 40.849 61.757 1.00 15.87 329 ARG B C 1
ATOM 11157 O O . ARG B 1 350 ? -3.301 41.213 60.654 1.00 15.82 329 ARG B O 1
ATOM 11178 N N . TYR B 1 351 ? -3.455 41.531 62.870 1.00 16.62 330 TYR B N 1
ATOM 11179 C CA . TYR B 1 351 ? -2.484 42.623 62.891 1.00 15.52 330 TYR B CA 1
ATOM 11180 C C . TYR B 1 351 ? -1.161 42.169 62.283 1.00 14.76 330 TYR B C 1
ATOM 11181 O O . TYR B 1 351 ? -0.624 42.808 61.369 1.00 15.65 330 TYR B O 1
ATOM 11199 N N . ASN B 1 352 ? -0.644 41.041 62.754 1.00 15.44 331 ASN B N 1
ATOM 11200 C CA . ASN B 1 352 ? 0.598 40.491 62.219 1.00 15.84 331 ASN B CA 1
ATOM 11201 C C . ASN B 1 352 ? 0.471 40.190 60.726 1.00 16.00 331 ASN B C 1
ATOM 11202 O O . ASN B 1 352 ? 1.342 40.541 59.931 1.00 15.61 331 ASN B O 1
ATOM 11213 N N . GLU B 1 353 ? -0.596 39.499 60.339 1.00 20.37 332 GLU B N 1
ATOM 11214 C CA . GLU B 1 353 ? -0.708 39.019 58.963 1.00 19.01 332 GLU B CA 1
ATOM 11215 C C . GLU B 1 353 ? -0.888 40.163 57.978 1.00 17.57 332 GLU B C 1
ATOM 11216 O O . GLU B 1 353 ? -0.273 40.175 56.906 1.00 18.12 332 GLU B O 1
ATOM 11228 N N . LEU B 1 354 ? -1.751 41.118 58.317 1.00 17.15 333 LEU B N 1
ATOM 11229 C CA . LEU B 1 354 ? -2.067 42.193 57.390 1.00 17.48 333 LEU B CA 1
ATOM 11230 C C . LEU B 1 354 ? -0.913 43.171 57.231 1.00 22.00 333 LEU B C 1
ATOM 11231 O O . LEU B 1 354 ? -0.790 43.788 56.175 1.00 20.69 333 LEU B O 1
ATOM 11247 N N . LEU B 1 355 ? -0.149 43.429 58.298 1.00 17.26 334 LEU B N 1
ATOM 11248 C CA . LEU B 1 355 ? 0.850 44.498 58.241 1.00 16.28 334 LEU B CA 1
ATOM 11249 C C . LEU B 1 355 ? 2.275 44.049 57.937 1.00 16.93 334 LEU B C 1
ATOM 11250 O O . LEU B 1 355 ? 3.072 44.870 57.470 1.00 14.88 334 LEU B O 1
ATOM 11266 N N . HIS B 1 356 ? 2.613 42.767 58.076 1.00 15.26 335 HIS B N 1
ATOM 11267 C CA . HIS B 1 356 ? 4.004 42.378 57.868 1.00 15.36 335 HIS B CA 1
ATOM 11268 C C . HIS B 1 356 ? 4.501 42.669 56.466 1.00 15.44 335 HIS B C 1
ATOM 11269 O O . HIS B 1 356 ? 5.607 43.216 56.329 1.00 17.62 335 HIS B O 1
ATOM 11282 N N . PRO B 1 357 ? 3.740 42.408 55.413 1.00 15.98 336 PRO B N 1
ATOM 11283 C CA . PRO B 1 357 ? 4.258 42.715 54.068 1.00 21.18 336 PRO B CA 1
ATOM 11284 C C . PRO B 1 357 ? 4.613 44.193 53.893 1.00 16.13 336 PRO B C 1
ATOM 11285 O O . PRO B 1 357 ? 5.696 44.514 53.372 1.00 17.97 336 PRO B O 1
ATOM 11296 N N . PHE B 1 358 ? 3.733 45.111 54.332 1.00 13.40 337 PHE B N 1
ATOM 11297 C CA . PHE B 1 358 ? 4.001 46.545 54.216 1.00 21.13 337 PHE B CA 1
ATOM 11298 C C . PHE B 1 358 ? 5.226 46.948 55.034 1.00 16.64 337 PHE B C 1
ATOM 11299 O O . PHE B 1 358 ? 6.083 47.720 54.571 1.00 13.31 337 PHE B O 1
ATOM 11316 N N . VAL B 1 359 ? 5.330 46.428 56.253 1.00 15.31 338 VAL B N 1
ATOM 11317 C CA . VAL B 1 359 ? 6.526 46.691 57.051 1.00 13.84 338 VAL B CA 1
ATOM 11318 C C . VAL B 1 359 ? 7.767 46.212 56.300 1.00 13.80 338 VAL B C 1
ATOM 11319 O O . VAL B 1 359 ? 8.768 46.933 56.169 1.00 15.49 338 VAL B O 1
ATOM 11332 N N . GLU B 1 360 ? 7.705 45.001 55.753 1.00 12.77 339 GLU B N 1
ATOM 11333 C CA . GLU B 1 360 ? 8.876 44.451 55.071 1.00 19.31 339 GLU B CA 1
ATOM 11334 C C . GLU B 1 360 ? 9.244 45.288 53.861 1.00 15.85 339 GLU B C 1
ATOM 11335 O O . GLU B 1 360 ? 10.428 45.581 53.631 1.00 17.76 339 GLU B O 1
ATOM 11347 N N . ALA B 1 361 ? 8.252 45.715 53.087 1.00 17.53 340 ALA B N 1
ATOM 11348 C CA . ALA B 1 361 ? 8.566 46.557 51.939 1.00 17.20 340 ALA B CA 1
ATOM 11349 C C . ALA B 1 361 ? 9.268 47.835 52.371 1.00 18.21 340 ALA B C 1
ATOM 11350 O O . ALA B 1 361 ? 10.246 48.267 51.739 1.00 15.29 340 ALA B O 1
ATOM 11357 N N . ASN B 1 362 ? 8.775 48.468 53.445 1.00 14.29 341 ASN B N 1
ATOM 11358 C CA . ASN B 1 362 ? 9.358 49.732 53.893 1.00 14.87 341 ASN B CA 1
ATOM 11359 C C . ASN B 1 362 ? 10.750 49.533 54.492 1.00 13.84 341 ASN B C 1
ATOM 11360 O O . ASN B 1 362 ? 11.625 50.385 54.310 1.00 15.60 341 ASN B O 1
ATOM 11371 N N . GLN B 1 363 ? 10.974 48.426 55.219 1.00 16.05 342 GLN B N 1
ATOM 11372 C CA . GLN B 1 363 ? 12.318 48.150 55.735 1.00 17.26 342 GLN B CA 1
ATOM 11373 C C . GLN B 1 363 ? 13.296 47.860 54.605 1.00 16.80 342 GLN B C 1
ATOM 11374 O O . GLN B 1 363 ? 14.441 48.334 54.618 1.00 18.66 342 GLN B O 1
ATOM 11388 N N . GLN B 1 364 ? 12.865 47.072 53.628 1.00 16.25 343 GLN B N 1
ATOM 11389 C CA . GLN B 1 364 ? 13.712 46.808 52.465 1.00 19.58 343 GLN B CA 1
ATOM 11390 C C . GLN B 1 364 ? 14.041 48.086 51.707 1.00 17.02 343 GLN B C 1
ATOM 11391 O O . GLN B 1 364 ? 15.152 48.222 51.166 1.00 20.06 343 GLN B O 1
ATOM 11405 N N . PHE B 1 365 ? 13.120 49.051 51.672 1.00 16.35 344 PHE B N 1
ATOM 11406 C CA . PHE B 1 365 ? 13.437 50.346 51.079 1.00 19.32 344 PHE B CA 1
ATOM 11407 C C . PHE B 1 365 ? 14.596 51.014 51.817 1.00 19.87 344 PHE B C 1
ATOM 11408 O O . PHE B 1 365 ? 15.522 51.541 51.192 1.00 18.57 344 PHE B O 1
ATOM 11425 N N . GLY B 1 366 ? 14.577 50.962 53.148 1.00 16.87 345 GLY B N 1
ATOM 11426 C CA . GLY B 1 366 ? 15.688 51.487 53.913 1.00 18.63 345 GLY B CA 1
ATOM 11427 C C . GLY B 1 366 ? 16.987 50.797 53.550 1.00 19.44 345 GLY B C 1
ATOM 11428 O O . GLY B 1 366 ? 18.027 51.444 53.395 1.00 21.67 345 GLY B O 1
ATOM 11432 N N . VAL B 1 367 ? 16.948 49.470 53.423 1.00 16.93 346 VAL B N 1
ATOM 11433 C CA . VAL B 1 367 ? 18.146 48.728 53.039 1.00 28.72 346 VAL B CA 1
ATOM 11434 C C . VAL B 1 367 ? 18.605 49.188 51.664 1.00 27.02 346 VAL B C 1
ATOM 11435 O O . VAL B 1 367 ? 19.799 49.395 51.424 1.00 27.34 346 VAL B O 1
ATOM 11448 N N . TRP B 1 368 ? 17.650 49.413 50.763 1.00 25.77 347 TRP B N 1
ATOM 11449 C CA . TRP B 1 368 ? 17.956 49.837 49.400 1.00 28.27 347 TRP B CA 1
ATOM 11450 C C . TRP B 1 368 ? 18.569 51.229 49.383 1.00 38.81 347 TRP B C 1
ATOM 11451 O O . TRP B 1 368 ? 19.457 51.497 48.568 1.00 35.54 347 TRP B O 1
ATOM 11472 N N . VAL B 1 369 ? 18.145 52.116 50.293 1.00 25.78 348 VAL B N 1
ATOM 11473 C CA . VAL B 1 369 ? 18.801 53.416 50.420 1.00 32.18 348 VAL B CA 1
ATOM 11474 C C . VAL B 1 369 ? 20.222 53.231 50.937 1.00 35.58 348 VAL B C 1
ATOM 11475 O O . VAL B 1 369 ? 21.189 53.773 50.386 1.00 31.87 348 VAL B O 1
ATOM 11488 N N . SER B 1 370 ? 20.362 52.472 52.023 1.00 32.48 349 SER B N 1
ATOM 11489 C CA A SER B 1 370 ? 21.681 52.219 52.594 0.24 34.23 349 SER B CA 1
ATOM 11490 C CA B SER B 1 370 ? 21.676 52.211 52.598 0.76 34.22 349 SER B CA 1
ATOM 11491 C C . SER B 1 370 ? 22.633 51.670 51.540 1.00 37.64 349 SER B C 1
ATOM 11492 O O . SER B 1 370 ? 23.718 52.224 51.309 1.00 45.05 349 SER B O 1
ATOM 11507 N N . GLU B 1 371 ? 22.228 50.588 50.876 1.00 37.80 350 GLU B N 1
ATOM 11508 C CA . GLU B 1 371 ? 23.103 49.917 49.919 1.00 42.51 350 GLU B CA 1
ATOM 11509 C C . GLU B 1 371 ? 23.405 50.801 48.716 1.00 46.40 350 GLU B C 1
ATOM 11510 O O . GLU B 1 371 ? 24.561 50.893 48.288 1.00 58.70 350 GLU B O 1
ATOM 11522 N N . SER B 1 372 ? 22.395 51.461 48.163 1.00 48.60 351 SER B N 1
ATOM 11523 C CA . SER B 1 372 ? 22.582 52.312 46.987 1.00 49.94 351 SER B CA 1
ATOM 11524 C C . SER B 1 372 ? 22.271 53.784 47.290 1.00 46.68 351 SER B C 1
ATOM 11525 O O . SER B 1 372 ? 23.045 54.478 47.960 1.00 50.92 351 SER B O 1
ATOM 11533 N N . SER B 1 381 ? 28.607 63.955 41.504 1.00 38.26 360 SER B N 1
ATOM 11534 C CA . SER B 1 381 ? 28.374 64.665 40.246 1.00 34.24 360 SER B CA 1
ATOM 11535 C C . SER B 1 381 ? 27.013 65.380 40.183 1.00 36.37 360 SER B C 1
ATOM 11536 O O . SER B 1 381 ? 26.075 65.006 40.898 1.00 35.53 360 SER B O 1
ATOM 11543 N N . LYS B 1 382 ? 26.903 66.388 39.307 1.00 32.73 361 LYS B N 1
ATOM 11544 C CA . LYS B 1 382 ? 25.607 67.022 39.060 1.00 32.91 361 LYS B CA 1
ATOM 11545 C C . LYS B 1 382 ? 24.611 66.014 38.504 1.00 41.78 361 LYS B C 1
ATOM 11546 O O . LYS B 1 382 ? 23.506 65.841 39.042 1.00 28.86 361 LYS B O 1
ATOM 11565 N N . GLU B 1 383 ? 24.993 65.328 37.424 1.00 40.07 362 GLU B N 1
ATOM 11566 C CA . GLU B 1 383 ? 24.116 64.317 36.847 1.00 35.99 362 GLU B CA 1
ATOM 11567 C C . GLU B 1 383 ? 23.757 63.265 37.877 1.00 31.91 362 GLU B C 1
ATOM 11568 O O . GLU B 1 383 ? 22.594 62.860 37.978 1.00 30.57 362 GLU B O 1
ATOM 11580 N N . ILE B 1 384 ? 24.744 62.805 38.649 1.00 29.59 363 ILE B N 1
ATOM 11581 C CA . ILE B 1 384 ? 24.506 61.723 39.599 1.00 30.80 363 ILE B CA 1
ATOM 11582 C C . ILE B 1 384 ? 23.619 62.192 40.750 1.00 30.18 363 ILE B C 1
ATOM 11583 O O . ILE B 1 384 ? 22.679 61.498 41.148 1.00 28.24 363 ILE B O 1
ATOM 11599 N N . ALA B 1 385 ? 23.908 63.369 41.318 1.00 33.86 364 ALA B N 1
ATOM 11600 C CA . ALA B 1 385 ? 23.042 63.894 42.368 1.00 25.21 364 ALA B CA 1
ATOM 11601 C C . ALA B 1 385 ? 21.607 64.021 41.872 1.00 25.60 364 ALA B C 1
ATOM 11602 O O . ALA B 1 385 ? 20.662 63.634 42.566 1.00 22.63 364 ALA B O 1
ATOM 11609 N N . GLU B 1 386 ? 21.417 64.550 40.661 1.00 23.44 365 GLU B N 1
ATOM 11610 C CA . GLU B 1 386 ? 20.052 64.702 40.160 1.00 25.34 365 GLU B CA 1
ATOM 11611 C C . GLU B 1 386 ? 19.399 63.341 39.928 1.00 24.97 365 GLU B C 1
ATOM 11612 O O . GLU B 1 386 ? 18.245 63.127 40.316 1.00 26.31 365 GLU B O 1
ATOM 11624 N N . ALA B 1 387 ? 20.120 62.401 39.314 1.00 28.67 366 ALA B N 1
ATOM 11625 C CA . ALA B 1 387 ? 19.544 61.077 39.097 1.00 26.83 366 ALA B CA 1
ATOM 11626 C C . ALA B 1 387 ? 19.219 60.391 40.418 1.00 22.64 366 ALA B C 1
ATOM 11627 O O . ALA B 1 387 ? 18.161 59.765 40.557 1.00 21.36 366 ALA B O 1
ATOM 11634 N N . ARG B 1 388 ? 20.129 60.459 41.389 1.00 26.31 367 ARG B N 1
ATOM 11635 C CA . ARG B 1 388 ? 19.858 59.851 42.694 1.00 22.48 367 ARG B CA 1
ATOM 11636 C C . ARG B 1 388 ? 18.591 60.427 43.332 1.00 20.76 367 ARG B C 1
ATOM 11637 O O . ARG B 1 388 ? 17.775 59.688 43.905 1.00 24.86 367 ARG B O 1
ATOM 11658 N N . SER B 1 389 ? 18.427 61.749 43.267 1.00 25.63 368 SER B N 1
ATOM 11659 C CA . SER B 1 389 ? 17.266 62.374 43.887 1.00 25.26 368 SER B CA 1
ATOM 11660 C C . SER B 1 389 ? 15.995 61.915 43.194 1.00 28.07 368 SER B C 1
ATOM 11661 O O . SER B 1 389 ? 15.021 61.527 43.852 1.00 24.56 368 SER B O 1
ATOM 11669 N N . ASN B 1 390 ? 16.009 61.882 41.855 1.00 25.39 369 ASN B N 1
ATOM 11670 C CA . ASN B 1 390 ? 14.827 61.440 41.138 1.00 19.59 369 ASN B CA 1
ATOM 11671 C C . ASN B 1 390 ? 14.511 59.981 41.465 1.00 18.32 369 ASN B C 1
ATOM 11672 O O . ASN B 1 390 ? 13.338 59.609 41.549 1.00 19.43 369 ASN B O 1
ATOM 11683 N N . LYS B 1 391 ? 15.549 59.162 41.702 1.00 20.02 370 LYS B N 1
ATOM 11684 C CA . LYS B 1 391 ? 15.368 57.727 41.893 1.00 24.31 370 LYS B CA 1
ATOM 11685 C C . LYS B 1 391 ? 14.730 57.413 43.234 1.00 25.11 370 LYS B C 1
ATOM 11686 O O . LYS B 1 391 ? 13.847 56.552 43.314 1.00 18.68 370 LYS B O 1
ATOM 11705 N N . ILE B 1 392 ? 15.178 58.082 44.302 1.00 19.49 371 ILE B N 1
ATOM 11706 C CA . ILE B 1 392 ? 14.600 57.842 45.623 1.00 17.83 371 ILE B CA 1
ATOM 11707 C C . ILE B 1 392 ? 13.135 58.274 45.669 1.00 15.51 371 ILE B C 1
ATOM 11708 O O . ILE B 1 392 ? 12.282 57.570 46.228 1.00 18.36 371 ILE B O 1
ATOM 11724 N N . LEU B 1 393 ? 12.815 59.441 45.097 1.00 18.75 372 LEU B N 1
ATOM 11725 C CA . LEU B 1 393 ? 11.427 59.882 45.040 1.00 20.66 372 LEU B CA 1
ATOM 11726 C C . LEU B 1 393 ? 10.583 58.865 44.283 1.00 18.67 372 LEU B C 1
ATOM 11727 O O . LEU B 1 393 ? 9.482 58.496 44.715 1.00 21.53 372 LEU B O 1
ATOM 11743 N N . ALA B 1 394 ? 11.132 58.352 43.181 1.00 19.55 373 ALA B N 1
ATOM 11744 C CA . ALA B 1 394 ? 10.409 57.394 42.349 1.00 15.43 373 ALA B CA 1
ATOM 11745 C C . ALA B 1 394 ? 10.190 56.097 43.100 1.00 18.26 373 ALA B C 1
ATOM 11746 O O . ALA B 1 394 ? 9.085 55.543 43.103 1.00 19.50 373 ALA B O 1
ATOM 11753 N N . MET B 1 395 ? 11.221 55.625 43.808 1.00 19.59 374 MET B N 1
ATOM 11754 C CA . MET B 1 395 ? 11.089 54.344 44.492 1.00 14.63 374 MET B CA 1
ATOM 11755 C C . MET B 1 395 ? 10.122 54.446 45.654 1.00 22.17 374 MET B C 1
ATOM 11756 O O . MET B 1 395 ? 9.315 53.537 45.895 1.00 21.28 374 MET B O 1
ATOM 11770 N N . ILE B 1 396 ? 10.169 55.552 46.389 1.00 18.02 375 ILE B N 1
ATOM 11771 C CA . ILE B 1 396 ? 9.286 55.648 47.524 1.00 15.06 375 ILE B CA 1
ATOM 11772 C C . ILE B 1 396 ? 7.827 55.582 47.107 1.00 15.23 375 ILE B C 1
ATOM 11773 O O . ILE B 1 396 ? 6.986 55.142 47.893 1.00 19.84 375 ILE B O 1
ATOM 11789 N N . LYS B 1 397 ? 7.504 55.919 45.853 1.00 17.51 376 LYS B N 1
ATOM 11790 C CA . LYS B 1 397 ? 6.103 55.908 45.456 1.00 17.43 376 LYS B CA 1
ATOM 11791 C C . LYS B 1 397 ? 5.578 54.490 45.287 1.00 17.47 376 LYS B C 1
ATOM 11792 O O . LYS B 1 397 ? 4.354 54.289 45.294 1.00 17.11 376 LYS B O 1
ATOM 11811 N N . SER B 1 398 ? 6.478 53.507 45.154 1.00 15.55 377 SER B N 1
ATOM 11812 C CA . SER B 1 398 ? 6.068 52.113 45.103 1.00 16.89 377 SER B CA 1
ATOM 11813 C C . SER B 1 398 ? 5.859 51.513 46.496 1.00 21.34 377 SER B C 1
ATOM 11814 O O . SER B 1 398 ? 5.318 50.407 46.601 1.00 17.39 377 SER B O 1
ATOM 11822 N N . VAL B 1 399 ? 6.301 52.188 47.552 1.00 15.00 378 VAL B N 1
ATOM 11823 C CA . VAL B 1 399 ? 6.204 51.680 48.932 1.00 13.97 378 VAL B CA 1
ATOM 11824 C C . VAL B 1 399 ? 5.097 52.382 49.728 1.00 13.81 378 VAL B C 1
ATOM 11825 O O . VAL B 1 399 ? 4.434 51.741 50.545 1.00 15.32 378 VAL B O 1
ATOM 11838 N N . SER B 1 400 ? 5.066 53.718 49.696 1.00 14.74 379 SER B N 1
ATOM 11839 C CA . SER B 1 400 ? 4.256 54.506 50.644 1.00 18.78 379 SER B CA 1
ATOM 11840 C C . SER B 1 400 ? 2.756 54.225 50.572 1.00 16.17 379 SER B C 1
ATOM 11841 O O . SER B 1 400 ? 2.020 54.602 51.498 1.00 15.87 379 SER B O 1
ATOM 11849 N N . ASN B 1 401 ? 2.251 53.791 49.419 1.00 17.37 380 ASN B N 1
ATOM 11850 C CA . ASN B 1 401 ? 0.847 53.436 49.220 1.00 18.57 380 ASN B CA 1
ATOM 11851 C C . ASN B 1 401 ? 0.586 51.927 49.033 1.00 18.00 380 ASN B C 1
ATOM 11852 O O . ASN B 1 401 ? -0.425 51.555 48.428 1.00 22.13 380 ASN B O 1
ATOM 11863 N N . SER B 1 402 ? 1.537 51.064 49.355 1.00 14.49 381 SER B N 1
ATOM 11864 C CA . SER B 1 402 ? 1.555 49.642 48.945 1.00 17.96 381 SER B CA 1
ATOM 11865 C C . SER B 1 402 ? 0.728 48.719 49.865 1.00 21.00 381 SER B C 1
ATOM 11866 O O . SER B 1 402 ? 1.094 47.556 50.074 1.00 24.17 381 SER B O 1
ATOM 11874 N N . ILE B 1 403 ? -0.180 49.237 50.647 1.00 16.31 382 ILE B N 1
ATOM 11875 C CA . ILE B 1 403 ? -1.071 48.384 51.421 1.00 19.09 382 ILE B CA 1
ATOM 11876 C C . ILE B 1 403 ? -2.508 48.699 51.008 1.00 23.38 382 ILE B C 1
ATOM 11877 O O . ILE B 1 403 ? -2.826 49.840 50.668 1.00 25.50 382 ILE B O 1
ATOM 11893 N N . ASN B 1 404 ? -3.381 47.691 51.016 1.00 21.02 383 ASN B N 1
ATOM 11894 C CA . ASN B 1 404 ? -4.809 47.953 50.817 1.00 17.36 383 ASN B CA 1
ATOM 11895 C C . ASN B 1 404 ? -5.331 48.131 52.226 1.00 21.65 383 ASN B C 1
ATOM 11896 O O . ASN B 1 404 ? -5.519 47.147 52.949 1.00 21.64 383 ASN B O 1
ATOM 11907 N N . LEU B 1 405 ? -5.608 49.357 52.597 1.00 21.99 384 LEU B N 1
ATOM 11908 C CA . LEU B 1 405 ? -5.916 49.638 53.984 1.00 22.12 384 LEU B CA 1
ATOM 11909 C C . LEU B 1 405 ? -7.315 49.121 54.284 1.00 24.49 384 LEU B C 1
ATOM 11910 O O . LEU B 1 405 ? -8.260 49.474 53.568 1.00 19.16 384 LEU B O 1
ATOM 11926 N N . PRO B 1 406 ? -7.496 48.276 55.294 1.00 20.33 385 PRO B N 1
ATOM 11927 C CA . PRO B 1 406 ? -8.857 47.899 55.700 1.00 21.95 385 PRO B CA 1
ATOM 11928 C C . PRO B 1 406 ? -9.676 49.121 56.077 1.00 24.58 385 PRO B C 1
ATOM 11929 O O . PRO B 1 406 ? -9.145 50.182 56.413 1.00 22.66 385 PRO B O 1
ATOM 11940 N N . GLN B 1 407 ? -11.007 48.965 55.994 1.00 24.11 386 GLN B N 1
ATOM 11941 C CA . GLN B 1 407 ? -11.951 50.022 56.347 1.00 28.15 386 GLN B CA 1
ATOM 11942 C C . GLN B 1 407 ? -12.705 49.520 57.569 1.00 27.46 386 GLN B C 1
ATOM 11943 O O . GLN B 1 407 ? -13.516 48.596 57.479 1.00 36.36 386 GLN B O 1
ATOM 11957 N N . TYR B 1 408 ? -12.416 50.098 58.709 1.00 21.45 387 TYR B N 1
ATOM 11958 C CA . TYR B 1 408 ? -13.008 49.606 59.944 1.00 20.09 387 TYR B CA 1
ATOM 11959 C C . TYR B 1 408 ? -14.298 50.319 60.298 1.00 28.82 387 TYR B C 1
ATOM 11960 O O . TYR B 1 408 ? -14.952 49.928 61.269 1.00 24.01 387 TYR B O 1
ATOM 11978 N N . GLU B 1 409 ? -14.673 51.337 59.530 1.00 29.67 388 GLU B N 1
ATOM 11979 C CA . GLU B 1 409 ? -15.913 52.059 59.742 1.00 29.91 388 GLU B CA 1
ATOM 11980 C C . GLU B 1 409 ? -16.693 52.097 58.433 1.00 35.19 388 GLU B C 1
ATOM 11981 O O . GLU B 1 409 ? -16.128 52.418 57.386 1.00 33.15 388 GLU B O 1
#

Sequence (758 aa):
MTKHIKILVIGVGVAGPAVAYWLKRFGFSPVLIEKSAAVRKGGQALDIRGIIATHIAKEMGIYDQICNMRTQIKCGRYVDVKGNVLHEEQGETFGFRQDDEVEILRGDLVEILMKAIADIPCEFKQSVIKIEQNEDSVTVVTYKDGRVENYDLVIAADGIHSATRGMVFSKNEYQLINLGSYVSAFTIPNYLGLDHMELLCESNHKLVTLQSDSQADKAMMAGFMFRSKHVLEDIRDEQEQKHFLHASFQNFGWETQNILNRMPESDDFYFDAITQIKMKSWTKGRIALIGDAAYCPSPLSGQGNNLAFVGAYILAGELKKADGDYIQAFTRYNELLHPFVEANQQFGVWVSESFLLKDDEVSKEIAEARSNKILAMIKSVSNSINLPQYEHIKILVIGVGVAGPAVAYWLKRFGFSPVLIEKSSAAVRKGGQALDIRGIATHIAKEMGIYDQICNMRTQIKCGRYVDVKGNVLHEEQGETFGFRQDDEVEILRGDLVEILMKAIADIPCEFKQSVIKIEQNEDSVTVVTYKDGRVENYDLVIAADGIHSATRGMMVFSKNEYQLINNLGSYVSAFTIPNYLGLDHMELLCESNHKLVTLQSDSQADKAMAGFMFRSKDEQEQKHFLHASFQNFGWETQNILNRMPESDDFYFDAITQIKMKSWTKGRIALIGDAAYCPSPLSGQGNNLLAFVGAYILAGELKKADGDYIQAFTRYNELLHPFVEANQQFGVWVSSESSKEIAEARSNKILAMIKSVSNSINLPQYE